Protein AF-A0A7V8G4E4-F1 (afdb_monomer_lite)

Sequence (815 aa):
MRSRRRAVVVVCDSLCADLVTPDVAPALAALRAQGADFVSARGVFPSTTRTSSASMSTGCLPAAHGLLGNTMVLREQGALVRLSVGKPDFLERLRRATGRTLRRPTWAERLARQGGAIVMSNVSPGAAYLQDPDGFGHVYHRAGSRGPGGAALTDGLAIEVGAAGDRAMTDRFCREVLRERAPALAVLWLSEPDHTAHSVPLGSSEHLAMIAHADACVDQVRRTVEALDPAGDEILLVACSDHGMETVERKIDLDALLVEAGWKRSRESQEVVVAPNGNAALLYFADEARDAIPALTRWLEDQDFTGRVFAGQALAEIGLPTEGPLGLALALRHDASANPHGVPGRSVALLSPFSDSSPVGCAQHGGLGEHEQHPFLYLRGGGLRPGERRQPASLIDIAPTVLRHLGVAADGMQGRALPHCSRRAASFAPPMPDGFVTHAREGPACASPSPGHPHHSKKKMKRQRRFTPVIAGGAMLAIGACHAQSSVTLFGLIDTGVAHYRVHGKGSQTALASDGLASSRLGFRGQEDLGGGLSAGFWLEASLAVDNPTSFDLARRSTVSLAGPWGELRLGRDYTPTYLIQSDFSGPWVTNGVGESIVYRGRATLYGSANAGQSSHVRVSNSVGYFLPRDLGGFSGQFQYGLPEAVDGGDAERYLGGRLGYRQGAFRVGAAYSRTMGGPKAPTTRPRDIRSASIGVAYDFGVASVEALYAQDRVEMPLGHKRFEGATVGVTVPVGPGEIRASYGQVAFRYPGDRSRASKIALGYVHHLSKRTALYATFAHVRNRRGAALTVGGDVAGLADHAASGQNFGVRHAF

Secondary structure (DSSP, 8-state):
---EEEEEEEEETT-BGGG--TTT-HHHHHHHHHSEE-TTEE--SS--HHHHHHHHHHTS-HHHH----SEEEEEETTEEEEEETTSTTHHHHHHHHHSSS-SS--HHHHHTTTT-EEEEE-S-HHHHHTTSTT-SSEEEETT--B-GGGPBPTT-----SSHHHHHHHHHHIIIIIIIII--SEEEEEE-TTHHHHTTSBTTSHHHHHHHHHHHHHHHHHHHHHHHHGGGTEEEEEEEE-S---EEEEEEE-HHHHHHHTTS-SSTT-SSEEEEE-SSEEEEEE-GGGGGGHHHHHHHHHTSTTEEEEEETTHHHHTT--SSSSEEEEEEEPEEEEE-TTS-EEEEEEE--SS-----TTBEE-SS--TTTT-B-EEEESTTPPSEE--S-EEGGGHHHHHHHHHT---TT-SS-PPPP--S---------------------------------------------------------------EEEEEEEEEEEEEEEEETTTEEEEEEEE-SSS--EEEEEEEEEEETTEEEEEEEEEE--SS------S-SEEEEEEEETTEEEEEEEEE-HHHHHHHHHS-TTTT-STT--HHHHHHHHHH-GGGTTT-TTTEEEEEEEEE--TTSTTEEEEEEEEPP--TTS-S--EEEEEEEEEEETTEEEEEEEEEEE--TT--TTS-SEEEEEEEEEEEE-SS-EEEEEEEEEEEEETTEEEEEEEEEEEEEEEETTEEEEEEEEEEEEEBTTB--EEEEEEEEEEEESSSSEEEEEEEEEEEEETT----SSSS----TT--EEEEEEEEEEE-

Structure (mmCIF, N/CA/C/O backbone):
data_AF-A0A7V8G4E4-F1
#
_entry.id   AF-A0A7V8G4E4-F1
#
loop_
_atom_site.group_PDB
_atom_site.id
_atom_site.type_symbol
_atom_site.label_atom_id
_atom_site.label_alt_id
_atom_site.label_comp_id
_atom_site.label_asym_id
_atom_site.label_entity_id
_atom_site.label_seq_id
_atom_site.pdbx_PDB_ins_code
_atom_site.Cartn_x
_atom_site.Cartn_y
_atom_site.Cartn_z
_atom_site.occupancy
_atom_site.B_iso_or_equiv
_atom_site.auth_seq_id
_atom_site.auth_comp_id
_atom_site.auth_asym_id
_atom_site.auth_atom_id
_atom_site.pdbx_PDB_model_num
ATOM 1 N N . MET A 1 1 ? -22.585 6.450 43.147 1.00 42.06 1 MET A N 1
ATOM 2 C CA . MET A 1 1 ? -22.341 5.980 41.764 1.00 42.06 1 MET A CA 1
ATOM 3 C C . MET A 1 1 ? -21.176 4.997 41.814 1.00 42.06 1 MET A C 1
ATOM 5 O O . MET A 1 1 ? -20.227 5.284 42.527 1.00 42.06 1 MET A O 1
ATOM 9 N N . ARG A 1 2 ? -21.268 3.809 41.196 1.00 46.25 2 ARG A N 1
ATOM 10 C CA . ARG A 1 2 ? -20.124 2.871 41.135 1.00 46.25 2 ARG A CA 1
ATOM 11 C C . ARG A 1 2 ? -19.061 3.476 40.205 1.00 46.25 2 ARG A C 1
ATOM 13 O O . ARG A 1 2 ? -19.444 3.917 39.125 1.00 46.25 2 ARG A O 1
ATOM 20 N N . SER A 1 3 ? -17.792 3.520 40.621 1.00 58.78 3 SER A N 1
ATOM 21 C CA . SER A 1 3 ? -16.686 3.990 39.770 1.00 58.78 3 SER A CA 1
ATOM 22 C C . SER A 1 3 ? -16.616 3.143 38.496 1.00 58.78 3 SER A C 1
ATOM 24 O O . SER A 1 3 ? -16.781 1.917 38.540 1.00 58.78 3 SER A O 1
ATOM 26 N N . ARG A 1 4 ? -16.435 3.787 37.339 1.00 82.69 4 ARG A N 1
ATOM 27 C CA . ARG A 1 4 ? -16.306 3.094 36.052 1.00 82.69 4 ARG A CA 1
ATOM 28 C C . ARG A 1 4 ? -14.819 2.854 35.798 1.00 82.69 4 ARG A C 1
ATOM 30 O O . ARG A 1 4 ? -14.048 3.799 35.671 1.00 82.69 4 ARG A O 1
ATOM 37 N N . ARG A 1 5 ? -14.399 1.586 35.747 1.00 91.75 5 ARG A N 1
ATOM 38 C CA . ARG A 1 5 ? -13.015 1.230 35.401 1.00 91.75 5 ARG A CA 1
ATOM 39 C C . ARG A 1 5 ? -12.823 1.265 33.896 1.00 91.75 5 ARG A C 1
ATOM 41 O O . ARG A 1 5 ? -13.630 0.700 33.158 1.00 91.75 5 ARG A O 1
ATOM 48 N N . ARG A 1 6 ? -11.759 1.928 33.455 1.00 94.62 6 ARG A N 1
ATOM 49 C CA . ARG A 1 6 ? -11.410 2.092 32.040 1.00 94.62 6 ARG A CA 1
ATOM 50 C C . ARG A 1 6 ? -9.911 1.905 31.849 1.00 94.62 6 ARG A C 1
ATOM 52 O O . ARG A 1 6 ? -9.134 2.151 32.770 1.00 94.62 6 ARG A O 1
ATOM 59 N N . ALA A 1 7 ? -9.509 1.494 30.658 1.00 97.38 7 ALA A N 1
ATOM 60 C CA . ALA A 1 7 ? -8.116 1.404 30.255 1.00 97.38 7 ALA A CA 1
ATOM 61 C C . ALA A 1 7 ? -7.881 2.223 28.981 1.00 97.38 7 ALA A C 1
ATOM 63 O O . ALA A 1 7 ? -8.678 2.176 28.042 1.00 97.38 7 ALA A O 1
ATOM 64 N N . VAL A 1 8 ? -6.781 2.969 28.962 1.00 98.44 8 VAL A N 1
ATOM 65 C CA . VAL A 1 8 ? -6.305 3.737 27.811 1.00 98.44 8 VAL A CA 1
ATOM 66 C C . VAL A 1 8 ? -4.901 3.252 27.492 1.00 98.44 8 VAL A C 1
ATOM 68 O O . VAL A 1 8 ? -4.031 3.299 28.357 1.00 98.44 8 VAL A O 1
ATOM 71 N N . VAL A 1 9 ? -4.686 2.774 26.272 1.00 98.75 9 VAL A N 1
ATOM 72 C CA . VAL A 1 9 ? -3.386 2.304 25.788 1.00 98.75 9 VAL A CA 1
ATOM 73 C C . VAL A 1 9 ? -2.934 3.229 24.668 1.00 98.75 9 VAL A C 1
ATOM 75 O O . VAL A 1 9 ? -3.666 3.409 23.697 1.00 98.75 9 VAL A O 1
ATOM 78 N N . VAL A 1 10 ? -1.749 3.815 24.803 1.00 98.75 10 VAL A N 1
ATOM 79 C CA . VAL A 1 10 ? -1.097 4.617 23.765 1.00 98.75 10 VAL A CA 1
ATOM 80 C C . VAL A 1 10 ? 0.177 3.904 23.340 1.00 98.75 10 VAL A C 1
ATOM 82 O O . VAL A 1 10 ? 1.021 3.602 24.183 1.00 98.75 10 VAL A O 1
ATOM 85 N N . VAL A 1 11 ? 0.296 3.621 22.047 1.00 98.75 11 VAL A N 1
ATOM 86 C CA . VAL A 1 11 ? 1.448 2.933 21.464 1.00 98.75 11 VAL A CA 1
ATOM 87 C C . VAL A 1 11 ? 2.180 3.888 20.527 1.00 98.75 11 VAL A C 1
ATOM 89 O O . VAL A 1 11 ? 1.572 4.391 19.580 1.00 98.75 11 VAL A O 1
ATOM 92 N N . CYS A 1 12 ? 3.460 4.138 20.802 1.00 98.38 12 CYS A N 1
ATOM 93 C CA . CYS A 1 12 ? 4.373 4.857 19.912 1.00 98.38 12 CYS A CA 1
ATOM 94 C C . CYS A 1 12 ? 5.164 3.820 19.107 1.00 98.38 12 CYS A C 1
ATOM 96 O O . CYS A 1 12 ? 6.045 3.168 19.674 1.00 98.38 12 CYS A O 1
ATOM 98 N N . ASP A 1 13 ? 4.816 3.633 17.833 1.00 96.81 13 ASP A N 1
ATOM 99 C CA . ASP A 1 13 ? 5.396 2.582 16.987 1.00 96.81 13 ASP A CA 1
ATOM 100 C C . ASP A 1 13 ? 6.922 2.748 16.888 1.00 96.81 13 ASP A C 1
ATOM 102 O O . ASP A 1 13 ? 7.414 3.834 16.564 1.00 96.81 13 ASP A O 1
ATOM 106 N N . SER A 1 14 ? 7.660 1.683 17.213 1.00 93.25 14 SER A N 1
ATOM 107 C CA . SER A 1 14 ? 9.129 1.572 17.160 1.00 93.25 14 SER A CA 1
ATOM 108 C C . SER A 1 14 ? 9.982 2.431 18.120 1.00 93.25 14 SER A C 1
ATOM 110 O O . SER A 1 14 ? 11.215 2.398 18.050 1.00 93.25 14 SER A O 1
ATOM 112 N N . LEU A 1 15 ? 9.385 3.210 19.033 1.00 95.00 15 LEU A N 1
ATOM 113 C CA . LEU A 1 15 ? 10.164 4.097 19.912 1.00 95.00 15 LEU A CA 1
ATOM 114 C C . LEU A 1 15 ? 11.014 3.303 20.928 1.00 95.00 15 LEU A C 1
ATOM 116 O O . LEU A 1 15 ? 10.487 2.729 21.885 1.00 95.00 15 LEU A O 1
ATOM 120 N N . CYS A 1 16 ? 12.339 3.326 20.760 1.00 91.50 16 CYS A N 1
ATOM 121 C CA . CYS A 1 16 ? 13.293 2.734 21.704 1.00 91.50 16 CYS A CA 1
ATOM 122 C C . CYS A 1 16 ? 13.229 3.411 23.081 1.00 91.50 16 CYS A C 1
ATOM 124 O O . CYS A 1 16 ? 13.189 4.642 23.171 1.00 91.50 16 CYS A O 1
ATOM 126 N N . ALA A 1 17 ? 13.315 2.624 24.159 1.00 92.12 17 ALA A N 1
ATOM 127 C CA . ALA A 1 17 ? 13.295 3.151 25.526 1.00 92.12 17 ALA A CA 1
ATOM 128 C C . ALA A 1 17 ? 14.430 4.152 25.813 1.00 92.12 17 ALA A C 1
ATOM 130 O O . ALA A 1 17 ? 14.209 5.152 26.500 1.00 92.12 17 ALA A O 1
ATOM 131 N N . ASP A 1 18 ? 15.612 3.930 25.234 1.00 89.81 18 ASP A N 1
ATOM 132 C CA . ASP A 1 18 ? 16.801 4.770 25.440 1.00 89.81 18 ASP A CA 1
ATOM 133 C C . ASP A 1 18 ? 16.659 6.182 24.851 1.00 89.81 18 ASP A C 1
ATOM 135 O O . ASP A 1 18 ? 17.340 7.114 25.279 1.00 89.81 18 ASP A O 1
ATOM 139 N N . LEU A 1 19 ? 15.746 6.363 23.891 1.00 92.50 19 LEU A N 1
ATOM 140 C CA . LEU A 1 19 ? 15.475 7.657 23.262 1.00 92.50 19 LEU A CA 1
ATOM 141 C C . LEU A 1 19 ? 14.397 8.462 24.004 1.00 92.50 19 LEU A C 1
ATOM 143 O O . LEU A 1 19 ? 14.117 9.606 23.642 1.00 92.50 19 LEU A O 1
ATOM 147 N N . VAL A 1 20 ? 13.825 7.905 25.078 1.00 95.12 20 VAL A N 1
ATOM 148 C CA . VAL A 1 20 ? 12.904 8.616 25.971 1.00 95.12 20 VAL A CA 1
ATOM 149 C C . VAL A 1 20 ? 13.703 9.417 27.004 1.00 95.12 20 VAL A C 1
ATOM 151 O O . VAL A 1 20 ? 13.908 9.012 28.159 1.00 95.12 20 VAL A O 1
ATOM 154 N N . THR A 1 21 ? 14.162 10.590 26.575 1.00 94.88 21 THR A N 1
ATOM 155 C CA . THR A 1 21 ? 14.887 11.554 27.412 1.00 94.88 21 THR A CA 1
ATOM 156 C C . THR A 1 21 ? 14.015 12.772 27.738 1.00 94.88 21 THR A C 1
ATOM 158 O O . THR A 1 21 ? 13.104 13.090 26.975 1.00 94.88 21 THR A O 1
ATOM 161 N N . PRO A 1 22 ? 14.276 13.492 28.847 1.00 96.00 22 PRO A N 1
ATOM 162 C CA . PRO A 1 22 ? 13.551 14.725 29.165 1.00 96.00 22 PRO A CA 1
ATOM 163 C C . PRO A 1 22 ? 13.633 15.807 28.079 1.00 96.00 22 PRO A C 1
ATOM 165 O O . PRO A 1 22 ? 12.708 16.603 27.964 1.00 96.00 22 PRO A O 1
ATOM 168 N N . ASP A 1 23 ? 14.710 15.825 27.290 1.00 94.75 23 ASP A N 1
ATOM 169 C CA . ASP A 1 23 ? 14.928 16.839 26.253 1.00 94.75 23 ASP A CA 1
ATOM 170 C C . ASP A 1 23 ? 14.139 16.549 24.968 1.00 94.75 23 ASP A C 1
ATOM 172 O O . ASP A 1 23 ? 13.664 17.473 24.312 1.00 94.75 23 ASP A O 1
ATOM 176 N N . VAL A 1 24 ? 13.989 15.270 24.605 1.00 94.81 24 VAL A N 1
ATOM 177 C CA . VAL A 1 24 ? 13.329 14.850 23.355 1.00 94.81 24 VAL A CA 1
ATOM 178 C C . VAL A 1 24 ? 11.862 14.480 23.585 1.00 94.81 24 VAL A C 1
ATOM 180 O O . VAL A 1 24 ? 11.009 14.799 22.760 1.00 94.81 24 VAL A O 1
ATOM 183 N N . ALA A 1 25 ? 11.562 13.820 24.706 1.00 97.88 25 ALA A N 1
ATOM 184 C CA . ALA A 1 25 ? 10.247 13.280 25.043 1.00 97.88 25 ALA A CA 1
ATOM 185 C C . ALA A 1 25 ? 9.844 13.638 26.494 1.00 97.88 25 ALA A C 1
ATOM 187 O O . ALA A 1 25 ? 9.750 12.760 27.365 1.00 97.88 25 ALA A O 1
ATOM 188 N N . PRO A 1 26 ? 9.650 14.936 26.803 1.00 97.75 26 PRO A N 1
ATOM 189 C CA . PRO A 1 26 ? 9.386 15.406 28.162 1.00 97.75 26 PRO A CA 1
ATOM 190 C C . PRO A 1 26 ? 8.112 14.824 28.788 1.00 97.75 26 PRO A C 1
ATOM 192 O O . PRO A 1 26 ? 8.090 14.582 29.999 1.00 97.75 26 PRO A O 1
ATOM 195 N N . ALA A 1 27 ? 7.046 14.586 28.018 1.00 97.38 27 ALA A N 1
ATOM 196 C CA . ALA A 1 27 ? 5.794 14.072 28.570 1.00 97.38 27 ALA A CA 1
ATOM 197 C C . ALA A 1 27 ? 5.888 12.589 28.949 1.00 97.38 27 ALA A C 1
ATOM 199 O O . ALA A 1 27 ? 5.406 12.193 30.015 1.00 97.38 27 ALA A O 1
ATOM 200 N N . LEU A 1 28 ? 6.548 11.778 28.125 1.00 97.88 28 LEU A N 1
ATOM 201 C CA . LEU A 1 28 ? 6.881 10.388 28.412 1.00 97.88 28 LEU A CA 1
ATOM 202 C C . LEU A 1 28 ? 7.863 10.291 29.582 1.00 97.88 28 LEU A C 1
ATOM 204 O O . LEU A 1 28 ? 7.647 9.475 30.476 1.00 97.88 28 LEU A O 1
ATOM 208 N N . ALA A 1 29 ? 8.875 11.162 29.653 1.00 96.81 29 ALA A N 1
ATOM 209 C CA . ALA A 1 29 ? 9.778 11.234 30.802 1.00 96.81 29 ALA A CA 1
ATOM 210 C C . ALA A 1 29 ? 9.036 11.603 32.103 1.00 96.81 29 ALA A C 1
ATOM 212 O O . ALA A 1 29 ? 9.300 11.023 33.161 1.00 96.81 29 ALA A O 1
ATOM 213 N N . ALA A 1 30 ? 8.064 12.518 32.034 1.00 94.44 30 ALA A N 1
ATOM 214 C CA . ALA A 1 30 ? 7.198 12.848 33.163 1.00 94.44 30 ALA A CA 1
ATOM 215 C C . ALA A 1 30 ? 6.283 11.673 33.545 1.00 94.44 30 ALA A C 1
ATOM 217 O O . ALA A 1 30 ? 6.120 11.378 34.731 1.00 94.44 30 ALA A O 1
ATOM 218 N N . LEU A 1 31 ? 5.718 10.968 32.560 1.00 94.69 31 LEU A N 1
ATOM 219 C CA . LEU A 1 31 ? 4.898 9.780 32.791 1.00 94.69 31 LEU A CA 1
ATOM 220 C C . LEU A 1 31 ? 5.714 8.646 33.425 1.00 94.69 31 LEU A C 1
ATOM 222 O O . LEU A 1 31 ? 5.218 8.008 34.350 1.00 94.69 31 LEU A O 1
ATOM 226 N N . ARG A 1 32 ? 6.969 8.454 33.003 1.00 94.94 32 ARG A N 1
ATOM 227 C CA . ARG A 1 32 ? 7.932 7.534 33.625 1.00 94.94 32 ARG A CA 1
ATOM 228 C C . ARG A 1 32 ? 8.149 7.868 35.102 1.00 94.94 32 ARG A C 1
ATOM 230 O O . ARG A 1 32 ? 8.076 6.984 35.947 1.00 94.94 32 ARG A O 1
ATOM 237 N N . ALA A 1 33 ? 8.351 9.145 35.433 1.00 93.38 33 ALA A N 1
ATOM 238 C CA . ALA A 1 33 ? 8.564 9.588 36.815 1.00 93.38 33 ALA A CA 1
ATOM 239 C C . ALA A 1 33 ? 7.309 9.459 37.703 1.00 93.38 33 ALA A C 1
ATOM 241 O O . ALA A 1 33 ? 7.411 9.218 38.906 1.00 93.38 33 ALA A O 1
ATOM 242 N N . GLN A 1 34 ? 6.119 9.627 37.121 1.00 92.00 34 GLN A N 1
ATOM 243 C CA . GLN A 1 34 ? 4.833 9.599 37.832 1.00 92.00 34 GLN A CA 1
ATOM 244 C C . GLN A 1 34 ? 4.135 8.228 37.789 1.00 92.00 34 GLN A C 1
ATOM 246 O O . GLN A 1 34 ? 3.102 8.044 38.435 1.00 92.00 34 GLN A O 1
ATOM 251 N N . GLY A 1 35 ? 4.653 7.281 37.012 1.00 93.12 35 GLY A N 1
ATOM 252 C CA . GLY A 1 35 ? 4.077 5.962 36.767 1.00 93.12 35 GLY A CA 1
ATOM 253 C C . GLY A 1 35 ? 4.987 4.825 37.225 1.00 93.12 35 GLY A C 1
ATOM 254 O O . GLY A 1 35 ? 6.080 5.038 37.745 1.00 93.12 35 GLY A O 1
ATOM 255 N N . ALA A 1 36 ? 4.501 3.597 37.079 1.00 95.19 36 ALA A N 1
ATOM 256 C CA . ALA A 1 36 ? 5.314 2.398 37.177 1.00 95.19 36 ALA A CA 1
ATOM 257 C C . ALA A 1 36 ? 6.083 2.210 35.862 1.00 95.19 36 ALA A C 1
ATOM 259 O O . ALA A 1 36 ? 5.464 2.091 34.803 1.00 95.19 36 ALA A O 1
ATOM 260 N N . ASP A 1 37 ? 7.408 2.179 35.955 1.00 95.62 37 ASP A N 1
ATOM 261 C CA . ASP A 1 37 ? 8.325 2.040 34.824 1.00 95.62 37 ASP A CA 1
ATOM 262 C C . ASP A 1 37 ? 8.888 0.618 34.768 1.00 95.62 37 ASP A C 1
ATOM 264 O O . ASP A 1 37 ? 9.605 0.200 35.677 1.00 95.62 37 ASP A O 1
ATOM 268 N N . PHE A 1 38 ? 8.553 -0.140 33.726 1.00 95.75 38 PHE A N 1
ATOM 269 C CA . PHE A 1 38 ? 9.026 -1.509 33.539 1.00 95.75 38 PHE A CA 1
ATOM 270 C C . PHE A 1 38 ? 10.269 -1.533 32.643 1.00 95.75 38 PHE A C 1
ATOM 272 O O . PHE A 1 38 ? 10.202 -1.899 31.474 1.00 95.75 38 PHE A O 1
ATOM 279 N N . VAL A 1 39 ? 11.424 -1.200 33.222 1.00 94.06 39 VAL A N 1
ATOM 280 C CA . VAL A 1 39 ? 12.721 -1.093 32.520 1.00 94.06 39 VAL A CA 1
ATOM 281 C C . VAL A 1 39 ? 13.235 -2.406 31.924 1.00 94.06 39 VAL A C 1
ATOM 283 O O . VAL A 1 39 ? 14.131 -2.412 31.089 1.00 94.06 39 VAL A O 1
ATOM 286 N N . SER A 1 40 ? 12.693 -3.542 32.365 1.00 92.62 40 SER A N 1
ATOM 287 C CA . SER A 1 40 ? 13.016 -4.870 31.828 1.00 92.62 40 SER A CA 1
ATOM 288 C C . SER A 1 40 ? 11.944 -5.389 30.869 1.00 92.62 40 SER A C 1
ATOM 290 O O . SER A 1 40 ? 11.855 -6.599 30.653 1.00 92.62 40 SER A O 1
ATOM 292 N N . ALA A 1 41 ? 11.115 -4.494 30.322 1.00 94.44 41 ALA A N 1
ATOM 293 C CA . ALA A 1 41 ? 10.176 -4.830 29.266 1.00 94.44 41 ALA A CA 1
ATOM 294 C C . ALA A 1 41 ? 10.919 -5.361 28.031 1.00 94.44 41 ALA A C 1
ATOM 296 O O . ALA A 1 41 ? 11.989 -4.874 27.651 1.00 94.44 41 ALA A O 1
ATOM 297 N N . ARG A 1 42 ? 10.355 -6.409 27.432 1.00 94.94 42 ARG A N 1
ATOM 298 C CA . ARG A 1 42 ? 10.873 -7.044 26.222 1.00 94.94 42 ARG A CA 1
ATOM 299 C C . ARG A 1 42 ? 9.797 -7.185 25.157 1.00 94.94 42 ARG A C 1
ATOM 301 O O . ARG A 1 42 ? 8.626 -7.443 25.464 1.00 94.94 42 ARG A O 1
ATOM 308 N N . GLY A 1 43 ? 10.226 -7.042 23.907 1.00 94.12 43 GLY A N 1
ATOM 309 C CA . GLY A 1 43 ? 9.416 -7.328 22.731 1.00 94.12 43 GLY A CA 1
ATOM 310 C C . GLY A 1 43 ? 9.068 -8.813 22.588 1.00 94.12 43 GLY A C 1
ATOM 311 O O . GLY A 1 43 ? 9.342 -9.644 23.457 1.00 94.12 43 GLY A O 1
ATOM 312 N N . VAL A 1 44 ? 8.435 -9.139 21.465 1.00 96.06 44 VAL A N 1
ATOM 313 C CA . VAL A 1 44 ? 8.272 -10.518 20.988 1.00 96.06 44 VAL A CA 1
ATOM 314 C C . VAL A 1 44 ? 9.178 -10.741 19.780 1.00 96.06 44 VAL A C 1
ATOM 316 O O . VAL A 1 44 ? 9.679 -9.781 19.198 1.00 96.06 44 VAL A O 1
ATOM 319 N N . PHE A 1 45 ? 9.388 -11.996 19.386 1.00 97.00 45 PHE A N 1
ATOM 320 C CA . PHE A 1 45 ? 10.162 -12.324 18.192 1.00 97.00 45 PHE A CA 1
ATOM 321 C C . PHE A 1 45 ? 9.272 -12.933 17.091 1.00 97.00 45 PHE A C 1
ATOM 323 O O . PHE A 1 45 ? 8.519 -13.866 17.381 1.00 97.00 45 PHE A O 1
ATOM 330 N N . PRO A 1 46 ? 9.378 -12.480 15.826 1.00 96.94 46 PRO A N 1
ATOM 331 C CA . PRO A 1 46 ? 10.122 -11.300 15.364 1.00 96.94 46 PRO A CA 1
ATOM 332 C C . PRO A 1 46 ? 9.554 -9.994 15.949 1.00 96.94 46 PRO A C 1
ATOM 334 O O . PRO A 1 46 ? 8.327 -9.848 16.007 1.00 96.94 46 PRO A O 1
ATOM 337 N N . SER A 1 47 ? 10.418 -9.039 16.320 1.00 94.44 47 SER A N 1
ATOM 338 C CA . SER A 1 47 ? 10.056 -7.708 16.863 1.00 94.44 47 SER A CA 1
ATOM 339 C C . SER A 1 47 ? 9.462 -6.809 15.781 1.00 94.44 47 SER A C 1
ATOM 341 O O . SER A 1 47 ? 10.064 -5.854 15.312 1.00 94.44 47 SER A O 1
ATOM 343 N N . THR A 1 48 ? 8.276 -7.171 15.308 1.00 94.12 48 THR A N 1
ATOM 344 C CA . THR A 1 48 ? 7.616 -6.545 14.162 1.00 94.12 48 THR A CA 1
ATOM 345 C C . THR A 1 48 ? 6.203 -6.121 14.520 1.00 94.12 48 THR A C 1
ATOM 347 O O . THR A 1 48 ? 5.473 -6.885 15.154 1.00 94.12 48 THR A O 1
ATOM 350 N N . THR A 1 49 ? 5.780 -4.959 14.024 1.00 93.69 49 THR A N 1
ATOM 351 C CA . THR A 1 49 ? 4.507 -4.304 14.364 1.00 93.69 49 THR A CA 1
ATOM 352 C C . THR A 1 49 ? 3.287 -5.225 14.376 1.00 93.69 49 THR A C 1
ATOM 354 O O . THR A 1 49 ? 2.464 -5.199 15.292 1.00 93.69 49 THR A O 1
ATOM 357 N N . ARG A 1 50 ? 3.128 -6.086 13.359 1.00 94.81 50 ARG A N 1
ATOM 358 C CA . ARG A 1 50 ? 1.937 -6.951 13.248 1.00 94.81 50 ARG A CA 1
ATOM 359 C C . ARG A 1 50 ? 1.968 -8.093 14.257 1.00 94.81 50 ARG A C 1
ATOM 361 O O . ARG A 1 50 ? 0.939 -8.413 14.849 1.00 94.81 50 ARG A O 1
ATOM 368 N N . THR A 1 51 ? 3.146 -8.666 14.480 1.00 96.00 51 THR A N 1
ATOM 369 C CA . THR A 1 51 ? 3.377 -9.700 15.494 1.00 96.00 51 THR A CA 1
ATOM 370 C C . THR A 1 51 ? 3.136 -9.131 16.886 1.00 96.00 51 THR A C 1
ATOM 372 O O . THR A 1 51 ? 2.334 -9.690 17.635 1.00 96.00 51 THR A O 1
ATOM 375 N N . SER A 1 52 ? 3.714 -7.963 17.180 1.00 97.12 52 SER A N 1
ATOM 376 C CA . SER A 1 52 ? 3.498 -7.235 18.430 1.00 97.12 52 SER A CA 1
ATOM 377 C C . SER A 1 52 ? 2.023 -6.885 18.645 1.00 97.12 52 SER A C 1
ATOM 379 O O . SER A 1 52 ? 1.504 -7.124 19.731 1.00 97.12 52 SER A O 1
ATOM 381 N N . SER A 1 53 ? 1.297 -6.438 17.612 1.00 97.31 53 SER A N 1
ATOM 382 C CA . SER A 1 53 ? -0.148 -6.157 17.703 1.00 97.31 53 SER A CA 1
ATOM 383 C C . SER A 1 53 ? -0.968 -7.377 18.133 1.00 97.31 53 SER A C 1
ATOM 385 O O . SER A 1 53 ? -1.771 -7.312 19.073 1.00 97.31 53 SER A O 1
ATOM 387 N N . ALA A 1 54 ? -0.743 -8.524 17.487 1.00 97.69 54 ALA A N 1
ATOM 388 C CA . ALA A 1 54 ? -1.422 -9.763 17.853 1.00 97.69 54 ALA A CA 1
ATOM 389 C C . ALA A 1 54 ? -1.012 -10.243 19.255 1.00 97.69 54 ALA A C 1
ATOM 391 O O . ALA A 1 54 ? -1.864 -10.678 20.031 1.00 97.69 54 ALA A O 1
ATOM 392 N N . SER A 1 55 ? 0.267 -10.122 19.615 1.00 98.38 55 SER A N 1
ATOM 393 C CA . SER A 1 55 ? 0.774 -10.509 20.934 1.00 98.38 55 SER A CA 1
ATOM 394 C C . SER A 1 55 ? 0.200 -9.645 22.061 1.00 98.38 55 SER A C 1
ATOM 396 O O . SER A 1 55 ? -0.288 -10.180 23.058 1.00 98.38 55 SER A O 1
ATOM 398 N N . MET A 1 56 ? 0.173 -8.322 21.880 1.00 97.88 56 MET A N 1
ATOM 399 C CA . MET A 1 56 ? -0.411 -7.374 22.832 1.00 97.88 56 MET A CA 1
ATOM 400 C C . MET A 1 56 ? -1.905 -7.610 23.015 1.00 97.88 56 MET A C 1
ATOM 402 O O . MET A 1 56 ? -2.371 -7.667 24.147 1.00 97.88 56 MET A O 1
ATOM 406 N N . SER A 1 57 ? -2.652 -7.771 21.919 1.00 97.81 57 SER A N 1
ATOM 407 C CA . SER A 1 57 ? -4.113 -7.894 21.966 1.00 97.81 57 SER A CA 1
ATOM 408 C C . SER A 1 57 ? -4.590 -9.236 22.518 1.00 97.81 57 SER A C 1
ATOM 410 O O . SER A 1 57 ? -5.652 -9.302 23.136 1.00 97.81 57 SER A O 1
ATOM 412 N N . THR A 1 58 ? -3.816 -10.309 22.328 1.00 98.44 58 THR A N 1
ATOM 413 C CA . THR A 1 58 ? -4.164 -11.661 22.799 1.00 98.44 58 THR A CA 1
ATOM 414 C C . THR A 1 58 ? -3.498 -12.046 24.117 1.00 98.44 58 THR A C 1
ATOM 416 O O . THR A 1 58 ? -3.900 -13.039 24.725 1.00 98.44 58 THR A O 1
ATOM 419 N N . GLY A 1 59 ? -2.475 -11.309 24.558 1.00 98.31 59 GLY A N 1
ATOM 420 C CA . GLY A 1 59 ? -1.645 -11.672 25.709 1.00 98.31 59 GLY A CA 1
ATOM 421 C C . GLY A 1 59 ? -0.873 -12.983 25.511 1.00 98.31 59 GLY A C 1
ATOM 422 O O . GLY A 1 59 ? -0.650 -13.730 26.467 1.00 98.31 59 GLY A O 1
ATOM 423 N N . CYS A 1 60 ? -0.541 -13.322 24.265 1.00 98.44 60 CYS A N 1
ATOM 424 C CA . CYS A 1 60 ? 0.056 -14.601 23.881 1.00 98.44 60 CYS A CA 1
ATOM 425 C C . CYS A 1 60 ? 1.269 -14.398 22.969 1.00 98.44 60 CYS A C 1
ATOM 427 O O . CYS A 1 60 ? 1.370 -13.385 22.292 1.00 98.44 60 CYS A O 1
ATOM 429 N N . LEU A 1 61 ? 2.164 -15.383 22.917 1.00 98.19 61 LEU A N 1
ATOM 430 C CA . LEU A 1 61 ? 3.298 -15.410 21.992 1.00 98.19 61 LEU A CA 1
ATOM 431 C C . LEU A 1 61 ? 2.865 -15.841 20.574 1.00 98.19 61 LEU A C 1
ATOM 433 O O . LEU A 1 61 ? 1.817 -16.491 20.423 1.00 98.19 61 LEU A O 1
ATOM 437 N N . PRO A 1 62 ? 3.690 -15.574 19.543 1.00 97.75 62 PRO A N 1
ATOM 438 C CA . PRO A 1 62 ? 3.397 -15.905 18.145 1.00 97.75 62 PRO A CA 1
ATOM 439 C C . PRO A 1 62 ? 2.969 -17.347 17.885 1.00 97.75 62 PRO A C 1
ATOM 441 O O . PRO A 1 62 ? 1.984 -17.576 17.178 1.00 97.75 62 PRO A O 1
ATOM 444 N N . ALA A 1 63 ? 3.617 -18.325 18.519 1.00 97.19 63 ALA A N 1
ATOM 445 C CA . ALA A 1 63 ? 3.245 -19.737 18.434 1.00 97.19 63 ALA A CA 1
ATOM 446 C C . ALA A 1 63 ? 1.783 -19.992 18.831 1.00 97.19 63 ALA A C 1
ATOM 448 O O . ALA A 1 63 ? 1.088 -20.810 18.219 1.00 97.19 63 ALA A O 1
ATOM 449 N N . ALA A 1 64 ? 1.305 -19.281 19.854 1.00 97.06 64 ALA A N 1
ATOM 450 C CA . ALA A 1 64 ? -0.012 -19.490 20.425 1.00 97.06 64 ALA A CA 1
ATOM 451 C C . ALA A 1 64 ? -1.109 -18.759 19.652 1.00 97.06 64 ALA A C 1
ATOM 453 O O . ALA A 1 64 ? -2.172 -19.352 19.475 1.00 97.06 64 ALA A O 1
ATOM 454 N N . HIS A 1 65 ? -0.884 -17.521 19.189 1.00 96.56 65 HIS A N 1
ATOM 455 C CA . HIS A 1 65 ? -1.886 -16.778 18.407 1.00 96.56 65 HIS A CA 1
ATOM 456 C C . HIS A 1 65 ? -1.823 -17.061 16.899 1.00 96.56 65 HIS A C 1
ATOM 458 O O . HIS A 1 65 ? -2.827 -16.875 16.211 1.00 96.56 65 HIS A O 1
ATOM 464 N N . GLY A 1 66 ? -0.706 -17.590 16.394 1.00 95.44 66 GLY A N 1
ATOM 465 C CA . GLY A 1 66 ? -0.551 -18.070 15.018 1.00 95.44 66 GLY A CA 1
ATOM 466 C C . GLY A 1 66 ? -0.171 -17.004 13.990 1.00 95.44 66 GLY A C 1
ATOM 467 O O . GLY A 1 66 ? -0.209 -17.300 12.800 1.00 95.44 66 GLY A O 1
ATOM 468 N N . LEU A 1 67 ? 0.197 -15.797 14.425 1.00 95.88 67 LEU A N 1
ATOM 469 C CA . LEU A 1 67 ? 0.683 -14.732 13.548 1.00 95.88 67 LEU A CA 1
ATOM 470 C C . LEU A 1 67 ? 2.186 -14.572 13.777 1.00 95.88 67 LEU A C 1
ATOM 472 O O . LEU A 1 67 ? 2.594 -14.132 14.843 1.00 95.88 67 LEU A O 1
ATOM 476 N N . LEU A 1 68 ? 2.995 -15.005 12.817 1.00 96.19 68 LEU A N 1
ATOM 477 C CA . LEU A 1 68 ? 4.417 -15.274 13.045 1.00 96.19 68 LEU A CA 1
ATOM 478 C C . LEU A 1 68 ? 5.352 -14.159 12.561 1.00 96.19 68 LEU A C 1
ATOM 480 O O . LEU A 1 68 ? 6.543 -14.228 12.822 1.00 96.19 68 LEU A O 1
ATOM 484 N N . GLY A 1 69 ? 4.853 -13.161 11.834 1.00 94.94 69 GLY A N 1
ATOM 485 C CA . GLY A 1 69 ? 5.692 -12.104 11.273 1.00 94.94 69 GLY A CA 1
ATOM 486 C C . GLY A 1 69 ? 4.904 -11.073 10.472 1.00 94.94 69 GLY A C 1
ATOM 487 O O . GLY A 1 69 ? 3.714 -11.240 10.211 1.00 94.94 69 GLY A O 1
ATOM 488 N N . ASN A 1 70 ? 5.594 -10.029 10.015 1.00 93.56 70 ASN A N 1
ATOM 489 C CA . ASN A 1 70 ? 5.138 -9.121 8.958 1.00 93.56 70 ASN A CA 1
ATOM 490 C C . ASN A 1 70 ? 5.091 -9.804 7.581 1.00 93.56 70 ASN A C 1
ATOM 492 O O . ASN A 1 70 ? 4.239 -9.469 6.750 1.00 93.56 70 ASN A O 1
ATOM 496 N N . THR A 1 71 ? 5.976 -10.776 7.371 1.00 94.69 71 THR A N 1
ATOM 497 C CA . THR A 1 71 ? 5.923 -11.725 6.261 1.00 94.69 71 THR A CA 1
ATOM 498 C C . THR A 1 71 ? 5.732 -13.123 6.827 1.00 94.69 71 THR A C 1
ATOM 500 O O . THR A 1 71 ? 6.447 -13.540 7.741 1.00 94.69 71 THR A O 1
ATOM 503 N N . MET A 1 72 ? 4.776 -13.860 6.272 1.00 93.88 72 MET A N 1
ATOM 504 C CA . MET A 1 72 ? 4.464 -15.231 6.666 1.00 93.88 72 MET A CA 1
ATOM 505 C C . MET A 1 72 ? 4.378 -16.135 5.444 1.00 93.88 72 MET A C 1
ATOM 507 O O . MET A 1 72 ? 4.201 -15.667 4.321 1.00 93.88 72 MET A O 1
ATOM 511 N N . VAL A 1 73 ? 4.460 -17.441 5.671 1.00 95.75 73 VAL A N 1
ATOM 512 C CA . VAL A 1 73 ? 4.172 -18.449 4.654 1.00 95.75 73 VAL A CA 1
ATOM 513 C C . VAL A 1 73 ? 2.940 -19.224 5.089 1.00 95.75 73 VAL A C 1
ATOM 515 O O . VAL A 1 73 ? 2.882 -19.726 6.212 1.00 95.75 73 VAL A O 1
ATOM 518 N N . LEU A 1 74 ? 1.948 -19.310 4.207 1.00 93.94 74 LEU A N 1
ATOM 519 C CA . LEU A 1 74 ? 0.760 -20.134 4.406 1.00 93.94 74 LEU A CA 1
ATOM 520 C C . LEU A 1 74 ? 0.778 -21.301 3.428 1.00 93.94 74 LEU A C 1
ATOM 522 O O . LEU A 1 74 ? 1.296 -21.184 2.319 1.00 93.94 74 LEU A O 1
ATOM 526 N N . ARG A 1 75 ? 0.185 -22.427 3.833 1.00 90.75 75 ARG A N 1
ATOM 527 C CA . ARG A 1 75 ? -0.082 -23.519 2.903 1.00 90.75 75 ARG A CA 1
ATOM 528 C C . ARG A 1 75 ? -1.410 -23.252 2.201 1.00 90.75 75 ARG A C 1
ATOM 530 O O . ARG A 1 75 ? -2.461 -23.302 2.835 1.00 90.75 75 ARG A O 1
ATOM 537 N N . GLU A 1 76 ? -1.362 -22.992 0.903 1.00 88.38 76 GLU A N 1
ATOM 538 C CA . GLU A 1 76 ? -2.539 -22.779 0.062 1.00 88.38 76 GLU A CA 1
ATOM 539 C C . GLU A 1 76 ? -2.543 -23.811 -1.063 1.00 88.38 76 GLU A C 1
ATOM 541 O O . GLU A 1 76 ? -1.585 -23.916 -1.820 1.00 88.38 76 GLU A O 1
ATOM 546 N N . GLN A 1 77 ? -3.611 -24.611 -1.153 1.00 84.75 77 GLN A N 1
ATOM 547 C CA . GLN A 1 77 ? -3.751 -25.660 -2.178 1.00 84.75 77 GLN A CA 1
ATOM 548 C C . GLN A 1 77 ? -2.548 -26.628 -2.239 1.00 84.75 77 GLN A C 1
ATOM 550 O O . GLN A 1 77 ? -2.148 -27.081 -3.304 1.00 84.75 77 GLN A O 1
ATOM 555 N N . GLY A 1 78 ? -1.955 -26.941 -1.082 1.00 83.62 78 GLY A N 1
ATOM 556 C CA . GLY A 1 78 ? -0.792 -27.830 -0.965 1.00 83.62 78 GLY A CA 1
ATOM 557 C C . GLY A 1 78 ? 0.566 -27.133 -1.105 1.00 83.62 78 GLY A C 1
ATOM 558 O O . GLY A 1 78 ? 1.546 -27.653 -0.578 1.00 83.62 78 GLY A O 1
ATOM 559 N N . ALA A 1 79 ? 0.614 -25.936 -1.691 1.00 88.06 79 ALA A N 1
ATOM 560 C CA . ALA A 1 79 ? 1.825 -25.149 -1.909 1.00 88.06 79 ALA A CA 1
ATOM 561 C C . ALA A 1 79 ? 2.149 -24.217 -0.731 1.00 88.06 79 ALA A C 1
ATOM 563 O O . ALA A 1 79 ? 1.245 -23.693 -0.078 1.00 88.06 79 ALA A O 1
ATOM 564 N N . LEU A 1 80 ? 3.438 -23.977 -0.479 1.00 94.06 80 LEU A N 1
ATOM 565 C CA . LEU A 1 80 ? 3.895 -22.949 0.459 1.00 94.06 80 LEU A CA 1
ATOM 566 C C . LEU A 1 80 ? 3.943 -21.592 -0.248 1.00 94.06 80 LEU A C 1
ATOM 568 O O . LEU A 1 80 ? 4.724 -21.391 -1.175 1.00 94.06 80 LEU A O 1
ATOM 572 N N . VAL A 1 81 ? 3.111 -20.654 0.201 1.00 93.56 81 VAL A N 1
ATOM 573 C CA . VAL A 1 81 ? 2.965 -19.330 -0.410 1.00 93.56 81 VAL A CA 1
ATOM 574 C C . VAL A 1 81 ? 3.413 -18.257 0.570 1.00 93.56 81 VAL A C 1
ATOM 576 O O . VAL A 1 81 ? 2.860 -18.122 1.662 1.00 93.56 81 VAL A O 1
ATOM 579 N N . ARG A 1 82 ? 4.415 -17.475 0.162 1.00 94.38 82 ARG A N 1
ATOM 580 C CA . ARG A 1 82 ? 4.931 -16.319 0.900 1.00 94.38 82 ARG A CA 1
ATOM 581 C C . ARG A 1 82 ? 4.016 -15.111 0.749 1.00 94.38 82 ARG A C 1
ATOM 583 O O . ARG A 1 82 ? 3.687 -14.729 -0.369 1.00 94.38 82 ARG A O 1
ATOM 590 N N . LEU A 1 83 ? 3.666 -14.478 1.866 1.00 93.12 83 LEU A N 1
ATOM 591 C CA . LEU A 1 83 ? 2.651 -13.433 1.948 1.00 93.12 83 LEU A CA 1
ATOM 592 C C . LEU A 1 83 ? 3.054 -12.288 2.867 1.00 93.12 83 LEU A C 1
ATOM 594 O O . LEU A 1 83 ? 3.560 -12.503 3.967 1.00 93.12 83 LEU A O 1
ATOM 598 N N . SER A 1 84 ? 2.737 -11.066 2.441 1.00 92.12 84 SER A N 1
ATOM 599 C CA . SER A 1 84 ? 2.755 -9.898 3.319 1.00 92.12 84 SER A CA 1
ATOM 600 C C . SER A 1 84 ? 1.485 -9.862 4.166 1.00 92.12 84 SER A C 1
ATOM 602 O O . SER A 1 84 ? 0.375 -9.795 3.636 1.00 92.12 84 SER A O 1
ATOM 604 N N . VAL A 1 85 ? 1.655 -9.815 5.486 1.00 91.50 85 VAL A N 1
ATOM 605 C CA . VAL A 1 85 ? 0.556 -9.682 6.458 1.00 91.50 85 VAL A CA 1
ATOM 606 C C . VAL A 1 85 ? -0.097 -8.293 6.388 1.00 91.50 85 VAL A C 1
ATOM 608 O O . VAL A 1 85 ? -1.199 -8.071 6.880 1.00 91.50 85 VAL A O 1
ATOM 611 N N . GLY A 1 86 ? 0.561 -7.327 5.741 1.00 84.94 86 GLY A N 1
ATOM 612 C CA . GLY A 1 86 ? 0.039 -5.975 5.556 1.00 84.94 86 GLY A CA 1
ATOM 613 C C . GLY A 1 86 ? -1.033 -5.825 4.486 1.00 84.94 86 GLY A C 1
ATOM 614 O O . GLY A 1 86 ? -1.664 -4.769 4.437 1.00 84.94 86 GLY A O 1
ATOM 615 N N . LYS A 1 87 ? -1.222 -6.826 3.618 1.00 80.88 87 LYS A N 1
ATOM 616 C CA . LYS A 1 87 ? -2.186 -6.736 2.519 1.00 80.88 87 LYS A CA 1
ATOM 617 C C . LYS A 1 87 ? -3.625 -6.918 3.037 1.00 80.88 87 LYS A C 1
ATOM 619 O O . LYS A 1 87 ? -3.843 -7.762 3.905 1.00 80.88 87 LYS A O 1
ATOM 624 N N . PRO A 1 88 ? -4.615 -6.158 2.526 1.00 70.56 88 PRO A N 1
ATOM 625 C CA . PRO A 1 88 ? -5.992 -6.202 3.035 1.00 70.56 88 PRO A CA 1
ATOM 626 C C . PRO A 1 88 ? -6.667 -7.581 2.974 1.00 70.56 88 PRO A C 1
ATOM 628 O O . PRO A 1 88 ? -7.518 -7.877 3.809 1.00 70.56 88 PRO A O 1
ATOM 631 N N . ASP A 1 89 ? -6.290 -8.421 2.008 1.00 82.38 89 ASP A N 1
ATOM 632 C CA . ASP A 1 89 ? -6.816 -9.777 1.811 1.00 82.38 89 ASP A CA 1
ATOM 633 C C . ASP A 1 89 ? -6.175 -10.824 2.740 1.00 82.38 89 ASP A C 1
ATOM 635 O O . ASP A 1 89 ? -6.689 -11.938 2.860 1.00 82.38 89 ASP A O 1
ATOM 639 N N . PHE A 1 90 ? -5.077 -10.490 3.431 1.00 90.00 90 PHE A N 1
ATOM 640 C CA . PHE A 1 90 ? -4.309 -11.465 4.206 1.00 90.00 90 PHE A CA 1
ATOM 641 C C . PHE A 1 90 ? -5.140 -12.155 5.295 1.00 90.00 90 PHE A C 1
ATOM 643 O O . PHE A 1 90 ? -5.067 -13.373 5.429 1.00 90.00 90 PHE A O 1
ATOM 650 N N . LEU A 1 91 ? -5.951 -11.413 6.060 1.00 88.94 91 LEU A N 1
ATOM 651 C CA . LEU A 1 91 ? -6.744 -12.001 7.150 1.00 88.94 91 LEU A CA 1
ATOM 652 C C . LEU A 1 91 ? -7.773 -13.015 6.629 1.00 88.94 91 LEU A C 1
ATOM 654 O O . LEU A 1 91 ? -7.986 -14.055 7.253 1.00 88.94 91 LEU A O 1
ATOM 658 N N . GLU A 1 92 ? -8.373 -12.756 5.463 1.00 89.06 92 GLU A N 1
ATOM 659 C CA . GLU A 1 92 ? -9.291 -13.704 4.827 1.00 89.06 92 GLU A CA 1
ATOM 660 C C . GLU A 1 92 ? -8.552 -14.975 4.391 1.00 89.06 92 GLU A C 1
ATOM 662 O O . GLU A 1 92 ? -9.031 -16.089 4.612 1.00 89.06 92 GLU A O 1
ATOM 667 N N . ARG A 1 93 ? -7.351 -14.821 3.827 1.00 91.81 93 ARG A N 1
ATOM 668 C CA . ARG A 1 93 ? -6.501 -15.946 3.420 1.00 91.81 93 ARG A CA 1
ATOM 669 C C . ARG A 1 93 ? -6.017 -16.764 4.606 1.00 91.81 93 ARG A C 1
ATOM 671 O O . ARG A 1 93 ? -6.094 -17.989 4.564 1.00 91.81 93 ARG A O 1
ATOM 678 N N . LEU A 1 94 ? -5.615 -16.110 5.693 1.00 91.94 94 LEU A N 1
ATOM 679 C CA . LEU A 1 94 ? -5.252 -16.766 6.947 1.00 91.94 94 LEU A CA 1
ATOM 680 C C . LEU A 1 94 ? -6.423 -17.579 7.507 1.00 91.94 94 LEU A C 1
ATOM 682 O O . LEU A 1 94 ? -6.251 -18.749 7.864 1.00 91.94 94 LEU A O 1
ATOM 686 N N . ARG A 1 95 ? -7.629 -16.996 7.507 1.00 91.25 95 ARG A N 1
ATOM 687 C CA . ARG A 1 95 ? -8.858 -17.683 7.921 1.00 91.25 95 ARG A CA 1
ATOM 688 C C . ARG A 1 95 ? -9.176 -18.872 7.022 1.00 91.25 95 ARG A C 1
ATOM 690 O O . ARG A 1 95 ? -9.544 -19.927 7.527 1.00 91.25 95 ARG A O 1
ATOM 697 N N . ARG A 1 96 ? -8.982 -18.744 5.709 1.00 90.75 96 ARG A N 1
ATOM 698 C CA . ARG A 1 96 ? -9.168 -19.841 4.748 1.00 90.75 96 ARG A CA 1
ATOM 699 C C . ARG A 1 96 ? -8.153 -20.969 4.949 1.00 90.75 96 ARG A C 1
ATOM 701 O O . ARG A 1 96 ? -8.531 -22.133 4.895 1.00 90.75 96 ARG A O 1
ATOM 708 N N . ALA A 1 97 ? -6.891 -20.629 5.199 1.00 88.19 97 ALA A N 1
ATOM 709 C CA . ALA A 1 97 ? -5.807 -21.594 5.358 1.00 88.19 97 ALA A CA 1
ATOM 710 C C . ALA A 1 97 ? -5.832 -22.313 6.717 1.00 88.19 97 ALA A C 1
ATOM 712 O O . ALA A 1 97 ? -5.404 -23.459 6.812 1.00 88.19 97 ALA A O 1
ATOM 713 N N . THR A 1 98 ? -6.313 -21.653 7.778 1.00 86.69 98 THR A N 1
ATOM 714 C CA . THR A 1 98 ? -6.210 -22.175 9.156 1.00 86.69 98 THR A CA 1
ATOM 715 C C . THR A 1 98 ? -7.551 -22.347 9.878 1.00 86.69 98 THR A C 1
ATOM 717 O O . THR A 1 98 ? -7.581 -22.814 11.018 1.00 86.69 98 THR A O 1
ATOM 720 N N . GLY A 1 99 ? -8.663 -21.974 9.238 1.00 86.88 99 GLY A N 1
ATOM 721 C CA . GLY A 1 99 ? -10.023 -22.017 9.789 1.00 86.88 99 GLY A CA 1
ATOM 722 C C . GLY A 1 99 ? -10.387 -20.848 10.713 1.00 86.88 99 GLY A C 1
ATOM 723 O O . GLY A 1 99 ? -11.536 -20.741 11.134 1.00 86.88 99 GLY A O 1
ATOM 724 N N . ARG A 1 100 ? -9.435 -19.970 11.049 1.00 89.12 100 ARG A N 1
ATOM 725 C CA . ARG A 1 100 ? -9.607 -18.827 11.965 1.00 89.12 100 ARG A CA 1
ATOM 726 C C . ARG A 1 100 ? -8.565 -17.750 11.687 1.00 89.12 100 ARG A C 1
ATOM 728 O O . ARG A 1 100 ? -7.573 -18.027 11.028 1.00 89.12 100 ARG A O 1
ATOM 735 N N . THR A 1 101 ? -8.780 -16.533 12.172 1.00 91.88 101 THR A N 1
ATOM 736 C CA . THR A 1 101 ? -7.818 -15.444 11.956 1.00 91.88 101 THR A CA 1
ATOM 737 C C . THR A 1 101 ? -6.683 -15.521 12.974 1.00 91.88 101 THR A C 1
ATOM 739 O O . THR A 1 101 ? -5.562 -15.871 12.625 1.00 91.88 101 THR A O 1
ATOM 742 N N . LEU A 1 102 ? -6.982 -15.296 14.256 1.00 95.50 102 LEU A N 1
ATOM 743 C CA . LEU A 1 102 ? -6.067 -15.593 15.358 1.00 95.50 102 LEU A CA 1
ATOM 744 C C . LEU A 1 102 ? -6.532 -16.846 16.100 1.00 95.50 102 LEU A C 1
ATOM 746 O O . LEU A 1 102 ? -7.714 -17.182 16.155 1.00 95.50 102 LEU A O 1
ATOM 750 N N . ARG A 1 103 ? -5.581 -17.578 16.681 1.00 95.12 103 ARG A N 1
ATOM 751 C CA . ARG A 1 103 ? -5.861 -18.813 17.433 1.00 95.12 103 ARG A CA 1
ATOM 752 C C . ARG A 1 103 ? -6.286 -18.558 18.881 1.00 95.12 103 ARG A C 1
ATOM 754 O O . ARG A 1 103 ? -6.688 -19.503 19.563 1.00 95.12 103 ARG A O 1
ATOM 761 N N . ARG A 1 104 ? -6.177 -17.310 19.341 1.00 96.19 104 ARG A N 1
ATOM 762 C CA . ARG A 1 104 ? -6.472 -16.858 20.703 1.00 96.19 104 ARG A CA 1
ATOM 763 C C . ARG A 1 104 ? -7.378 -15.623 20.656 1.00 96.19 104 ARG A C 1
ATOM 765 O O . ARG A 1 104 ? -7.140 -14.777 19.796 1.00 96.19 104 ARG A O 1
ATOM 772 N N . PRO A 1 105 ? -8.359 -15.504 21.570 1.00 96.31 105 PRO A N 1
ATOM 773 C CA . PRO A 1 105 ? -9.225 -14.331 21.643 1.00 96.31 105 PRO A CA 1
ATOM 774 C C . PRO A 1 105 ? -8.452 -13.053 21.960 1.00 96.31 105 PRO A C 1
ATOM 776 O O . PRO A 1 105 ? -7.612 -13.060 22.870 1.00 96.31 105 PRO A O 1
ATOM 779 N N . THR A 1 106 ? -8.781 -11.957 21.277 1.00 97.62 106 THR A N 1
ATOM 780 C CA . THR A 1 106 ? -8.232 -10.629 21.589 1.00 97.62 106 THR A CA 1
ATOM 781 C C . THR A 1 106 ? -8.949 -9.994 22.784 1.00 97.62 106 THR A C 1
ATOM 783 O O . THR A 1 106 ? -10.017 -10.438 23.221 1.00 97.62 106 THR A O 1
ATOM 786 N N . TRP A 1 107 ? -8.402 -8.900 23.318 1.00 97.44 107 TRP A N 1
ATOM 787 C CA . TRP A 1 107 ? -9.104 -8.077 24.300 1.00 97.44 107 TRP A CA 1
ATOM 788 C C . TRP A 1 107 ? -10.424 -7.513 23.764 1.00 97.44 107 TRP A C 1
ATOM 790 O O . TRP A 1 107 ? -11.343 -7.309 24.549 1.00 97.44 107 TRP A O 1
ATOM 800 N N . ALA A 1 108 ? -10.563 -7.309 22.451 1.00 97.44 108 ALA A N 1
ATOM 801 C CA . ALA A 1 108 ? -11.755 -6.711 21.857 1.00 97.44 108 ALA A CA 1
ATOM 802 C C . ALA A 1 108 ? -12.902 -7.719 21.898 1.00 97.44 108 ALA A C 1
ATOM 804 O O . ALA A 1 108 ? -14.004 -7.386 22.332 1.00 97.44 108 ALA A O 1
ATOM 805 N N . GLU A 1 109 ? -12.596 -8.977 21.570 1.00 96.62 109 GLU A N 1
ATOM 806 C CA . GLU A 1 109 ? -13.506 -10.108 21.733 1.00 96.62 109 GLU A CA 1
ATOM 807 C C . GLU A 1 109 ? -13.951 -10.275 23.189 1.00 96.62 109 GLU A C 1
ATOM 809 O O . GLU A 1 109 ? -15.147 -10.349 23.482 1.00 96.62 109 GLU A O 1
ATOM 814 N N . ARG A 1 110 ? -13.002 -10.260 24.133 1.00 97.00 110 ARG A N 1
ATOM 815 C CA . ARG A 1 110 ? -13.305 -10.435 25.565 1.00 97.00 110 ARG A CA 1
ATOM 816 C C . ARG A 1 110 ? -14.129 -9.285 26.143 1.00 97.00 110 ARG A C 1
ATOM 818 O O . ARG A 1 110 ? -14.966 -9.507 27.018 1.00 97.00 110 ARG A O 1
ATOM 825 N N . LEU A 1 111 ? -13.917 -8.067 25.648 1.00 97.19 111 LEU A N 1
ATOM 826 C CA . LEU A 1 111 ? -14.605 -6.862 26.111 1.00 97.19 111 LEU A CA 1
ATOM 827 C C . LEU A 1 111 ? -15.907 -6.569 25.357 1.00 97.19 111 LEU A C 1
ATOM 829 O O . LEU A 1 111 ? -16.622 -5.647 25.751 1.00 97.19 111 LEU A O 1
ATOM 833 N N . ALA A 1 112 ? -16.275 -7.360 24.342 1.00 95.62 112 ALA A N 1
ATOM 834 C CA . ALA A 1 112 ? -17.453 -7.130 23.496 1.00 95.62 112 ALA A CA 1
ATOM 835 C C . ALA A 1 112 ? -18.755 -6.906 24.293 1.00 95.62 112 ALA A C 1
ATOM 837 O O . ALA A 1 112 ? -19.607 -6.113 23.902 1.00 95.62 112 ALA A O 1
ATOM 838 N N . ARG A 1 113 ? -18.900 -7.581 25.444 1.00 90.94 113 ARG A N 1
ATOM 839 C CA . ARG A 1 113 ? -20.063 -7.464 26.349 1.00 90.94 113 ARG A CA 1
ATOM 840 C C . ARG A 1 113 ? -19.781 -6.685 27.638 1.00 90.94 113 ARG A C 1
ATOM 842 O O . ARG A 1 113 ? -20.649 -6.609 28.502 1.00 90.94 113 ARG A O 1
ATOM 849 N N . GLN A 1 114 ? -18.583 -6.126 27.786 1.00 90.56 114 GLN A N 1
ATOM 850 C CA . GLN A 1 114 ? -18.130 -5.430 28.993 1.00 90.56 114 GLN A CA 1
ATOM 851 C C . GLN A 1 114 ? -17.559 -4.053 28.642 1.00 90.56 114 GLN A C 1
ATOM 853 O O . GLN A 1 114 ? -16.394 -3.760 28.875 1.00 90.56 114 GLN A O 1
ATOM 858 N N . GLY A 1 115 ? -18.398 -3.206 28.041 1.00 90.88 115 GLY A N 1
ATOM 859 C CA . GLY A 1 115 ? -18.057 -1.821 27.700 1.00 90.88 115 GLY A CA 1
ATOM 860 C C . GLY A 1 115 ? -17.250 -1.636 26.410 1.00 90.88 115 GLY A C 1
ATOM 861 O O . GLY A 1 115 ? -17.024 -0.490 26.025 1.00 90.88 115 GLY A O 1
ATOM 862 N N . GLY A 1 116 ? -16.879 -2.724 25.727 1.00 96.38 116 GLY A N 1
ATOM 863 C CA . GLY A 1 116 ? -16.294 -2.713 24.387 1.00 96.38 116 GLY A CA 1
ATOM 864 C C . GLY A 1 116 ? -14.870 -2.159 24.307 1.00 96.38 116 GLY A C 1
ATOM 865 O O . GLY A 1 116 ? -14.334 -1.583 25.257 1.00 96.38 116 GLY A O 1
ATOM 866 N N . ALA A 1 117 ? -14.274 -2.324 23.127 1.00 98.19 117 ALA A N 1
ATOM 867 C CA . ALA A 1 117 ? -12.987 -1.743 22.766 1.00 98.19 117 ALA A CA 1
ATOM 868 C C . ALA A 1 117 ? -13.138 -0.803 21.560 1.00 98.19 117 ALA A C 1
ATOM 870 O O . ALA A 1 117 ? -13.880 -1.101 20.617 1.00 98.19 117 ALA A O 1
ATOM 871 N N . ILE A 1 118 ? -12.428 0.325 21.594 1.00 98.50 118 ILE A N 1
ATOM 872 C CA . ILE A 1 118 ? -12.256 1.223 20.448 1.00 98.50 118 ILE A CA 1
ATOM 873 C C . ILE A 1 118 ? -10.761 1.377 20.194 1.00 98.50 118 ILE A C 1
ATOM 875 O O . ILE A 1 118 ? -10.020 1.813 21.072 1.00 98.50 118 ILE A O 1
ATOM 879 N N . VAL A 1 119 ? -10.337 1.039 18.984 1.00 98.50 119 VAL A N 1
ATOM 880 C CA . VAL A 1 119 ? -8.961 1.138 18.505 1.00 98.50 119 VAL A CA 1
ATOM 881 C C . VAL A 1 119 ? -8.917 2.222 17.437 1.00 98.50 119 VAL A C 1
ATOM 883 O O . VAL A 1 119 ? -9.668 2.161 16.467 1.00 98.50 119 VAL A O 1
ATOM 886 N N . MET A 1 120 ? -8.046 3.210 17.599 1.00 98.38 120 MET A N 1
ATOM 887 C CA . MET A 1 120 ? -7.678 4.163 16.555 1.00 98.38 120 MET A CA 1
ATOM 888 C C . MET A 1 120 ? -6.201 3.968 16.241 1.00 98.38 120 MET A C 1
ATOM 890 O O . MET A 1 120 ? -5.362 4.025 17.137 1.00 98.38 120 MET A O 1
ATOM 894 N N . SER A 1 121 ? -5.886 3.689 14.982 1.00 97.31 121 SER A N 1
ATOM 895 C CA . SER A 1 121 ? -4.527 3.355 14.571 1.00 97.31 121 SER A CA 1
ATOM 896 C C . SER A 1 121 ? -4.186 4.018 13.242 1.00 97.31 121 SER A C 1
ATOM 898 O O . SER A 1 121 ? -4.995 3.991 12.310 1.00 97.31 121 SER A O 1
ATOM 900 N N . ASN A 1 122 ? -2.982 4.585 13.157 1.00 96.88 122 ASN A N 1
ATOM 901 C CA . ASN A 1 122 ? -2.430 5.157 11.925 1.00 96.88 122 ASN A CA 1
ATOM 902 C C . ASN A 1 122 ? -1.274 4.323 11.338 1.00 96.88 122 ASN A C 1
ATOM 904 O O . ASN A 1 122 ? -0.658 4.713 10.344 1.00 96.88 122 ASN A O 1
ATOM 908 N N . VAL A 1 123 ? -0.987 3.163 11.939 1.00 93.50 123 VAL A N 1
ATOM 909 C CA . VAL A 1 123 ? 0.089 2.264 11.502 1.00 93.50 123 VAL A CA 1
ATOM 910 C C . VAL A 1 123 ? -0.334 1.445 10.277 1.00 93.50 123 VAL A C 1
ATOM 912 O O . VAL A 1 123 ? -1.211 1.837 9.508 1.00 93.50 123 VAL A O 1
ATOM 915 N N . SER A 1 124 ? 0.300 0.301 10.017 1.00 90.00 124 SER A N 1
ATOM 916 C CA . SER A 1 124 ? -0.126 -0.553 8.907 1.00 90.00 124 SER A CA 1
ATOM 917 C C . SER A 1 124 ? -1.539 -1.143 9.125 1.00 90.00 124 SER A C 1
ATOM 919 O O . SER A 1 124 ? -1.873 -1.521 10.252 1.00 90.00 124 SER A O 1
ATOM 921 N N . PRO A 1 125 ? -2.344 -1.351 8.055 1.00 89.06 125 PRO A N 1
ATOM 922 C CA . PRO A 1 125 ? -3.686 -1.928 8.185 1.00 89.06 125 PRO A CA 1
ATOM 923 C C . PRO A 1 125 ? -3.685 -3.284 8.898 1.00 89.06 125 PRO A C 1
ATOM 925 O O . PRO A 1 125 ? -4.555 -3.556 9.718 1.00 89.06 125 PRO A O 1
ATOM 928 N N . GLY A 1 126 ? -2.685 -4.126 8.610 1.00 86.56 126 GLY A N 1
ATOM 929 C CA . GLY A 1 126 ? -2.531 -5.424 9.265 1.00 86.56 126 GLY A CA 1
ATOM 930 C C . GLY A 1 126 ? -2.429 -5.283 10.783 1.00 86.56 126 GLY A C 1
ATOM 931 O O . GLY A 1 126 ? -3.186 -5.927 11.498 1.00 86.56 126 GLY A O 1
ATOM 932 N N . ALA A 1 127 ? -1.564 -4.396 11.280 1.00 90.69 127 ALA A N 1
ATOM 933 C CA . ALA A 1 127 ? -1.404 -4.185 12.718 1.00 90.69 127 ALA A CA 1
ATOM 934 C C . ALA A 1 127 ? -2.678 -3.609 13.357 1.00 90.69 127 ALA A C 1
ATOM 936 O O . ALA A 1 127 ? -3.082 -4.081 14.419 1.00 90.69 127 ALA A O 1
ATOM 937 N N . ALA A 1 128 ? -3.356 -2.672 12.688 1.00 93.62 128 ALA A N 1
ATOM 938 C CA . ALA A 1 128 ? -4.607 -2.101 13.179 1.00 93.62 128 ALA A CA 1
ATOM 939 C C . ALA A 1 128 ? -5.725 -3.151 13.300 1.00 93.62 128 ALA A C 1
ATOM 941 O O . ALA A 1 128 ? -6.362 -3.265 14.346 1.00 93.62 128 ALA A O 1
ATOM 942 N N . TYR A 1 129 ? -5.955 -3.951 12.254 1.00 93.56 129 TYR A N 1
ATOM 943 C CA . TYR A 1 129 ? -7.032 -4.945 12.253 1.00 93.56 129 TYR A CA 1
ATOM 944 C C . TYR A 1 129 ? -6.721 -6.173 13.112 1.00 93.56 129 TYR A C 1
ATOM 946 O O . TYR A 1 129 ? -7.649 -6.835 13.553 1.00 93.56 129 TYR A O 1
ATOM 954 N N . LEU A 1 130 ? -5.454 -6.467 13.418 1.00 94.56 130 LEU A N 1
ATOM 955 C CA . LEU A 1 130 ? -5.091 -7.562 14.329 1.00 94.56 130 LEU A CA 1
ATOM 956 C C . LEU A 1 130 ? -5.474 -7.308 15.792 1.00 94.56 130 LEU A C 1
ATOM 958 O O . LEU A 1 130 ? -5.529 -8.256 16.571 1.00 94.56 130 LEU A O 1
ATOM 962 N N . GLN A 1 131 ? -5.806 -6.067 16.150 1.00 95.94 131 GLN A N 1
ATOM 963 C CA . GLN A 1 131 ? -6.394 -5.739 17.449 1.00 95.94 131 GLN A CA 1
ATOM 964 C C . GLN A 1 131 ? -7.819 -6.296 17.611 1.00 95.94 131 GLN A C 1
ATOM 966 O O . GLN A 1 131 ? -8.262 -6.593 18.724 1.00 95.94 131 GLN A O 1
ATOM 971 N N . ASP A 1 132 ? -8.537 -6.438 16.495 1.00 95.69 132 ASP A N 1
ATOM 972 C CA . ASP A 1 132 ? -9.903 -6.952 16.440 1.00 95.69 132 ASP A CA 1
ATOM 973 C C . ASP A 1 132 ? -10.209 -7.580 15.061 1.00 95.69 132 ASP A C 1
ATOM 975 O O . ASP A 1 132 ? -10.985 -7.039 14.266 1.00 95.69 132 ASP A O 1
ATOM 979 N N . PRO A 1 133 ? -9.573 -8.720 14.737 1.00 93.44 133 PRO A N 1
ATOM 980 C CA . PRO A 1 133 ? -9.594 -9.283 13.385 1.00 93.44 133 PRO A CA 1
ATOM 981 C C . PRO A 1 133 ? -10.959 -9.842 12.974 1.00 93.44 133 PRO A C 1
ATOM 983 O O . PRO A 1 133 ? -11.229 -10.029 11.785 1.00 93.44 133 PRO A O 1
ATOM 986 N N . ASP A 1 134 ? -11.814 -10.122 13.956 1.00 92.12 134 ASP A N 1
ATOM 987 C CA . ASP A 1 134 ? -13.112 -10.763 13.772 1.00 92.12 134 ASP A CA 1
ATOM 988 C C . ASP A 1 134 ? -14.290 -9.816 14.104 1.00 92.12 134 ASP A C 1
ATOM 990 O O . ASP A 1 134 ? -15.449 -10.214 13.996 1.00 92.12 134 ASP A O 1
ATOM 994 N N . GLY A 1 135 ? -14.010 -8.537 14.402 1.00 94.25 135 GLY A N 1
ATOM 995 C CA . GLY A 1 135 ? -14.996 -7.452 14.433 1.00 94.25 135 GLY A CA 1
ATOM 996 C C . GLY A 1 135 ? -15.900 -7.435 15.667 1.00 94.25 135 GLY A C 1
ATOM 997 O O . GLY A 1 135 ? -17.120 -7.381 15.534 1.00 94.25 135 GLY A O 1
ATOM 998 N N . PHE A 1 136 ? -15.337 -7.477 16.869 1.00 96.81 136 PHE A N 1
ATOM 999 C CA . PHE A 1 136 ? -16.076 -7.382 18.131 1.00 96.81 136 PHE A CA 1
ATOM 1000 C C . PHE A 1 136 ? -16.202 -5.950 18.675 1.00 96.81 136 PHE A C 1
ATOM 1002 O O . PHE A 1 136 ? -17.166 -5.630 19.376 1.00 96.81 136 PHE A O 1
ATOM 1009 N N . GLY A 1 137 ? -15.231 -5.094 18.373 1.00 96.44 137 GLY A N 1
ATOM 1010 C CA . GLY A 1 137 ? -15.139 -3.700 18.785 1.00 96.44 137 GLY A CA 1
ATOM 1011 C C . GLY A 1 137 ? -15.251 -2.733 17.606 1.00 96.44 137 GLY A C 1
ATOM 1012 O O . GLY A 1 137 ? -15.926 -2.996 16.613 1.00 96.44 137 GLY A O 1
ATOM 1013 N N . HIS A 1 138 ? -14.624 -1.566 17.751 1.00 97.75 138 HIS A N 1
ATOM 1014 C CA . HIS A 1 138 ? -14.471 -0.599 16.663 1.00 97.75 138 HIS A CA 1
ATOM 1015 C C . HIS A 1 138 ? -12.989 -0.410 16.359 1.00 97.75 138 HIS A C 1
ATOM 1017 O O . HIS A 1 138 ? -12.213 -0.131 17.270 1.00 97.75 138 HIS A O 1
ATOM 1023 N N . VAL A 1 139 ? -12.617 -0.492 15.086 1.00 97.44 139 VAL A N 1
ATOM 1024 C CA . VAL A 1 139 ? -11.272 -0.196 14.589 1.00 97.44 139 VAL A CA 1
ATOM 1025 C C . VAL A 1 139 ? -11.370 0.944 13.588 1.00 97.44 139 VAL A C 1
ATOM 1027 O O . VAL A 1 139 ? -11.934 0.793 12.506 1.00 97.44 139 VAL A O 1
ATOM 1030 N N . TYR A 1 140 ? -10.811 2.092 13.943 1.00 97.69 140 TYR A N 1
ATOM 1031 C CA . TYR A 1 140 ? -10.671 3.248 13.073 1.00 97.69 140 TYR A CA 1
ATOM 1032 C C . TYR A 1 140 ? -9.281 3.245 12.454 1.00 97.69 140 TYR A C 1
ATOM 1034 O O . TYR A 1 140 ? -8.278 3.290 13.165 1.00 97.69 140 TYR A O 1
ATOM 1042 N N . HIS A 1 141 ? -9.234 3.194 11.127 1.00 95.44 141 HIS A N 1
ATOM 1043 C CA . HIS A 1 141 ? -7.988 3.153 10.377 1.00 95.44 141 HIS A CA 1
ATOM 1044 C C . HIS A 1 141 ? -8.189 3.783 8.992 1.00 95.44 141 HIS A C 1
ATOM 1046 O O . HIS A 1 141 ? -9.246 3.626 8.376 1.00 95.44 141 HIS A O 1
ATOM 1052 N N . ARG A 1 142 ? -7.162 4.462 8.469 1.00 93.44 142 ARG A N 1
ATOM 1053 C CA . ARG A 1 142 ? -7.220 5.193 7.185 1.00 93.44 142 ARG A CA 1
ATOM 1054 C C . ARG A 1 142 ? -7.505 4.337 5.951 1.00 93.44 142 ARG A C 1
ATOM 1056 O O . ARG A 1 142 ? -8.054 4.823 4.972 1.00 93.44 142 ARG A O 1
ATOM 1063 N N . ALA A 1 143 ? -7.170 3.049 6.000 1.00 88.44 143 ALA A N 1
ATOM 1064 C CA . ALA A 1 143 ? -7.487 2.084 4.939 1.00 88.44 143 ALA A CA 1
ATOM 1065 C C . ALA A 1 143 ? -8.912 1.494 5.032 1.00 88.44 143 ALA A C 1
ATOM 1067 O O . ALA A 1 143 ? -9.262 0.618 4.245 1.00 88.44 143 ALA A O 1
ATOM 1068 N N . GLY A 1 144 ? -9.718 1.944 5.996 1.00 91.19 144 GLY A N 1
ATOM 1069 C CA . GLY A 1 144 ? -11.095 1.507 6.201 1.00 91.19 144 GLY A CA 1
ATOM 1070 C C . GLY A 1 144 ? -11.398 1.299 7.681 1.00 91.19 144 GLY A C 1
ATOM 1071 O O . GLY A 1 144 ? -10.721 0.529 8.361 1.00 91.19 144 GLY A O 1
ATOM 1072 N N . SER A 1 145 ? -12.436 1.953 8.184 1.00 95.31 145 SER A N 1
ATOM 1073 C CA . SER A 1 145 ? -12.865 1.787 9.573 1.00 95.31 145 SER A CA 1
ATOM 1074 C C . SER A 1 145 ? -13.960 0.726 9.678 1.00 95.31 145 SER A C 1
ATOM 1076 O O . SER A 1 145 ? -14.852 0.666 8.828 1.00 95.31 145 SER A O 1
ATOM 1078 N N . ARG A 1 146 ? -13.897 -0.112 10.716 1.00 93.69 146 ARG A N 1
ATOM 1079 C CA . ARG A 1 146 ? -14.819 -1.230 10.952 1.00 93.69 146 ARG A CA 1
ATOM 1080 C C . ARG A 1 146 ? -15.434 -1.146 12.345 1.00 93.69 146 ARG A C 1
ATOM 1082 O O . ARG A 1 146 ? -14.744 -0.826 13.308 1.00 93.69 146 ARG A O 1
ATOM 1089 N N . GLY A 1 147 ? -16.724 -1.425 12.443 1.00 95.00 147 GLY A N 1
ATOM 1090 C CA . GLY A 1 147 ? -17.457 -1.589 13.691 1.00 95.00 147 GLY A CA 1
ATOM 1091 C C . GLY A 1 147 ? -17.769 -3.058 13.985 1.00 95.00 147 GLY A C 1
ATOM 1092 O O . GLY A 1 147 ? -17.308 -3.950 13.261 1.00 95.00 147 GLY A O 1
ATOM 1093 N N . PRO A 1 148 ? -18.604 -3.310 15.008 1.00 94.31 148 PRO A N 1
ATOM 1094 C CA . PRO A 1 148 ? -19.015 -4.655 15.385 1.00 94.31 148 PRO A CA 1
ATOM 1095 C C . PRO A 1 148 ? -19.644 -5.429 14.217 1.00 94.31 148 PRO A C 1
ATOM 1097 O O . PRO A 1 148 ? -20.356 -4.867 13.385 1.00 94.31 148 PRO A O 1
ATOM 1100 N N . GLY A 1 149 ? -19.364 -6.728 14.141 1.00 91.88 149 GLY A N 1
ATOM 1101 C CA . GLY A 1 149 ? -19.711 -7.592 13.010 1.00 91.88 149 GLY A CA 1
ATOM 1102 C C . GLY A 1 149 ? -18.867 -7.351 11.752 1.00 91.88 149 GLY A C 1
ATOM 1103 O O . GLY A 1 149 ? -19.179 -7.901 10.698 1.00 91.88 149 GLY A O 1
ATOM 1104 N N . GLY A 1 150 ? -17.825 -6.515 11.829 1.00 87.00 150 GLY A N 1
ATOM 1105 C CA . GLY A 1 150 ? -16.983 -6.149 10.689 1.00 87.00 150 GLY A CA 1
ATOM 1106 C C . GLY A 1 150 ? -17.617 -5.127 9.739 1.00 87.00 150 GLY A C 1
ATOM 1107 O O . GLY A 1 150 ? -17.113 -4.949 8.626 1.00 87.00 150 GLY A O 1
ATOM 1108 N N . ALA A 1 151 ? -18.701 -4.464 10.159 1.00 91.12 151 ALA A N 1
ATOM 1109 C CA . ALA A 1 151 ? -19.425 -3.476 9.362 1.00 91.12 151 ALA A CA 1
ATOM 1110 C C . ALA A 1 151 ? -18.554 -2.248 9.061 1.00 91.12 151 ALA A C 1
ATOM 1112 O O . ALA A 1 151 ? -17.893 -1.725 9.954 1.00 91.12 151 ALA A O 1
ATOM 1113 N N . ALA A 1 152 ? -18.562 -1.760 7.820 1.00 90.62 152 ALA A N 1
ATOM 1114 C CA . ALA A 1 152 ? -17.857 -0.528 7.473 1.00 90.62 152 ALA A CA 1
ATOM 1115 C C . ALA A 1 152 ? -18.484 0.677 8.197 1.00 90.62 152 ALA A C 1
ATOM 1117 O O . ALA A 1 152 ? -19.706 0.827 8.215 1.00 90.62 152 ALA A O 1
ATOM 1118 N N . LEU A 1 153 ? -17.648 1.531 8.788 1.00 87.81 153 LEU A N 1
ATOM 1119 C CA . LEU A 1 153 ? -18.092 2.733 9.492 1.00 87.81 153 LEU A CA 1
ATOM 1120 C C . LEU A 1 153 ? -18.175 3.927 8.538 1.00 87.81 153 LEU A C 1
ATOM 1122 O O . LEU A 1 153 ? -17.232 4.207 7.797 1.00 87.81 153 LEU A O 1
ATOM 1126 N N . THR A 1 154 ? -19.292 4.653 8.589 1.00 82.31 154 THR A N 1
ATOM 1127 C CA . THR A 1 154 ? -19.516 5.870 7.792 1.00 82.31 154 THR A CA 1
ATOM 1128 C C . THR A 1 154 ? -18.725 7.066 8.324 1.00 82.31 154 THR A C 1
ATOM 1130 O O . THR A 1 154 ? -18.345 7.942 7.557 1.00 82.31 154 THR A O 1
ATOM 1133 N N . ASP A 1 155 ? -18.434 7.090 9.626 1.00 86.19 155 ASP A N 1
ATOM 1134 C CA . ASP A 1 155 ? -17.610 8.083 10.325 1.00 86.19 155 ASP A CA 1
ATOM 1135 C C . ASP A 1 155 ? -16.125 7.666 10.363 1.00 86.19 155 ASP A C 1
ATOM 1137 O O . ASP A 1 155 ? -15.457 7.759 11.398 1.00 86.19 155 ASP A O 1
ATOM 1141 N N . GLY A 1 156 ? -15.613 7.152 9.239 1.00 84.56 156 GLY A N 1
ATOM 1142 C CA . GLY A 1 156 ? -14.266 6.593 9.116 1.00 84.56 156 GLY A CA 1
ATOM 1143 C C . GLY A 1 156 ? -13.119 7.556 9.466 1.00 84.56 156 GLY A C 1
ATOM 1144 O O . GLY A 1 156 ? -13.322 8.696 9.881 1.00 84.56 156 GLY A O 1
ATOM 1145 N N . LEU A 1 157 ? -11.876 7.088 9.331 1.00 88.62 157 LEU A N 1
ATOM 1146 C CA . LEU A 1 157 ? -10.688 7.869 9.690 1.00 88.62 157 LEU A CA 1
ATOM 1147 C C . LEU A 1 157 ? -9.986 8.414 8.439 1.00 88.62 157 LEU A C 1
ATOM 1149 O O . LEU A 1 157 ? -9.105 7.767 7.890 1.00 88.62 157 LEU A O 1
ATOM 1153 N N . ALA A 1 158 ? -10.381 9.597 7.969 1.00 88.75 158 ALA A N 1
ATOM 1154 C CA . ALA A 1 158 ? -9.754 10.248 6.816 1.00 88.75 158 ALA A CA 1
ATOM 1155 C C . ALA A 1 158 ? -8.502 11.038 7.242 1.00 88.75 158 ALA A C 1
ATOM 1157 O O . ALA A 1 158 ? -8.559 12.252 7.425 1.00 88.75 158 ALA A O 1
ATOM 1158 N N . ILE A 1 159 ? -7.388 10.332 7.440 1.00 90.19 159 ILE A N 1
ATOM 1159 C CA . ILE A 1 159 ? -6.086 10.905 7.811 1.00 90.19 159 ILE A CA 1
ATOM 1160 C C . ILE A 1 159 ? -4.976 10.381 6.894 1.00 90.19 159 ILE A C 1
ATOM 1162 O O . ILE A 1 159 ? -5.092 9.298 6.314 1.00 90.19 159 ILE A O 1
ATOM 1166 N N . GLU A 1 160 ? -3.889 11.139 6.787 1.00 90.00 160 GLU A N 1
ATOM 1167 C CA . GLU A 1 160 ? -2.640 10.685 6.166 1.00 90.00 160 GLU A CA 1
ATOM 1168 C C . GLU A 1 160 ? -1.805 9.864 7.165 1.00 90.00 160 GLU A C 1
ATOM 1170 O O . GLU A 1 160 ? -2.026 9.931 8.371 1.00 90.00 160 GLU A O 1
ATOM 1175 N N . VAL A 1 161 ? -0.850 9.069 6.678 1.00 90.94 161 VAL A N 1
ATOM 1176 C CA . VAL A 1 161 ? 0.145 8.432 7.560 1.00 90.94 161 VAL A CA 1
ATOM 1177 C C . VAL A 1 161 ? 1.143 9.482 8.068 1.00 90.94 161 VAL A C 1
ATOM 1179 O O . VAL A 1 161 ? 1.379 10.478 7.385 1.00 90.94 161 VAL A O 1
ATOM 1182 N N . GLY A 1 162 ? 1.715 9.266 9.253 1.00 93.25 162 GLY A N 1
ATOM 1183 C CA . GLY A 1 162 ? 2.724 10.136 9.852 1.00 93.25 162 GLY A CA 1
ATOM 1184 C C . GLY A 1 162 ? 2.147 11.252 10.724 1.00 93.25 162 GLY A C 1
ATOM 1185 O O . GLY A 1 162 ? 0.953 11.280 11.046 1.00 93.25 162 GLY A O 1
ATOM 1186 N N . ALA A 1 163 ? 3.005 12.204 11.092 1.00 94.62 163 ALA A N 1
ATOM 1187 C CA . ALA A 1 163 ? 2.739 13.200 12.136 1.00 94.62 163 ALA A CA 1
ATOM 1188 C C . ALA A 1 163 ? 1.421 13.998 11.989 1.00 94.62 163 ALA A C 1
ATOM 1190 O O . ALA A 1 163 ? 0.715 14.269 12.964 1.00 94.62 163 ALA A O 1
ATOM 1191 N N . ALA A 1 164 ? 1.050 14.408 10.772 1.00 94.19 164 ALA A N 1
ATOM 1192 C CA . ALA A 1 164 ? -0.192 15.160 10.567 1.00 94.19 164 ALA A CA 1
ATOM 1193 C C . ALA A 1 164 ? -1.436 14.313 10.892 1.00 94.19 164 ALA A C 1
ATOM 1195 O O . ALA A 1 164 ? -2.374 14.799 11.534 1.00 94.19 164 ALA A O 1
ATOM 1196 N N . GLY A 1 165 ? -1.429 13.041 10.486 1.00 96.19 165 GLY A N 1
ATOM 1197 C CA . GLY A 1 165 ? -2.510 12.111 10.787 1.00 96.19 165 GLY A CA 1
ATOM 1198 C C . GLY A 1 165 ? -2.538 11.680 12.244 1.00 96.19 165 GLY A C 1
ATOM 1199 O O . GLY A 1 165 ? -3.619 11.631 12.826 1.00 96.19 165 GLY A O 1
ATOM 1200 N N . ASP A 1 166 ? -1.372 11.459 12.853 1.00 98.31 166 ASP A N 1
ATOM 1201 C CA . ASP A 1 166 ? -1.250 11.131 14.276 1.00 98.31 166 ASP A CA 1
ATOM 1202 C C . ASP A 1 166 ? -1.839 12.238 15.156 1.00 98.31 166 ASP A C 1
ATOM 1204 O O . ASP A 1 166 ? -2.637 11.954 16.056 1.00 98.31 166 ASP A O 1
ATOM 1208 N N . ARG A 1 167 ? -1.573 13.509 14.826 1.00 98.31 167 ARG A N 1
ATOM 1209 C CA . ARG A 1 167 ? -2.206 14.660 15.488 1.00 98.31 167 ARG A CA 1
ATOM 1210 C C . ARG A 1 167 ? -3.726 14.646 15.343 1.00 98.31 167 ARG A C 1
ATOM 1212 O O . ARG A 1 167 ? -4.436 14.689 16.344 1.00 98.31 167 ARG A O 1
ATOM 1219 N N . ALA A 1 168 ? -4.230 14.561 14.111 1.00 97.62 168 ALA A N 1
ATOM 1220 C CA . ALA A 1 168 ? -5.669 14.602 13.843 1.00 97.62 168 ALA A CA 1
ATOM 1221 C C . ALA A 1 168 ? -6.419 13.427 14.502 1.00 97.62 168 ALA A C 1
ATOM 1223 O O . ALA A 1 168 ? -7.519 13.591 15.041 1.00 97.62 168 ALA A O 1
ATOM 1224 N N . MET A 1 169 ? -5.807 12.240 14.494 1.00 98.31 169 MET A N 1
ATOM 1225 C CA . MET A 1 169 ? -6.314 11.051 15.168 1.00 98.31 169 MET A CA 1
ATOM 1226 C C . MET A 1 169 ? -6.323 11.230 16.686 1.00 98.31 169 MET A C 1
ATOM 1228 O O . MET A 1 169 ? -7.330 10.914 17.315 1.00 98.31 169 MET A O 1
ATOM 1232 N N . THR A 1 170 ? -5.248 11.767 17.267 1.00 98.81 170 THR A N 1
ATOM 1233 C CA . THR A 1 170 ? -5.140 12.030 18.711 1.00 98.81 170 THR A CA 1
ATOM 1234 C C . THR A 1 170 ? -6.168 13.062 19.173 1.00 98.81 170 THR A C 1
ATOM 1236 O O . THR A 1 170 ? -6.826 12.858 20.196 1.00 98.81 170 THR A O 1
ATOM 1239 N N . ASP A 1 171 ? -6.388 14.123 18.391 1.00 98.38 171 ASP A N 1
ATOM 1240 C CA . ASP A 1 171 ? -7.427 15.125 18.651 1.00 98.38 171 ASP A CA 1
ATOM 1241 C C . ASP A 1 171 ? -8.814 14.482 18.726 1.00 98.38 171 ASP A C 1
ATOM 1243 O O . ASP A 1 171 ? -9.568 14.696 19.684 1.00 98.38 171 ASP A O 1
ATOM 1247 N N . ARG A 1 172 ? -9.143 13.649 17.731 1.00 97.88 172 ARG A N 1
ATOM 1248 C CA . ARG A 1 172 ? -10.409 12.912 17.689 1.00 97.88 172 ARG A CA 1
ATOM 1249 C C . ARG A 1 172 ? -10.513 11.900 18.828 1.00 97.88 172 ARG A C 1
ATOM 1251 O O . ARG A 1 172 ? -11.555 11.824 19.474 1.00 97.88 172 ARG A O 1
ATOM 1258 N N . PHE A 1 173 ? -9.445 11.166 19.118 1.00 98.62 173 PHE A N 1
ATOM 1259 C CA . PHE A 1 173 ? -9.393 10.188 20.202 1.00 98.62 173 PHE A CA 1
ATOM 1260 C C . PHE A 1 173 ? -9.673 10.845 21.559 1.00 98.62 173 PHE A C 1
ATOM 1262 O O . PHE A 1 173 ? -10.545 10.401 22.307 1.00 98.62 173 PHE A O 1
ATOM 1269 N N . CYS A 1 174 ? -9.007 11.960 21.855 1.00 98.50 174 CYS A N 1
ATOM 1270 C CA . CYS A 1 174 ? -9.206 12.703 23.095 1.00 98.50 174 CYS A CA 1
ATOM 1271 C C . CYS A 1 174 ? -10.599 13.338 23.192 1.00 98.50 174 CYS A C 1
ATOM 1273 O O . CYS A 1 174 ? -11.183 13.371 24.277 1.00 98.50 174 CYS A O 1
ATOM 1275 N N . ARG A 1 175 ? -11.131 13.885 22.094 1.00 97.38 175 ARG A N 1
ATOM 1276 C CA . ARG A 1 175 ? -12.453 14.529 22.082 1.00 97.38 175 ARG A CA 1
ATOM 1277 C C . ARG A 1 175 ? -13.585 13.506 22.156 1.00 97.38 175 ARG A C 1
ATOM 1279 O O . ARG A 1 175 ? -14.400 13.578 23.061 1.00 97.38 175 ARG A O 1
ATOM 1286 N N . GLU A 1 176 ? -13.607 12.537 21.252 1.00 96.25 176 GLU A N 1
ATOM 1287 C CA . GLU A 1 176 ? -14.757 11.650 21.056 1.00 96.25 176 GLU A CA 1
ATOM 1288 C C . GLU A 1 176 ? -14.597 10.337 21.826 1.00 96.25 176 GLU A C 1
ATOM 1290 O O . GLU A 1 176 ? -15.491 9.917 22.558 1.00 96.25 176 GLU A O 1
ATOM 1295 N N . VAL A 1 177 ? -13.446 9.667 21.710 1.00 97.25 177 VAL A N 1
ATOM 1296 C CA . VAL A 1 177 ? -13.275 8.333 22.312 1.00 97.25 177 VAL A CA 1
ATOM 1297 C C . VAL A 1 177 ? -13.160 8.429 23.831 1.00 97.25 177 VAL A C 1
ATOM 1299 O O . VAL A 1 177 ? -13.859 7.710 24.550 1.00 97.25 177 VAL A O 1
ATOM 1302 N N . LEU A 1 178 ? -12.308 9.324 24.337 1.00 96.31 178 LEU A N 1
ATOM 1303 C CA . LEU A 1 178 ? -12.055 9.427 25.772 1.00 96.31 178 LEU A CA 1
ATOM 1304 C C . LEU A 1 178 ? -13.162 10.159 26.537 1.00 96.31 178 LEU A C 1
ATOM 1306 O O . LEU A 1 178 ? -13.519 9.688 27.620 1.00 96.31 178 LEU A O 1
ATOM 1310 N N . ARG A 1 179 ? -13.698 11.271 26.015 1.00 94.50 179 ARG A N 1
ATOM 1311 C CA . ARG A 1 179 ? -14.693 12.084 26.742 1.00 94.50 179 ARG A CA 1
ATOM 1312 C C . ARG A 1 179 ? -16.138 11.667 26.478 1.00 94.50 179 ARG A C 1
ATOM 1314 O O . ARG A 1 179 ? -16.919 11.647 27.420 1.00 94.50 179 ARG A O 1
ATOM 1321 N N . GLU A 1 180 ? -16.497 11.327 25.241 1.00 93.94 180 GLU A N 1
ATOM 1322 C CA . GLU A 1 180 ? -17.904 11.101 24.872 1.00 93.94 180 GLU A CA 1
ATOM 1323 C C . GLU A 1 180 ? -18.281 9.615 24.910 1.00 93.94 180 GLU A C 1
ATOM 1325 O O . GLU A 1 180 ? -19.215 9.217 25.606 1.00 93.94 180 GLU A O 1
ATOM 1330 N N . ARG A 1 181 ? -17.545 8.769 24.179 1.00 94.69 181 ARG A N 1
ATOM 1331 C CA . ARG A 1 181 ? -17.884 7.343 24.022 1.00 94.69 181 ARG A CA 1
ATOM 1332 C C . ARG A 1 181 ? -17.486 6.499 25.226 1.00 94.69 181 ARG A C 1
ATOM 1334 O O . ARG A 1 181 ? -18.188 5.548 25.567 1.00 94.69 181 ARG A O 1
ATOM 1341 N N . ALA A 1 182 ? -16.355 6.834 25.839 1.00 94.12 182 ALA A N 1
ATOM 1342 C CA . ALA A 1 182 ? -15.843 6.230 27.061 1.00 94.12 182 ALA A CA 1
ATOM 1343 C C . ALA A 1 182 ? -15.899 4.683 27.084 1.00 94.12 182 ALA A C 1
ATOM 1345 O O . ALA A 1 182 ? -16.564 4.111 27.954 1.00 94.12 182 ALA A O 1
ATOM 1346 N N . PRO A 1 183 ? -15.235 3.980 26.144 1.00 96.69 183 PRO A N 1
ATOM 1347 C CA . PRO A 1 183 ? -15.219 2.517 26.133 1.00 96.69 183 PRO A CA 1
ATOM 1348 C C . PRO A 1 183 ? -14.486 1.962 27.364 1.00 96.69 183 PRO A C 1
ATOM 1350 O O . PRO A 1 183 ? -13.754 2.688 28.048 1.00 96.69 183 PRO A O 1
ATOM 1353 N N . ALA A 1 184 ? -14.651 0.662 27.629 1.00 96.94 184 ALA A N 1
ATOM 1354 C CA . ALA A 1 184 ? -13.854 -0.016 28.654 1.00 96.94 184 ALA A CA 1
ATOM 1355 C C . ALA A 1 184 ? -12.362 -0.030 28.288 1.00 96.94 184 ALA A C 1
ATOM 1357 O O . ALA A 1 184 ? -11.523 0.179 29.162 1.00 96.94 184 ALA A O 1
ATOM 1358 N N . LEU A 1 185 ? -12.044 -0.202 27.001 1.00 98.50 185 LEU A N 1
ATOM 1359 C CA . LEU A 1 185 ? -10.690 -0.089 26.461 1.00 98.50 185 LEU A CA 1
ATOM 1360 C C . LEU A 1 185 ? -10.648 0.888 25.280 1.00 98.50 185 LEU A C 1
ATOM 1362 O O . LEU A 1 185 ? -11.380 0.725 24.303 1.00 98.50 185 LEU A O 1
ATOM 1366 N N . ALA A 1 186 ? -9.762 1.877 25.356 1.00 98.62 186 ALA A N 1
ATOM 1367 C CA . ALA A 1 186 ? -9.423 2.767 24.253 1.00 98.62 186 ALA A CA 1
ATOM 1368 C C . ALA A 1 186 ? -7.948 2.572 23.875 1.00 98.62 186 ALA A C 1
ATOM 1370 O O . ALA A 1 186 ? -7.081 2.693 24.738 1.00 98.62 186 ALA A O 1
ATOM 1371 N N . VAL A 1 187 ? -7.661 2.282 22.608 1.00 98.88 187 VAL A N 1
ATOM 1372 C CA . VAL A 1 187 ? -6.296 2.100 22.094 1.00 98.88 187 VAL A CA 1
ATOM 1373 C C . VAL A 1 187 ? -6.012 3.168 21.047 1.00 98.88 187 VAL A C 1
ATOM 1375 O O . VAL A 1 187 ? -6.779 3.305 20.095 1.00 98.88 187 VAL A O 1
ATOM 1378 N N . LEU A 1 188 ? -4.918 3.902 21.217 1.00 98.81 188 LEU A N 1
ATOM 1379 C CA . LEU A 1 188 ? -4.369 4.844 20.249 1.00 98.81 188 LEU A CA 1
ATOM 1380 C C . LEU A 1 188 ? -2.998 4.328 19.809 1.00 98.81 188 LEU A C 1
ATOM 1382 O O . LEU A 1 188 ? -2.121 4.155 20.649 1.00 98.81 188 LEU A O 1
ATOM 1386 N N . TRP A 1 189 ? -2.809 4.077 18.517 1.00 98.69 189 TRP A N 1
ATOM 1387 C CA . TRP A 1 189 ? -1.535 3.588 17.986 1.00 98.69 189 TRP A CA 1
ATOM 1388 C C . TRP A 1 189 ? -1.003 4.542 16.919 1.00 98.69 189 TRP A C 1
ATOM 1390 O O . TRP A 1 189 ? -1.546 4.604 15.810 1.00 98.69 189 TRP A O 1
ATOM 1400 N N . LEU A 1 190 ? 0.028 5.297 17.297 1.00 98.69 190 LEU A N 1
ATOM 1401 C CA . LEU A 1 190 ? 0.680 6.334 16.499 1.00 98.69 190 LEU A CA 1
ATOM 1402 C C . LEU A 1 190 ? 1.663 5.705 15.510 1.00 98.69 190 LEU A C 1
ATOM 1404 O O . LEU A 1 190 ? 2.324 4.734 15.858 1.00 98.69 190 LEU A O 1
ATOM 1408 N N . SER A 1 191 ? 1.747 6.253 14.299 1.00 97.38 191 SER A N 1
ATOM 1409 C CA . SER A 1 191 ? 2.694 5.803 13.267 1.00 97.38 191 SER A CA 1
ATOM 1410 C C . SER A 1 191 ? 4.116 6.322 13.442 1.00 97.38 191 SER A C 1
ATOM 1412 O O . SER A 1 191 ? 5.049 5.715 12.925 1.00 97.38 191 SER A O 1
ATOM 1414 N N . GLU A 1 192 ? 4.286 7.441 14.139 1.00 96.94 192 GLU A N 1
ATOM 1415 C CA . GLU A 1 192 ? 5.602 7.989 14.450 1.00 96.94 192 GLU A CA 1
ATOM 1416 C C . GLU A 1 192 ? 6.130 7.460 15.798 1.00 96.94 192 GLU A C 1
ATOM 1418 O O . GLU A 1 192 ? 5.346 7.292 16.744 1.00 96.94 192 GLU A O 1
ATOM 1423 N N . PRO A 1 193 ? 7.455 7.259 15.933 1.00 96.25 193 PRO A N 1
ATOM 1424 C CA . PRO A 1 193 ? 8.506 7.599 14.960 1.00 96.25 193 PRO A CA 1
ATOM 1425 C C . PRO A 1 193 ? 8.784 6.564 13.849 1.00 96.25 193 PRO A C 1
ATOM 1427 O O . PRO A 1 193 ? 9.570 6.880 12.955 1.00 96.25 193 PRO A O 1
ATOM 1430 N N . ASP A 1 194 ? 8.175 5.371 13.874 1.00 95.00 194 ASP A N 1
ATOM 1431 C CA . ASP A 1 194 ? 8.492 4.255 12.950 1.00 95.00 194 ASP A CA 1
ATOM 1432 C C . ASP A 1 194 ? 8.474 4.659 11.475 1.00 95.00 194 ASP A C 1
ATOM 1434 O O . ASP A 1 194 ? 9.443 4.457 10.731 1.00 95.00 194 ASP A O 1
ATOM 1438 N N . HIS A 1 195 ? 7.377 5.303 11.068 1.00 93.94 195 HIS A N 1
ATOM 1439 C CA . HIS A 1 195 ? 7.149 5.677 9.681 1.00 93.94 195 HIS A CA 1
ATOM 1440 C C . HIS A 1 195 ? 8.315 6.489 9.105 1.00 93.94 195 HIS A C 1
ATOM 1442 O O . HIS A 1 195 ? 8.802 6.197 8.006 1.00 93.94 195 HIS A O 1
ATOM 1448 N N . THR A 1 196 ? 8.775 7.486 9.861 1.00 93.81 196 THR A N 1
ATOM 1449 C CA . THR A 1 196 ? 9.884 8.346 9.456 1.00 93.81 196 THR A CA 1
ATOM 1450 C C . THR A 1 196 ? 11.234 7.664 9.647 1.00 93.81 196 THR A C 1
ATOM 1452 O O . THR A 1 196 ? 12.090 7.775 8.767 1.00 93.81 196 THR A O 1
ATOM 1455 N N . ALA A 1 197 ? 11.433 6.926 10.744 1.00 92.19 197 ALA A N 1
ATOM 1456 C CA . ALA A 1 197 ? 12.700 6.275 11.085 1.00 92.19 197 ALA A CA 1
ATOM 1457 C C . ALA A 1 197 ? 13.162 5.265 10.021 1.00 92.19 197 ALA A C 1
ATOM 1459 O O . ALA A 1 197 ? 14.362 5.092 9.794 1.00 92.19 197 ALA A O 1
ATOM 1460 N N . HIS A 1 198 ? 12.229 4.653 9.291 1.00 93.38 198 HIS A N 1
ATOM 1461 C CA . HIS A 1 198 ? 12.582 3.829 8.142 1.00 93.38 198 HIS A CA 1
ATOM 1462 C C . HIS A 1 198 ? 13.223 4.616 6.990 1.00 93.38 198 HIS A C 1
ATOM 1464 O O . HIS A 1 198 ? 14.002 4.037 6.248 1.00 93.38 198 HIS A O 1
ATOM 1470 N N . SER A 1 199 ? 12.947 5.911 6.824 1.00 92.31 199 SER A N 1
ATOM 1471 C CA . SER A 1 199 ? 13.422 6.697 5.669 1.00 92.31 199 SER A CA 1
ATOM 1472 C C . SER A 1 199 ? 14.510 7.721 6.003 1.00 92.31 199 SER A C 1
ATOM 1474 O O . SER A 1 199 ? 15.091 8.307 5.089 1.00 92.31 199 SER A O 1
ATOM 1476 N N . VAL A 1 200 ? 14.798 7.949 7.288 1.00 94.06 200 VAL A N 1
ATOM 1477 C CA . VAL A 1 200 ? 15.825 8.899 7.749 1.00 94.06 200 VAL A CA 1
ATOM 1478 C C . VAL A 1 200 ? 16.806 8.223 8.712 1.00 94.06 200 VAL A C 1
ATOM 1480 O O . VAL A 1 200 ? 16.466 7.194 9.296 1.00 94.06 200 VAL A O 1
ATOM 1483 N N . PRO A 1 201 ? 18.036 8.740 8.876 1.00 94.56 201 PRO A N 1
ATOM 1484 C CA . PRO A 1 201 ? 18.991 8.151 9.804 1.00 94.56 201 PRO A CA 1
ATOM 1485 C C . PRO A 1 201 ? 18.487 8.139 11.251 1.00 94.56 201 PRO A C 1
ATOM 1487 O O . PRO A 1 201 ? 17.961 9.136 11.752 1.00 94.56 201 PRO A O 1
ATOM 1490 N N . LEU A 1 202 ? 18.681 7.016 11.945 1.00 92.69 202 LEU A N 1
ATOM 1491 C CA . LEU A 1 202 ? 18.250 6.867 13.334 1.00 92.69 202 LEU A CA 1
ATOM 1492 C C . LEU A 1 202 ? 19.003 7.871 14.224 1.00 92.69 202 LEU A C 1
ATOM 1494 O O . LEU A 1 202 ? 20.228 7.851 14.308 1.00 92.69 202 LEU A O 1
ATOM 1498 N N . GLY A 1 203 ? 18.267 8.763 14.882 1.00 92.88 203 GLY A N 1
ATOM 1499 C CA . GLY A 1 203 ? 18.833 9.820 15.733 1.00 92.88 203 GLY A CA 1
ATOM 1500 C C . GLY A 1 203 ? 19.126 11.138 15.018 1.00 92.88 203 GLY A C 1
ATOM 1501 O O . GLY A 1 203 ? 19.622 12.066 15.654 1.00 92.88 203 GLY A O 1
ATOM 1502 N N . SER A 1 204 ? 18.805 11.258 13.725 1.00 95.62 204 SER A N 1
ATOM 1503 C CA . SER A 1 204 ? 18.856 12.549 13.034 1.00 95.62 204 SER A CA 1
ATOM 1504 C C . SER A 1 204 ? 17.871 13.557 13.642 1.00 95.62 204 SER A C 1
ATOM 1506 O O . SER A 1 204 ? 16.938 13.192 14.362 1.00 95.62 204 SER A O 1
ATOM 1508 N N . SER A 1 205 ? 18.037 14.842 13.318 1.00 96.12 205 SER A N 1
ATOM 1509 C CA . SER A 1 205 ? 17.106 15.895 13.744 1.00 96.12 205 SER A CA 1
ATOM 1510 C C . SER A 1 205 ? 15.662 15.618 13.323 1.00 96.12 205 SER A C 1
ATOM 1512 O O . SER A 1 205 ? 14.742 15.887 14.091 1.00 96.12 205 SER A O 1
ATOM 1514 N N . GLU A 1 206 ? 15.456 15.056 12.129 1.00 95.88 206 GLU A N 1
ATOM 1515 C CA . GLU A 1 206 ? 14.136 14.665 11.632 1.00 95.88 206 GLU A CA 1
ATOM 1516 C C . GLU A 1 206 ? 13.545 13.527 12.470 1.00 95.88 206 GLU A C 1
ATOM 1518 O O . GLU A 1 206 ? 12.385 13.607 12.870 1.00 95.88 206 GLU A O 1
ATOM 1523 N N . HIS A 1 207 ? 14.345 12.504 12.794 1.00 96.06 207 HIS A N 1
ATOM 1524 C CA . HIS A 1 207 ? 13.905 11.404 13.652 1.00 96.06 207 HIS A CA 1
ATOM 1525 C C . HIS A 1 207 ? 13.533 11.893 15.059 1.00 96.06 207 HIS A C 1
ATOM 1527 O O . HIS A 1 207 ? 12.438 11.613 15.546 1.00 96.06 207 HIS A O 1
ATOM 1533 N N . LEU A 1 208 ? 14.405 12.682 15.698 1.00 96.81 208 LEU A N 1
ATOM 1534 C CA . LEU A 1 208 ? 14.153 13.232 17.035 1.00 96.81 208 LEU A CA 1
ATOM 1535 C C . LEU A 1 208 ? 12.915 14.143 17.057 1.00 96.81 208 LEU A C 1
ATOM 1537 O O . LEU A 1 208 ? 12.154 14.123 18.025 1.00 96.81 208 LEU A O 1
ATOM 1541 N N . ALA A 1 209 ? 12.660 14.893 15.979 1.00 97.56 209 ALA A N 1
ATOM 1542 C CA . ALA A 1 209 ? 11.443 15.691 15.848 1.00 97.56 209 ALA A CA 1
ATOM 1543 C C . ALA A 1 209 ? 10.171 14.826 15.815 1.00 97.56 209 ALA A C 1
ATOM 1545 O O . ALA A 1 209 ? 9.138 15.245 16.341 1.00 97.56 209 ALA A O 1
ATOM 1546 N N . MET A 1 210 ? 10.228 13.623 15.232 1.00 97.94 210 MET A N 1
ATOM 1547 C CA . MET A 1 210 ? 9.095 12.690 15.226 1.00 97.94 210 MET A CA 1
ATOM 1548 C C . MET A 1 210 ? 8.879 12.012 16.582 1.00 97.94 210 MET A C 1
ATOM 1550 O O . MET A 1 210 ? 7.733 11.802 16.977 1.00 97.94 210 MET A O 1
ATOM 1554 N N . ILE A 1 211 ? 9.942 11.778 17.358 1.00 98.19 211 ILE A N 1
ATOM 1555 C CA . ILE A 1 211 ? 9.810 11.363 18.766 1.00 98.19 211 ILE A CA 1
ATOM 1556 C C . ILE A 1 211 ? 9.112 12.461 19.576 1.00 98.19 211 ILE A C 1
ATOM 1558 O O . ILE A 1 211 ? 8.129 12.185 20.263 1.00 98.19 211 ILE A O 1
ATOM 1562 N N . ALA A 1 212 ? 9.555 13.715 19.445 1.00 98.31 212 ALA A N 1
ATOM 1563 C CA . ALA A 1 212 ? 8.919 14.853 20.110 1.00 98.31 212 ALA A CA 1
ATOM 1564 C C . ALA A 1 212 ? 7.452 15.039 19.671 1.00 98.31 212 ALA A C 1
ATOM 1566 O O . ALA A 1 212 ? 6.592 15.442 20.458 1.00 98.31 212 ALA A O 1
ATOM 1567 N N . HIS A 1 213 ? 7.136 14.715 18.415 1.00 98.44 213 HIS A N 1
ATOM 1568 C CA . HIS A 1 213 ? 5.765 14.703 17.918 1.00 98.44 213 HIS A CA 1
ATOM 1569 C C . HIS A 1 213 ? 4.901 13.627 18.597 1.00 98.44 213 HIS A C 1
ATOM 1571 O O . HIS A 1 213 ? 3.798 13.933 19.063 1.00 98.44 213 HIS A O 1
ATOM 1577 N N . ALA A 1 214 ? 5.392 12.386 18.661 1.00 98.50 214 ALA A N 1
ATOM 1578 C CA . ALA A 1 214 ? 4.703 11.292 19.338 1.00 98.50 214 ALA A CA 1
ATOM 1579 C C . ALA A 1 214 ? 4.507 11.605 20.833 1.00 98.50 214 ALA A C 1
ATOM 1581 O O . ALA A 1 214 ? 3.408 11.428 21.363 1.00 98.50 214 ALA A O 1
ATOM 1582 N N . ASP A 1 215 ? 5.525 12.177 21.486 1.00 98.75 215 ASP A N 1
ATOM 1583 C CA . ASP A 1 215 ? 5.463 12.654 22.872 1.00 98.75 215 ASP A CA 1
ATOM 1584 C C . ASP A 1 215 ? 4.350 13.691 23.083 1.00 98.75 215 ASP A C 1
ATOM 1586 O O . ASP A 1 215 ? 3.553 13.568 24.014 1.00 98.75 215 ASP A O 1
ATOM 1590 N N . ALA A 1 216 ? 4.209 14.663 22.176 1.00 98.69 216 ALA A N 1
ATOM 1591 C CA . ALA A 1 216 ? 3.137 15.657 22.246 1.00 98.69 216 ALA A CA 1
ATOM 1592 C C . ALA A 1 216 ? 1.733 15.028 22.139 1.00 98.69 216 ALA A C 1
ATOM 1594 O O . ALA A 1 216 ? 0.797 15.478 22.809 1.00 98.69 216 ALA A O 1
ATOM 1595 N N . CYS A 1 217 ? 1.576 13.973 21.332 1.00 98.75 217 CYS A N 1
ATOM 1596 C CA . CYS A 1 217 ? 0.321 13.222 21.246 1.00 98.75 217 CYS A CA 1
ATOM 1597 C C . CYS A 1 217 ? 0.040 12.450 22.549 1.00 98.75 217 CYS A C 1
ATOM 1599 O O . CYS A 1 217 ? -1.078 12.505 23.076 1.00 98.75 217 CYS A O 1
ATOM 1601 N N . VAL A 1 218 ? 1.058 11.793 23.120 1.00 98.62 218 VAL A N 1
ATOM 1602 C CA . VAL A 1 218 ? 0.965 11.137 24.437 1.00 98.62 218 VAL A CA 1
ATOM 1603 C C . VAL A 1 218 ? 0.580 12.146 25.518 1.00 98.62 218 VAL A C 1
ATOM 1605 O O . VAL A 1 218 ? -0.290 11.863 26.345 1.00 98.62 218 VAL A O 1
ATOM 1608 N N . ASP A 1 219 ? 1.166 13.342 25.497 1.00 98.56 219 ASP A N 1
ATOM 1609 C CA . ASP A 1 219 ? 0.879 14.394 26.467 1.00 98.56 219 ASP A CA 1
ATOM 1610 C C . ASP A 1 219 ? -0.583 14.851 26.414 1.00 98.56 219 ASP A C 1
ATOM 1612 O O . ASP A 1 219 ? -1.237 15.025 27.445 1.00 98.56 219 ASP A O 1
ATOM 1616 N N . GLN A 1 220 ? -1.135 14.990 25.208 1.00 98.62 220 GLN A N 1
ATOM 1617 C CA . GLN A 1 220 ? -2.539 15.338 25.018 1.00 98.62 220 GLN A CA 1
ATOM 1618 C C . GLN A 1 220 ? -3.481 14.268 25.591 1.00 98.62 220 GLN A C 1
ATOM 1620 O O . GLN A 1 220 ? -4.480 14.608 26.243 1.00 98.62 220 GLN A O 1
ATOM 1625 N N . VAL A 1 221 ? -3.153 12.985 25.397 1.00 98.44 221 VAL A N 1
ATOM 1626 C CA . VAL A 1 221 ? -3.896 11.870 26.003 1.00 98.44 221 VAL A CA 1
ATOM 1627 C C . VAL A 1 221 ? -3.766 11.902 27.523 1.00 98.44 221 VAL A C 1
ATOM 1629 O O . VAL A 1 221 ? -4.784 11.856 28.215 1.00 98.44 221 VAL A O 1
ATOM 1632 N N . ARG A 1 222 ? -2.545 12.054 28.052 1.00 96.38 222 ARG A N 1
ATOM 1633 C CA . ARG A 1 222 ? -2.261 12.132 29.494 1.00 96.38 222 ARG A CA 1
ATOM 1634 C C . ARG A 1 222 ? -3.072 13.241 30.164 1.00 96.38 222 ARG A C 1
ATOM 1636 O O . ARG A 1 222 ? -3.794 12.962 31.118 1.00 96.38 222 ARG A O 1
ATOM 1643 N N . ARG A 1 223 ? -3.021 14.469 29.635 1.00 96.12 223 ARG A N 1
ATOM 1644 C CA . ARG A 1 223 ? -3.796 15.615 30.151 1.00 96.12 223 ARG A CA 1
ATOM 1645 C C . ARG A 1 223 ? -5.303 15.370 30.069 1.00 96.12 223 ARG A C 1
ATOM 1647 O O . ARG A 1 223 ? -6.047 15.773 30.959 1.00 96.12 223 ARG A O 1
ATOM 1654 N N . THR A 1 224 ? -5.770 14.704 29.011 1.00 96.50 224 THR A N 1
ATOM 1655 C CA . THR A 1 224 ? -7.190 14.349 28.872 1.00 96.50 224 THR A CA 1
ATOM 1656 C C . THR A 1 224 ? -7.615 13.322 29.920 1.00 96.50 224 THR A C 1
ATOM 1658 O O . THR A 1 224 ? -8.670 13.491 30.520 1.00 96.50 224 THR A O 1
ATOM 1661 N N . VAL A 1 225 ? -6.797 12.300 30.186 1.00 94.19 225 VAL A N 1
ATOM 1662 C CA . VAL A 1 225 ? -7.045 11.311 31.247 1.00 94.19 225 VAL A CA 1
ATOM 1663 C C . VAL A 1 225 ? -7.036 11.967 32.630 1.00 94.19 225 VAL A C 1
ATOM 1665 O O . VAL A 1 225 ? -7.942 11.721 33.417 1.00 94.19 225 VAL A O 1
ATOM 1668 N N . GLU A 1 226 ? -6.079 12.854 32.910 1.00 91.06 226 GLU A N 1
ATOM 1669 C CA . GLU A 1 226 ? -6.025 13.616 34.168 1.00 91.06 226 GLU A CA 1
ATOM 1670 C C . GLU A 1 226 ? -7.263 14.488 34.382 1.00 91.06 226 GLU A C 1
ATOM 1672 O O . GLU A 1 226 ? -7.758 14.581 35.498 1.00 91.06 226 GLU A O 1
ATOM 1677 N N . ALA A 1 227 ? -7.800 15.092 33.321 1.00 91.12 227 ALA A N 1
ATOM 1678 C CA . ALA A 1 227 ? -9.031 15.873 33.405 1.00 91.12 227 ALA A CA 1
ATOM 1679 C C . ALA A 1 227 ? -10.284 15.009 33.658 1.00 91.12 227 ALA A C 1
ATOM 1681 O O . ALA A 1 227 ? -11.301 15.535 34.107 1.00 91.12 227 ALA A O 1
ATOM 1682 N N . LEU A 1 228 ? -10.225 13.703 33.370 1.00 88.25 228 LEU A N 1
ATOM 1683 C CA . LEU A 1 228 ? -11.308 12.746 33.626 1.00 88.25 228 LEU A CA 1
ATOM 1684 C C . LEU A 1 228 ? -11.227 12.116 35.028 1.00 88.25 228 LEU A C 1
ATOM 1686 O O . LEU A 1 228 ? -12.246 11.656 35.535 1.00 88.25 228 LEU A O 1
ATOM 1690 N N . ASP A 1 229 ? -10.059 12.130 35.673 1.00 74.25 229 ASP A N 1
ATOM 1691 C CA . ASP A 1 229 ? -9.834 11.557 37.012 1.00 74.25 229 ASP A CA 1
ATOM 1692 C C . ASP A 1 229 ? -10.775 12.154 38.096 1.00 74.25 229 ASP A C 1
ATOM 1694 O O . ASP A 1 229 ? -11.405 11.392 38.836 1.00 74.25 229 ASP A O 1
ATOM 1698 N N . PRO A 1 230 ? -11.039 13.484 38.141 1.00 66.75 230 PRO A N 1
ATOM 1699 C CA . PRO A 1 230 ? -12.003 14.066 39.082 1.00 66.75 230 PRO A CA 1
ATOM 1700 C C . PRO A 1 230 ? -13.464 13.643 38.853 1.00 66.75 230 PRO A C 1
ATOM 1702 O O . PRO A 1 230 ? -14.303 13.880 39.722 1.00 66.75 230 PRO A O 1
ATOM 1705 N N . ALA A 1 231 ? -13.795 13.036 37.705 1.00 61.81 231 ALA A N 1
ATOM 1706 C CA . ALA A 1 231 ? -15.156 12.604 37.374 1.00 61.81 231 ALA A CA 1
ATOM 1707 C C . ALA A 1 231 ? -15.544 11.247 38.004 1.00 61.81 231 ALA A C 1
ATOM 1709 O O . ALA A 1 231 ? -16.696 10.827 37.881 1.00 61.81 231 ALA A O 1
ATOM 1710 N N . GLY A 1 232 ? -14.614 10.572 38.699 1.00 62.06 232 GLY A N 1
ATOM 1711 C CA . GLY A 1 232 ? -14.856 9.291 39.378 1.00 62.06 232 GLY A CA 1
ATOM 1712 C C . GLY A 1 232 ? -14.563 8.039 38.537 1.00 62.06 232 GLY A C 1
ATOM 1713 O O . GLY A 1 232 ? -14.948 6.935 38.940 1.00 62.06 232 GLY A O 1
ATOM 1714 N N . ASP A 1 233 ? -13.894 8.196 37.390 1.00 72.75 233 ASP A N 1
ATOM 1715 C CA . ASP A 1 233 ? -13.402 7.091 36.561 1.00 72.75 233 ASP A CA 1
ATOM 1716 C C . ASP A 1 233 ? -12.058 6.566 37.100 1.00 72.75 233 ASP A C 1
ATOM 1718 O O . ASP A 1 233 ? -11.098 7.311 37.261 1.00 72.75 233 ASP A O 1
ATOM 1722 N N . GLU A 1 234 ? -11.946 5.253 37.315 1.00 88.75 234 GLU A N 1
ATOM 1723 C CA . GLU A 1 234 ? -10.670 4.602 37.644 1.00 88.75 234 GLU A CA 1
ATOM 1724 C C . GLU A 1 234 ? -9.955 4.222 36.335 1.00 88.75 234 GLU A C 1
ATOM 1726 O O . GLU A 1 234 ? -10.177 3.135 35.781 1.00 88.75 234 GLU A O 1
ATOM 1731 N N . ILE A 1 235 ? -9.112 5.121 35.814 1.00 93.38 235 ILE A N 1
ATOM 1732 C CA . ILE A 1 235 ? -8.426 4.931 34.525 1.00 93.38 235 ILE A CA 1
ATOM 1733 C C . ILE A 1 235 ? -7.030 4.321 34.723 1.00 93.38 235 ILE A C 1
ATOM 1735 O O . ILE A 1 235 ? -6.208 4.836 35.479 1.00 93.38 235 ILE A O 1
ATOM 1739 N N . LEU A 1 236 ? -6.750 3.223 34.016 1.00 95.88 236 LEU A N 1
ATOM 1740 C CA . LEU A 1 236 ? -5.397 2.707 33.796 1.00 95.88 236 LEU A CA 1
ATOM 1741 C C . LEU A 1 236 ? -4.868 3.274 32.474 1.00 95.88 236 LEU A C 1
ATOM 1743 O O . LEU A 1 236 ? -5.375 2.916 31.413 1.00 95.88 236 LEU A O 1
ATOM 1747 N N . LEU A 1 237 ? -3.856 4.136 32.537 1.00 97.38 237 LEU A N 1
ATOM 1748 C CA . LEU A 1 237 ? -3.119 4.618 31.371 1.00 97.38 237 LEU A CA 1
ATOM 1749 C C . LEU A 1 237 ? -1.873 3.751 31.166 1.00 97.38 237 LEU A C 1
ATOM 1751 O O . LEU A 1 237 ? -1.044 3.638 32.068 1.00 97.38 237 LEU A O 1
ATOM 1755 N N . VAL A 1 238 ? -1.746 3.165 29.981 1.00 98.38 238 VAL A N 1
ATOM 1756 C CA . VAL A 1 238 ? -0.568 2.431 29.514 1.00 98.38 238 VAL A CA 1
ATOM 1757 C C . VAL A 1 238 ? 0.030 3.217 28.353 1.00 98.38 238 VAL A C 1
ATOM 1759 O O . VAL A 1 238 ? -0.665 3.464 27.371 1.00 98.38 238 VAL A O 1
ATOM 1762 N N . ALA A 1 239 ? 1.296 3.606 28.456 1.00 98.38 239 ALA A N 1
ATOM 1763 C CA . ALA A 1 239 ? 2.073 4.127 27.337 1.00 98.38 239 ALA A CA 1
ATOM 1764 C C . ALA A 1 239 ? 3.227 3.165 27.062 1.00 98.38 239 ALA A C 1
ATOM 1766 O O . ALA A 1 239 ? 3.957 2.801 27.987 1.00 98.38 239 ALA A O 1
ATOM 1767 N N . CYS A 1 240 ? 3.378 2.735 25.817 1.00 98.12 240 CYS A N 1
ATOM 1768 C CA . CYS A 1 240 ? 4.425 1.797 25.432 1.00 98.12 240 CYS A CA 1
ATOM 1769 C C . CYS A 1 240 ? 4.862 1.990 23.981 1.00 98.12 240 CYS A C 1
ATOM 1771 O O . CYS A 1 240 ? 4.215 2.704 23.215 1.00 98.12 240 CYS A O 1
ATOM 1773 N N . SER A 1 241 ? 5.920 1.293 23.597 1.00 97.56 241 SER A N 1
ATOM 1774 C CA . SER A 1 241 ? 6.186 0.937 22.204 1.00 97.56 241 SER A CA 1
ATOM 1775 C C . SER A 1 241 ? 5.967 -0.560 21.995 1.00 97.56 241 SER A C 1
ATOM 1777 O O . SER A 1 241 ? 5.840 -1.337 22.943 1.00 97.56 241 SER A O 1
ATOM 1779 N N . ASP A 1 242 ? 5.839 -0.962 20.743 1.00 95.94 242 ASP A N 1
ATOM 1780 C CA . ASP A 1 242 ? 5.617 -2.340 20.312 1.00 95.94 242 ASP A CA 1
ATOM 1781 C C . ASP A 1 242 ? 6.919 -3.061 19.923 1.00 95.94 242 ASP A C 1
ATOM 1783 O O . ASP A 1 242 ? 6.977 -4.292 19.928 1.00 95.94 242 ASP A O 1
ATOM 1787 N N . HIS A 1 243 ? 7.959 -2.302 19.597 1.00 95.50 243 HIS A N 1
ATOM 1788 C CA . HIS A 1 243 ? 9.358 -2.707 19.490 1.00 95.50 243 HIS A CA 1
ATOM 1789 C C . HIS A 1 243 ? 10.248 -1.453 19.538 1.00 95.50 243 HIS A C 1
ATOM 1791 O O . HIS A 1 243 ? 9.745 -0.332 19.612 1.00 95.50 243 HIS A O 1
ATOM 1797 N N . GLY A 1 244 ? 11.566 -1.640 19.533 1.00 93.94 244 GLY A N 1
ATOM 1798 C CA . GLY A 1 244 ? 12.520 -0.586 19.179 1.00 93.94 244 GLY A CA 1
ATOM 1799 C C . GLY A 1 244 ? 12.999 -0.729 17.730 1.00 93.94 244 GLY A C 1
ATOM 1800 O O . GLY A 1 244 ? 12.373 -1.420 16.922 1.00 93.94 244 GLY A O 1
ATOM 1801 N N . MET A 1 245 ? 14.153 -0.141 17.420 1.00 93.06 245 MET A N 1
ATOM 1802 C CA . MET A 1 245 ? 14.849 -0.263 16.136 1.00 93.06 245 MET A CA 1
ATOM 1803 C C . MET A 1 245 ? 16.365 -0.209 16.321 1.00 93.06 245 MET A C 1
ATOM 1805 O O . MET A 1 245 ? 16.866 0.313 17.316 1.00 93.06 245 MET A O 1
ATOM 1809 N N . GLU A 1 246 ? 17.087 -0.675 15.307 1.00 95.00 246 GLU A N 1
ATOM 1810 C CA . GLU A 1 246 ? 18.533 -0.512 15.185 1.00 95.00 246 GLU A CA 1
ATOM 1811 C C . GLU A 1 246 ? 18.910 0.064 13.817 1.00 95.00 246 GLU A C 1
ATOM 1813 O O . GLU A 1 246 ? 18.139 0.024 12.853 1.00 95.00 246 GLU A O 1
ATOM 1818 N N . THR A 1 247 ? 20.113 0.628 13.731 1.00 96.38 247 THR A N 1
ATOM 1819 C CA . THR A 1 247 ? 20.621 1.221 12.490 1.00 96.38 247 THR A CA 1
ATOM 1820 C C . THR A 1 247 ? 21.021 0.130 11.496 1.00 96.38 247 THR A C 1
ATOM 1822 O O . THR A 1 247 ? 21.858 -0.716 11.807 1.00 96.38 247 THR A O 1
ATOM 1825 N N . VAL A 1 248 ? 20.504 0.188 10.268 1.00 95.69 248 VAL A N 1
ATOM 1826 C CA . VAL A 1 248 ? 20.863 -0.757 9.201 1.00 95.69 248 VAL A CA 1
ATOM 1827 C C . VAL A 1 248 ? 22.316 -0.546 8.774 1.00 95.69 248 VAL A C 1
ATOM 1829 O O . VAL A 1 248 ? 22.659 0.487 8.196 1.00 95.69 248 VAL A O 1
ATOM 1832 N N . GLU A 1 249 ? 23.169 -1.542 9.007 1.00 94.69 249 GLU A N 1
ATOM 1833 C CA . GLU A 1 249 ? 24.571 -1.552 8.569 1.00 94.69 249 GLU A CA 1
ATOM 1834 C C . GLU A 1 249 ? 24.696 -1.911 7.083 1.00 94.69 249 GLU A C 1
ATOM 1836 O O . GLU A 1 249 ? 25.410 -1.257 6.325 1.00 94.69 249 GLU A O 1
ATOM 1841 N N . ARG A 1 250 ? 24.002 -2.973 6.670 1.00 94.38 250 ARG A N 1
ATOM 1842 C CA . ARG A 1 250 ? 23.989 -3.495 5.300 1.00 94.38 250 ARG A CA 1
ATOM 1843 C C . ARG A 1 250 ? 22.749 -4.354 5.081 1.00 94.38 250 ARG A C 1
ATOM 1845 O O . ARG A 1 250 ? 22.102 -4.778 6.039 1.00 94.38 250 ARG A O 1
ATOM 1852 N N . LYS A 1 251 ? 22.448 -4.638 3.814 1.00 94.69 251 LYS A N 1
ATOM 1853 C CA . LYS A 1 251 ? 21.301 -5.453 3.406 1.00 94.69 251 LYS A CA 1
ATOM 1854 C C . LYS A 1 251 ? 21.721 -6.735 2.710 1.00 94.69 251 LYS A C 1
ATOM 1856 O O . LYS A 1 251 ? 22.650 -6.718 1.908 1.00 94.69 251 LYS A O 1
ATOM 1861 N N . ILE A 1 252 ? 20.998 -7.814 2.997 1.00 95.44 252 ILE A N 1
ATOM 1862 C CA . ILE A 1 252 ? 21.253 -9.149 2.459 1.00 95.44 252 ILE A CA 1
ATOM 1863 C C . ILE A 1 252 ? 20.041 -9.655 1.680 1.00 95.44 252 ILE A C 1
ATOM 1865 O O . ILE A 1 252 ? 18.902 -9.600 2.146 1.00 95.44 252 ILE A O 1
ATOM 1869 N N . ASP A 1 253 ? 20.303 -10.196 0.495 1.00 95.38 253 ASP A N 1
ATOM 1870 C CA . ASP A 1 253 ? 19.323 -10.917 -0.307 1.00 95.38 253 ASP A CA 1
ATOM 1871 C C . ASP A 1 253 ? 19.393 -12.419 -0.001 1.00 95.38 253 ASP A C 1
ATOM 1873 O O . ASP A 1 253 ? 20.105 -13.178 -0.661 1.00 95.38 253 ASP A O 1
ATOM 1877 N N . LEU A 1 254 ? 18.684 -12.852 1.044 1.00 96.50 254 LEU A N 1
ATOM 1878 C CA . LEU A 1 254 ? 18.785 -14.237 1.508 1.00 96.50 254 LEU A CA 1
ATOM 1879 C C . LEU A 1 254 ? 18.258 -15.247 0.475 1.00 96.50 254 LEU A C 1
ATOM 1881 O O . LEU A 1 254 ? 18.809 -16.338 0.366 1.00 96.50 254 LEU A O 1
ATOM 1885 N N . ASP A 1 255 ? 17.243 -14.895 -0.325 1.00 95.88 255 ASP A N 1
ATOM 1886 C CA . ASP A 1 255 ? 16.787 -15.774 -1.410 1.00 95.88 255 ASP A CA 1
ATOM 1887 C C . ASP A 1 255 ? 17.882 -15.971 -2.465 1.00 95.88 255 ASP A C 1
ATOM 1889 O O . ASP A 1 255 ? 18.067 -17.091 -2.937 1.00 95.88 255 ASP A O 1
ATOM 1893 N N . ALA A 1 256 ? 18.614 -14.911 -2.830 1.00 96.25 256 ALA A N 1
ATOM 1894 C CA . ALA A 1 256 ? 19.716 -15.009 -3.786 1.00 96.25 256 ALA A CA 1
ATOM 1895 C C . ALA A 1 256 ? 20.840 -15.914 -3.276 1.00 96.25 256 ALA A C 1
ATOM 1897 O O . ALA A 1 256 ? 21.268 -16.813 -3.996 1.00 96.25 256 ALA A O 1
ATOM 1898 N N . LEU A 1 257 ? 21.264 -15.710 -2.025 1.00 97.75 257 LEU A N 1
ATOM 1899 C CA . LEU A 1 257 ? 22.354 -16.477 -1.418 1.00 97.75 257 LEU A CA 1
ATOM 1900 C C . LEU A 1 257 ? 22.009 -17.962 -1.283 1.00 97.75 257 LEU A C 1
ATOM 1902 O O . LEU A 1 257 ? 22.840 -18.822 -1.561 1.00 97.75 257 LEU A O 1
ATOM 1906 N N . LEU A 1 258 ? 20.768 -18.279 -0.904 1.00 97.94 258 LEU A N 1
ATOM 1907 C CA . LEU A 1 258 ? 20.309 -19.666 -0.833 1.00 97.94 258 LEU A CA 1
ATOM 1908 C C . LEU A 1 258 ? 20.232 -20.327 -2.216 1.00 97.94 258 LEU A C 1
ATOM 1910 O O . LEU A 1 258 ? 20.460 -21.530 -2.318 1.00 97.94 258 LEU A O 1
ATOM 1914 N N . VAL A 1 259 ? 19.923 -19.573 -3.276 1.00 97.75 259 VAL A N 1
ATOM 1915 C CA . VAL A 1 259 ? 19.967 -20.094 -4.653 1.00 97.75 259 VAL A CA 1
ATOM 1916 C C . VAL A 1 259 ? 21.406 -20.344 -5.095 1.00 97.75 259 VAL A C 1
ATOM 1918 O O . VAL A 1 259 ? 21.703 -21.417 -5.611 1.00 97.75 259 VAL A O 1
ATOM 1921 N N . GLU A 1 260 ? 22.303 -19.388 -4.860 1.00 97.69 260 GLU A N 1
ATOM 1922 C CA . GLU A 1 260 ? 23.724 -19.504 -5.207 1.00 97.69 260 GLU A CA 1
ATOM 1923 C C . GLU A 1 260 ? 24.396 -20.689 -4.498 1.00 97.69 260 GLU A C 1
ATOM 1925 O O . GLU A 1 260 ? 25.138 -21.447 -5.121 1.00 97.69 260 GLU A O 1
ATOM 1930 N N . ALA A 1 261 ? 24.070 -20.907 -3.223 1.00 97.00 261 ALA A N 1
ATOM 1931 C CA . ALA A 1 261 ? 24.568 -22.031 -2.434 1.00 97.00 261 ALA A CA 1
ATOM 1932 C C . ALA A 1 261 ? 23.856 -23.372 -2.721 1.00 97.00 261 ALA A C 1
ATOM 1934 O O . ALA A 1 261 ? 24.209 -24.390 -2.127 1.00 97.00 261 ALA A O 1
ATOM 1935 N N . GLY A 1 262 ? 22.856 -23.398 -3.611 1.00 96.62 262 GLY A N 1
ATOM 1936 C CA . GLY A 1 262 ? 22.144 -24.619 -4.007 1.00 96.62 262 GLY A CA 1
ATOM 1937 C C . GLY A 1 262 ? 21.080 -25.118 -3.019 1.00 96.62 262 GLY A C 1
ATOM 1938 O O . GLY A 1 262 ? 20.546 -26.209 -3.204 1.00 96.62 262 GLY A O 1
ATOM 1939 N N . TRP A 1 263 ? 20.727 -24.331 -1.998 1.00 96.12 263 TRP A N 1
ATOM 1940 C CA . TRP A 1 263 ? 19.644 -24.638 -1.051 1.00 96.12 263 TRP A CA 1
ATOM 1941 C C . TRP A 1 263 ? 18.244 -24.381 -1.625 1.00 96.12 263 TRP A C 1
ATOM 1943 O O . TRP A 1 263 ? 17.255 -24.914 -1.120 1.00 96.12 263 TRP A O 1
ATOM 1953 N N . LYS A 1 264 ? 18.155 -23.561 -2.678 1.00 95.75 264 LYS A N 1
ATOM 1954 C CA . LYS A 1 264 ? 16.932 -23.260 -3.436 1.00 95.75 264 LYS A CA 1
ATOM 1955 C C . LYS A 1 264 ? 17.194 -23.408 -4.934 1.00 95.75 264 LYS A C 1
ATOM 1957 O O . LYS A 1 264 ? 18.229 -22.971 -5.426 1.00 95.75 264 LYS A O 1
ATOM 1962 N N . ARG A 1 265 ? 16.226 -23.929 -5.696 1.00 94.31 265 ARG A N 1
ATOM 1963 C CA . ARG A 1 265 ? 16.307 -24.001 -7.172 1.00 94.31 265 ARG A CA 1
ATOM 1964 C C . ARG A 1 265 ? 16.152 -22.637 -7.840 1.00 94.31 265 ARG A C 1
ATOM 1966 O O . ARG A 1 265 ? 16.691 -22.401 -8.915 1.00 94.31 265 ARG A O 1
ATOM 1973 N N . SER A 1 266 ? 15.362 -21.756 -7.234 1.00 95.00 266 SER A N 1
ATOM 1974 C CA . SER A 1 266 ? 15.146 -20.375 -7.678 1.00 95.00 266 SER A CA 1
ATOM 1975 C C . SER A 1 266 ? 14.588 -19.527 -6.532 1.00 95.00 266 SER A C 1
ATOM 1977 O O . SER A 1 266 ? 14.166 -20.061 -5.504 1.00 95.00 266 SER A O 1
ATOM 1979 N N . ARG A 1 267 ? 14.535 -18.201 -6.697 1.00 90.38 267 ARG A N 1
ATOM 1980 C CA . ARG A 1 267 ? 13.964 -17.292 -5.683 1.00 90.38 267 ARG A CA 1
ATOM 1981 C C . ARG A 1 267 ? 12.519 -17.665 -5.319 1.00 90.38 267 ARG A C 1
ATOM 1983 O O . ARG A 1 267 ? 12.183 -17.735 -4.140 1.00 90.38 267 ARG A O 1
ATOM 1990 N N . GLU A 1 268 ? 11.718 -18.023 -6.322 1.00 90.31 268 GLU A N 1
ATOM 1991 C CA . GLU A 1 268 ? 10.295 -18.375 -6.172 1.00 90.31 268 GLU A CA 1
ATOM 1992 C C . GLU A 1 268 ? 10.038 -19.861 -5.886 1.00 90.31 268 GLU A C 1
ATOM 1994 O O . GLU A 1 268 ? 8.893 -20.290 -5.746 1.00 90.31 268 GLU A O 1
ATOM 1999 N N . SER A 1 269 ? 11.097 -20.667 -5.812 1.00 92.12 269 SER A N 1
ATOM 2000 C CA . SER A 1 269 ? 10.993 -22.088 -5.497 1.00 92.12 269 SER A CA 1
ATOM 2001 C C . SER A 1 269 ? 10.456 -22.310 -4.072 1.00 92.12 269 SER A C 1
ATOM 2003 O O . SER A 1 269 ? 10.761 -21.543 -3.151 1.00 92.12 269 SER A O 1
ATOM 2005 N N . GLN A 1 270 ? 9.612 -23.334 -3.908 1.00 93.88 270 GLN A N 1
ATOM 2006 C CA . GLN A 1 270 ? 8.787 -23.545 -2.709 1.00 93.88 270 GLN A CA 1
ATOM 2007 C C . GLN A 1 270 ? 9.338 -24.596 -1.736 1.00 93.88 270 GLN A C 1
ATOM 2009 O O . GLN A 1 270 ? 8.759 -24.797 -0.671 1.00 93.88 270 GLN A O 1
ATOM 2014 N N . GLU A 1 271 ? 10.449 -25.255 -2.074 1.00 94.06 271 GLU A N 1
ATOM 2015 C CA . GLU A 1 271 ? 11.120 -26.222 -1.200 1.00 94.06 271 GLU A CA 1
ATOM 2016 C C . GLU A 1 271 ? 11.605 -25.578 0.104 1.00 94.06 271 GLU A C 1
ATOM 2018 O O . GLU A 1 271 ? 11.420 -26.147 1.176 1.00 94.06 271 GLU A O 1
ATOM 2023 N N . VAL A 1 272 ? 12.159 -24.367 0.009 1.00 96.62 272 VAL A N 1
ATOM 2024 C CA . VAL A 1 272 ? 12.597 -23.533 1.130 1.00 96.62 272 VAL A CA 1
ATOM 2025 C C . VAL A 1 272 ? 12.116 -22.116 0.855 1.00 96.62 272 VAL A C 1
ATOM 2027 O O . VAL A 1 272 ? 12.610 -21.444 -0.049 1.00 96.62 272 VAL A O 1
ATOM 2030 N N . VAL A 1 273 ? 11.133 -21.644 1.611 1.00 97.56 273 VAL A N 1
ATOM 2031 C CA . VAL A 1 273 ? 10.524 -20.323 1.427 1.00 97.56 273 VAL A CA 1
ATOM 2032 C C . VAL A 1 273 ? 10.999 -19.383 2.526 1.00 97.56 273 VAL A C 1
ATOM 2034 O O . VAL A 1 273 ? 10.729 -19.610 3.706 1.00 97.56 273 VAL A O 1
ATOM 2037 N N . VAL A 1 274 ? 11.679 -18.303 2.132 1.00 97.25 274 VAL A N 1
ATOM 2038 C CA . VAL A 1 274 ? 12.171 -17.267 3.046 1.00 97.25 274 VAL A CA 1
ATOM 2039 C C . VAL A 1 274 ? 11.093 -16.212 3.266 1.00 97.25 274 VAL A C 1
ATOM 2041 O O . VAL A 1 274 ? 10.678 -15.529 2.328 1.00 97.25 274 VAL A O 1
ATOM 2044 N N . ALA A 1 275 ? 10.672 -16.030 4.514 1.00 97.12 275 ALA A N 1
ATOM 2045 C CA . ALA A 1 275 ? 9.834 -14.922 4.951 1.00 97.12 275 ALA A CA 1
ATOM 2046 C C . ALA A 1 275 ? 10.681 -13.872 5.699 1.00 97.12 275 ALA A C 1
ATOM 2048 O O . ALA A 1 275 ? 10.910 -14.026 6.905 1.00 97.12 275 ALA A O 1
ATOM 2049 N N . PRO A 1 276 ? 11.154 -12.813 5.012 1.00 95.94 276 PRO A N 1
ATOM 2050 C CA . PRO A 1 276 ? 11.933 -11.752 5.640 1.00 95.94 276 PRO A CA 1
ATOM 2051 C C . PRO A 1 276 ? 11.056 -10.884 6.548 1.00 95.94 276 PRO A C 1
ATOM 2053 O O . PRO A 1 276 ? 9.948 -10.482 6.184 1.00 95.94 276 PRO A O 1
ATOM 2056 N N . ASN A 1 277 ? 11.576 -10.579 7.729 1.00 95.44 277 ASN A N 1
ATOM 2057 C CA . ASN A 1 277 ? 10.937 -9.795 8.780 1.00 95.44 277 ASN A CA 1
ATOM 2058 C C . ASN A 1 277 ? 11.907 -8.712 9.285 1.00 95.44 277 ASN A C 1
ATOM 2060 O O . ASN A 1 277 ? 12.089 -8.573 10.483 1.00 95.44 277 ASN A O 1
ATOM 2064 N N . GLY A 1 278 ? 12.554 -7.984 8.366 1.00 94.31 278 GLY A N 1
ATOM 2065 C CA . GLY A 1 278 ? 13.533 -6.937 8.683 1.00 94.31 278 GLY A CA 1
ATOM 2066 C C . GLY A 1 278 ? 14.880 -7.523 9.113 1.00 94.31 278 GLY A C 1
ATOM 2067 O O . GLY A 1 278 ? 15.577 -8.100 8.276 1.00 94.31 278 GLY A O 1
ATOM 2068 N N . ASN A 1 279 ? 15.225 -7.421 10.397 1.00 96.12 279 ASN A N 1
ATOM 2069 C CA . ASN A 1 279 ? 16.475 -7.948 10.977 1.00 96.12 279 ASN A CA 1
ATOM 2070 C C . ASN A 1 279 ? 16.403 -9.459 11.301 1.00 96.12 279 ASN A C 1
ATOM 2072 O O . ASN A 1 279 ? 17.266 -10.017 11.982 1.00 96.12 279 ASN A O 1
ATOM 2076 N N . ALA A 1 280 ? 15.359 -10.144 10.829 1.00 97.44 280 ALA A N 1
ATOM 2077 C CA . ALA A 1 280 ? 15.187 -11.584 10.967 1.00 97.44 280 ALA A CA 1
ATOM 2078 C C . ALA A 1 280 ? 14.533 -12.213 9.734 1.00 97.44 280 ALA A C 1
ATOM 2080 O O . ALA A 1 280 ? 13.900 -11.542 8.916 1.00 97.44 280 ALA A O 1
ATOM 2081 N N . ALA A 1 281 ? 14.620 -13.537 9.642 1.00 97.62 281 ALA A N 1
ATOM 2082 C CA . ALA A 1 281 ? 13.915 -14.348 8.659 1.00 97.62 281 ALA A CA 1
ATOM 2083 C C . ALA A 1 281 ? 13.263 -15.561 9.320 1.00 97.62 281 ALA A C 1
ATOM 2085 O O . ALA A 1 281 ? 13.822 -16.169 10.229 1.00 97.62 281 ALA A O 1
ATOM 2086 N N . LEU A 1 282 ? 12.108 -15.962 8.795 1.00 98.56 282 LEU A N 1
ATOM 2087 C CA . LEU A 1 282 ? 11.513 -17.267 9.067 1.00 98.56 282 LEU A CA 1
ATOM 2088 C C . LEU A 1 282 ? 11.611 -18.119 7.802 1.00 98.56 282 LEU A C 1
ATOM 2090 O O . LEU A 1 282 ? 11.198 -17.667 6.733 1.00 98.56 282 LEU A O 1
ATOM 2094 N N . LEU A 1 283 ? 12.154 -19.331 7.901 1.00 98.31 283 LEU A N 1
ATOM 2095 C CA . LEU A 1 283 ? 12.311 -20.237 6.763 1.00 98.31 283 LEU A CA 1
ATOM 2096 C C . LEU A 1 283 ? 11.352 -21.412 6.908 1.00 98.31 283 LEU A C 1
ATOM 2098 O O . LEU A 1 283 ? 11.350 -22.134 7.912 1.00 98.31 283 LEU A O 1
ATOM 2102 N N . TYR A 1 284 ? 10.548 -21.600 5.870 1.00 98.12 284 TYR A N 1
ATOM 2103 C CA . TYR A 1 284 ? 9.543 -22.646 5.793 1.00 98.12 284 TYR A CA 1
ATOM 2104 C C . TYR A 1 284 ? 9.969 -23.700 4.784 1.00 98.12 284 TYR A C 1
ATOM 2106 O O . TYR A 1 284 ? 10.492 -23.359 3.727 1.00 98.12 284 TYR A O 1
ATOM 2114 N N . PHE A 1 285 ? 9.719 -24.964 5.101 1.00 97.31 285 PHE A N 1
ATOM 2115 C CA . PHE A 1 285 ? 10.189 -26.103 4.326 1.00 97.31 285 PHE A CA 1
ATOM 2116 C C . PHE A 1 285 ? 9.005 -26.912 3.818 1.00 97.31 285 PHE A C 1
ATOM 2118 O O . PHE A 1 285 ? 8.085 -27.237 4.582 1.00 97.31 285 PHE A O 1
ATOM 2125 N N . ALA A 1 286 ? 9.040 -27.245 2.529 1.00 95.06 286 ALA A N 1
ATOM 2126 C CA . ALA A 1 286 ? 8.204 -28.308 1.992 1.00 95.06 286 ALA A CA 1
ATOM 2127 C C . ALA A 1 286 ? 8.598 -29.640 2.649 1.00 95.06 286 ALA A C 1
ATOM 2129 O O . ALA A 1 286 ? 9.709 -29.781 3.168 1.00 95.06 286 ALA A O 1
ATOM 2130 N N . ASP A 1 287 ? 7.690 -30.612 2.664 1.00 93.25 287 ASP A N 1
ATOM 2131 C CA . ASP A 1 287 ? 7.893 -31.829 3.454 1.00 93.25 287 ASP A CA 1
ATOM 2132 C C . ASP A 1 287 ? 9.091 -32.646 2.940 1.00 93.25 287 ASP A C 1
ATOM 2134 O O . ASP A 1 287 ? 9.864 -33.168 3.739 1.00 93.25 287 ASP A O 1
ATOM 2138 N N . GLU A 1 288 ? 9.328 -32.631 1.629 1.00 93.19 288 GLU A N 1
ATOM 2139 C CA . GLU A 1 288 ? 10.483 -33.226 0.952 1.00 93.19 288 GLU A CA 1
ATOM 2140 C C . GLU A 1 288 ? 11.826 -32.522 1.223 1.00 93.19 288 GLU A C 1
ATOM 2142 O O . GLU A 1 288 ? 12.881 -33.097 0.972 1.00 93.19 288 GLU A O 1
ATOM 2147 N N . ALA A 1 289 ? 11.808 -31.282 1.722 1.00 94.81 289 ALA A N 1
ATOM 2148 C CA . ALA A 1 289 ? 13.007 -30.479 1.968 1.00 94.81 289 ALA A CA 1
ATOM 2149 C C . ALA A 1 289 ? 13.410 -30.438 3.452 1.00 94.81 289 ALA A C 1
ATOM 2151 O O . ALA A 1 289 ? 14.431 -29.845 3.802 1.00 94.81 289 ALA A O 1
ATOM 2152 N N . ARG A 1 290 ? 12.626 -31.062 4.342 1.00 95.44 290 ARG A N 1
ATOM 2153 C CA . ARG A 1 290 ? 12.861 -31.020 5.796 1.00 95.44 290 ARG A CA 1
ATOM 2154 C C . ARG A 1 290 ? 14.180 -31.663 6.219 1.00 95.44 290 ARG A C 1
ATOM 2156 O O . ARG A 1 290 ? 14.795 -31.185 7.169 1.00 95.44 290 ARG A O 1
ATOM 2163 N N . ASP A 1 291 ? 14.650 -32.677 5.498 1.00 96.06 291 ASP A N 1
ATOM 2164 C CA . ASP A 1 291 ? 15.922 -33.349 5.802 1.00 96.06 291 ASP A CA 1
ATOM 2165 C C . ASP A 1 291 ? 17.138 -32.423 5.612 1.00 96.06 291 ASP A C 1
ATOM 2167 O O . ASP A 1 291 ? 18.199 -32.659 6.191 1.00 96.06 291 ASP A O 1
ATOM 2171 N N . ALA A 1 292 ? 16.986 -31.325 4.860 1.00 95.75 292 ALA A N 1
ATOM 2172 C CA . ALA A 1 292 ? 18.037 -30.331 4.666 1.00 95.75 292 ALA A CA 1
ATOM 2173 C C . ALA A 1 292 ? 18.226 -29.396 5.874 1.00 95.75 292 ALA A C 1
ATOM 2175 O O . ALA A 1 292 ? 19.265 -28.741 5.963 1.00 95.75 292 ALA A O 1
ATOM 2176 N N . ILE A 1 293 ? 17.267 -29.339 6.813 1.00 97.69 293 ILE A N 1
ATOM 2177 C CA . ILE A 1 293 ? 17.270 -28.385 7.936 1.00 97.69 293 ILE A CA 1
ATOM 2178 C C . ILE A 1 293 ? 18.599 -28.416 8.716 1.00 97.69 293 ILE A C 1
ATOM 2180 O O . ILE A 1 293 ? 19.212 -27.358 8.826 1.00 97.69 293 ILE A O 1
ATOM 2184 N N . PRO A 1 294 ? 19.133 -29.564 9.191 1.00 98.00 294 PRO A N 1
ATOM 2185 C CA . PRO A 1 294 ? 20.374 -29.568 9.977 1.00 98.00 294 PRO A CA 1
ATOM 2186 C C . PRO A 1 294 ? 21.619 -29.117 9.199 1.00 98.00 294 PRO A C 1
ATOM 2188 O O . PRO A 1 294 ? 22.573 -28.599 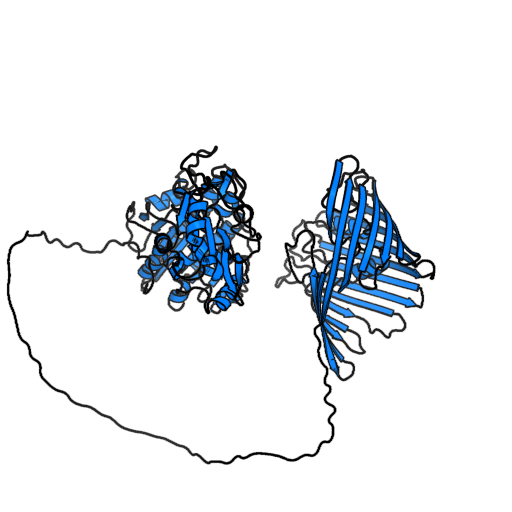9.781 1.00 98.00 294 PRO A O 1
ATOM 2191 N N . ALA A 1 295 ? 21.657 -29.354 7.886 1.00 98.06 295 ALA A N 1
ATOM 2192 C CA . ALA A 1 295 ? 22.775 -28.935 7.046 1.00 98.06 295 ALA A CA 1
ATOM 2193 C C . ALA A 1 295 ? 22.686 -27.437 6.714 1.00 98.06 295 ALA A C 1
ATOM 2195 O O . ALA A 1 295 ? 23.688 -26.733 6.824 1.00 98.06 295 ALA A O 1
ATOM 2196 N N . LEU A 1 296 ? 21.482 -26.945 6.410 1.00 98.25 296 LEU A N 1
ATOM 2197 C CA . LEU A 1 296 ? 21.232 -25.528 6.172 1.00 98.25 296 LEU A CA 1
ATOM 2198 C C . LEU A 1 296 ? 21.417 -24.684 7.443 1.00 98.25 296 LEU A C 1
ATOM 2200 O O . LEU A 1 296 ? 21.942 -23.581 7.346 1.00 98.25 296 LEU A O 1
ATOM 2204 N N . THR A 1 297 ? 21.062 -25.193 8.630 1.00 98.56 297 THR A N 1
ATOM 2205 C CA . THR A 1 297 ? 21.360 -24.520 9.909 1.00 98.56 297 THR A CA 1
ATOM 2206 C C . THR A 1 297 ? 22.848 -24.223 10.035 1.00 98.56 297 THR A C 1
ATOM 2208 O O . THR A 1 297 ? 23.208 -23.068 10.221 1.00 98.56 297 THR A O 1
ATOM 2211 N N . ARG A 1 298 ? 23.707 -25.236 9.852 1.00 98.31 298 ARG A N 1
ATOM 2212 C CA . ARG A 1 298 ? 25.167 -25.074 9.938 1.00 98.31 298 ARG A CA 1
ATOM 2213 C C . ARG A 1 298 ? 25.693 -24.093 8.896 1.00 98.31 298 ARG A C 1
ATOM 2215 O O . ARG A 1 298 ? 26.484 -23.220 9.216 1.00 98.31 298 ARG A O 1
ATOM 2222 N N . TRP A 1 299 ? 25.194 -24.189 7.662 1.00 98.50 299 TRP A N 1
ATOM 2223 C CA . TRP A 1 299 ? 25.576 -23.245 6.614 1.00 98.50 299 TRP A CA 1
ATOM 2224 C C . TRP A 1 299 ? 25.193 -21.804 6.968 1.00 98.50 299 TRP A C 1
ATOM 2226 O O . TRP A 1 299 ? 25.996 -20.904 6.745 1.00 98.50 299 TRP A O 1
ATOM 2236 N N . LEU A 1 300 ? 23.996 -21.581 7.526 1.00 98.56 300 LEU A N 1
ATOM 2237 C CA . LEU A 1 300 ? 23.565 -20.262 7.991 1.00 98.56 300 LEU A CA 1
ATOM 2238 C C . LEU A 1 300 ? 24.423 -19.770 9.161 1.00 98.56 300 LEU A C 1
ATOM 2240 O O . LEU A 1 300 ? 24.787 -18.600 9.166 1.00 98.56 300 LEU A O 1
ATOM 2244 N N . GLU A 1 301 ? 24.753 -20.635 10.123 1.00 98.19 301 GLU A N 1
ATOM 2245 C CA . GLU A 1 301 ? 25.626 -20.314 11.264 1.00 98.19 301 GLU A CA 1
ATOM 2246 C C . GLU A 1 301 ? 27.028 -19.861 10.827 1.00 98.19 301 GLU A C 1
ATOM 2248 O O . GLU A 1 301 ? 27.603 -18.987 11.470 1.00 98.19 301 GLU A O 1
ATOM 2253 N N . ASP A 1 302 ? 27.532 -20.377 9.704 1.00 97.94 302 ASP A N 1
ATOM 2254 C CA . ASP A 1 302 ? 28.829 -19.990 9.135 1.00 97.94 302 ASP A CA 1
ATOM 2255 C C . ASP A 1 302 ? 28.803 -18.640 8.382 1.00 97.94 302 ASP A C 1
ATOM 2257 O O . ASP A 1 302 ? 29.853 -18.142 7.967 1.00 97.94 302 ASP A O 1
ATOM 2261 N N . GLN A 1 303 ? 27.629 -18.026 8.170 1.00 98.38 303 GLN A N 1
ATOM 2262 C CA . GLN A 1 303 ? 27.531 -16.758 7.437 1.00 98.38 303 GLN A CA 1
ATOM 2263 C C . GLN A 1 303 ? 27.866 -15.548 8.314 1.00 98.38 303 GLN A C 1
ATOM 2265 O O . GLN A 1 303 ? 27.381 -15.404 9.434 1.00 98.38 303 GLN A O 1
ATOM 2270 N N . ASP A 1 304 ? 28.603 -14.586 7.756 1.00 97.31 304 ASP A N 1
ATOM 2271 C CA . ASP A 1 304 ? 29.055 -13.386 8.474 1.00 97.31 304 ASP A CA 1
ATOM 2272 C C . ASP A 1 304 ? 27.916 -12.428 8.892 1.00 97.31 304 ASP A C 1
ATOM 2274 O O . ASP A 1 304 ? 28.111 -11.563 9.750 1.00 97.31 304 ASP A O 1
ATOM 2278 N N . PHE A 1 305 ? 26.734 -12.550 8.280 1.00 97.19 305 PHE A N 1
ATOM 2279 C CA . PHE A 1 305 ? 25.524 -11.794 8.613 1.00 97.19 305 PHE A CA 1
ATOM 2280 C C . PHE A 1 305 ? 24.644 -12.472 9.665 1.00 97.19 305 PHE A C 1
ATOM 2282 O O . PHE A 1 305 ? 23.654 -11.873 10.089 1.00 97.19 305 PHE A O 1
ATOM 2289 N N . THR A 1 306 ? 24.950 -13.704 10.062 1.00 98.25 306 THR A N 1
ATOM 2290 C CA . THR A 1 306 ? 24.126 -14.462 11.002 1.00 98.25 306 THR A CA 1
ATOM 2291 C C . THR A 1 306 ? 24.469 -14.088 12.437 1.00 98.25 306 THR A C 1
ATOM 2293 O O . THR A 1 306 ? 25.631 -14.083 12.830 1.00 98.25 306 THR A O 1
ATOM 2296 N N . GLY A 1 307 ? 23.442 -13.770 13.228 1.00 97.31 307 GLY A N 1
ATOM 2297 C CA . GLY A 1 307 ? 23.571 -13.596 14.673 1.00 97.31 307 GLY A CA 1
ATOM 2298 C C . GLY A 1 307 ? 23.263 -14.899 15.403 1.00 97.31 307 GLY A C 1
ATOM 2299 O O . GLY A 1 307 ? 24.096 -15.426 16.135 1.00 97.31 307 GLY A O 1
ATOM 2300 N N . ARG A 1 308 ? 22.060 -15.445 15.184 1.00 97.62 308 ARG A N 1
ATOM 2301 C CA . ARG A 1 308 ? 21.631 -16.720 15.775 1.00 97.62 308 ARG A CA 1
ATOM 2302 C C . ARG A 1 308 ? 20.628 -17.438 14.878 1.00 97.62 308 ARG A C 1
ATOM 2304 O O . ARG A 1 308 ? 19.701 -16.817 14.360 1.00 97.62 308 ARG A O 1
ATOM 2311 N N . VAL A 1 309 ? 20.780 -18.754 14.747 1.00 98.50 309 VAL A N 1
ATOM 2312 C CA . VAL A 1 309 ? 19.816 -19.632 14.071 1.00 98.50 309 VAL A CA 1
ATOM 2313 C C . VAL A 1 309 ? 19.082 -20.467 15.116 1.00 98.50 309 VAL A C 1
ATOM 2315 O O . VAL A 1 309 ? 19.677 -20.968 16.067 1.00 98.50 309 VAL A O 1
ATOM 2318 N N . PHE A 1 310 ? 17.773 -20.611 14.950 1.00 98.50 310 PHE A N 1
ATOM 2319 C CA . PHE A 1 310 ? 16.910 -21.407 15.813 1.00 98.50 310 PHE A CA 1
ATOM 2320 C C . PHE A 1 310 ? 16.262 -22.514 14.991 1.00 98.50 310 PHE A C 1
ATOM 2322 O O . PHE A 1 310 ? 15.657 -22.245 13.953 1.00 98.50 310 PHE A O 1
ATOM 2329 N N . ALA A 1 311 ? 16.361 -23.747 15.480 1.00 97.25 311 ALA A N 1
ATOM 2330 C CA . ALA A 1 311 ? 15.801 -24.939 14.854 1.00 97.25 311 ALA A CA 1
ATOM 2331 C C . ALA A 1 311 ? 15.167 -25.851 15.912 1.00 97.25 311 ALA A C 1
ATOM 2333 O O . ALA A 1 311 ? 15.604 -25.881 17.067 1.00 97.25 311 ALA A O 1
ATOM 2334 N N . GLY A 1 312 ? 14.155 -26.628 15.523 1.00 94.75 312 GLY A N 1
ATOM 2335 C CA . GLY A 1 312 ? 13.518 -27.599 16.417 1.00 94.75 312 GLY A CA 1
ATOM 2336 C C . GLY A 1 312 ? 13.000 -26.948 17.703 1.00 94.75 312 GLY A C 1
ATOM 2337 O O . GLY A 1 312 ? 12.277 -25.957 17.649 1.00 94.75 312 GLY A O 1
ATOM 2338 N N . GLN A 1 313 ? 13.382 -27.481 18.869 1.00 96.06 313 GLN A N 1
ATOM 2339 C CA . GLN A 1 313 ? 12.907 -26.974 20.166 1.00 96.06 313 GLN A CA 1
ATOM 2340 C C . GLN A 1 313 ? 13.396 -25.556 20.496 1.00 96.06 313 GLN A C 1
ATOM 2342 O O . GLN A 1 313 ? 12.709 -24.846 21.226 1.00 96.06 313 GLN A O 1
ATOM 2347 N N . ALA A 1 314 ? 14.507 -25.098 19.906 1.00 97.19 314 ALA A N 1
ATOM 2348 C CA . ALA A 1 314 ? 15.000 -23.737 20.119 1.00 97.19 314 ALA A CA 1
ATOM 2349 C C . ALA A 1 314 ? 14.024 -22.668 19.584 1.00 97.19 314 ALA A C 1
ATOM 2351 O O . ALA A 1 314 ? 14.022 -21.540 20.067 1.00 97.19 314 ALA A O 1
ATOM 2352 N N . LEU A 1 315 ? 13.138 -23.014 18.639 1.00 98.12 315 LEU A N 1
ATOM 2353 C CA . LEU A 1 315 ? 12.068 -22.114 18.186 1.00 98.12 315 LEU A CA 1
ATOM 2354 C C . LEU A 1 315 ? 11.107 -21.740 19.329 1.00 98.12 315 LEU A C 1
ATOM 2356 O O . LEU A 1 315 ? 10.626 -20.609 19.380 1.00 98.12 315 LEU A O 1
ATOM 2360 N N . ALA A 1 316 ? 10.858 -22.650 20.277 1.00 97.06 316 ALA A N 1
ATOM 2361 C CA . ALA A 1 316 ? 9.975 -22.374 21.410 1.00 97.06 316 ALA A CA 1
ATOM 2362 C C . ALA A 1 316 ? 10.558 -21.324 22.370 1.00 97.06 316 ALA A C 1
ATOM 2364 O O . ALA A 1 316 ? 9.792 -20.573 22.974 1.00 97.06 316 ALA A O 1
ATOM 2365 N N . GLU A 1 317 ? 11.890 -21.231 22.482 1.00 95.31 317 GLU A N 1
ATOM 2366 C CA . GLU A 1 317 ? 12.579 -20.244 23.334 1.00 95.31 317 GLU A CA 1
ATOM 2367 C C . GLU A 1 317 ? 12.260 -18.803 22.919 1.00 95.31 317 GLU A C 1
ATOM 2369 O O . GLU A 1 317 ? 12.164 -17.917 23.764 1.00 95.31 317 GLU A O 1
ATOM 2374 N N . ILE A 1 318 ? 12.051 -18.585 21.619 1.00 95.25 318 ILE A N 1
ATOM 2375 C CA . ILE A 1 318 ? 11.701 -17.290 21.017 1.00 95.25 318 ILE A CA 1
ATOM 2376 C C . ILE A 1 318 ? 10.203 -17.170 20.711 1.00 95.25 318 ILE A C 1
ATOM 2378 O O . ILE A 1 318 ? 9.775 -16.290 19.969 1.00 95.25 318 ILE A O 1
ATOM 2382 N N . GLY A 1 319 ? 9.380 -18.053 21.282 1.00 96.38 319 GLY A N 1
ATOM 2383 C CA . GLY A 1 319 ? 7.926 -17.980 21.164 1.00 96.38 319 GLY A CA 1
ATOM 2384 C C . GLY A 1 319 ? 7.370 -18.367 19.792 1.00 96.38 319 GLY A C 1
ATOM 2385 O O . GLY A 1 319 ? 6.235 -17.994 19.487 1.00 96.38 319 GLY A O 1
ATOM 2386 N N . LEU A 1 320 ? 8.122 -19.120 18.981 1.00 98.19 320 LEU A N 1
ATOM 2387 C CA . LEU A 1 320 ? 7.703 -19.642 17.677 1.00 98.19 320 LEU A CA 1
ATOM 2388 C C . LEU A 1 320 ? 7.269 -21.118 17.753 1.00 98.19 320 LEU A C 1
ATOM 2390 O O . LEU A 1 320 ? 7.656 -21.839 18.674 1.00 98.19 320 LEU A O 1
ATOM 2394 N N . PRO A 1 321 ? 6.410 -21.584 16.824 1.00 96.62 321 PRO A N 1
ATOM 2395 C CA . PRO A 1 321 ? 5.948 -22.966 16.830 1.00 96.62 321 PRO A CA 1
ATOM 2396 C C . PRO A 1 321 ? 7.080 -23.926 16.454 1.00 96.62 321 PRO A C 1
ATOM 2398 O O . PRO A 1 321 ? 7.858 -23.655 15.545 1.00 96.62 321 PRO A O 1
ATOM 2401 N N . THR A 1 322 ? 7.121 -25.074 17.125 1.00 96.06 322 THR A N 1
ATOM 2402 C CA . THR A 1 322 ? 8.069 -26.172 16.861 1.00 96.06 322 THR A CA 1
ATOM 2403 C C . THR A 1 322 ? 7.514 -27.216 15.889 1.00 96.06 322 THR A C 1
ATOM 2405 O O . THR A 1 322 ? 8.228 -28.121 15.465 1.00 96.06 322 THR A O 1
ATOM 2408 N N . GLU A 1 323 ? 6.236 -27.090 15.527 1.00 91.12 323 GLU A N 1
ATOM 2409 C CA . GLU A 1 323 ? 5.524 -27.973 14.610 1.00 91.12 323 GLU A CA 1
ATOM 2410 C C . GLU A 1 323 ? 5.069 -27.223 13.353 1.00 91.12 323 GLU A C 1
ATOM 2412 O O . GLU A 1 323 ? 4.861 -26.006 13.350 1.00 91.12 323 GLU A O 1
ATOM 2417 N N . GLY A 1 324 ? 4.821 -27.982 12.284 1.00 91.69 324 GLY A N 1
ATOM 2418 C CA . GLY A 1 324 ? 4.353 -27.446 11.010 1.00 91.69 324 GLY A CA 1
ATOM 2419 C C . GLY A 1 324 ? 5.498 -27.116 10.048 1.00 91.69 324 GLY A C 1
ATOM 2420 O O . GLY A 1 324 ? 6.576 -27.700 10.159 1.00 91.69 324 GLY A O 1
ATOM 2421 N N . PRO A 1 325 ? 5.251 -26.286 9.020 1.00 94.06 325 PRO A N 1
ATOM 2422 C CA . PRO A 1 325 ? 6.212 -26.042 7.941 1.00 94.06 325 PRO A CA 1
ATOM 2423 C C . PRO A 1 325 ? 7.346 -25.079 8.314 1.00 94.06 325 PRO A C 1
ATOM 2425 O O . PRO A 1 325 ? 8.316 -25.002 7.571 1.00 94.06 325 PRO A O 1
ATOM 2428 N N . LEU A 1 326 ? 7.248 -24.340 9.424 1.00 97.50 326 LEU A N 1
ATOM 2429 C CA . LEU A 1 326 ? 8.352 -23.510 9.910 1.00 97.50 326 LEU A CA 1
ATOM 2430 C C . LEU A 1 326 ? 9.485 -24.423 10.393 1.00 97.50 326 LEU A C 1
ATOM 2432 O O . LEU A 1 326 ? 9.284 -25.195 11.327 1.00 97.50 326 LEU A O 1
ATOM 2436 N N . GLY A 1 327 ? 10.649 -24.345 9.750 1.00 97.38 327 GLY A N 1
ATOM 2437 C CA . GLY A 1 327 ? 11.809 -25.167 10.104 1.00 97.38 327 GLY A CA 1
ATOM 2438 C C . GLY A 1 327 ? 12.894 -24.389 10.836 1.00 97.38 327 GLY A C 1
ATOM 2439 O O . GLY A 1 327 ? 13.483 -24.921 11.774 1.00 97.38 327 GLY A O 1
ATOM 2440 N N . LEU A 1 328 ? 13.131 -23.135 10.430 1.00 98.50 328 LEU A N 1
ATOM 2441 C CA . LEU A 1 328 ? 14.177 -22.285 10.997 1.00 98.50 328 LEU A CA 1
ATOM 2442 C C . LEU A 1 328 ? 13.689 -20.860 11.241 1.00 98.50 328 LEU A C 1
ATOM 2444 O O . LEU A 1 328 ? 12.886 -20.321 10.476 1.00 98.50 328 LEU A O 1
ATOM 2448 N N . ALA A 1 329 ? 14.256 -20.230 12.262 1.00 98.62 329 ALA A N 1
ATOM 2449 C CA . ALA A 1 329 ? 14.258 -18.785 12.413 1.00 98.62 329 ALA A CA 1
ATOM 2450 C C . ALA A 1 329 ? 15.703 -18.284 12.460 1.00 98.62 329 ALA A C 1
ATOM 2452 O O . ALA A 1 329 ? 16.549 -18.867 13.132 1.00 98.62 329 ALA A O 1
ATOM 2453 N N . LEU A 1 330 ? 15.975 -17.208 11.737 1.00 98.50 330 LEU A N 1
ATOM 2454 C CA . LEU A 1 330 ? 17.272 -16.554 11.660 1.00 98.50 330 LEU A CA 1
ATOM 2455 C C . LEU A 1 330 ? 17.137 -15.161 12.268 1.00 98.50 330 LEU A C 1
ATOM 2457 O O . LEU A 1 330 ? 16.370 -14.352 11.751 1.00 98.50 330 LEU A O 1
ATOM 2461 N N . ALA A 1 331 ? 17.890 -14.879 13.324 1.00 98.12 331 ALA A N 1
ATOM 2462 C CA . ALA A 1 331 ? 18.153 -13.522 13.782 1.00 98.12 331 ALA A CA 1
ATOM 2463 C C . ALA A 1 331 ? 19.481 -13.058 13.175 1.00 98.12 331 ALA A C 1
ATOM 2465 O O . ALA A 1 331 ? 20.493 -13.764 13.262 1.00 98.12 331 ALA A O 1
ATOM 2466 N N . LEU A 1 332 ? 19.472 -11.894 12.530 1.00 97.94 332 LEU A N 1
ATOM 2467 C CA . LEU A 1 332 ? 20.668 -11.348 11.906 1.00 97.94 332 LEU A CA 1
ATOM 2468 C C . LEU A 1 332 ? 21.636 -10.775 12.940 1.00 97.94 332 LEU A C 1
ATOM 2470 O O . LEU A 1 332 ? 21.269 -10.470 14.075 1.00 97.94 332 LEU A O 1
ATOM 2474 N N . ARG A 1 333 ? 22.901 -10.673 12.530 1.00 97.56 333 ARG A N 1
ATOM 2475 C CA . ARG A 1 333 ? 23.977 -10.111 13.338 1.00 97.56 333 ARG A CA 1
ATOM 2476 C C . ARG A 1 333 ? 23.638 -8.671 13.704 1.00 97.56 333 ARG A C 1
ATOM 2478 O O . ARG A 1 333 ? 23.238 -7.883 12.843 1.00 97.56 333 ARG A O 1
ATOM 2485 N N . HIS A 1 334 ? 23.875 -8.351 14.965 1.00 96.00 334 HIS A N 1
ATOM 2486 C CA . HIS A 1 334 ? 23.782 -7.010 15.508 1.00 96.00 334 HIS A CA 1
ATOM 2487 C C . HIS A 1 334 ? 24.975 -6.727 16.424 1.00 96.00 334 HIS A C 1
ATOM 2489 O O . HIS A 1 334 ? 25.634 -7.653 16.906 1.00 96.00 334 HIS A O 1
ATOM 2495 N N . ASP A 1 335 ? 25.245 -5.452 16.671 1.00 93.94 335 ASP A N 1
ATOM 2496 C CA . ASP A 1 335 ? 26.261 -4.995 17.610 1.00 93.94 335 ASP A CA 1
ATOM 2497 C C . ASP A 1 335 ? 25.838 -3.692 18.306 1.00 93.94 335 ASP A C 1
ATOM 2499 O O . ASP A 1 335 ? 24.948 -2.973 17.855 1.00 93.94 335 ASP A O 1
ATOM 2503 N N . ALA A 1 336 ? 26.480 -3.399 19.437 1.00 93.50 336 ALA A N 1
ATOM 2504 C CA . ALA A 1 336 ? 26.146 -2.262 20.294 1.00 93.50 336 ALA A CA 1
ATOM 2505 C C . ALA A 1 336 ? 26.832 -0.945 19.879 1.00 93.50 336 ALA A C 1
ATOM 2507 O O . ALA A 1 336 ? 26.757 0.043 20.612 1.00 93.50 336 ALA A O 1
ATOM 2508 N N . SER A 1 337 ? 27.555 -0.906 18.752 1.00 94.25 337 SER A N 1
ATOM 2509 C CA . SER A 1 337 ? 28.265 0.308 18.349 1.00 94.25 337 SER A CA 1
ATOM 2510 C C . SER A 1 337 ? 27.290 1.433 18.004 1.00 94.25 337 SER A C 1
ATOM 2512 O O . SER A 1 337 ? 26.187 1.215 17.503 1.00 94.25 337 SER A O 1
ATOM 2514 N N . ALA A 1 338 ? 27.704 2.664 18.299 1.00 95.19 338 ALA A N 1
ATOM 2515 C CA . ALA A 1 338 ? 26.920 3.842 17.976 1.00 95.19 338 ALA A CA 1
ATOM 2516 C C . ALA A 1 338 ? 27.029 4.197 16.491 1.00 95.19 338 ALA A C 1
ATOM 2518 O O . ALA A 1 338 ? 28.089 4.078 15.868 1.00 95.19 338 ALA A O 1
ATOM 2519 N N . ASN A 1 339 ? 25.926 4.681 15.930 1.00 94.19 339 ASN A N 1
ATOM 2520 C CA . ASN A 1 339 ? 25.897 5.269 14.600 1.00 94.19 339 ASN A CA 1
ATOM 2521 C C . ASN A 1 339 ? 26.476 6.711 14.608 1.00 94.19 339 ASN A C 1
ATOM 2523 O O . ASN A 1 339 ? 26.793 7.248 15.674 1.00 94.19 339 ASN A O 1
ATOM 2527 N N . PRO A 1 340 ? 26.603 7.389 13.448 1.00 94.38 340 PRO A N 1
ATOM 2528 C CA . PRO A 1 340 ? 27.120 8.764 13.385 1.00 94.38 340 PRO A CA 1
ATOM 2529 C C . PRO A 1 340 ? 26.323 9.819 14.174 1.00 94.38 340 PRO A C 1
ATOM 2531 O O . PRO A 1 340 ? 26.833 10.914 14.396 1.00 94.38 340 PRO A O 1
ATOM 2534 N N . HIS A 1 341 ? 25.095 9.508 14.598 1.00 93.81 341 HIS A N 1
ATOM 2535 C CA . HIS A 1 341 ? 24.251 10.360 15.440 1.00 93.81 341 HIS A CA 1
ATOM 2536 C C . HIS A 1 341 ? 24.338 10.003 16.935 1.00 93.81 341 HIS A C 1
ATOM 2538 O O . HIS A 1 341 ? 23.612 10.575 17.743 1.00 93.81 341 HIS A O 1
ATOM 2544 N N . GLY A 1 342 ? 25.220 9.074 17.319 1.00 93.38 342 GLY A N 1
ATOM 2545 C CA . GLY A 1 342 ? 25.411 8.655 18.708 1.00 93.38 342 GLY A CA 1
ATOM 2546 C C . GLY A 1 342 ? 24.355 7.677 19.229 1.00 93.38 342 GLY A C 1
ATOM 2547 O O . GLY A 1 342 ? 24.365 7.376 20.419 1.00 93.38 342 GLY A O 1
ATOM 2548 N N . VAL A 1 343 ? 23.462 7.168 18.370 1.00 93.62 343 VAL A N 1
ATOM 2549 C CA . VAL A 1 343 ? 22.465 6.164 18.767 1.00 93.62 343 VAL A CA 1
ATOM 2550 C C . VAL A 1 343 ? 23.101 4.770 18.705 1.00 93.62 343 VAL A C 1
ATOM 2552 O O . VAL A 1 343 ? 23.618 4.410 17.642 1.00 93.62 343 VAL A O 1
ATOM 2555 N N . PRO A 1 344 ? 23.108 4.000 19.810 1.00 93.62 344 PRO A N 1
ATOM 2556 C CA . PRO A 1 344 ? 23.650 2.644 19.840 1.00 93.62 344 PRO A CA 1
ATOM 2557 C C . PRO A 1 344 ? 22.739 1.652 19.104 1.00 93.62 344 PRO A C 1
ATOM 2559 O O . PRO A 1 344 ? 21.541 1.888 18.945 1.00 93.62 344 PRO A O 1
ATOM 2562 N N . GLY A 1 345 ? 23.323 0.542 18.655 1.00 94.50 345 GLY A N 1
ATOM 2563 C CA . GLY A 1 345 ? 22.598 -0.532 17.982 1.00 94.50 345 GLY A CA 1
ATOM 2564 C C . GLY A 1 345 ? 22.715 -0.454 16.467 1.00 94.50 345 GLY A C 1
ATOM 2565 O O . GLY A 1 345 ? 22.171 0.445 15.809 1.00 94.50 345 GLY A O 1
ATOM 2566 N N . ARG A 1 346 ? 23.405 -1.442 15.901 1.00 95.75 346 ARG A N 1
ATOM 2567 C CA . ARG A 1 346 ? 23.514 -1.652 14.459 1.00 95.75 346 ARG A CA 1
ATOM 2568 C C . ARG A 1 346 ? 23.188 -3.093 14.137 1.00 95.75 346 ARG A C 1
ATOM 2570 O O . ARG A 1 346 ? 23.651 -3.994 14.823 1.00 95.75 346 ARG A O 1
ATOM 2577 N N . SER A 1 347 ? 22.465 -3.302 13.048 1.00 95.62 347 SER A N 1
ATOM 2578 C CA . SER A 1 347 ? 22.083 -4.635 12.596 1.00 95.62 347 SER A CA 1
ATOM 2579 C C . SER A 1 347 ? 22.181 -4.779 11.088 1.00 95.62 347 SER A C 1
ATOM 2581 O O . SER A 1 347 ? 22.073 -3.823 10.310 1.00 95.62 347 SER A O 1
ATOM 2583 N N . VAL A 1 348 ? 22.394 -6.018 10.660 1.00 96.69 348 VAL A N 1
ATOM 2584 C CA . VAL A 1 348 ? 22.159 -6.409 9.273 1.00 96.69 348 VAL A CA 1
ATOM 2585 C C . VAL A 1 348 ? 20.650 -6.559 9.065 1.00 96.69 348 VAL A C 1
ATOM 2587 O O . VAL A 1 348 ? 19.948 -7.065 9.938 1.00 96.69 348 VAL A O 1
ATOM 2590 N N . ALA A 1 349 ? 20.157 -6.168 7.889 1.00 95.62 349 ALA A N 1
ATOM 2591 C CA . ALA A 1 349 ? 18.755 -6.324 7.504 1.00 95.62 349 ALA A CA 1
ATOM 2592 C C . ALA A 1 349 ? 18.599 -7.182 6.239 1.00 95.62 349 ALA A C 1
ATOM 2594 O O . ALA A 1 349 ? 19.516 -7.292 5.422 1.00 95.62 349 ALA A O 1
ATOM 2595 N N . LEU A 1 350 ? 17.419 -7.769 6.041 1.00 94.81 350 LEU A N 1
ATOM 2596 C CA . LEU A 1 350 ? 17.077 -8.482 4.809 1.00 94.81 350 LEU A CA 1
ATOM 2597 C C . LEU A 1 350 ? 16.368 -7.586 3.799 1.00 94.81 350 LEU A C 1
ATOM 2599 O O . LEU A 1 350 ? 15.526 -6.762 4.161 1.00 94.81 350 LEU A O 1
ATOM 2603 N N . LEU A 1 351 ? 16.638 -7.828 2.516 1.00 92.38 351 LEU A N 1
ATOM 2604 C CA . LEU A 1 351 ? 15.749 -7.383 1.449 1.00 92.38 351 LEU A CA 1
ATOM 2605 C C . LEU A 1 351 ? 14.409 -8.107 1.573 1.00 92.38 351 LEU A C 1
ATOM 2607 O O . LEU A 1 351 ? 14.344 -9.318 1.801 1.00 92.38 351 LEU A O 1
ATOM 2611 N N . SER A 1 352 ? 13.328 -7.357 1.387 1.00 86.38 352 SER A N 1
ATOM 2612 C CA . SER A 1 352 ? 11.979 -7.904 1.343 1.00 86.38 352 SER A CA 1
ATOM 2613 C C . SER A 1 352 ? 11.355 -7.656 -0.027 1.00 86.38 352 SER A C 1
ATOM 2615 O O . SER A 1 352 ? 11.388 -6.528 -0.519 1.00 86.38 352 SER A O 1
ATOM 2617 N N . PRO A 1 353 ? 10.709 -8.670 -0.631 1.00 81.81 353 PRO A N 1
ATOM 2618 C CA . PRO A 1 353 ? 10.008 -8.512 -1.904 1.00 81.81 353 PRO A CA 1
ATOM 2619 C C . PRO A 1 353 ? 8.730 -7.666 -1.778 1.00 81.81 353 PRO A C 1
ATOM 2621 O O . PRO A 1 353 ? 8.104 -7.346 -2.784 1.00 81.81 353 PRO A O 1
ATOM 2624 N N . PHE A 1 354 ? 8.300 -7.335 -0.552 1.00 79.94 354 PHE A N 1
ATOM 2625 C CA . PHE A 1 354 ? 7.054 -6.606 -0.295 1.00 79.94 354 PHE A CA 1
ATOM 2626 C C . PHE A 1 354 ? 7.261 -5.162 0.165 1.00 79.94 354 PHE A C 1
ATOM 2628 O O . PHE A 1 354 ? 6.367 -4.340 -0.037 1.00 79.94 354 PHE A O 1
ATOM 2635 N N . SER A 1 355 ? 8.401 -4.850 0.786 1.00 65.12 355 SER A N 1
ATOM 2636 C CA . SER A 1 355 ? 8.807 -3.478 1.102 1.00 65.12 355 SER A CA 1
ATOM 2637 C C . SER A 1 355 ? 10.301 -3.423 1.395 1.00 65.12 355 SER A C 1
ATOM 2639 O O . SER A 1 355 ? 10.751 -4.045 2.353 1.00 65.12 355 SER A O 1
ATOM 2641 N N . ASP A 1 356 ? 11.053 -2.636 0.632 1.00 62.38 356 ASP A N 1
ATOM 2642 C CA . ASP A 1 356 ? 12.486 -2.425 0.862 1.00 62.38 356 ASP A CA 1
ATOM 2643 C C . ASP A 1 356 ? 12.783 -0.996 1.356 1.00 62.38 356 ASP A C 1
ATOM 2645 O O . ASP A 1 356 ? 13.685 -0.313 0.878 1.00 62.38 356 ASP A O 1
ATOM 2649 N N . SER A 1 357 ? 11.968 -0.504 2.293 1.00 60.66 357 SER A N 1
ATOM 2650 C CA . SER A 1 357 ? 11.856 0.928 2.603 1.00 60.66 357 SER A CA 1
ATOM 2651 C C . SER A 1 357 ? 12.993 1.527 3.423 1.00 60.66 357 SER A C 1
ATOM 2653 O O . SER A 1 357 ? 13.006 2.744 3.546 1.00 60.66 357 SER A O 1
ATOM 2655 N N . SER A 1 358 ? 13.916 0.728 3.975 1.00 83.62 358 SER A N 1
ATOM 2656 C CA . SER A 1 358 ? 14.921 1.235 4.926 1.00 83.62 358 SER A CA 1
ATOM 2657 C C . SER A 1 358 ? 16.334 1.258 4.365 1.00 83.62 358 SER A C 1
ATOM 2659 O O . SER A 1 358 ? 16.981 0.219 4.397 1.00 83.62 358 SER A O 1
ATOM 2661 N N . PRO A 1 359 ? 16.844 2.373 3.819 1.00 88.75 359 PRO A N 1
ATOM 2662 C CA . PRO A 1 359 ? 18.225 2.462 3.354 1.00 88.75 359 PRO A CA 1
ATOM 2663 C C . PRO A 1 359 ? 19.254 2.115 4.439 1.00 88.75 359 PRO A C 1
ATOM 2665 O O . PRO A 1 359 ? 18.975 2.171 5.635 1.00 88.75 359 PRO A O 1
ATOM 2668 N N . VAL A 1 360 ? 20.480 1.797 4.016 1.00 91.88 360 VAL A N 1
ATOM 2669 C CA . VAL A 1 360 ? 21.626 1.706 4.935 1.00 91.88 360 VAL A CA 1
ATOM 2670 C C . VAL A 1 360 ? 21.793 3.042 5.668 1.00 91.88 360 VAL A C 1
ATOM 2672 O O . VAL A 1 360 ? 21.758 4.099 5.040 1.00 91.88 360 VAL A O 1
ATOM 2675 N N . GLY A 1 361 ? 21.964 2.986 6.989 1.00 88.81 361 GLY A N 1
ATOM 2676 C CA . GLY A 1 361 ? 22.019 4.150 7.878 1.00 88.81 361 GLY A CA 1
ATOM 2677 C C . GLY A 1 361 ? 20.668 4.578 8.467 1.00 88.81 361 GLY A C 1
ATOM 2678 O O . GLY A 1 361 ? 20.663 5.287 9.472 1.00 88.81 361 GLY A O 1
ATOM 2679 N N . CYS A 1 362 ? 19.543 4.131 7.902 1.00 93.94 362 CYS A N 1
ATOM 2680 C CA . CYS A 1 362 ? 18.202 4.310 8.475 1.00 93.94 362 CYS A CA 1
ATOM 2681 C C . CYS A 1 362 ? 17.868 3.186 9.468 1.00 93.94 362 CYS A C 1
ATOM 2683 O O . CYS A 1 362 ? 18.688 2.298 9.713 1.00 93.94 362 CYS A O 1
ATOM 2685 N N . ALA A 1 363 ? 16.671 3.222 10.052 1.00 91.50 363 ALA A N 1
ATOM 2686 C CA . ALA A 1 363 ? 16.258 2.274 11.078 1.00 91.50 363 ALA A CA 1
ATOM 2687 C C . ALA A 1 363 ? 15.522 1.042 10.516 1.00 91.50 363 ALA A C 1
ATOM 2689 O O . ALA A 1 363 ? 14.721 1.140 9.575 1.00 91.50 363 ALA A O 1
ATOM 2690 N N . GLN A 1 364 ? 15.768 -0.119 11.123 1.00 93.75 364 GLN A N 1
ATOM 2691 C CA . GLN A 1 364 ? 15.042 -1.369 10.880 1.00 93.75 364 GLN A CA 1
ATOM 2692 C C . GLN A 1 364 ? 14.933 -2.189 12.172 1.00 93.75 364 GLN A C 1
ATOM 2694 O O . GLN A 1 364 ? 15.666 -1.961 13.135 1.00 93.75 364 GLN A O 1
ATOM 2699 N N . HIS A 1 365 ? 14.004 -3.138 12.190 1.00 94.75 365 HIS A N 1
ATOM 2700 C CA . HIS A 1 365 ? 13.684 -3.971 13.345 1.00 94.75 365 HIS A CA 1
ATOM 2701 C C . HIS A 1 365 ? 13.303 -5.401 12.910 1.00 94.75 365 HIS A C 1
ATOM 2703 O O . HIS A 1 365 ? 13.317 -5.734 11.723 1.00 94.75 365 HIS A O 1
ATOM 2709 N N . GLY A 1 366 ? 12.958 -6.259 13.867 1.00 94.50 366 GLY A N 1
ATOM 2710 C CA . GLY A 1 366 ? 12.469 -7.626 13.687 1.00 94.50 366 GLY A CA 1
ATOM 2711 C C . GLY A 1 366 ? 13.397 -8.733 14.197 1.00 94.50 366 GLY A C 1
ATOM 2712 O O . GLY A 1 366 ? 12.990 -9.895 14.221 1.00 94.50 366 GLY A O 1
ATOM 2713 N N . GLY A 1 367 ? 14.613 -8.390 14.610 1.00 95.44 367 GLY A N 1
ATOM 2714 C CA . GLY A 1 367 ? 15.669 -9.284 15.072 1.00 95.44 367 GLY A CA 1
ATOM 2715 C C . GLY A 1 367 ? 15.713 -9.446 16.589 1.00 95.44 367 GLY A C 1
ATOM 2716 O O . GLY A 1 367 ? 14.689 -9.418 17.270 1.00 95.44 367 GLY A O 1
ATOM 2717 N N . LEU A 1 368 ? 16.916 -9.687 17.116 1.00 95.50 368 LEU A N 1
ATOM 2718 C CA . LEU A 1 368 ? 17.193 -9.874 18.549 1.00 95.50 368 LEU A CA 1
ATOM 2719 C C . LEU A 1 368 ? 18.151 -8.815 19.112 1.00 95.50 368 LEU A C 1
ATOM 2721 O O . LEU A 1 368 ? 18.664 -9.000 20.216 1.00 95.50 368 LEU A O 1
ATOM 2725 N N . GLY A 1 369 ? 18.375 -7.725 18.370 1.00 93.81 369 GLY A N 1
ATOM 2726 C CA . GLY A 1 369 ? 19.192 -6.611 18.830 1.00 93.81 369 GLY A CA 1
ATOM 2727 C C . GLY A 1 369 ? 18.701 -6.050 20.162 1.00 93.81 369 GLY A C 1
ATOM 2728 O O . GLY A 1 369 ? 17.504 -6.078 20.467 1.00 93.81 369 GLY A O 1
ATOM 2729 N N . GLU A 1 370 ? 19.634 -5.573 20.985 1.00 91.81 370 GLU A N 1
ATOM 2730 C CA . GLU A 1 370 ? 19.330 -5.133 22.347 1.00 91.81 370 GLU A CA 1
ATOM 2731 C C . GLU A 1 370 ? 18.300 -4.001 22.332 1.00 91.81 370 GLU A C 1
ATOM 2733 O O . GLU A 1 370 ? 17.285 -4.086 23.023 1.00 91.81 370 GLU A O 1
ATOM 2738 N N . HIS A 1 371 ? 18.505 -3.001 21.475 1.00 92.12 371 HIS A N 1
ATOM 2739 C CA . HIS A 1 371 ? 17.656 -1.812 21.433 1.00 92.12 371 HIS A CA 1
ATOM 2740 C C . HIS A 1 371 ? 16.316 -2.080 20.743 1.00 92.12 371 HIS A C 1
ATOM 2742 O O . HIS A 1 371 ? 15.284 -1.566 21.174 1.00 92.12 371 HIS A O 1
ATOM 2748 N N . GLU A 1 372 ? 16.282 -2.944 19.722 1.00 92.19 372 GLU A N 1
ATOM 2749 C CA . GLU A 1 372 ? 15.018 -3.312 19.073 1.00 92.19 372 GLU A CA 1
ATOM 2750 C C . GLU A 1 372 ? 14.121 -4.217 19.935 1.00 92.19 372 GLU A C 1
ATOM 2752 O O . GLU A 1 372 ? 12.898 -4.223 19.770 1.00 92.19 372 GLU A O 1
ATOM 2757 N N . GLN A 1 373 ? 14.705 -4.954 20.884 1.00 93.50 373 GLN A N 1
ATOM 2758 C CA . GLN A 1 373 ? 13.981 -5.813 21.822 1.00 93.50 373 GLN A CA 1
ATOM 2759 C C . GLN A 1 373 ? 13.589 -5.106 23.127 1.00 93.50 373 GLN A C 1
ATOM 2761 O O . GLN A 1 373 ? 12.973 -5.746 23.985 1.00 93.50 373 GLN A O 1
ATOM 2766 N N . HIS A 1 374 ? 13.931 -3.824 23.314 1.00 91.94 374 HIS A N 1
ATOM 2767 C CA . HIS A 1 374 ? 13.636 -3.044 24.531 1.00 91.94 374 HIS A CA 1
ATOM 2768 C C . HIS A 1 374 ? 12.643 -1.906 24.238 1.00 91.94 374 HIS A C 1
ATOM 2770 O O . HIS A 1 374 ? 13.013 -0.726 24.228 1.00 91.94 374 HIS A O 1
ATOM 2776 N N . PRO A 1 375 ? 11.355 -2.232 24.018 1.00 94.81 375 PRO A N 1
ATOM 2777 C CA . PRO A 1 375 ? 10.319 -1.213 24.022 1.00 94.81 375 PRO A CA 1
ATOM 2778 C C . PRO A 1 375 ? 10.192 -0.596 25.421 1.00 94.81 375 PRO A C 1
ATOM 2780 O O . PRO A 1 375 ? 10.450 -1.258 26.431 1.00 94.81 375 PRO A O 1
ATOM 2783 N N . PHE A 1 376 ? 9.734 0.652 25.508 1.00 96.50 376 PHE A N 1
ATOM 2784 C CA . PHE A 1 376 ? 9.388 1.232 26.807 1.00 96.50 376 PHE A CA 1
ATOM 2785 C C . PHE A 1 376 ? 7.992 0.777 27.249 1.00 96.50 376 PHE A C 1
ATOM 2787 O O . PHE A 1 376 ? 7.126 0.477 26.425 1.00 96.50 376 PHE A O 1
ATOM 2794 N N . LEU A 1 377 ? 7.752 0.757 28.563 1.00 97.38 377 LEU A N 1
ATOM 2795 C CA . LEU A 1 377 ? 6.456 0.397 29.134 1.00 97.38 377 LEU A CA 1
ATOM 2796 C C . LEU A 1 377 ? 6.202 1.148 30.445 1.00 97.38 377 LEU A C 1
ATOM 2798 O O . LEU A 1 377 ? 6.744 0.802 31.498 1.00 97.38 377 LEU A O 1
ATOM 2802 N N . TYR A 1 378 ? 5.327 2.151 30.381 1.00 97.38 378 TYR A N 1
ATOM 2803 C CA . TYR A 1 378 ? 4.940 2.992 31.512 1.00 97.38 378 TYR A CA 1
ATOM 2804 C C . TYR A 1 378 ? 3.455 2.831 31.817 1.00 97.38 378 TYR A C 1
ATOM 2806 O O . TYR A 1 378 ? 2.603 2.950 30.934 1.00 97.38 378 TYR A O 1
ATOM 2814 N N . LEU A 1 379 ? 3.126 2.576 33.083 1.00 96.38 379 LEU A N 1
ATOM 2815 C CA . LEU A 1 379 ? 1.743 2.430 33.532 1.00 96.38 379 LEU A CA 1
ATOM 2816 C C . LEU A 1 379 ? 1.421 3.428 34.642 1.00 96.38 379 LEU A C 1
ATOM 2818 O O . LEU A 1 379 ? 2.171 3.569 35.605 1.00 96.38 379 LEU A O 1
ATOM 2822 N N . ARG A 1 380 ? 0.248 4.055 34.576 1.00 94.00 380 ARG A N 1
ATOM 2823 C CA . ARG A 1 380 ? -0.271 4.933 35.631 1.00 94.00 380 ARG A CA 1
ATOM 2824 C C . ARG A 1 380 ? -1.734 4.616 35.928 1.00 94.00 380 ARG A C 1
ATOM 2826 O O . ARG A 1 380 ? -2.522 4.384 35.019 1.00 94.00 380 ARG A O 1
ATOM 2833 N N . GLY A 1 381 ? -2.104 4.631 37.207 1.00 90.25 381 GLY A N 1
ATOM 2834 C CA . GLY A 1 381 ? -3.448 4.263 37.664 1.00 90.25 381 GLY A CA 1
ATOM 2835 C C . GLY A 1 381 ? -3.583 2.769 37.977 1.00 90.25 381 GLY A C 1
ATOM 2836 O O . GLY A 1 381 ? -2.591 2.076 38.191 1.00 90.25 381 GLY A O 1
ATOM 2837 N N . GLY A 1 382 ? -4.815 2.264 38.097 1.00 82.56 382 GLY A N 1
ATOM 2838 C CA . GLY A 1 382 ? -5.084 0.833 38.345 1.00 82.56 382 GLY A CA 1
ATOM 2839 C C . GLY A 1 382 ? -4.491 0.250 39.641 1.00 82.56 382 GLY A C 1
ATOM 2840 O O . GLY A 1 382 ? -4.245 -0.956 39.732 1.00 82.56 382 GLY A O 1
ATOM 2841 N N . GLY A 1 383 ? -4.225 1.100 40.641 1.00 81.19 383 GLY A N 1
ATOM 2842 C CA . GLY A 1 383 ? -3.610 0.710 41.918 1.00 81.19 383 GLY A CA 1
ATOM 2843 C C . GLY A 1 383 ? -2.087 0.516 41.873 1.00 81.19 383 GLY A C 1
ATOM 2844 O O . GLY A 1 383 ? -1.511 -0.019 42.825 1.00 81.19 383 GLY A O 1
ATOM 2845 N N . LEU A 1 384 ? -1.429 0.935 40.789 1.00 85.44 384 LEU A N 1
ATOM 2846 C CA . LEU A 1 384 ? 0.028 0.927 40.657 1.00 85.44 384 LEU A CA 1
ATOM 2847 C C . LEU A 1 384 ? 0.640 2.146 41.356 1.00 85.44 384 LEU A C 1
ATOM 2849 O O . LEU A 1 384 ? 0.129 3.260 41.255 1.00 85.44 384 LEU A O 1
ATOM 2853 N N . ARG A 1 385 ? 1.750 1.929 42.069 1.00 86.81 385 ARG A N 1
ATOM 2854 C CA . ARG A 1 385 ? 2.557 3.015 42.640 1.00 86.81 385 ARG A CA 1
ATOM 2855 C C . ARG A 1 385 ? 3.634 3.460 41.650 1.00 86.81 385 ARG A C 1
ATOM 2857 O O . ARG A 1 385 ? 4.185 2.581 40.983 1.00 86.81 385 ARG A O 1
ATOM 2864 N N . PRO A 1 386 ? 3.992 4.754 41.623 1.00 92.06 386 PRO A N 1
ATOM 2865 C CA . PRO A 1 386 ? 5.123 5.228 40.839 1.00 92.06 386 PRO A CA 1
ATOM 2866 C C . PRO A 1 386 ? 6.430 4.495 41.173 1.00 92.06 386 PRO A C 1
ATOM 2868 O O . PRO A 1 386 ? 6.592 3.963 42.277 1.00 92.06 386 PRO A O 1
ATOM 2871 N N . GLY A 1 387 ? 7.354 4.472 40.218 1.00 93.00 387 GLY A N 1
ATOM 2872 C CA . GLY A 1 387 ? 8.722 3.993 40.386 1.00 93.00 387 GLY A CA 1
ATOM 2873 C C . GLY A 1 387 ? 9.097 2.835 39.466 1.00 93.00 387 GLY A C 1
ATOM 2874 O O . GLY A 1 387 ? 8.251 2.170 38.869 1.00 93.00 387 GLY A O 1
ATOM 2875 N N . GLU A 1 388 ? 10.394 2.572 39.421 1.00 94.81 388 GLU A N 1
ATOM 2876 C CA . GLU A 1 388 ? 11.012 1.559 38.569 1.00 94.81 388 GLU A CA 1
ATOM 2877 C C . GLU A 1 388 ? 10.636 0.121 38.979 1.00 94.81 388 GLU A C 1
ATOM 2879 O O . GLU A 1 388 ? 10.413 -0.184 40.159 1.00 94.81 388 GLU A O 1
ATOM 2884 N N . ARG A 1 389 ? 10.552 -0.777 37.995 1.00 93.56 389 ARG A N 1
ATOM 2885 C CA . ARG A 1 389 ? 10.264 -2.208 38.116 1.00 93.56 389 ARG A CA 1
ATOM 2886 C C . ARG A 1 389 ? 11.229 -2.990 37.224 1.00 93.56 389 ARG A C 1
ATOM 2888 O O . ARG A 1 389 ? 11.136 -2.951 36.004 1.00 93.56 389 ARG A O 1
ATOM 2895 N N . ARG A 1 390 ? 12.120 -3.758 37.855 1.00 93.44 390 ARG A N 1
ATOM 2896 C CA . ARG A 1 390 ? 13.129 -4.613 37.187 1.00 93.44 390 ARG A CA 1
ATOM 2897 C C . ARG A 1 390 ? 12.691 -6.060 36.978 1.00 93.44 390 ARG A C 1
ATOM 2899 O O . ARG A 1 390 ? 13.462 -6.904 36.540 1.00 93.44 390 ARG A O 1
ATOM 2906 N N . GLN A 1 391 ? 11.466 -6.378 37.370 1.00 91.19 391 GLN A N 1
ATOM 2907 C CA . GLN A 1 391 ? 10.896 -7.688 37.095 1.00 91.19 391 GLN A CA 1
ATOM 2908 C C . GLN A 1 391 ? 10.743 -7.891 35.580 1.00 91.19 391 GLN A C 1
ATOM 2910 O O . GLN A 1 391 ? 10.444 -6.920 34.881 1.00 91.19 391 GLN A O 1
ATOM 2915 N N . PRO A 1 392 ? 10.871 -9.132 35.082 1.00 92.12 392 PRO A N 1
ATOM 2916 C CA . PRO A 1 392 ? 10.574 -9.432 33.690 1.00 92.12 392 PRO A CA 1
ATOM 2917 C C . PRO A 1 392 ? 9.168 -8.954 33.318 1.00 92.12 392 PRO A C 1
ATOM 2919 O O . PRO A 1 392 ? 8.204 -9.228 34.041 1.00 92.12 392 PRO A O 1
ATOM 2922 N N . ALA A 1 393 ? 9.080 -8.234 32.206 1.00 94.75 393 ALA A N 1
ATOM 2923 C CA . ALA A 1 393 ? 7.835 -7.782 31.611 1.00 94.75 393 ALA A CA 1
ATOM 2924 C C . ALA A 1 393 ? 7.917 -7.953 30.092 1.00 94.75 393 ALA A C 1
ATOM 2926 O O . ALA A 1 393 ? 8.997 -7.912 29.502 1.00 94.75 393 ALA A O 1
ATOM 2927 N N . SER A 1 394 ? 6.775 -8.139 29.448 1.00 95.62 394 SER A N 1
ATOM 2928 C CA . SER A 1 394 ? 6.678 -8.251 27.998 1.00 95.62 394 SER A CA 1
ATOM 2929 C C . SER A 1 394 ? 5.389 -7.620 27.485 1.00 95.62 394 SER A C 1
ATOM 2931 O O . SER A 1 394 ? 4.430 -7.416 28.228 1.00 95.62 394 SER A O 1
ATOM 2933 N N . LEU A 1 395 ? 5.335 -7.352 26.183 1.00 95.69 395 LEU A N 1
ATOM 2934 C CA . LEU A 1 395 ? 4.127 -6.892 25.495 1.00 95.69 395 LEU A CA 1
ATOM 2935 C C . LEU A 1 395 ? 2.910 -7.790 25.759 1.00 95.69 395 LEU A C 1
ATOM 2937 O O . LEU A 1 395 ? 1.785 -7.300 25.869 1.00 95.69 395 LEU A O 1
ATOM 2941 N N . ILE A 1 396 ? 3.130 -9.101 25.919 1.00 97.88 396 ILE A N 1
ATOM 2942 C CA . ILE A 1 396 ? 2.061 -10.065 26.217 1.00 97.88 396 ILE A CA 1
ATOM 2943 C C . ILE A 1 396 ? 1.438 -9.861 27.607 1.00 97.88 396 ILE A C 1
ATOM 2945 O O . ILE A 1 396 ? 0.344 -10.360 27.864 1.00 97.88 396 ILE A O 1
ATOM 2949 N N . ASP A 1 397 ? 2.088 -9.107 28.496 1.00 97.94 397 ASP A N 1
ATOM 2950 C CA . ASP A 1 397 ? 1.591 -8.803 29.841 1.00 97.94 397 ASP A CA 1
ATOM 2951 C C . ASP A 1 397 ? 0.589 -7.633 29.847 1.00 97.94 397 ASP A C 1
ATOM 2953 O O . ASP A 1 397 ? -0.128 -7.423 30.832 1.00 97.94 397 ASP A O 1
ATOM 2957 N N . ILE A 1 398 ? 0.474 -6.882 28.744 1.00 97.88 398 ILE A N 1
ATOM 2958 C CA . ILE A 1 398 ? -0.401 -5.703 28.654 1.00 97.88 398 ILE A CA 1
ATOM 2959 C C . ILE A 1 398 ? -1.879 -6.113 28.704 1.00 97.88 398 ILE A C 1
ATOM 2961 O O . ILE A 1 398 ? -2.612 -5.636 29.574 1.00 97.88 398 ILE A O 1
ATOM 2965 N N . ALA A 1 399 ? -2.323 -7.037 27.843 1.00 98.19 399 ALA A N 1
ATOM 2966 C CA . ALA A 1 399 ? -3.702 -7.535 27.854 1.00 98.19 399 ALA A CA 1
ATOM 2967 C C . ALA A 1 399 ? -4.166 -8.081 29.216 1.00 98.19 399 ALA A C 1
ATOM 2969 O O . ALA A 1 399 ? -5.193 -7.609 29.710 1.00 98.19 399 ALA A O 1
ATOM 2970 N N . PRO A 1 400 ? -3.459 -9.015 29.882 1.00 97.81 400 PRO A N 1
ATOM 2971 C CA . PRO A 1 400 ? -3.895 -9.514 31.183 1.00 97.81 400 PRO A CA 1
ATOM 2972 C C . PRO A 1 400 ? -3.882 -8.419 32.260 1.00 97.81 400 PRO A C 1
ATOM 2974 O O . PRO A 1 400 ? -4.722 -8.444 33.160 1.00 97.81 400 PRO A O 1
ATOM 2977 N N . THR A 1 401 ? -2.997 -7.419 32.163 1.00 97.12 401 THR A N 1
ATOM 2978 C CA . THR A 1 401 ? -3.011 -6.250 33.062 1.00 97.12 401 THR A CA 1
ATOM 2979 C C . THR A 1 401 ? -4.264 -5.399 32.870 1.00 97.12 401 THR A C 1
ATOM 2981 O O . THR A 1 401 ? -4.939 -5.068 33.850 1.00 97.12 401 THR A O 1
ATOM 2984 N N . VAL A 1 402 ? -4.609 -5.096 31.615 1.00 97.69 402 VAL A N 1
ATOM 2985 C CA . VAL A 1 402 ? -5.827 -4.365 31.240 1.00 97.69 402 VAL A CA 1
ATOM 2986 C C . VAL A 1 402 ? -7.076 -5.119 31.696 1.00 97.69 402 VAL A C 1
ATOM 2988 O O . VAL A 1 402 ? -7.925 -4.547 32.378 1.00 97.69 402 VAL A O 1
ATOM 2991 N N . LEU A 1 403 ? -7.178 -6.414 31.389 1.00 97.00 403 LEU A N 1
ATOM 2992 C CA . LEU A 1 403 ? -8.338 -7.228 31.758 1.00 97.00 403 LEU A CA 1
ATOM 2993 C C . LEU A 1 403 ? -8.488 -7.352 33.278 1.00 97.00 403 LEU A C 1
ATOM 2995 O O . LEU A 1 403 ? -9.596 -7.187 33.787 1.00 97.00 403 LEU A O 1
ATOM 2999 N N . ARG A 1 404 ? -7.385 -7.531 34.022 1.00 95.31 404 ARG A N 1
ATOM 3000 C CA . ARG A 1 404 ? -7.407 -7.531 35.494 1.00 95.31 404 ARG A CA 1
ATOM 3001 C C . ARG A 1 404 ? -7.962 -6.221 36.049 1.00 95.31 404 ARG A C 1
ATOM 3003 O O . ARG A 1 404 ? -8.788 -6.260 36.960 1.00 95.31 404 ARG A O 1
ATOM 3010 N N . HIS A 1 405 ? -7.515 -5.075 35.527 1.00 94.94 405 HIS A N 1
ATOM 3011 C CA . HIS A 1 405 ? -8.030 -3.764 35.939 1.00 94.94 405 HIS A CA 1
ATOM 3012 C C . HIS A 1 405 ? -9.542 -3.677 35.709 1.00 94.94 405 HIS A C 1
ATOM 3014 O O . HIS A 1 405 ? -10.293 -3.357 36.629 1.00 94.94 405 HIS A O 1
ATOM 3020 N N . LEU A 1 406 ? -9.996 -4.080 34.522 1.00 95.25 406 LEU A N 1
ATOM 3021 C CA . LEU A 1 406 ? -11.406 -4.067 34.127 1.00 95.25 406 LEU A CA 1
ATOM 3022 C C . LEU A 1 406 ? -12.269 -5.146 34.814 1.00 95.25 406 LEU A C 1
ATOM 3024 O O . LEU A 1 406 ? -13.489 -5.112 34.687 1.00 95.25 406 LEU A O 1
ATOM 3028 N N . GLY A 1 407 ? -11.670 -6.069 35.577 1.00 94.00 407 GLY A N 1
ATOM 3029 C CA . GLY A 1 407 ? -12.388 -7.155 36.254 1.00 94.00 407 GLY A CA 1
ATOM 3030 C C . GLY A 1 407 ? -12.810 -8.298 35.323 1.00 94.00 407 GLY A C 1
ATOM 3031 O O . GLY A 1 407 ? -13.771 -9.005 35.620 1.00 94.00 407 GLY A O 1
ATOM 3032 N N . VAL A 1 408 ? -12.103 -8.475 34.204 1.00 95.50 408 VAL A N 1
ATOM 3033 C CA . VAL A 1 408 ? -12.354 -9.506 33.187 1.00 95.50 408 VAL A CA 1
ATOM 3034 C C . VAL A 1 408 ? -11.320 -10.624 33.318 1.00 95.50 408 VAL A C 1
ATOM 3036 O O . VAL A 1 408 ? -10.139 -10.366 33.554 1.00 95.50 408 VAL A O 1
ATOM 3039 N N . ALA A 1 409 ? -11.743 -11.877 33.147 1.00 93.56 409 ALA A N 1
ATOM 3040 C CA . ALA A 1 409 ? -10.843 -13.023 33.210 1.00 93.56 409 ALA A CA 1
ATOM 3041 C C . ALA A 1 409 ? -9.866 -13.067 32.017 1.00 93.56 409 ALA A C 1
ATOM 3043 O O . ALA A 1 409 ? -10.243 -12.874 30.856 1.00 93.56 409 ALA A O 1
ATOM 3044 N N . ALA A 1 410 ? -8.602 -13.374 32.313 1.00 94.31 410 ALA A N 1
ATOM 3045 C CA . ALA A 1 410 ? -7.507 -13.480 31.348 1.00 94.31 410 ALA A CA 1
ATOM 3046 C C . ALA A 1 410 ? -7.177 -14.944 30.983 1.00 94.31 410 ALA A C 1
ATOM 3048 O O . ALA A 1 410 ? -6.041 -15.270 30.644 1.00 94.31 410 ALA A O 1
ATOM 3049 N N . ASP A 1 411 ? -8.160 -15.847 31.068 1.00 93.44 411 ASP A N 1
ATOM 3050 C CA . ASP A 1 411 ? -7.943 -17.285 30.873 1.00 93.44 411 ASP A CA 1
ATOM 3051 C C . ASP A 1 411 ? -7.328 -17.595 29.504 1.00 93.44 411 ASP A C 1
ATOM 3053 O O . ASP A 1 411 ? -7.778 -17.086 28.470 1.00 93.44 411 ASP A O 1
ATOM 3057 N N . GLY A 1 412 ? -6.309 -18.457 29.494 1.00 93.00 412 GLY A N 1
ATOM 3058 C CA . GLY A 1 412 ? -5.624 -18.901 28.279 1.00 93.00 412 GLY A CA 1
ATOM 3059 C C . GLY A 1 412 ? -4.598 -17.918 27.702 1.00 93.00 412 GLY A C 1
ATOM 3060 O O . GLY A 1 412 ? -4.063 -18.208 26.632 1.00 93.00 412 GLY A O 1
ATOM 3061 N N . MET A 1 413 ? -4.325 -16.795 28.377 1.00 97.56 413 MET A N 1
ATOM 3062 C CA . MET A 1 413 ? -3.190 -15.915 28.068 1.00 97.56 413 MET A CA 1
ATOM 3063 C C . MET A 1 413 ? -1.880 -16.498 28.617 1.00 97.56 413 MET A C 1
ATOM 3065 O O . MET A 1 413 ? -1.881 -17.174 29.646 1.00 97.56 413 MET A O 1
ATOM 3069 N N . GLN A 1 414 ? -0.766 -16.247 27.926 1.00 97.56 414 GLN A N 1
ATOM 3070 C CA . GLN A 1 414 ? 0.577 -16.633 28.389 1.00 97.56 414 GLN A CA 1
ATOM 3071 C C . GLN A 1 414 ? 1.240 -15.521 29.206 1.00 97.56 414 GLN A C 1
ATOM 3073 O O . GLN A 1 414 ? 2.032 -15.812 30.104 1.00 97.56 414 GLN A O 1
ATOM 3078 N N . GLY A 1 415 ? 0.910 -14.265 28.898 1.00 96.38 415 GLY A N 1
ATOM 3079 C CA . GLY A 1 415 ? 1.332 -13.120 29.687 1.00 96.38 415 GLY A CA 1
ATOM 3080 C C . GLY A 1 415 ? 0.671 -13.095 31.060 1.00 96.38 415 GLY A C 1
ATOM 3081 O O . GLY A 1 415 ? -0.375 -13.706 31.305 1.00 96.38 415 GLY A O 1
ATOM 3082 N N . ARG A 1 416 ? 1.289 -12.361 31.975 1.00 94.44 416 ARG A N 1
ATOM 3083 C CA . ARG A 1 416 ? 0.871 -12.231 33.369 1.00 94.44 416 ARG A CA 1
ATOM 3084 C C . ARG A 1 416 ? 0.490 -10.789 33.640 1.00 94.44 416 ARG A C 1
ATOM 3086 O O . ARG A 1 416 ? 1.171 -9.863 33.227 1.00 94.44 416 ARG A O 1
ATOM 3093 N N . ALA A 1 417 ? -0.595 -10.588 34.380 1.00 93.88 417 ALA A N 1
ATOM 3094 C CA . ALA A 1 417 ? -0.976 -9.243 34.777 1.00 93.88 417 ALA A CA 1
ATOM 3095 C C . ALA A 1 417 ? 0.123 -8.632 35.661 1.00 93.88 417 ALA A C 1
ATOM 3097 O O . ALA A 1 417 ? 0.471 -9.193 36.703 1.00 93.88 417 ALA A O 1
ATOM 3098 N N . LEU A 1 418 ? 0.632 -7.468 35.266 1.00 92.12 418 LEU A N 1
ATOM 3099 C CA . LEU A 1 418 ? 1.691 -6.771 35.977 1.00 92.12 418 LEU A CA 1
ATOM 3100 C C . LEU A 1 418 ? 1.213 -6.401 37.394 1.00 92.12 418 LEU A C 1
ATOM 3102 O O . LEU A 1 418 ? 0.037 -6.041 37.588 1.00 92.12 418 LEU A O 1
ATOM 3106 N N . PRO A 1 419 ? 2.086 -6.550 38.405 1.00 78.94 419 PRO A N 1
ATOM 3107 C CA . PRO A 1 419 ? 1.697 -6.562 39.804 1.00 78.94 419 PRO A CA 1
ATOM 3108 C C . PRO A 1 419 ? 1.187 -5.203 40.265 1.00 78.94 419 PRO A C 1
ATOM 3110 O O . PRO A 1 419 ? 1.759 -4.158 39.974 1.00 78.94 419 PRO A O 1
ATOM 3113 N N . HIS A 1 420 ? 0.116 -5.252 41.051 1.00 68.38 420 HIS A N 1
ATOM 3114 C CA . HIS A 1 420 ? -0.406 -4.134 41.826 1.00 68.38 420 HIS A CA 1
ATOM 3115 C C . HIS A 1 420 ? 0.045 -4.294 43.283 1.00 68.38 420 HIS A C 1
ATOM 3117 O O . HIS A 1 420 ? 0.328 -5.409 43.725 1.00 68.38 420 HIS A O 1
ATOM 3123 N N . CYS A 1 421 ? 0.083 -3.212 44.061 1.00 53.00 421 CYS A N 1
ATOM 3124 C CA . CYS A 1 421 ? 0.306 -3.351 45.499 1.00 53.00 421 CYS A CA 1
ATOM 3125 C C . CYS A 1 421 ? -0.898 -4.060 46.143 1.00 53.00 421 CYS A C 1
ATOM 3127 O O . CYS A 1 421 ? -1.997 -3.503 46.175 1.00 53.00 421 CYS A O 1
ATOM 3129 N N . SER A 1 422 ? -0.697 -5.256 46.703 1.00 41.75 422 SER A N 1
ATOM 3130 C CA . SER A 1 422 ? -1.690 -5.903 47.564 1.00 41.75 422 SER A CA 1
ATOM 3131 C C . SER A 1 422 ? -1.877 -5.081 48.844 1.00 41.75 422 SER A C 1
ATOM 3133 O O . SER A 1 422 ? -0.910 -4.791 49.554 1.00 41.75 422 SER A O 1
ATOM 3135 N N . ARG A 1 423 ? -3.117 -4.721 49.196 1.00 36.75 423 ARG A N 1
ATOM 3136 C CA . ARG A 1 423 ? -3.420 -4.260 50.559 1.00 36.75 423 ARG A CA 1
ATOM 3137 C C . ARG A 1 423 ? -3.262 -5.443 51.531 1.00 36.75 423 ARG A C 1
ATOM 3139 O O . ARG A 1 423 ? -3.920 -6.458 51.346 1.00 36.75 423 ARG A O 1
ATOM 3146 N N . ARG A 1 424 ? -2.473 -5.206 52.592 1.00 33.53 424 ARG A N 1
ATOM 3147 C CA . ARG A 1 424 ? -2.154 -6.025 53.787 1.00 33.53 424 ARG A CA 1
ATOM 3148 C C . ARG A 1 424 ? -0.997 -7.031 53.665 1.00 33.53 424 ARG A C 1
ATOM 3150 O O . ARG A 1 424 ? -1.211 -8.210 53.435 1.00 33.53 424 ARG A O 1
ATOM 3157 N N . ALA A 1 425 ? 0.199 -6.573 54.040 1.00 29.64 425 ALA A N 1
ATOM 3158 C CA . ALA A 1 425 ? 1.026 -7.321 54.984 1.00 29.64 425 ALA A CA 1
ATOM 3159 C C . ALA A 1 425 ? 0.627 -6.845 56.392 1.00 29.64 425 ALA A C 1
ATOM 3161 O O . ALA A 1 425 ? 1.036 -5.772 56.830 1.00 29.64 425 ALA A O 1
ATOM 3162 N N . ALA A 1 426 ? -0.266 -7.583 57.054 1.00 32.59 426 ALA A N 1
ATOM 3163 C CA . ALA A 1 426 ? -0.343 -7.526 58.507 1.00 32.59 426 ALA A CA 1
ATOM 3164 C C . ALA A 1 426 ? 0.748 -8.465 59.027 1.00 32.59 426 ALA A C 1
ATOM 3166 O O . ALA A 1 426 ? 0.857 -9.602 58.573 1.00 32.59 426 ALA A O 1
ATOM 3167 N N . SER A 1 427 ? 1.577 -7.928 59.911 1.00 38.19 427 SER A N 1
ATOM 3168 C CA . SER A 1 427 ? 2.686 -8.573 60.602 1.00 38.19 427 SER A CA 1
ATOM 3169 C C . SER A 1 427 ? 2.395 -10.011 61.030 1.00 38.19 427 SER A C 1
ATOM 3171 O O . SER A 1 427 ? 1.484 -10.226 61.823 1.00 38.19 427 SER A O 1
ATOM 3173 N N . PHE A 1 428 ? 3.246 -10.949 60.628 1.00 29.14 428 PHE A N 1
ATOM 3174 C CA . PHE A 1 428 ? 3.633 -12.064 61.486 1.00 29.14 428 PHE A CA 1
ATOM 3175 C C . PHE A 1 428 ? 5.117 -12.349 61.254 1.00 29.14 428 PHE A C 1
ATOM 3177 O O . PHE A 1 428 ? 5.541 -12.652 60.141 1.00 29.14 428 PHE A O 1
ATOM 3184 N N . ALA A 1 429 ? 5.906 -12.154 62.309 1.00 29.03 429 ALA A N 1
ATOM 3185 C CA . ALA A 1 429 ? 7.292 -12.594 62.384 1.00 29.03 429 ALA A CA 1
ATOM 3186 C C . ALA A 1 429 ? 7.343 -14.137 62.425 1.00 29.03 429 ALA A C 1
ATOM 3188 O O . ALA A 1 429 ? 6.402 -14.751 62.938 1.00 29.03 429 ALA A O 1
ATOM 3189 N N . PRO A 1 430 ? 8.406 -14.776 61.907 1.00 31.17 430 PRO A N 1
ATOM 3190 C CA . PRO A 1 430 ? 8.507 -16.229 61.882 1.00 31.17 430 PRO A CA 1
ATOM 3191 C C . PRO A 1 430 ? 9.086 -16.763 63.201 1.00 31.17 430 PRO A C 1
ATOM 3193 O O . PRO A 1 430 ? 9.896 -16.080 63.833 1.00 31.17 430 PRO A O 1
ATOM 3196 N N . PRO A 1 431 ? 8.810 -18.028 63.550 1.00 31.19 431 PRO A N 1
ATOM 3197 C CA . PRO A 1 431 ? 9.803 -18.864 64.193 1.00 31.19 431 PRO A CA 1
ATOM 3198 C C . PRO A 1 431 ? 10.305 -19.950 63.232 1.00 31.19 431 PRO A C 1
ATOM 3200 O O . PRO A 1 431 ? 9.572 -20.493 62.406 1.00 31.19 431 PRO A O 1
ATOM 3203 N N . MET A 1 432 ? 11.603 -20.202 63.356 1.00 30.06 432 MET A N 1
ATOM 3204 C CA . MET A 1 432 ? 12.402 -21.253 62.721 1.00 30.06 432 MET A CA 1
ATOM 3205 C C . MET A 1 432 ? 12.058 -22.661 63.288 1.00 30.06 432 MET A C 1
ATOM 3207 O O . MET A 1 432 ? 11.252 -22.752 64.213 1.00 30.06 432 MET A O 1
ATOM 3211 N N . PRO A 1 433 ? 12.600 -23.749 62.700 1.00 50.47 433 PRO A N 1
ATOM 3212 C CA . PRO A 1 433 ? 11.919 -25.032 62.512 1.00 50.47 433 PRO A CA 1
ATOM 3213 C C . PRO A 1 433 ? 12.295 -26.097 63.549 1.00 50.47 433 PRO A C 1
ATOM 3215 O O . PRO A 1 433 ? 13.343 -25.986 64.168 1.00 50.47 433 PRO A O 1
ATOM 3218 N N . ASP A 1 434 ? 11.502 -27.174 63.628 1.00 29.91 434 ASP A N 1
ATOM 3219 C CA . ASP A 1 434 ? 11.978 -28.500 64.045 1.00 29.91 434 ASP A CA 1
ATOM 3220 C C . ASP A 1 434 ? 11.035 -29.641 63.599 1.00 29.91 434 ASP A C 1
ATOM 3222 O O . ASP A 1 434 ? 9.821 -29.568 63.763 1.00 29.91 434 ASP A O 1
ATOM 3226 N N . GLY A 1 435 ? 11.639 -30.709 63.062 1.00 26.48 435 GLY A N 1
ATOM 3227 C CA . GLY A 1 435 ? 11.485 -32.065 63.610 1.00 26.48 435 GLY A CA 1
ATOM 3228 C C . GLY A 1 435 ? 10.315 -32.984 63.204 1.00 26.48 435 GLY A C 1
ATOM 3229 O O . GLY A 1 435 ? 9.219 -32.883 63.728 1.00 26.48 435 GLY A O 1
ATOM 3230 N N . PHE A 1 436 ? 10.661 -34.015 62.418 1.00 26.44 436 PHE A N 1
ATOM 3231 C CA . PHE A 1 436 ? 10.309 -35.445 62.583 1.00 26.44 436 PHE A CA 1
ATOM 3232 C C . PHE A 1 436 ? 8.839 -35.973 62.544 1.00 26.44 436 PHE A C 1
ATOM 3234 O O . PHE A 1 436 ? 8.094 -35.892 63.506 1.00 26.44 436 PHE A O 1
ATOM 3241 N N . VAL A 1 437 ? 8.546 -36.724 61.461 1.00 25.95 437 VAL A N 1
ATOM 3242 C CA . VAL A 1 437 ? 8.190 -38.175 61.408 1.00 25.95 437 VAL A CA 1
ATOM 3243 C C . VAL A 1 437 ? 6.821 -38.724 61.932 1.00 25.95 437 VAL A C 1
ATOM 3245 O O . VAL A 1 437 ? 6.473 -38.630 63.098 1.00 25.95 437 VAL A O 1
ATOM 3248 N N . THR A 1 438 ? 6.180 -39.513 61.038 1.00 25.48 438 THR A N 1
ATOM 3249 C CA . THR A 1 438 ? 5.335 -40.748 61.180 1.00 25.48 438 THR A CA 1
ATOM 3250 C C . THR A 1 438 ? 3.786 -40.793 61.187 1.00 25.48 438 THR A C 1
ATOM 3252 O O . THR A 1 438 ? 3.120 -40.161 61.989 1.00 25.48 438 THR A O 1
ATOM 3255 N N . HIS A 1 439 ? 3.313 -41.747 60.346 1.00 27.25 439 HIS A N 1
ATOM 3256 C CA . HIS A 1 439 ? 2.157 -42.683 60.402 1.00 27.25 439 HIS A CA 1
ATOM 3257 C C . HIS A 1 439 ? 0.706 -42.151 60.288 1.00 27.25 439 HIS A C 1
ATOM 3259 O O . HIS A 1 439 ? 0.313 -41.238 60.991 1.00 27.25 439 HIS A O 1
ATOM 3265 N N . ALA A 1 440 ? -0.056 -42.583 59.257 1.00 25.53 440 ALA A N 1
ATOM 3266 C CA . ALA A 1 440 ? -1.026 -43.717 59.210 1.00 25.53 440 ALA A CA 1
ATOM 3267 C C . ALA A 1 440 ? -2.347 -43.385 59.952 1.00 25.53 440 ALA A C 1
ATOM 3269 O O . ALA A 1 440 ? -2.292 -42.736 60.978 1.00 25.53 440 ALA A O 1
ATOM 3270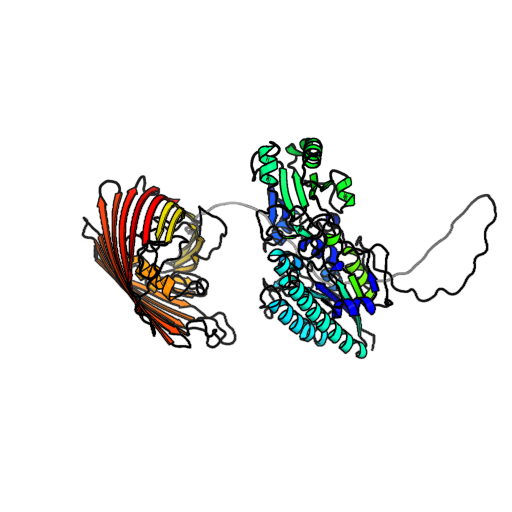 N N . ARG A 1 441 ? -3.579 -43.764 59.585 1.00 27.38 441 ARG A N 1
ATOM 3271 C CA . ARG A 1 441 ? -4.230 -44.623 58.578 1.00 27.38 441 ARG A CA 1
ATOM 3272 C C . ARG A 1 441 ? -5.760 -44.350 58.709 1.00 27.38 441 ARG A C 1
ATOM 3274 O O . ARG A 1 441 ? -6.180 -43.822 59.728 1.00 27.38 441 ARG A O 1
ATOM 3281 N N . GLU A 1 442 ? -6.544 -44.835 57.739 1.00 28.47 442 GLU A N 1
ATOM 3282 C CA . GLU A 1 442 ? -7.968 -45.260 57.837 1.00 28.47 442 GLU A CA 1
ATOM 3283 C C . GLU A 1 442 ? -9.129 -44.230 57.745 1.00 28.47 442 GLU A C 1
ATOM 3285 O O . GLU A 1 442 ? -9.153 -43.190 58.392 1.00 28.47 442 GLU A O 1
ATOM 3290 N N . GLY A 1 443 ? -10.106 -44.567 56.876 1.00 23.98 443 GLY A N 1
ATOM 3291 C CA . GLY A 1 443 ? -11.438 -43.943 56.720 1.00 23.98 443 GLY A CA 1
ATOM 3292 C C . GLY A 1 443 ? -12.457 -44.478 57.751 1.00 23.98 443 GLY A C 1
ATOM 3293 O O . GLY A 1 443 ? -12.010 -44.835 58.837 1.00 23.98 443 GLY A O 1
ATOM 3294 N N . PRO A 1 444 ? -13.781 -44.630 57.472 1.00 41.38 444 PRO A N 1
ATOM 3295 C CA . PRO A 1 444 ? -14.502 -44.560 56.192 1.00 41.38 444 PRO A CA 1
ATOM 3296 C C . PRO A 1 444 ? -15.854 -43.779 56.233 1.00 41.38 444 PRO A C 1
ATOM 3298 O O . PRO A 1 444 ? -16.157 -43.033 57.158 1.00 41.38 444 PRO A O 1
ATOM 3301 N N . ALA A 1 445 ? -16.635 -43.943 55.158 1.00 28.67 445 ALA A N 1
ATOM 3302 C CA . ALA A 1 445 ? -17.874 -43.263 54.761 1.00 28.67 445 ALA A CA 1
ATOM 3303 C C . ALA A 1 445 ? -19.193 -43.809 55.364 1.00 28.67 445 ALA A C 1
ATOM 3305 O O . ALA A 1 445 ? -19.220 -44.945 55.821 1.00 28.67 445 ALA A O 1
ATOM 3306 N N . CYS A 1 446 ? -20.278 -43.014 55.247 1.00 24.81 446 CYS A N 1
ATOM 3307 C CA . CYS A 1 446 ? -21.725 -43.325 55.034 1.00 24.81 446 CYS A CA 1
ATOM 3308 C C . CYS A 1 446 ? -22.562 -42.110 55.525 1.00 24.81 446 CYS A C 1
ATOM 3310 O O . CYS A 1 446 ? -22.094 -41.400 56.402 1.00 24.81 446 CYS A O 1
ATOM 3312 N N . ALA A 1 447 ? -23.777 -41.738 55.101 1.00 26.06 447 ALA A N 1
ATOM 3313 C CA . ALA A 1 447 ? -24.852 -42.298 54.278 1.00 26.06 447 ALA A CA 1
ATOM 3314 C C . ALA A 1 447 ? -25.889 -41.157 54.022 1.00 26.06 447 ALA A C 1
ATOM 3316 O O . ALA A 1 447 ? -26.136 -40.348 54.908 1.00 26.06 447 ALA A O 1
ATOM 3317 N N . SER A 1 448 ? -26.495 -41.029 52.833 1.00 27.44 448 SER A N 1
ATOM 3318 C CA . SER A 1 448 ? -27.918 -41.349 52.523 1.00 27.44 448 SER A CA 1
ATOM 3319 C C . SER A 1 448 ? -28.842 -40.132 52.228 1.00 27.44 448 SER A C 1
ATOM 3321 O O . SER A 1 448 ? -28.491 -39.018 52.605 1.00 27.44 448 SER A O 1
ATOM 3323 N N . PRO A 1 449 ? -29.969 -40.322 51.489 1.00 38.53 449 PRO A N 1
ATOM 3324 C CA . PRO A 1 449 ? -30.618 -39.298 50.643 1.00 38.53 449 PRO A CA 1
ATOM 3325 C C . PRO A 1 449 ? -32.121 -39.027 50.939 1.00 38.53 449 PRO A C 1
ATOM 3327 O O . PRO A 1 449 ? -32.702 -39.700 51.789 1.00 38.53 449 PRO A O 1
ATOM 3330 N N . SER A 1 450 ? -32.749 -38.125 50.142 1.00 26.50 450 SER A N 1
ATOM 3331 C CA . SER A 1 450 ? -34.196 -37.991 49.734 1.00 26.50 450 SER A CA 1
ATOM 3332 C C . SER A 1 450 ? -34.775 -36.562 49.935 1.00 26.50 450 SER A C 1
ATOM 3334 O O . SER A 1 450 ? -34.173 -35.801 50.685 1.00 26.50 450 SER A O 1
ATOM 3336 N N . PRO A 1 451 ? -36.000 -36.199 49.465 1.00 41.53 451 PRO A N 1
ATOM 3337 C CA . PRO A 1 451 ? -36.674 -36.356 48.150 1.00 41.53 451 PRO A CA 1
ATOM 3338 C C . PRO A 1 451 ? -37.378 -35.041 47.664 1.00 41.53 451 PRO A C 1
ATOM 3340 O O . PRO A 1 451 ? -37.405 -34.052 48.390 1.00 41.53 451 PRO A O 1
ATOM 3343 N N . GLY A 1 452 ? -38.043 -35.025 46.488 1.00 24.75 452 GLY A N 1
ATOM 3344 C CA . GLY A 1 452 ? -39.091 -34.012 46.200 1.00 24.75 452 GLY A CA 1
ATOM 3345 C C . GLY A 1 452 ? -39.478 -33.732 44.731 1.00 24.75 452 GLY A C 1
ATOM 3346 O O . GLY A 1 452 ? -38.701 -33.176 43.969 1.00 24.75 452 GLY A O 1
ATOM 3347 N N . HIS A 1 453 ? -40.720 -34.075 44.373 1.00 26.95 453 HIS A N 1
ATOM 3348 C CA . HIS A 1 453 ? -41.501 -33.795 43.139 1.00 26.95 453 HIS A CA 1
ATOM 3349 C C . HIS A 1 453 ? -41.881 -32.288 42.965 1.00 26.95 453 HIS A C 1
ATOM 3351 O O . HIS A 1 453 ? -41.709 -31.579 43.957 1.00 26.95 453 HIS A O 1
ATOM 3357 N N . PRO A 1 454 ? -42.443 -31.758 41.823 1.00 40.16 454 PRO A N 1
ATOM 3358 C CA . PRO A 1 454 ? -43.730 -32.210 41.234 1.00 40.16 454 PRO A CA 1
ATOM 3359 C C . PRO A 1 454 ? -44.085 -31.941 39.730 1.00 40.16 454 PRO A C 1
ATOM 3361 O O . PRO A 1 454 ? -43.462 -31.176 39.009 1.00 40.16 454 PRO A O 1
ATOM 3364 N N . HIS A 1 455 ? -45.171 -32.626 39.331 1.00 27.73 455 HIS A N 1
ATOM 3365 C CA . HIS A 1 455 ? -46.321 -32.346 38.435 1.00 27.73 455 HIS A CA 1
ATOM 3366 C C . HIS A 1 455 ? -46.305 -31.681 37.028 1.00 27.73 455 HIS A C 1
ATOM 3368 O O . HIS A 1 455 ? -45.793 -30.602 36.765 1.00 27.73 455 HIS A O 1
ATOM 3374 N N . HIS A 1 456 ? -47.106 -32.353 36.181 1.00 26.50 456 HIS A N 1
ATOM 3375 C CA . HIS A 1 456 ? -47.758 -32.062 34.891 1.00 26.50 456 HIS A CA 1
ATOM 3376 C C . HIS A 1 456 ? -48.410 -30.682 34.636 1.00 26.50 456 HIS A C 1
ATOM 3378 O O . HIS A 1 456 ? -49.127 -30.172 35.487 1.00 26.50 456 HIS A O 1
ATOM 3384 N N . SER A 1 457 ? -48.434 -30.265 33.353 1.00 24.25 457 SER A N 1
ATOM 3385 C CA . SER A 1 457 ? -49.677 -30.118 32.551 1.00 24.25 457 SER A CA 1
ATOM 3386 C C . SER A 1 457 ? -49.402 -29.905 31.046 1.00 24.25 457 SER A C 1
ATOM 3388 O O . SER A 1 457 ? -48.483 -29.193 30.657 1.00 24.25 457 SER A O 1
ATOM 3390 N N . LYS A 1 458 ? -50.219 -30.544 30.195 1.00 26.19 458 LYS A N 1
ATOM 3391 C CA . LYS A 1 458 ? -50.226 -30.515 28.716 1.00 26.19 458 LYS A CA 1
ATOM 3392 C C . LYS A 1 458 ? -51.311 -29.559 28.197 1.00 26.19 458 LYS A C 1
ATOM 3394 O O . LYS A 1 458 ? -52.382 -29.513 28.792 1.00 26.19 458 LYS A O 1
ATOM 3399 N N . LYS A 1 459 ? -51.165 -29.017 26.976 1.00 25.59 459 LYS A N 1
ATOM 3400 C CA . LYS A 1 459 ? -52.300 -28.788 26.046 1.00 25.59 459 LYS A CA 1
ATOM 3401 C C . LYS A 1 459 ? -51.869 -28.845 24.565 1.00 25.59 459 LYS A C 1
ATOM 3403 O O . LYS A 1 459 ? -51.071 -28.024 24.153 1.00 25.59 459 LYS A O 1
ATOM 3408 N N . LYS A 1 460 ? -52.481 -29.809 23.843 1.00 25.16 460 LYS A N 1
ATOM 3409 C CA . LYS A 1 460 ? -53.033 -29.831 22.452 1.00 25.16 460 LYS A CA 1
ATOM 3410 C C . LYS A 1 460 ? -52.132 -29.325 21.284 1.00 25.16 460 LYS A C 1
ATOM 3412 O O . LYS A 1 460 ? -51.431 -28.353 21.433 1.00 25.16 460 LYS A O 1
ATOM 3417 N N . MET A 1 461 ? -52.131 -29.859 20.053 1.00 24.44 461 MET A N 1
ATOM 3418 C CA . MET A 1 461 ? -53.147 -30.611 19.307 1.00 24.44 461 MET A CA 1
ATOM 3419 C C . MET A 1 461 ? -52.556 -31.264 18.026 1.00 24.44 461 MET A C 1
ATOM 3421 O O . MET A 1 461 ? -51.760 -30.652 17.331 1.00 24.44 461 MET A O 1
ATOM 3425 N N . LYS A 1 462 ? -53.040 -32.481 17.732 1.00 24.02 462 LYS A N 1
ATOM 3426 C CA . LYS A 1 462 ? -53.352 -33.134 16.435 1.00 24.02 462 LYS A CA 1
ATOM 3427 C C . LYS A 1 462 ? -52.321 -33.247 15.283 1.00 24.02 462 LYS A C 1
ATOM 3429 O O . LYS A 1 462 ? -52.053 -32.323 14.532 1.00 24.02 462 LYS A O 1
ATOM 3434 N N . ARG A 1 463 ? -51.939 -34.515 15.059 1.00 26.81 463 ARG A N 1
ATOM 3435 C CA . ARG A 1 463 ? -51.536 -35.169 13.796 1.00 26.81 463 ARG A CA 1
ATOM 3436 C C . ARG A 1 463 ? -52.731 -35.426 12.861 1.00 26.81 463 ARG A C 1
ATOM 3438 O O . ARG A 1 463 ? -53.796 -35.758 13.369 1.00 26.81 463 ARG A O 1
ATOM 3445 N N . GLN A 1 464 ? -52.452 -35.521 11.556 1.00 26.25 464 GLN A N 1
ATOM 3446 C CA . GLN A 1 464 ? -52.781 -36.636 10.628 1.00 26.25 464 GLN A CA 1
ATOM 3447 C C . GLN A 1 464 ? -51.963 -36.393 9.331 1.00 26.25 464 GLN A C 1
ATOM 3449 O O . GLN A 1 464 ? -52.070 -35.322 8.758 1.00 26.25 464 GLN A O 1
ATOM 3454 N N . ARG A 1 465 ? -50.868 -37.127 9.044 1.00 27.72 465 ARG A N 1
ATOM 3455 C CA . ARG A 1 465 ? -50.734 -38.403 8.280 1.00 27.72 465 ARG A CA 1
ATOM 3456 C C . ARG A 1 465 ? -51.433 -38.365 6.905 1.00 27.72 465 ARG A C 1
ATOM 3458 O O . ARG A 1 465 ? -52.602 -38.034 6.884 1.00 27.72 465 ARG A O 1
ATOM 3465 N N . ARG A 1 466 ? -50.877 -38.811 5.771 1.00 27.91 466 ARG A N 1
ATOM 3466 C CA . ARG A 1 466 ? -49.587 -39.407 5.331 1.00 27.91 466 ARG A CA 1
ATOM 3467 C C . ARG A 1 466 ? -49.720 -39.665 3.801 1.00 27.91 466 ARG A C 1
ATOM 3469 O O . ARG A 1 466 ? -50.846 -39.717 3.325 1.00 27.91 466 ARG A O 1
ATOM 3476 N N . PHE A 1 467 ? -48.589 -39.996 3.159 1.00 25.45 467 PHE A N 1
ATOM 3477 C CA . PHE A 1 467 ? -48.389 -40.898 1.996 1.00 25.45 467 PHE A CA 1
ATOM 3478 C C . PHE A 1 467 ? -47.903 -40.278 0.665 1.00 25.45 467 PHE A C 1
ATOM 3480 O O . PHE A 1 467 ? -48.676 -39.825 -0.165 1.00 25.45 467 PHE A O 1
ATOM 3487 N N . THR A 1 468 ? -46.581 -40.356 0.469 1.00 30.16 468 THR A N 1
ATOM 3488 C CA . THR A 1 468 ? -45.826 -40.646 -0.780 1.00 30.16 468 THR A CA 1
ATOM 3489 C C . THR A 1 468 ? -46.238 -42.034 -1.340 1.00 30.16 468 THR A C 1
ATOM 3491 O O . THR A 1 468 ? -46.684 -42.823 -0.497 1.00 30.16 468 THR A O 1
ATOM 3494 N N . PRO A 1 469 ? -46.059 -42.424 -2.642 1.00 36.91 469 PRO A N 1
ATOM 3495 C CA . PRO A 1 469 ? -44.770 -42.357 -3.381 1.00 36.91 469 PRO A CA 1
ATOM 3496 C C . PRO A 1 469 ? -44.754 -42.305 -4.961 1.00 36.91 469 PRO A C 1
ATOM 3498 O O . PRO A 1 469 ? -45.685 -42.720 -5.628 1.00 36.91 469 PRO A O 1
ATOM 3501 N N . VAL A 1 470 ? -43.638 -41.806 -5.536 1.00 31.44 470 VAL A N 1
ATOM 3502 C CA . VAL A 1 470 ? -42.736 -42.384 -6.591 1.00 31.44 470 VAL A CA 1
ATOM 3503 C C . VAL A 1 470 ? -43.246 -42.870 -7.996 1.00 31.44 470 VAL A C 1
ATOM 3505 O O . VAL A 1 470 ? -43.852 -43.924 -8.105 1.00 31.44 470 VAL A O 1
ATOM 3508 N N . ILE A 1 471 ? -42.751 -42.165 -9.047 1.00 32.91 471 ILE A N 1
ATOM 3509 C CA . ILE A 1 471 ? -42.175 -42.556 -10.384 1.00 32.91 471 ILE A CA 1
ATOM 3510 C C . ILE A 1 471 ? -43.028 -42.906 -11.649 1.00 32.91 471 ILE A C 1
ATOM 3512 O O . ILE A 1 471 ? -43.808 -43.846 -11.669 1.00 32.91 471 ILE A O 1
ATOM 3516 N N . ALA A 1 472 ? -42.613 -42.224 -12.746 1.00 29.59 472 ALA A N 1
ATOM 3517 C CA . ALA A 1 472 ? -42.544 -42.549 -14.197 1.00 29.59 472 ALA A CA 1
ATOM 3518 C C . ALA A 1 472 ? -43.724 -42.292 -15.164 1.00 29.59 472 ALA A C 1
ATOM 3520 O O . ALA A 1 472 ? -44.808 -42.835 -15.005 1.00 29.59 472 ALA A O 1
ATOM 3521 N N . GLY A 1 473 ? -43.406 -41.610 -16.287 1.00 29.02 473 GLY A N 1
ATOM 3522 C CA . GLY A 1 473 ? -43.966 -41.938 -17.612 1.00 29.02 473 GLY A CA 1
ATOM 3523 C C . GLY A 1 473 ? -44.475 -40.797 -18.513 1.00 29.02 473 GLY A C 1
ATOM 3524 O O . GLY A 1 473 ? -45.675 -40.650 -18.661 1.00 29.02 473 GLY A O 1
ATOM 3525 N N . GLY A 1 474 ? -43.560 -40.049 -19.150 1.00 32.59 474 GLY A N 1
ATOM 3526 C CA . GLY A 1 474 ? -43.620 -39.519 -20.533 1.00 32.59 474 GLY A CA 1
ATOM 3527 C C . GLY A 1 474 ? -44.868 -38.822 -21.115 1.00 32.59 474 GLY A C 1
ATOM 3528 O O . GLY A 1 474 ? -45.836 -39.480 -21.465 1.00 32.59 474 GLY A O 1
ATOM 3529 N N . ALA A 1 475 ? -44.724 -37.532 -21.451 1.00 30.56 475 ALA A N 1
ATOM 3530 C CA . ALA A 1 475 ? -45.044 -36.984 -22.783 1.00 30.56 475 ALA A CA 1
ATOM 3531 C C . ALA A 1 475 ? -44.440 -35.573 -22.931 1.00 30.56 475 ALA A C 1
ATOM 3533 O O . ALA A 1 475 ? -44.842 -34.628 -22.257 1.00 30.56 475 ALA A O 1
ATOM 3534 N N . MET A 1 476 ? -43.438 -35.455 -23.806 1.00 37.69 476 MET A N 1
ATOM 3535 C CA . MET A 1 476 ? -42.843 -34.194 -24.245 1.00 37.69 476 MET A CA 1
ATOM 3536 C C . MET A 1 476 ? -43.832 -33.409 -25.113 1.00 37.69 476 MET A C 1
ATOM 3538 O O . MET A 1 476 ? -44.301 -33.926 -26.122 1.00 37.69 476 MET A O 1
ATOM 3542 N N . LEU A 1 477 ? -44.028 -32.131 -24.798 1.00 37.09 477 LEU A N 1
ATOM 3543 C CA . LEU A 1 477 ? -44.261 -31.085 -25.792 1.00 37.09 477 LEU A CA 1
ATOM 3544 C C . LEU A 1 477 ? -43.337 -29.924 -25.427 1.00 37.09 477 LEU A C 1
ATOM 3546 O O . LEU A 1 477 ? -43.369 -29.396 -24.317 1.00 37.09 477 LEU A O 1
ATOM 3550 N N . ALA A 1 478 ? -42.425 -29.646 -26.352 1.00 40.25 478 ALA A N 1
ATOM 3551 C CA . ALA A 1 478 ? -41.265 -28.796 -26.192 1.00 40.25 478 ALA A CA 1
ATOM 3552 C C . ALA A 1 478 ? -41.647 -27.351 -25.843 1.00 40.25 478 ALA A C 1
ATOM 3554 O O . ALA A 1 478 ? -42.034 -26.567 -26.706 1.00 40.25 478 ALA A O 1
ATOM 3555 N N . ILE A 1 479 ? -41.441 -26.973 -24.583 1.00 40.56 479 ILE A N 1
ATOM 3556 C CA . ILE A 1 479 ? -41.056 -25.603 -24.259 1.00 40.56 479 ILE A CA 1
ATOM 3557 C C . ILE A 1 479 ? -39.568 -25.567 -24.582 1.00 40.56 479 ILE A C 1
ATOM 3559 O O . ILE A 1 479 ? -38.771 -26.185 -23.877 1.00 40.56 479 ILE A O 1
ATOM 3563 N N . GLY A 1 480 ? -39.209 -24.946 -25.707 1.00 36.34 480 GLY A N 1
ATOM 3564 C CA . GLY A 1 480 ? -37.816 -24.715 -26.058 1.00 36.34 480 GLY A CA 1
ATOM 3565 C C . GLY A 1 480 ? -37.132 -24.042 -24.877 1.00 36.34 480 GLY A C 1
ATOM 3566 O O . GLY A 1 480 ? -37.408 -22.883 -24.574 1.00 36.34 480 GLY A O 1
ATOM 3567 N N . ALA A 1 481 ? -36.289 -24.793 -24.174 1.00 36.31 481 ALA A N 1
ATOM 3568 C CA . ALA A 1 481 ? -35.383 -24.235 -23.200 1.00 36.31 481 ALA A CA 1
ATOM 3569 C C . ALA A 1 481 ? -34.508 -23.241 -23.964 1.00 36.31 481 ALA A C 1
ATOM 3571 O O . ALA A 1 481 ? -33.649 -23.631 -24.756 1.00 36.31 481 ALA A O 1
ATOM 3572 N N . CYS A 1 482 ? -34.761 -21.951 -23.761 1.00 32.97 482 CYS A N 1
ATOM 3573 C CA . CYS A 1 482 ? -33.783 -20.920 -24.042 1.00 32.97 482 CYS A CA 1
ATOM 3574 C C . CYS A 1 482 ? -32.602 -21.186 -23.104 1.00 32.97 482 CYS A C 1
ATOM 3576 O O . CYS A 1 482 ? -32.525 -20.656 -21.999 1.00 32.97 482 CYS A O 1
ATOM 3578 N N . HIS A 1 483 ? -31.699 -22.073 -23.515 1.00 36.12 483 HIS A N 1
ATOM 3579 C CA . HIS A 1 483 ? -30.376 -22.162 -22.928 1.00 36.12 483 HIS A CA 1
ATOM 3580 C C . HIS A 1 483 ? -29.588 -20.947 -23.423 1.00 36.12 483 HIS A C 1
ATOM 3582 O O . HIS A 1 483 ? -28.788 -21.045 -24.350 1.00 36.12 483 HIS A O 1
ATOM 3588 N N . ALA A 1 484 ? -29.832 -19.783 -22.818 1.00 43.94 484 ALA A N 1
ATOM 3589 C CA . ALA A 1 484 ? -28.908 -18.662 -22.896 1.00 43.94 484 ALA A CA 1
ATOM 3590 C C . ALA A 1 484 ? -27.665 -19.059 -22.089 1.00 43.94 484 ALA A C 1
ATOM 3592 O O . ALA A 1 484 ? -27.581 -18.841 -20.883 1.00 43.94 484 ALA A O 1
ATOM 3593 N N . GLN A 1 485 ? -26.731 -19.763 -22.729 1.00 50.16 485 GLN A N 1
ATOM 3594 C CA . GLN A 1 485 ? -25.494 -20.179 -22.084 1.00 50.16 485 GLN A CA 1
ATOM 3595 C C . GLN A 1 485 ? -24.628 -18.928 -21.871 1.00 50.16 485 GLN A C 1
ATOM 3597 O O . GLN A 1 485 ? -23.950 -18.462 -22.785 1.00 50.16 485 GLN A O 1
ATOM 3602 N N . SER A 1 486 ? -24.678 -18.350 -20.670 1.00 65.19 486 SER A N 1
ATOM 3603 C CA . SER A 1 486 ? -23.808 -17.244 -20.281 1.00 65.19 486 SER A CA 1
ATOM 3604 C C . SER A 1 486 ? -22.367 -17.755 -20.183 1.00 65.19 486 SER A C 1
ATOM 3606 O O . SER A 1 486 ? -22.006 -18.524 -19.294 1.00 65.19 486 SER A O 1
ATOM 3608 N N . SER A 1 487 ? -21.520 -17.368 -21.141 1.00 78.38 487 SER A N 1
ATOM 3609 C CA . SER A 1 487 ? -20.091 -17.694 -21.112 1.00 78.38 487 SER A CA 1
ATOM 3610 C C . SER A 1 487 ? -19.284 -16.492 -20.633 1.00 78.38 487 SER A C 1
ATOM 3612 O O . SER A 1 487 ? -19.363 -15.409 -21.221 1.00 78.38 487 SER A O 1
ATOM 3614 N N . VAL A 1 488 ? -18.462 -16.692 -19.605 1.00 90.12 488 VAL A N 1
ATOM 3615 C CA . VAL A 1 488 ? -17.422 -15.730 -19.229 1.00 90.12 488 VAL A CA 1
ATOM 3616 C C . VAL A 1 488 ? -16.210 -15.956 -20.126 1.00 90.12 488 VAL A C 1
ATOM 3618 O O . VAL A 1 488 ? -15.686 -17.062 -20.216 1.00 90.12 488 VAL A O 1
ATOM 3621 N N . THR A 1 489 ? -15.763 -14.900 -20.798 1.00 94.50 489 THR A N 1
ATOM 3622 C CA . THR A 1 489 ? -14.573 -14.902 -21.651 1.00 94.50 489 THR A CA 1
ATOM 3623 C C . THR A 1 489 ? -13.432 -14.192 -20.936 1.00 94.50 489 THR A C 1
ATOM 3625 O O . THR A 1 489 ? -13.550 -13.003 -20.627 1.00 94.50 489 THR A O 1
ATOM 3628 N N . LEU A 1 490 ? -12.320 -14.899 -20.730 1.00 95.12 490 LEU A N 1
ATOM 3629 C CA . LEU A 1 490 ? -11.024 -14.283 -20.458 1.00 95.12 490 LEU A CA 1
ATOM 3630 C C . LEU A 1 490 ? -10.433 -13.782 -21.779 1.00 95.12 490 LEU A C 1
ATOM 3632 O O . LEU A 1 490 ? -10.470 -14.494 -22.780 1.00 95.12 490 LEU A O 1
ATOM 3636 N N . PHE A 1 491 ? -9.888 -12.572 -21.781 1.00 94.94 491 PHE A N 1
ATOM 3637 C CA . PHE A 1 491 ? -9.178 -12.018 -22.928 1.00 94.94 491 PHE A CA 1
ATOM 3638 C C . PHE A 1 491 ? -7.958 -11.230 -22.466 1.00 94.94 491 PHE A C 1
ATOM 3640 O O . PHE A 1 491 ? -7.934 -10.689 -21.356 1.00 94.94 491 PHE A O 1
ATOM 3647 N N . GLY A 1 492 ? -6.958 -11.116 -23.335 1.00 94.69 492 GLY A N 1
ATOM 3648 C CA . GLY A 1 492 ? -5.786 -10.318 -23.011 1.00 94.69 492 GLY A CA 1
ATOM 3649 C C . GLY A 1 492 ? -4.949 -9.901 -24.207 1.00 94.69 492 GLY A C 1
ATOM 3650 O O . GLY A 1 492 ? -5.128 -10.346 -25.343 1.00 94.69 492 GLY A O 1
ATOM 3651 N N . LEU A 1 493 ? -4.032 -8.983 -23.930 1.00 94.19 493 LEU A N 1
ATOM 3652 C CA . LEU A 1 493 ? -2.996 -8.549 -24.851 1.00 94.19 493 LEU A CA 1
ATOM 3653 C C . LEU A 1 493 ? -1.738 -8.240 -24.051 1.00 94.19 493 LEU A C 1
ATOM 3655 O O . LEU A 1 493 ? -1.806 -7.555 -23.033 1.00 94.19 493 LEU A O 1
ATOM 3659 N N . ILE A 1 494 ? -0.607 -8.731 -24.539 1.00 94.31 494 ILE A N 1
ATOM 3660 C CA . ILE A 1 494 ? 0.726 -8.436 -24.026 1.00 94.31 494 ILE A CA 1
ATOM 3661 C C . ILE A 1 494 ? 1.518 -7.755 -25.137 1.00 94.31 494 ILE A C 1
ATOM 3663 O O . ILE A 1 494 ? 1.573 -8.253 -26.263 1.00 94.31 494 ILE A O 1
ATOM 3667 N N . ASP A 1 495 ? 2.116 -6.616 -24.819 1.00 94.38 495 ASP A N 1
ATOM 3668 C CA . ASP A 1 495 ? 2.961 -5.832 -25.708 1.00 94.38 495 ASP A CA 1
ATOM 3669 C C . ASP A 1 495 ? 4.215 -5.404 -24.950 1.00 94.38 495 ASP A C 1
ATOM 3671 O O . ASP A 1 495 ? 4.129 -4.679 -23.958 1.00 94.38 495 ASP A O 1
ATOM 3675 N N . THR A 1 496 ? 5.369 -5.886 -25.404 1.00 93.56 496 THR A N 1
ATOM 3676 C CA . THR A 1 496 ? 6.660 -5.577 -24.792 1.00 93.56 496 THR A CA 1
ATOM 3677 C C . THR A 1 496 ? 7.728 -5.407 -25.860 1.00 93.56 496 THR A C 1
ATOM 3679 O O . THR A 1 496 ? 7.734 -6.086 -26.893 1.00 93.56 496 THR A O 1
ATOM 3682 N N . GLY A 1 497 ? 8.681 -4.522 -25.595 1.00 93.75 497 GLY A N 1
ATOM 3683 C CA . GLY A 1 497 ? 9.787 -4.257 -26.499 1.00 93.75 497 GLY A CA 1
ATOM 3684 C C . GLY A 1 497 ? 10.916 -3.486 -25.840 1.00 93.75 497 GLY A C 1
ATOM 3685 O O . GLY A 1 497 ? 10.809 -3.044 -24.704 1.00 93.75 497 GLY A O 1
ATOM 3686 N N . VAL A 1 498 ? 12.011 -3.303 -26.567 1.00 95.38 498 VAL A N 1
ATOM 3687 C CA . VAL A 1 498 ? 13.103 -2.423 -26.148 1.00 95.38 498 VAL A CA 1
ATOM 3688 C C . VAL A 1 498 ? 12.827 -1.031 -26.696 1.00 95.38 498 VAL A C 1
ATOM 3690 O O . VAL A 1 498 ? 12.551 -0.871 -27.888 1.00 95.38 498 VAL A O 1
ATOM 3693 N N . ALA A 1 499 ? 12.912 -0.021 -25.836 1.00 94.56 499 ALA A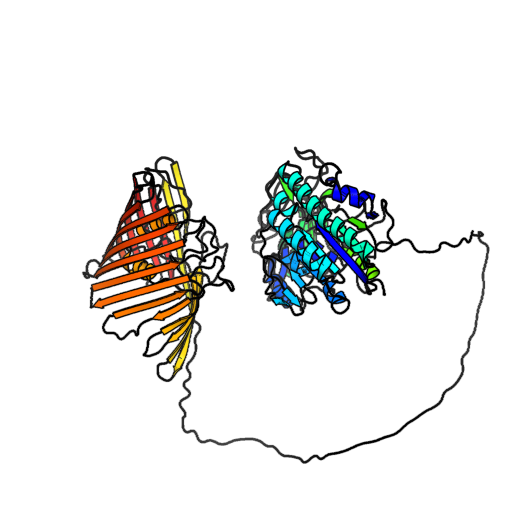 N 1
ATOM 3694 C CA . ALA A 1 499 ? 12.785 1.375 -26.212 1.00 94.56 499 ALA A CA 1
ATOM 3695 C C . ALA A 1 499 ? 14.040 2.166 -25.837 1.00 94.56 499 ALA A C 1
ATOM 3697 O O . ALA A 1 499 ? 14.603 2.005 -24.755 1.00 94.56 499 ALA A O 1
ATOM 3698 N N . HIS A 1 500 ? 14.458 3.050 -26.737 1.00 95.88 500 HIS A N 1
ATOM 3699 C CA . HIS A 1 500 ? 15.517 4.022 -26.515 1.00 95.88 500 HIS A CA 1
ATOM 3700 C C . HIS A 1 500 ? 14.932 5.431 -26.577 1.00 95.88 500 HIS A C 1
ATOM 3702 O O . HIS A 1 500 ? 14.333 5.817 -27.583 1.00 95.88 500 HIS A O 1
ATOM 3708 N N . TYR A 1 501 ? 15.130 6.206 -25.518 1.00 95.50 501 TYR A N 1
ATOM 3709 C CA . TYR A 1 501 ? 14.656 7.575 -25.360 1.00 95.50 501 TYR A CA 1
ATOM 3710 C C . TYR A 1 501 ? 15.851 8.516 -25.254 1.00 95.50 501 TYR A C 1
ATOM 3712 O O . TYR A 1 501 ? 16.781 8.262 -24.492 1.00 95.50 501 TYR A O 1
ATOM 3720 N N . ARG A 1 502 ? 15.828 9.636 -25.976 1.00 95.75 502 ARG A N 1
ATOM 3721 C CA . ARG A 1 502 ? 16.887 10.648 -25.941 1.00 95.75 502 ARG A CA 1
ATOM 3722 C C . ARG A 1 502 ? 16.299 12.040 -25.801 1.00 95.75 502 ARG A C 1
ATOM 3724 O O . ARG A 1 502 ? 15.500 12.472 -26.629 1.00 95.75 502 ARG A O 1
ATOM 3731 N N . VAL A 1 503 ? 16.764 12.775 -24.797 1.00 96.50 503 VAL A N 1
ATOM 3732 C CA . VAL A 1 503 ? 16.520 14.214 -24.653 1.00 96.50 503 VAL A CA 1
ATOM 3733 C C . VAL A 1 503 ? 17.806 14.933 -25.042 1.00 96.50 503 VAL A C 1
ATOM 3735 O O . VAL A 1 503 ? 18.850 14.777 -24.401 1.00 96.50 503 VAL A O 1
ATOM 3738 N N . HIS A 1 504 ? 17.753 15.691 -26.136 1.00 94.12 504 HIS A N 1
ATOM 3739 C CA . HIS A 1 504 ? 18.923 16.400 -26.646 1.00 94.12 504 HIS A CA 1
ATOM 3740 C C . HIS A 1 504 ? 19.385 17.433 -25.610 1.00 94.12 504 HIS A C 1
ATOM 3742 O O . HIS A 1 504 ? 18.563 18.143 -25.043 1.00 94.12 504 HIS A O 1
ATOM 3748 N N . GLY A 1 505 ? 20.689 17.486 -25.329 1.00 90.50 505 GLY A N 1
ATOM 3749 C CA . GLY A 1 505 ? 21.252 18.359 -24.291 1.00 90.50 505 GLY A CA 1
ATOM 3750 C C . GLY A 1 505 ? 21.108 17.851 -22.849 1.00 90.50 505 GLY A C 1
ATOM 3751 O O . GLY A 1 505 ? 21.542 18.546 -21.939 1.00 90.50 505 GLY A O 1
ATOM 3752 N N . LYS A 1 506 ? 20.535 16.657 -22.621 1.00 90.12 506 LYS A N 1
ATOM 3753 C CA . LYS A 1 506 ? 20.378 16.073 -21.274 1.00 90.12 506 LYS A CA 1
ATOM 3754 C C . LYS A 1 506 ? 20.923 14.650 -21.154 1.00 90.12 506 LYS A C 1
ATOM 3756 O O . LYS A 1 506 ? 21.675 14.372 -20.231 1.00 90.12 506 LYS A O 1
ATOM 3761 N N . GLY A 1 507 ? 20.567 13.752 -22.076 1.00 91.44 507 GLY A N 1
ATOM 3762 C CA . GLY A 1 507 ? 21.010 12.354 -22.031 1.00 91.44 507 GLY A CA 1
ATOM 3763 C C . GLY A 1 507 ? 20.064 11.385 -22.736 1.00 91.44 507 GLY A C 1
ATOM 3764 O O . GLY A 1 507 ? 19.145 11.795 -23.452 1.00 91.44 507 GLY A O 1
ATOM 3765 N N . SER A 1 508 ? 20.294 10.089 -22.534 1.00 91.94 508 SER A N 1
ATOM 3766 C CA . SER A 1 508 ? 19.481 9.012 -23.106 1.00 91.94 508 SER A CA 1
ATOM 3767 C C . SER A 1 508 ? 19.255 7.866 -22.126 1.00 91.94 508 SER A C 1
ATOM 3769 O O . SER A 1 508 ? 20.085 7.632 -21.253 1.00 91.94 508 SER A O 1
ATOM 3771 N N . GLN A 1 509 ? 18.168 7.127 -22.326 1.00 91.81 509 GLN A N 1
ATOM 3772 C CA . GLN A 1 509 ? 17.789 5.937 -21.570 1.00 91.81 509 GLN A CA 1
ATOM 3773 C C . GLN A 1 509 ? 17.425 4.819 -22.549 1.00 91.81 509 GLN A C 1
ATOM 3775 O O . GLN A 1 509 ? 16.688 5.055 -23.504 1.00 91.81 509 GLN A O 1
ATOM 3780 N N . THR A 1 510 ? 17.899 3.604 -22.288 1.00 93.31 510 THR A N 1
ATOM 3781 C CA . THR A 1 510 ? 17.388 2.386 -22.927 1.00 93.31 510 THR A CA 1
ATOM 3782 C C . THR A 1 510 ? 16.710 1.549 -21.858 1.00 93.31 510 THR A C 1
ATOM 3784 O O . THR A 1 510 ? 17.293 1.340 -20.796 1.00 93.31 510 THR A O 1
ATOM 3787 N N . ALA A 1 511 ? 15.497 1.084 -22.128 1.00 88.88 511 ALA A N 1
ATOM 3788 C CA . ALA A 1 511 ? 14.731 0.270 -21.197 1.00 88.88 511 ALA A CA 1
ATOM 3789 C C . ALA A 1 511 ? 13.917 -0.787 -21.945 1.00 88.88 511 ALA A C 1
ATOM 3791 O O . ALA A 1 511 ? 13.571 -0.613 -23.119 1.00 88.88 511 ALA A O 1
ATOM 3792 N N . LEU A 1 512 ? 13.586 -1.868 -21.243 1.00 90.00 512 LEU A N 1
ATOM 3793 C CA . LEU A 1 512 ? 12.420 -2.655 -21.614 1.00 90.00 512 LEU A CA 1
ATOM 3794 C C . LEU A 1 512 ? 11.185 -1.776 -21.376 1.00 90.00 512 LEU A C 1
ATOM 3796 O O . LEU A 1 512 ? 11.116 -1.069 -20.376 1.00 90.00 512 LEU A O 1
ATOM 3800 N N . ALA A 1 513 ? 10.258 -1.767 -22.323 1.00 85.56 513 ALA A N 1
ATOM 3801 C CA . ALA A 1 513 ? 9.062 -0.949 -22.289 1.00 85.56 513 ALA A CA 1
ATOM 3802 C C . ALA A 1 513 ? 7.847 -1.807 -22.633 1.00 85.56 513 ALA A C 1
ATOM 3804 O O . ALA A 1 513 ? 7.853 -2.535 -23.631 1.00 85.56 513 ALA A O 1
ATOM 3805 N N . SER A 1 514 ? 6.798 -1.664 -21.831 1.00 87.31 514 SER A N 1
ATOM 3806 C CA . SER A 1 514 ? 5.464 -2.151 -22.172 1.00 87.31 514 SER A CA 1
ATOM 3807 C C . SER A 1 514 ? 4.752 -1.174 -23.118 1.00 87.31 514 SER A C 1
ATOM 3809 O O . SER A 1 514 ? 5.122 -0.002 -23.235 1.00 87.31 514 SER A O 1
ATOM 3811 N N . ASP A 1 515 ? 3.695 -1.651 -23.772 1.00 88.69 515 ASP A N 1
ATOM 3812 C CA . ASP A 1 515 ? 2.708 -0.823 -24.478 1.00 88.69 515 ASP A CA 1
ATOM 3813 C C . ASP A 1 515 ? 3.277 -0.059 -25.685 1.00 88.69 515 ASP A C 1
ATOM 3815 O O . ASP A 1 515 ? 2.937 1.103 -25.938 1.00 88.69 515 ASP A O 1
ATOM 3819 N N . GLY A 1 516 ? 4.167 -0.694 -26.453 1.00 89.50 516 GLY A N 1
ATOM 3820 C CA . GLY A 1 516 ? 4.836 -0.041 -27.573 1.00 89.50 516 GLY A CA 1
ATOM 3821 C C . GLY A 1 516 ? 3.964 0.118 -28.819 1.00 89.50 516 GLY A C 1
ATOM 3822 O O . GLY A 1 516 ? 4.110 1.122 -29.524 1.00 89.50 516 GLY A O 1
ATOM 3823 N N . LEU A 1 517 ? 3.052 -0.824 -29.077 1.00 90.56 517 LEU A N 1
ATOM 3824 C CA . LEU A 1 517 ? 2.083 -0.779 -30.178 1.00 90.56 517 LEU A CA 1
ATOM 3825 C C . LEU A 1 517 ? 0.627 -0.757 -29.678 1.00 90.56 517 LEU A C 1
ATOM 3827 O O . LEU A 1 517 ? -0.225 -0.115 -30.296 1.00 90.56 517 LEU A O 1
ATOM 3831 N N . ALA A 1 518 ? 0.329 -1.427 -28.566 1.00 89.94 518 ALA A N 1
ATOM 3832 C CA . ALA A 1 518 ? -0.985 -1.474 -27.935 1.00 89.94 518 ALA A CA 1
ATOM 3833 C C . ALA A 1 518 ? -0.868 -1.667 -26.418 1.00 89.94 518 ALA A C 1
ATOM 3835 O O . ALA A 1 518 ? 0.013 -2.374 -25.955 1.00 89.94 518 ALA A O 1
ATOM 3836 N N . SER A 1 519 ? -1.801 -1.105 -25.642 1.00 89.75 519 SER A N 1
ATOM 3837 C CA . SER A 1 519 ? -1.722 -1.215 -24.181 1.00 89.75 519 SER A CA 1
ATOM 3838 C C . SER A 1 519 ? -1.999 -2.632 -23.675 1.00 89.75 519 SER A C 1
ATOM 3840 O O . SER A 1 519 ? -3.079 -3.180 -23.937 1.00 89.75 519 SER A O 1
ATOM 3842 N N . SER A 1 520 ? -1.070 -3.180 -22.908 1.00 90.94 520 SER A N 1
ATOM 3843 C CA . SER A 1 520 ? -1.123 -4.493 -22.284 1.00 90.94 520 SER A CA 1
ATOM 3844 C C . SER A 1 520 ? -2.215 -4.548 -21.220 1.00 90.94 520 SER A C 1
ATOM 3846 O O . SER A 1 520 ? -2.430 -3.607 -20.447 1.00 90.94 520 SER A O 1
ATOM 3848 N N . ARG A 1 521 ? -2.982 -5.639 -21.228 1.00 91.88 521 ARG A N 1
ATOM 3849 C CA . ARG A 1 521 ? -4.211 -5.765 -20.438 1.00 91.88 521 ARG A CA 1
ATOM 3850 C C . ARG A 1 521 ? -4.673 -7.205 -20.297 1.00 91.88 521 ARG A C 1
ATOM 3852 O O . ARG A 1 521 ? -4.479 -8.019 -21.201 1.00 91.88 521 ARG A O 1
ATOM 3859 N N . LEU A 1 522 ? -5.366 -7.460 -19.195 1.00 93.81 522 LEU A N 1
ATOM 3860 C CA . LEU A 1 522 ? -6.101 -8.692 -18.931 1.00 93.81 522 LEU A CA 1
ATOM 3861 C C . LEU A 1 522 ? -7.533 -8.337 -18.556 1.00 93.81 522 LEU A C 1
ATOM 3863 O O . LEU A 1 522 ? -7.749 -7.401 -17.786 1.00 93.81 522 LEU A O 1
ATOM 3867 N N . GLY A 1 523 ? -8.510 -9.080 -19.059 1.00 94.88 523 GLY A N 1
ATOM 3868 C CA . GLY A 1 523 ? -9.896 -8.822 -18.708 1.00 94.88 523 GLY A CA 1
ATOM 3869 C C . GLY A 1 523 ? -10.814 -10.028 -18.786 1.00 94.88 523 GLY A C 1
ATOM 3870 O O . GLY A 1 523 ? -10.512 -11.049 -19.403 1.00 94.88 523 GLY A O 1
ATOM 3871 N N . PHE A 1 524 ? -11.967 -9.857 -18.149 1.00 95.75 524 PHE A N 1
ATOM 3872 C CA . PHE A 1 524 ? -13.087 -10.782 -18.130 1.00 95.75 524 PHE A CA 1
ATOM 3873 C C . PHE A 1 524 ? -14.325 -10.055 -18.641 1.00 95.75 524 PHE A C 1
ATOM 3875 O O . PHE A 1 524 ? -14.627 -8.935 -18.219 1.00 95.75 524 PHE A O 1
ATOM 3882 N N . ARG A 1 525 ? -15.066 -10.695 -19.538 1.00 95.56 525 ARG A N 1
ATOM 3883 C CA . ARG A 1 525 ? -16.355 -10.182 -20.010 1.00 95.56 525 ARG A CA 1
ATOM 3884 C C . ARG A 1 525 ? -17.371 -11.302 -20.115 1.00 95.56 525 ARG A C 1
ATOM 3886 O O . ARG A 1 525 ? -17.008 -12.437 -20.412 1.00 95.56 525 ARG A O 1
ATOM 3893 N N . GLY A 1 526 ? -18.635 -10.967 -19.930 1.00 94.94 526 GLY A N 1
ATOM 3894 C CA . GLY A 1 526 ? -19.746 -11.894 -20.104 1.00 94.94 526 GLY A CA 1
ATOM 3895 C C . GLY A 1 526 ? -20.959 -11.171 -20.661 1.00 94.94 526 GLY A C 1
ATOM 3896 O O . GLY A 1 526 ? -21.117 -9.966 -20.449 1.00 94.94 526 GLY A O 1
ATOM 3897 N N . GLN A 1 527 ? -21.791 -11.912 -21.385 1.00 93.56 527 GLN A N 1
ATOM 3898 C CA . GLN A 1 527 ? -23.082 -11.447 -21.871 1.00 93.56 527 GLN A CA 1
ATOM 3899 C C . GLN A 1 527 ? -24.111 -12.559 -21.667 1.00 93.56 527 GLN A C 1
ATOM 3901 O O . GLN A 1 527 ? -23.830 -13.730 -21.922 1.00 93.56 527 GLN A O 1
ATOM 3906 N N . GLU A 1 528 ? -25.278 -12.170 -21.185 1.00 93.25 528 GLU A N 1
ATOM 3907 C CA . GLU A 1 528 ? -26.442 -13.010 -20.961 1.00 93.25 528 GLU A CA 1
ATOM 3908 C C . GLU A 1 528 ? -27.579 -12.480 -21.835 1.00 93.25 528 GLU A C 1
ATOM 3910 O O . GLU A 1 528 ? -27.899 -11.290 -21.795 1.00 93.25 528 GLU A O 1
ATOM 3915 N N . ASP A 1 529 ? -28.161 -13.356 -22.652 1.00 92.12 529 ASP A N 1
ATOM 3916 C CA . ASP A 1 529 ? -29.390 -13.057 -23.382 1.00 92.12 529 ASP A CA 1
ATOM 3917 C C . ASP A 1 529 ? -30.572 -13.157 -22.411 1.00 92.12 529 ASP A C 1
ATOM 3919 O O . ASP A 1 529 ? -30.784 -14.198 -21.789 1.00 92.12 529 ASP A O 1
ATOM 3923 N N . LEU A 1 530 ? -31.317 -12.061 -22.269 1.00 92.31 530 LEU A N 1
ATOM 3924 C CA . LEU A 1 530 ? -32.490 -11.969 -21.398 1.00 92.31 530 LEU A CA 1
ATOM 3925 C C . LEU A 1 530 ? -33.800 -12.233 -22.163 1.00 92.31 530 LEU A C 1
ATOM 3927 O O . LEU A 1 530 ? -34.881 -12.166 -21.574 1.00 92.31 530 LEU A O 1
ATOM 3931 N N . GLY A 1 531 ? -33.719 -12.531 -23.464 1.00 90.19 531 GLY A N 1
ATOM 3932 C CA . GLY A 1 531 ? -34.861 -12.734 -24.347 1.00 90.19 531 GLY A CA 1
ATOM 3933 C C . GLY A 1 531 ? -35.445 -11.425 -24.886 1.00 90.19 531 GLY A C 1
ATOM 3934 O O . GLY A 1 531 ? -35.174 -10.328 -24.400 1.00 90.19 531 GLY A O 1
ATOM 3935 N N . GLY A 1 532 ? -36.248 -11.520 -25.952 1.00 88.00 532 GLY A N 1
ATOM 3936 C CA . GLY A 1 532 ? -36.936 -10.356 -26.536 1.00 88.00 532 GLY A CA 1
ATOM 3937 C C . GLY A 1 532 ? -36.004 -9.277 -27.111 1.00 88.00 532 GLY A C 1
ATOM 3938 O O . GLY A 1 532 ? -36.403 -8.120 -27.218 1.00 88.00 532 GLY A O 1
ATOM 3939 N N . GLY A 1 533 ? -34.763 -9.638 -27.457 1.00 89.00 533 GLY A N 1
ATOM 3940 C CA . GLY A 1 533 ? -33.736 -8.704 -27.933 1.00 89.00 533 GLY A CA 1
ATOM 3941 C C . GLY A 1 533 ? -33.017 -7.932 -26.821 1.00 89.00 533 GLY A C 1
ATOM 3942 O O . GLY A 1 533 ? -32.252 -7.020 -27.132 1.00 89.00 533 GLY A O 1
ATOM 3943 N N . LEU A 1 534 ? -33.253 -8.274 -25.549 1.00 95.19 534 LEU A N 1
ATOM 3944 C CA . LEU A 1 534 ? -32.585 -7.693 -24.387 1.00 95.19 534 LEU A CA 1
ATOM 3945 C C . LEU A 1 534 ? -31.376 -8.543 -23.973 1.00 95.19 534 LEU A C 1
ATOM 3947 O O . LEU A 1 534 ? -31.432 -9.766 -23.995 1.00 95.19 534 LEU A O 1
ATOM 3951 N N . SER A 1 535 ? -30.292 -7.908 -23.532 1.00 95.25 535 SER A N 1
ATOM 3952 C CA . SER A 1 535 ? -29.140 -8.609 -22.955 1.00 95.25 535 SER A CA 1
ATOM 3953 C C . SER A 1 535 ? -28.528 -7.846 -21.786 1.00 95.25 535 SER A C 1
ATOM 3955 O O . SER A 1 535 ? -28.487 -6.615 -21.795 1.00 95.25 535 SER A O 1
ATOM 3957 N N . ALA A 1 536 ? -28.031 -8.578 -20.792 1.00 96.19 536 ALA A N 1
ATOM 3958 C CA . ALA A 1 536 ? -27.192 -8.043 -19.727 1.00 96.19 536 ALA A CA 1
ATOM 3959 C C . ALA A 1 536 ? -25.731 -8.424 -19.972 1.00 96.19 536 ALA A C 1
ATOM 3961 O O . ALA A 1 536 ? -25.432 -9.460 -20.561 1.00 96.19 536 ALA A O 1
ATOM 3962 N N . GLY A 1 537 ? -24.793 -7.600 -19.519 1.00 96.00 537 GLY A N 1
ATOM 3963 C CA . GLY A 1 537 ? -23.375 -7.912 -19.665 1.00 96.00 537 GLY A CA 1
ATOM 3964 C C . GLY A 1 537 ? -22.490 -7.196 -18.664 1.00 96.00 537 GLY A C 1
ATOM 3965 O O . GLY A 1 537 ? -22.883 -6.185 -18.081 1.00 96.00 537 GLY A O 1
ATOM 3966 N N . PHE A 1 538 ? -21.276 -7.709 -18.493 1.00 97.12 538 PHE A N 1
ATOM 3967 C CA . PHE A 1 538 ? -20.245 -7.091 -17.665 1.00 97.12 538 PHE A CA 1
ATOM 3968 C C . PHE A 1 538 ? -18.892 -7.047 -18.381 1.00 97.12 538 PHE A C 1
ATOM 3970 O O . PHE A 1 538 ? -18.610 -7.849 -19.276 1.00 97.12 538 PHE A O 1
ATOM 3977 N N . TRP A 1 539 ? -18.040 -6.112 -17.956 1.00 97.50 539 TRP A N 1
ATOM 3978 C CA . TRP A 1 539 ? -16.661 -5.967 -18.423 1.00 97.50 539 TRP A CA 1
ATOM 3979 C C . TRP A 1 539 ? -15.760 -5.543 -17.269 1.00 97.50 539 TRP A C 1
ATOM 3981 O O . TRP A 1 539 ? -15.971 -4.476 -16.692 1.00 97.50 539 TRP A O 1
ATOM 3991 N N . LEU A 1 540 ? -14.744 -6.352 -16.979 1.00 96.56 540 LEU A N 1
ATOM 3992 C CA . LEU A 1 540 ? -13.701 -6.084 -15.994 1.00 96.56 540 LEU A CA 1
ATOM 3993 C C . LEU A 1 540 ? -12.340 -6.159 -16.696 1.00 96.56 540 LEU A C 1
ATOM 3995 O O . LEU A 1 540 ? -12.032 -7.167 -17.323 1.00 96.56 540 LEU A O 1
ATOM 3999 N N . GLU A 1 541 ? -11.530 -5.108 -16.620 1.00 93.81 541 GLU A N 1
ATOM 4000 C CA . GLU A 1 541 ? -10.236 -5.022 -17.306 1.00 93.81 541 GLU A CA 1
ATOM 4001 C C . GLU A 1 541 ? -9.183 -4.345 -16.428 1.00 93.81 541 GLU A C 1
ATOM 4003 O O . GLU A 1 541 ? -9.404 -3.247 -15.902 1.00 93.81 541 GLU A O 1
ATOM 4008 N N . ALA A 1 542 ? -8.023 -4.993 -16.338 1.00 90.94 542 ALA A N 1
ATOM 4009 C CA . ALA A 1 542 ? -6.834 -4.545 -15.632 1.00 90.94 542 ALA A CA 1
ATOM 4010 C C . ALA A 1 542 ? -5.692 -4.192 -16.584 1.00 90.94 542 ALA A C 1
ATOM 4012 O O . ALA A 1 542 ? -5.570 -4.760 -17.675 1.00 90.94 542 ALA A O 1
ATOM 4013 N N . SER A 1 543 ? -4.845 -3.254 -16.159 1.00 87.25 543 SER A N 1
ATOM 4014 C CA . SER A 1 543 ? -3.555 -2.995 -16.809 1.00 87.25 543 SER A CA 1
ATOM 4015 C C . SER A 1 543 ? -2.573 -4.117 -16.490 1.00 87.25 543 SER A C 1
ATOM 4017 O O . SER A 1 543 ? -2.611 -4.688 -15.404 1.00 87.25 543 SER A O 1
ATOM 4019 N N . LEU A 1 544 ? -1.682 -4.407 -17.433 1.00 84.25 544 LEU A N 1
ATOM 4020 C CA . LEU A 1 544 ? -0.532 -5.277 -17.211 1.00 84.25 544 LEU A CA 1
ATOM 4021 C C . LEU A 1 544 ? 0.736 -4.494 -17.551 1.00 84.25 544 LEU A C 1
ATOM 4023 O O . LEU A 1 544 ? 0.830 -3.962 -18.648 1.00 84.25 544 LEU A O 1
ATOM 4027 N N . ALA A 1 545 ? 1.703 -4.450 -16.639 1.00 77.00 545 ALA A N 1
ATOM 4028 C CA . ALA A 1 545 ? 3.053 -3.973 -16.925 1.00 77.00 545 ALA A CA 1
ATOM 4029 C C . ALA A 1 545 ? 3.981 -5.189 -16.932 1.00 77.00 545 ALA A C 1
ATOM 4031 O O . ALA A 1 545 ? 4.223 -5.795 -15.888 1.00 77.00 545 ALA A O 1
ATOM 4032 N N . VAL A 1 546 ? 4.432 -5.598 -18.118 1.00 74.12 546 VAL A N 1
ATOM 4033 C CA . VAL A 1 546 ? 5.238 -6.820 -18.292 1.00 74.12 546 VAL A CA 1
ATOM 4034 C C . VAL A 1 546 ? 6.685 -6.601 -17.860 1.00 74.12 546 VAL A C 1
ATOM 4036 O O . VAL A 1 546 ? 7.352 -7.531 -17.422 1.00 74.12 546 VAL A O 1
ATOM 4039 N N . ASP A 1 547 ? 7.148 -5.360 -17.938 1.00 72.56 547 ASP A N 1
ATOM 4040 C CA . ASP A 1 547 ? 8.458 -4.911 -17.486 1.00 72.56 547 ASP A CA 1
ATOM 4041 C C . ASP A 1 547 ? 8.554 -4.754 -15.959 1.00 72.56 547 ASP A C 1
ATOM 4043 O O . ASP A 1 547 ? 9.643 -4.919 -15.412 1.00 72.56 547 ASP A O 1
ATOM 4047 N N . ASN A 1 548 ? 7.444 -4.467 -15.262 1.00 68.56 548 ASN A N 1
ATOM 4048 C CA . ASN A 1 548 ? 7.430 -4.295 -13.804 1.00 68.56 548 ASN A CA 1
ATOM 4049 C C . ASN A 1 548 ? 6.029 -4.524 -13.173 1.00 68.56 548 ASN A C 1
ATOM 4051 O O . ASN A 1 548 ? 5.280 -3.563 -12.952 1.00 68.56 548 ASN A O 1
ATOM 4055 N N . PRO A 1 549 ? 5.639 -5.777 -12.861 1.00 64.12 549 PRO A N 1
ATOM 4056 C CA . PRO A 1 549 ? 4.280 -6.119 -12.433 1.00 64.12 549 PRO A CA 1
ATOM 4057 C C . PRO A 1 549 ? 4.037 -5.774 -10.953 1.00 64.12 549 PRO A C 1
ATOM 4059 O O . PRO A 1 549 ? 4.078 -6.629 -10.073 1.00 64.12 549 PRO A O 1
ATOM 4062 N N . THR A 1 550 ? 3.777 -4.499 -10.666 1.00 54.78 550 THR A N 1
ATOM 4063 C CA . THR A 1 550 ? 3.623 -3.982 -9.291 1.00 54.78 550 THR A CA 1
ATOM 4064 C C . THR A 1 550 ? 2.168 -3.795 -8.851 1.00 54.78 550 THR A C 1
ATOM 4066 O O . THR A 1 550 ? 1.902 -3.685 -7.650 1.00 54.78 550 THR A O 1
ATOM 4069 N N . SER A 1 551 ? 1.205 -3.810 -9.782 1.00 61.91 551 SER A N 1
ATOM 4070 C CA . SER A 1 551 ? -0.224 -3.682 -9.480 1.00 61.91 551 SER A CA 1
ATOM 4071 C C . SER A 1 551 ? -1.120 -4.439 -10.469 1.00 61.91 551 SER A C 1
ATOM 4073 O O . SER A 1 551 ? -0.862 -4.492 -11.669 1.00 61.91 551 SER A O 1
ATOM 4075 N N . PHE A 1 552 ? -2.203 -5.021 -9.946 1.00 77.50 552 PHE A N 1
ATOM 4076 C CA . PHE A 1 552 ? -3.317 -5.562 -10.723 1.00 77.50 552 PHE A CA 1
ATOM 4077 C C . PHE A 1 552 ? -4.609 -4.972 -10.158 1.00 77.50 552 PHE A C 1
ATOM 4079 O O . PHE A 1 552 ? -5.121 -5.429 -9.136 1.00 77.50 552 PHE A O 1
ATOM 4086 N N . ASP A 1 553 ? -5.108 -3.918 -10.795 1.00 80.31 553 ASP A N 1
ATOM 4087 C CA . ASP A 1 553 ? -6.378 -3.282 -10.457 1.00 80.31 553 ASP A CA 1
ATOM 4088 C C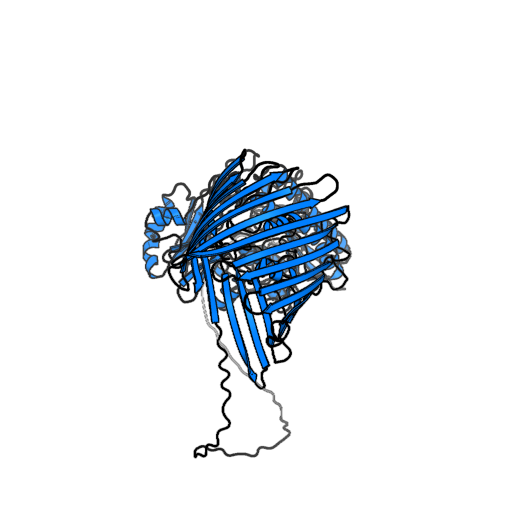 . ASP A 1 553 ? -7.316 -3.299 -11.668 1.00 80.31 553 ASP A C 1
ATOM 4090 O O . ASP A 1 553 ? -6.882 -3.298 -12.815 1.00 80.31 553 ASP A O 1
ATOM 4094 N N . LEU A 1 554 ? -8.629 -3.316 -11.433 1.00 86.75 554 LEU A N 1
ATOM 4095 C CA . LEU A 1 554 ? -9.633 -3.275 -12.504 1.00 86.75 554 LEU A CA 1
ATOM 4096 C C . LEU A 1 554 ? -9.931 -1.828 -12.948 1.00 86.75 554 LEU A C 1
ATOM 4098 O O . LEU A 1 554 ? -11.066 -1.481 -13.300 1.00 86.75 554 LEU A O 1
ATOM 4102 N N . ALA A 1 555 ? -8.924 -0.944 -12.901 1.00 83.50 555 ALA A N 1
ATOM 4103 C CA . ALA A 1 555 ? -9.110 0.485 -13.131 1.00 83.50 555 ALA A CA 1
ATOM 4104 C C . ALA A 1 555 ? -9.225 0.862 -14.618 1.00 83.50 555 ALA A C 1
ATOM 4106 O O . ALA A 1 555 ? -9.555 2.017 -14.921 1.00 83.50 555 ALA A O 1
ATOM 4107 N N . ARG A 1 556 ? -8.982 -0.060 -15.567 1.00 85.44 556 ARG A N 1
ATOM 4108 C CA . ARG A 1 556 ? -9.138 0.237 -17.003 1.00 85.44 556 ARG A CA 1
ATOM 4109 C C . ARG A 1 556 ? -10.596 0.235 -17.432 1.00 85.44 556 ARG A C 1
ATOM 4111 O O . ARG A 1 556 ? -11.007 1.135 -18.158 1.00 85.44 556 ARG A O 1
ATOM 4118 N N . ARG A 1 557 ? -11.384 -0.744 -17.001 1.00 91.81 557 ARG A N 1
ATOM 4119 C CA . ARG A 1 557 ? -12.832 -0.738 -17.222 1.00 91.81 557 ARG A CA 1
ATOM 4120 C C . ARG A 1 557 ? -13.501 -1.692 -16.252 1.00 91.81 557 ARG A C 1
ATOM 4122 O O . ARG A 1 557 ? -13.079 -2.834 -16.137 1.00 91.81 557 ARG A O 1
ATOM 4129 N N . SER A 1 558 ? -14.539 -1.208 -15.585 1.00 95.19 558 SER A N 1
ATOM 4130 C CA . SER A 1 558 ? -15.328 -1.982 -14.629 1.00 95.19 558 SER A CA 1
ATOM 4131 C C . SER A 1 558 ? -16.784 -1.574 -14.777 1.00 95.19 558 SER A C 1
ATOM 4133 O O . SER A 1 558 ? -17.187 -0.535 -14.253 1.00 95.19 558 SER A O 1
ATOM 4135 N N . THR A 1 559 ? -17.551 -2.333 -15.559 1.00 97.69 559 THR A N 1
ATOM 4136 C CA . THR A 1 559 ? -18.920 -1.954 -15.933 1.00 97.69 559 THR A CA 1
ATOM 4137 C C . THR A 1 559 ? -19.892 -3.119 -15.921 1.00 97.69 559 THR A C 1
ATOM 4139 O O . THR A 1 559 ? -19.525 -4.227 -16.312 1.00 97.69 559 THR A O 1
ATOM 4142 N N . VAL A 1 560 ? -21.148 -2.820 -15.594 1.00 97.44 560 VAL A N 1
ATOM 4143 C CA . VAL A 1 560 ? -22.326 -3.643 -15.899 1.00 97.44 560 VAL A CA 1
ATOM 4144 C C . VAL A 1 560 ? -23.198 -2.899 -16.910 1.00 97.44 560 VAL A C 1
ATOM 4146 O O . VAL A 1 560 ? -23.206 -1.669 -16.940 1.00 97.44 560 VAL A O 1
ATOM 4149 N N . SER A 1 561 ? -23.903 -3.622 -17.770 1.00 97.62 561 SER A N 1
ATOM 4150 C CA . SER A 1 561 ? -24.707 -3.039 -18.843 1.00 97.62 561 SER A CA 1
ATOM 4151 C C . SER A 1 561 ? -25.989 -3.815 -19.090 1.00 97.62 561 SER A C 1
ATOM 4153 O O . SER A 1 561 ? -26.022 -5.031 -18.905 1.00 97.62 561 SER A O 1
ATOM 4155 N N . LEU A 1 562 ? -27.008 -3.092 -19.546 1.00 98.00 562 LEU A N 1
ATOM 4156 C CA . LEU A 1 562 ? -28.248 -3.618 -20.094 1.00 98.00 562 LEU A CA 1
ATOM 4157 C C . LEU A 1 562 ? -28.418 -3.041 -21.503 1.00 98.00 562 LEU A C 1
ATOM 4159 O O . LEU A 1 562 ? -28.349 -1.824 -21.677 1.00 98.00 562 LEU A O 1
ATOM 4163 N N . ALA A 1 563 ? -28.622 -3.896 -22.497 1.00 97.00 563 ALA A N 1
ATOM 4164 C CA . ALA A 1 563 ? -28.735 -3.510 -23.898 1.00 97.00 563 ALA A CA 1
ATOM 4165 C C . ALA A 1 563 ? -30.002 -4.075 -24.540 1.00 97.00 563 ALA A C 1
ATOM 4167 O O . ALA A 1 563 ? -30.415 -5.186 -24.220 1.00 97.00 563 ALA A O 1
ATOM 4168 N N . GLY A 1 564 ? -30.577 -3.332 -25.481 1.00 95.69 564 GLY A N 1
ATOM 4169 C CA . GLY A 1 564 ? -31.709 -3.758 -26.299 1.00 95.69 564 GLY A CA 1
ATOM 4170 C C . GLY A 1 564 ? -31.813 -2.957 -27.602 1.00 95.69 564 GLY A C 1
ATOM 4171 O O . GLY A 1 564 ? -30.882 -2.226 -27.948 1.00 95.69 564 GLY A O 1
ATOM 4172 N N . PRO A 1 565 ? -32.950 -3.028 -28.319 1.00 94.31 565 PRO A N 1
ATOM 4173 C CA . PRO A 1 565 ? -33.172 -2.253 -29.549 1.00 94.31 565 PRO A CA 1
ATOM 4174 C C . PRO A 1 565 ? -33.062 -0.733 -29.349 1.00 94.31 565 PRO A C 1
ATOM 4176 O O . PRO A 1 565 ? -32.774 0.013 -30.274 1.00 94.31 565 PRO A O 1
ATOM 4179 N N . TRP A 1 566 ? -33.264 -0.271 -28.116 1.00 94.81 566 TRP A N 1
ATOM 4180 C CA . TRP A 1 566 ? -33.141 1.124 -27.709 1.00 94.81 566 TRP A CA 1
ATOM 4181 C C . TRP A 1 566 ? -31.691 1.570 -27.458 1.00 94.81 566 TRP A C 1
ATOM 4183 O O . TRP A 1 566 ? -31.472 2.742 -27.187 1.00 94.81 566 TRP A O 1
ATOM 4193 N N . GLY A 1 567 ? -30.695 0.687 -27.564 1.00 96.69 567 GLY A N 1
ATOM 4194 C CA . GLY A 1 567 ? -29.292 0.998 -27.288 1.00 96.69 567 GLY A CA 1
ATOM 4195 C C . GLY A 1 567 ? -28.779 0.289 -26.039 1.00 96.69 567 GLY A C 1
ATOM 4196 O O . GLY A 1 567 ? -29.225 -0.809 -25.714 1.00 96.69 567 GLY A O 1
ATOM 4197 N N . GLU A 1 568 ? -27.813 0.893 -25.350 1.00 97.94 568 GLU A N 1
ATOM 4198 C CA . GLU A 1 568 ? -27.184 0.298 -24.165 1.00 97.94 568 GLU A CA 1
ATOM 4199 C C . GLU A 1 568 ? -27.080 1.312 -23.026 1.00 97.94 568 GLU A C 1
ATOM 4201 O O . GLU A 1 568 ? -26.538 2.405 -23.198 1.00 97.94 568 GLU A O 1
ATOM 4206 N N . LEU A 1 569 ? -27.548 0.914 -21.843 1.00 98.25 569 LEU A N 1
ATOM 4207 C CA . LEU A 1 569 ? -27.283 1.597 -20.584 1.00 98.25 569 LEU A CA 1
ATOM 4208 C C . LEU A 1 569 ? -26.137 0.878 -19.870 1.00 98.25 569 LEU A C 1
ATOM 4210 O O . LEU A 1 569 ? -26.231 -0.313 -19.578 1.00 98.25 569 LEU A O 1
ATOM 4214 N N . ARG A 1 570 ? -25.063 1.603 -19.565 1.00 97.88 570 ARG A N 1
ATOM 4215 C CA . ARG A 1 570 ? -23.849 1.072 -18.939 1.00 97.88 570 ARG A CA 1
ATOM 4216 C C . ARG A 1 570 ? -23.529 1.838 -17.665 1.00 97.88 570 ARG A C 1
ATOM 4218 O O . ARG A 1 570 ? -23.458 3.064 -17.679 1.00 97.88 570 ARG A O 1
ATOM 4225 N N . LEU A 1 571 ? -23.306 1.110 -16.578 1.00 97.88 571 LEU A N 1
ATOM 4226 C CA . LEU A 1 571 ? -23.011 1.646 -15.254 1.00 97.88 571 LEU A CA 1
ATOM 4227 C C . LEU A 1 571 ? -21.596 1.247 -14.831 1.00 97.88 571 LEU A C 1
ATOM 4229 O O . LEU A 1 571 ? -21.191 0.101 -15.035 1.00 97.88 571 LEU A O 1
ATOM 4233 N N . GLY A 1 572 ? -20.860 2.174 -14.219 1.00 94.81 572 GLY A N 1
ATOM 4234 C CA . GLY A 1 572 ? -19.548 1.913 -13.620 1.00 94.81 572 GLY A CA 1
ATOM 4235 C C . GLY A 1 572 ? -18.453 2.852 -14.122 1.00 94.81 572 GLY A C 1
ATOM 4236 O O . GLY A 1 572 ? -18.680 4.053 -14.291 1.00 94.81 572 GLY A O 1
ATOM 4237 N N . ARG A 1 573 ? -17.248 2.309 -14.327 1.00 92.56 573 ARG A N 1
ATOM 4238 C CA . ARG A 1 573 ? -16.066 3.039 -14.802 1.00 92.56 573 ARG A CA 1
ATOM 4239 C C . ARG A 1 573 ? -15.758 2.704 -16.253 1.00 92.56 573 ARG A C 1
ATOM 4241 O O . ARG A 1 573 ? -15.419 1.559 -16.558 1.00 92.56 573 ARG A O 1
ATOM 4248 N N . ASP A 1 574 ? -15.802 3.709 -17.120 1.00 93.12 574 ASP A N 1
ATOM 4249 C CA . ASP A 1 574 ? -15.591 3.533 -18.559 1.00 93.12 574 ASP A CA 1
ATOM 4250 C C . ASP A 1 574 ? -14.891 4.736 -19.206 1.00 93.12 574 ASP A C 1
ATOM 4252 O O . ASP A 1 574 ? -14.719 5.790 -18.584 1.00 93.12 574 ASP A O 1
ATOM 4256 N N . TYR A 1 575 ? -14.482 4.565 -20.463 1.00 92.38 575 TYR A N 1
ATOM 4257 C CA . TYR A 1 575 ? -13.887 5.611 -21.286 1.00 92.38 575 TYR A CA 1
ATOM 4258 C C . TYR A 1 575 ? -14.823 6.801 -21.484 1.00 92.38 575 TYR A C 1
ATOM 4260 O O . TYR A 1 575 ? -16.030 6.648 -21.692 1.00 92.38 575 TYR A O 1
ATOM 4268 N N . THR A 1 576 ? -14.233 7.993 -21.472 1.00 93.06 576 THR A N 1
ATOM 4269 C CA . THR A 1 576 ? -14.969 9.230 -21.707 1.00 93.06 576 THR A CA 1
ATOM 4270 C C . THR A 1 576 ? -15.269 9.447 -23.193 1.00 93.06 576 THR A C 1
ATOM 4272 O O . THR A 1 576 ? -14.456 9.089 -24.053 1.00 93.06 576 THR A O 1
ATOM 4275 N N . PRO A 1 577 ? -16.406 10.080 -23.540 1.00 94.69 577 PRO A N 1
ATOM 4276 C CA . PRO A 1 577 ? -16.742 10.419 -24.919 1.00 94.69 577 PRO A CA 1
ATOM 4277 C C . PRO A 1 577 ? -15.640 11.180 -25.669 1.00 94.69 577 PRO A C 1
ATOM 4279 O O . PRO A 1 577 ? -15.396 10.916 -26.846 1.00 94.69 577 PRO A O 1
ATOM 4282 N N . THR A 1 578 ? -14.949 12.098 -24.987 1.00 91.81 578 THR A N 1
ATOM 4283 C CA . THR A 1 578 ? -13.837 12.874 -25.554 1.00 91.81 578 THR A CA 1
ATOM 4284 C C . THR A 1 578 ? -12.590 12.032 -25.790 1.00 91.81 578 THR A C 1
ATOM 4286 O O . THR A 1 578 ? -11.957 12.194 -26.835 1.00 91.81 578 THR A O 1
ATOM 4289 N N . TYR A 1 579 ? -12.269 11.092 -24.894 1.00 91.56 579 TYR A N 1
ATOM 4290 C CA . TYR A 1 579 ? -11.192 10.135 -25.133 1.00 91.56 579 TYR A CA 1
ATOM 4291 C C . TYR A 1 579 ? -11.490 9.217 -26.316 1.00 91.56 579 TYR A C 1
ATOM 4293 O O . TYR A 1 579 ? -10.585 8.955 -27.092 1.00 91.56 579 TYR A O 1
ATOM 4301 N N . LEU A 1 580 ? -12.737 8.772 -26.505 1.00 93.44 580 LEU A N 1
ATOM 4302 C CA . LEU A 1 580 ? -13.082 7.884 -27.622 1.00 93.44 580 LEU A CA 1
ATOM 4303 C C . LEU A 1 580 ? -12.918 8.559 -28.991 1.00 93.44 580 LEU A C 1
ATOM 4305 O O . LEU A 1 580 ? -12.370 7.961 -29.909 1.00 93.44 580 LEU A O 1
ATOM 4309 N N . ILE A 1 581 ? -13.303 9.833 -29.130 1.00 94.81 581 ILE A N 1
ATOM 4310 C CA . ILE A 1 581 ? -12.995 10.590 -30.359 1.00 94.81 581 ILE A CA 1
ATOM 4311 C C . ILE A 1 581 ? -11.487 10.760 -30.527 1.00 94.81 581 ILE A C 1
ATOM 4313 O O . ILE A 1 581 ? -10.961 10.650 -31.630 1.00 94.81 581 ILE A O 1
ATOM 4317 N N . GLN A 1 582 ? -10.757 10.990 -29.441 1.00 90.50 582 GLN A N 1
ATOM 4318 C CA . GLN A 1 582 ? -9.309 11.032 -29.531 1.00 90.50 582 GLN A CA 1
ATOM 4319 C C . GLN A 1 582 ? -8.732 9.673 -29.954 1.00 90.50 582 GLN A C 1
ATOM 4321 O O . GLN A 1 582 ? -7.903 9.637 -30.856 1.00 90.50 582 GLN A O 1
ATOM 4326 N N . SER A 1 583 ? -9.178 8.551 -29.391 1.00 89.56 583 SER A N 1
ATOM 4327 C CA . SER A 1 583 ? -8.683 7.224 -29.760 1.00 89.56 583 SER A CA 1
ATOM 4328 C C . SER A 1 583 ? -9.010 6.837 -31.197 1.00 89.56 583 SER A C 1
ATOM 4330 O O . SER A 1 583 ? -8.203 6.169 -31.830 1.00 89.56 583 SER A O 1
ATOM 4332 N N . ASP A 1 584 ? -10.149 7.288 -31.720 1.00 92.00 584 ASP A N 1
ATOM 4333 C CA . ASP A 1 584 ? -10.625 6.929 -33.060 1.00 92.00 584 ASP A CA 1
ATOM 4334 C C . ASP A 1 584 ? -9.926 7.694 -34.203 1.00 92.00 584 ASP A C 1
ATOM 4336 O O . ASP A 1 584 ? -10.072 7.285 -35.361 1.00 92.00 584 ASP A O 1
ATOM 4340 N N . PHE A 1 585 ? -9.237 8.810 -33.894 1.00 95.12 585 PHE A N 1
ATOM 4341 C CA . PHE A 1 585 ? -8.720 9.765 -34.894 1.00 95.12 585 PHE A CA 1
ATOM 4342 C C . PHE A 1 585 ? -7.329 10.376 -34.589 1.00 95.12 585 PHE A C 1
ATOM 4344 O O . PHE A 1 585 ? -6.860 11.232 -35.338 1.00 95.12 585 PHE A O 1
ATOM 4351 N N . SER A 1 586 ? -6.658 10.015 -33.486 1.00 87.81 586 SER A N 1
ATOM 4352 C CA . SER A 1 586 ? -5.409 10.680 -33.036 1.00 87.81 586 SER A CA 1
ATOM 4353 C C . SER A 1 586 ? -4.117 10.233 -33.729 1.00 87.81 586 SER A C 1
ATOM 4355 O O . SER A 1 586 ? -3.037 10.706 -33.352 1.00 87.81 586 SER A O 1
ATOM 4357 N N . GLY A 1 587 ? -4.196 9.371 -34.737 1.00 87.75 587 GLY A N 1
ATOM 4358 C CA . GLY A 1 587 ? -3.048 8.788 -35.417 1.00 87.75 587 GLY A CA 1
ATOM 4359 C C . GLY A 1 587 ? -2.879 7.293 -35.098 1.00 87.75 587 GLY A C 1
ATOM 4360 O O . GLY A 1 587 ? -3.429 6.789 -34.114 1.00 87.75 587 GLY A O 1
ATOM 4361 N N . PRO A 1 588 ? -2.005 6.591 -35.846 1.00 89.94 588 PRO A N 1
ATOM 4362 C CA . PRO A 1 588 ? -1.943 5.125 -35.860 1.00 89.94 588 PRO A CA 1
ATOM 4363 C C . PRO A 1 588 ? -1.603 4.467 -34.513 1.00 89.94 588 PRO A C 1
ATOM 4365 O O . PRO A 1 588 ? -1.882 3.288 -34.303 1.00 89.94 588 PRO A O 1
ATOM 4368 N N . TRP A 1 589 ? -0.949 5.197 -33.606 1.00 90.75 589 TRP A N 1
ATOM 4369 C CA . TRP A 1 589 ? -0.499 4.685 -32.305 1.00 90.75 589 TRP A CA 1
ATOM 4370 C C . TRP A 1 589 ? -1.386 5.096 -31.137 1.00 90.75 589 TRP A C 1
ATOM 4372 O O . TRP A 1 589 ? -1.284 4.494 -30.067 1.00 90.75 589 TRP A O 1
ATOM 4382 N N . VAL A 1 590 ? -2.253 6.096 -31.325 1.00 86.88 590 VAL A N 1
ATOM 4383 C CA . VAL A 1 590 ? -3.139 6.619 -30.281 1.00 86.88 590 VAL A CA 1
ATOM 4384 C C . VAL A 1 590 ? -2.344 7.052 -29.033 1.00 86.88 590 VAL A C 1
ATOM 4386 O O . VAL A 1 590 ? -1.749 8.132 -29.040 1.00 86.88 590 VAL A O 1
ATOM 4389 N N . THR A 1 591 ? -2.275 6.206 -27.996 1.00 86.75 591 THR A N 1
ATOM 4390 C CA . THR A 1 591 ? -1.596 6.444 -26.707 1.00 86.75 591 THR A CA 1
ATOM 4391 C C . THR A 1 591 ? -0.302 5.637 -26.507 1.00 86.75 591 THR A C 1
ATOM 4393 O O . THR A 1 591 ? 0.215 5.597 -25.399 1.00 86.75 591 THR A O 1
ATOM 4396 N N . ASN A 1 592 ? 0.179 4.903 -27.516 1.00 90.44 592 ASN A N 1
ATOM 4397 C CA . ASN A 1 592 ? 1.138 3.810 -27.296 1.00 90.44 592 ASN A CA 1
ATOM 4398 C C . ASN A 1 592 ? 2.541 4.110 -27.843 1.00 90.44 592 ASN A C 1
ATOM 4400 O O . ASN A 1 592 ? 2.706 4.700 -28.917 1.00 90.44 592 ASN A O 1
ATOM 4404 N N . GLY A 1 593 ? 3.549 3.661 -27.092 1.00 90.88 593 GLY A N 1
ATOM 4405 C CA . GLY A 1 593 ? 4.963 3.718 -27.444 1.00 90.88 593 GLY A CA 1
ATOM 4406 C C . GLY A 1 593 ? 5.516 5.103 -27.783 1.00 90.88 593 GLY A C 1
ATOM 4407 O O . GLY A 1 593 ? 4.931 6.153 -27.505 1.00 90.88 593 GLY A O 1
ATOM 4408 N N . VAL A 1 594 ? 6.675 5.107 -28.449 1.00 94.06 594 VAL A N 1
ATOM 4409 C CA . VAL A 1 594 ? 7.318 6.352 -28.909 1.00 94.06 594 VAL A CA 1
ATOM 4410 C C . VAL A 1 594 ? 6.488 7.070 -29.977 1.00 94.06 594 VAL A C 1
ATOM 4412 O O . VAL A 1 594 ? 6.624 8.281 -30.139 1.00 94.06 594 VAL A O 1
ATOM 4415 N N . GLY A 1 595 ? 5.597 6.354 -30.674 1.00 93.62 595 GLY A N 1
ATOM 4416 C CA . GLY A 1 595 ? 4.700 6.875 -31.711 1.00 93.62 595 GLY A CA 1
ATOM 4417 C C . GLY A 1 595 ? 3.456 7.607 -31.198 1.00 93.62 595 GLY A C 1
ATOM 4418 O O . GLY A 1 595 ? 2.734 8.180 -32.010 1.00 93.62 595 GLY A O 1
ATOM 4419 N N . GLU A 1 596 ? 3.221 7.633 -29.880 1.00 92.50 596 GLU A N 1
ATOM 4420 C CA . GLU A 1 596 ? 2.043 8.241 -29.246 1.00 92.50 596 GLU A CA 1
ATOM 4421 C C . GLU A 1 596 ? 1.670 9.621 -29.826 1.00 92.50 596 GLU A C 1
ATOM 4423 O O . GLU A 1 596 ? 2.537 10.469 -30.072 1.00 92.50 596 GLU A O 1
ATOM 4428 N N . SER A 1 597 ? 0.372 9.896 -29.972 1.00 92.56 597 SER A N 1
ATOM 4429 C CA . SER A 1 597 ? -0.117 11.203 -30.404 1.00 92.56 597 SER A CA 1
ATOM 4430 C C . SER A 1 597 ? 0.374 12.338 -29.498 1.00 92.56 597 SER A C 1
ATOM 4432 O O . SER A 1 597 ? 0.161 12.337 -28.284 1.00 92.56 597 SER A O 1
ATOM 4434 N N . ILE A 1 598 ? 0.963 13.383 -30.088 1.00 93.44 598 ILE A N 1
ATOM 4435 C CA . ILE A 1 598 ? 1.390 14.565 -29.323 1.00 93.44 598 ILE A CA 1
ATOM 4436 C C . ILE A 1 598 ? 0.206 15.310 -28.698 1.00 93.44 598 ILE A C 1
ATOM 4438 O O . ILE A 1 598 ? 0.375 15.956 -27.668 1.00 93.44 598 ILE A O 1
ATOM 4442 N N . VAL A 1 599 ? -0.998 15.183 -29.269 1.00 93.56 599 VAL A N 1
ATOM 4443 C CA . VAL A 1 599 ? -2.226 15.734 -28.678 1.00 93.56 599 VAL A CA 1
ATOM 4444 C C . VAL A 1 599 ? -2.539 15.038 -27.355 1.00 93.56 599 VAL A C 1
ATOM 4446 O O . VAL A 1 599 ? -2.872 15.711 -26.383 1.00 93.56 599 VAL A O 1
ATOM 4449 N N . TYR A 1 600 ? -2.363 13.715 -27.281 1.00 90.12 600 TYR A N 1
ATOM 4450 C CA . TYR A 1 600 ? -2.514 12.971 -26.030 1.00 90.12 600 TYR A CA 1
ATOM 4451 C C . TYR A 1 600 ? -1.437 13.339 -25.011 1.00 90.12 600 TYR A C 1
ATOM 4453 O O . TYR A 1 600 ? -1.778 13.739 -23.898 1.00 90.12 600 TYR A O 1
ATOM 4461 N N . ARG A 1 601 ? -0.157 13.314 -25.411 1.00 88.31 601 ARG A N 1
ATOM 4462 C CA . ARG A 1 601 ? 0.966 13.724 -24.549 1.00 88.31 601 ARG A CA 1
ATOM 4463 C C . ARG A 1 601 ? 0.743 15.125 -23.976 1.00 88.31 601 ARG A C 1
ATOM 4465 O O . ARG A 1 601 ? 0.904 15.347 -22.780 1.00 88.31 601 ARG A O 1
ATOM 4472 N N . GLY A 1 602 ? 0.341 16.068 -24.829 1.00 89.56 602 GLY A N 1
ATOM 4473 C CA . GLY A 1 602 ? 0.104 17.451 -24.439 1.00 89.56 602 GLY A CA 1
ATOM 4474 C C . GLY A 1 602 ? -1.069 17.610 -23.469 1.00 89.56 602 GLY A C 1
ATOM 4475 O O . GLY A 1 602 ? -0.946 18.340 -22.486 1.00 89.56 602 GLY A O 1
ATOM 4476 N N . ARG A 1 603 ? -2.170 16.879 -23.684 1.00 87.81 603 ARG A N 1
ATOM 4477 C CA . ARG A 1 603 ? -3.302 16.819 -22.747 1.00 87.81 603 ARG A CA 1
ATOM 4478 C C . ARG A 1 603 ? -2.905 16.230 -21.396 1.00 87.81 603 ARG A C 1
ATOM 4480 O O . ARG A 1 603 ? -3.222 16.820 -20.367 1.00 87.81 603 ARG A O 1
ATOM 4487 N N . ALA A 1 604 ? -2.134 15.142 -21.377 1.00 81.12 604 ALA A N 1
ATOM 4488 C CA . ALA A 1 604 ? -1.606 14.571 -20.137 1.00 81.12 604 ALA A CA 1
ATOM 4489 C C . ALA A 1 604 ? -0.772 15.597 -19.339 1.00 81.12 604 ALA A C 1
ATOM 4491 O O . ALA A 1 604 ? -0.939 15.729 -18.126 1.00 81.12 604 ALA A O 1
ATOM 4492 N N . THR A 1 605 ? 0.060 16.401 -20.015 1.00 80.62 605 THR A N 1
ATOM 4493 C CA . THR A 1 605 ? 0.801 17.508 -19.382 1.00 80.62 605 THR A CA 1
ATOM 4494 C C . THR A 1 605 ? -0.110 18.643 -18.904 1.00 80.62 605 THR A C 1
ATOM 4496 O O . THR A 1 605 ? 0.121 19.189 -17.826 1.00 80.62 605 THR A O 1
ATOM 4499 N N . LEU A 1 606 ? -1.150 18.998 -19.670 1.00 81.44 606 LEU A N 1
ATOM 4500 C CA . LEU A 1 606 ? -2.109 20.046 -19.301 1.00 81.44 606 LEU A CA 1
ATOM 4501 C C . LEU A 1 606 ? -2.824 19.720 -17.984 1.00 81.44 606 LEU A C 1
ATOM 4503 O O . LEU A 1 606 ? -2.992 20.608 -17.142 1.00 81.44 606 LEU A O 1
ATOM 4507 N N . TYR A 1 607 ? -3.242 18.461 -17.829 1.00 74.50 607 TYR A N 1
ATOM 4508 C CA . TYR A 1 607 ? -3.947 17.992 -16.643 1.00 74.50 607 TYR A CA 1
ATOM 4509 C C . TYR A 1 607 ? -2.995 17.711 -15.469 1.00 74.50 607 TYR A C 1
ATOM 4511 O O . TYR A 1 607 ? -3.398 17.944 -14.340 1.00 74.50 607 TYR A O 1
ATOM 4519 N N . GLY A 1 608 ? -1.725 17.349 -15.698 1.00 58.38 608 GLY A N 1
ATOM 4520 C CA . GLY A 1 608 ? -0.682 17.225 -14.664 1.00 58.38 608 GLY A CA 1
ATOM 4521 C C . GLY A 1 608 ? -0.672 15.887 -13.901 1.00 58.38 608 GLY A C 1
ATOM 4522 O O . GLY A 1 608 ? -1.709 15.261 -13.704 1.00 58.38 608 GLY A O 1
ATOM 4523 N N . SER A 1 609 ? 0.512 15.460 -13.431 1.00 38.34 609 SER A N 1
ATOM 4524 C CA . SER A 1 609 ? 0.716 14.189 -12.695 1.00 38.34 609 SER A CA 1
ATOM 4525 C C . SER A 1 609 ? 0.005 14.154 -11.329 1.00 38.34 609 SER A C 1
ATOM 4527 O O . SER A 1 609 ? -0.542 13.129 -10.935 1.00 38.34 609 SER A O 1
ATOM 4529 N N . ALA A 1 610 ? -0.131 15.306 -10.659 1.00 32.50 610 ALA A N 1
ATOM 4530 C CA . ALA A 1 610 ? -0.925 15.448 -9.430 1.00 32.50 610 ALA A CA 1
ATOM 4531 C C . ALA A 1 610 ? -2.434 15.163 -9.623 1.00 32.50 610 ALA A C 1
ATOM 4533 O O . ALA A 1 610 ? -3.158 14.996 -8.646 1.00 32.50 610 ALA A O 1
ATOM 4534 N N . ASN A 1 611 ? -2.904 15.076 -10.873 1.00 39.41 611 ASN A N 1
ATOM 4535 C CA . ASN A 1 611 ? -4.289 14.770 -11.232 1.00 39.41 611 ASN A CA 1
ATOM 4536 C C . ASN A 1 611 ? -4.443 13.372 -11.866 1.00 39.41 611 ASN A C 1
ATOM 4538 O O . ASN A 1 611 ? -5.516 13.048 -12.379 1.00 39.41 611 ASN A O 1
ATOM 4542 N N . ALA A 1 612 ? -3.411 12.518 -11.821 1.00 34.75 612 ALA A N 1
ATOM 4543 C CA . ALA A 1 612 ? -3.435 11.173 -12.409 1.00 34.75 612 ALA A CA 1
ATOM 4544 C C . ALA A 1 612 ? -4.517 10.252 -11.801 1.00 34.75 612 ALA A C 1
ATOM 4546 O O . ALA A 1 612 ? -5.010 9.356 -12.481 1.00 34.75 612 ALA A O 1
ATOM 4547 N N . GLY A 1 613 ? -4.950 10.515 -10.563 1.00 38.53 613 GLY A N 1
ATOM 4548 C CA . GLY A 1 613 ? -6.063 9.804 -9.921 1.00 38.53 613 GLY A CA 1
ATOM 4549 C C . GLY A 1 613 ? -7.459 10.381 -10.193 1.00 38.53 613 GLY A C 1
ATOM 4550 O O . GLY A 1 613 ? -8.441 9.737 -9.843 1.00 38.53 613 GLY A O 1
ATOM 4551 N N . GLN A 1 614 ? -7.566 11.577 -10.788 1.00 43.94 614 GLN A N 1
ATOM 4552 C CA . GLN A 1 614 ? -8.820 12.353 -10.843 1.00 43.94 614 GLN A CA 1
ATOM 4553 C C . GLN A 1 614 ? -9.148 12.928 -12.230 1.00 43.94 614 GLN A C 1
ATOM 4555 O O . GLN A 1 614 ? -10.277 13.336 -12.470 1.00 43.94 614 GLN A O 1
ATOM 4560 N N . SER A 1 615 ? -8.224 12.929 -13.198 1.00 52.03 615 SER A N 1
ATOM 4561 C CA . SER A 1 615 ? -8.560 13.441 -14.528 1.00 52.03 615 SER A CA 1
ATOM 4562 C C . SER A 1 615 ? -9.522 12.488 -15.250 1.00 52.03 615 SER A C 1
ATOM 4564 O O . SER A 1 615 ? -9.150 11.419 -15.740 1.00 52.03 615 SER A O 1
ATOM 4566 N N . SER A 1 616 ? -10.769 12.929 -15.415 1.00 55.94 616 SER A N 1
ATOM 4567 C CA . SER A 1 616 ? -11.759 12.348 -16.338 1.00 55.94 616 SER A CA 1
ATOM 4568 C C . SER A 1 616 ? -11.360 12.495 -17.816 1.00 55.94 616 SER A C 1
ATOM 4570 O O . SER A 1 616 ? -12.183 12.386 -18.720 1.00 55.94 616 SER A O 1
ATOM 4572 N N . HIS A 1 617 ? -10.077 12.738 -18.098 1.00 75.62 617 HIS A N 1
ATOM 4573 C CA . HIS A 1 617 ? -9.559 12.855 -19.448 1.00 75.62 617 HIS A CA 1
ATOM 4574 C C . HIS A 1 617 ? -9.727 11.545 -20.219 1.00 75.62 617 HIS A C 1
ATOM 4576 O O . HIS A 1 617 ? -10.209 11.576 -21.345 1.00 75.62 617 HIS A O 1
ATOM 4582 N N . VAL A 1 618 ? -9.362 10.412 -19.609 1.00 84.94 618 VAL A N 1
ATOM 4583 C CA . VAL A 1 618 ? -9.396 9.094 -20.266 1.00 84.94 618 VAL A CA 1
ATOM 4584 C C . VAL A 1 618 ? -10.634 8.303 -19.858 1.00 84.94 618 VAL A C 1
ATOM 4586 O O . VAL A 1 618 ? -11.298 7.712 -20.705 1.00 84.94 618 VAL A O 1
ATOM 4589 N N . ARG A 1 619 ? -10.961 8.283 -18.562 1.00 88.31 619 ARG A N 1
ATOM 4590 C CA . ARG A 1 619 ? -12.057 7.486 -17.989 1.00 88.31 619 ARG A CA 1
ATOM 4591 C C . ARG A 1 619 ? -12.718 8.218 -16.841 1.00 88.31 619 ARG A C 1
ATOM 4593 O O . ARG A 1 619 ? -12.053 8.968 -16.134 1.00 88.31 619 ARG A O 1
ATOM 4600 N N . VAL A 1 620 ? -13.984 7.915 -16.599 1.00 88.88 620 VAL A N 1
ATOM 4601 C CA . VAL A 1 620 ? -14.739 8.436 -15.457 1.00 88.88 620 VAL A CA 1
ATOM 4602 C C . VAL A 1 620 ? -15.322 7.283 -14.640 1.00 88.88 620 VAL A C 1
ATOM 4604 O O . VAL A 1 620 ? -15.803 6.303 -15.206 1.00 88.88 620 VAL A O 1
ATOM 4607 N N . SER A 1 621 ? -15.208 7.375 -13.312 1.00 88.50 621 SER A N 1
ATOM 4608 C CA . SER A 1 621 ? -15.817 6.443 -12.348 1.00 88.50 621 SER A CA 1
ATOM 4609 C C . SER A 1 621 ? -17.231 6.885 -11.975 1.00 88.50 621 SER A C 1
ATOM 4611 O O . SER A 1 621 ? -17.626 8.004 -12.296 1.00 88.50 621 SER A O 1
ATOM 4613 N N . ASN 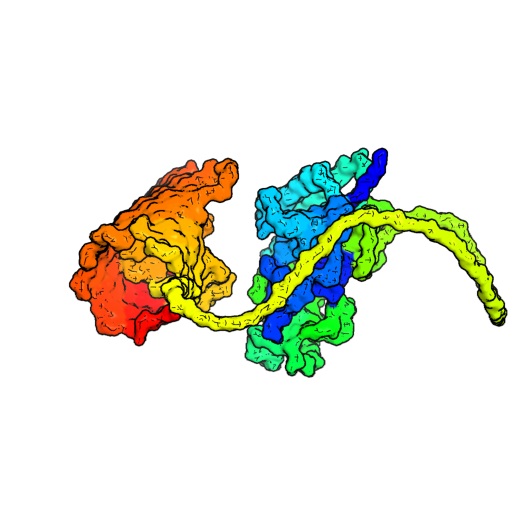A 1 622 ? -17.980 6.018 -11.284 1.00 89.94 622 ASN A N 1
ATOM 4614 C CA . ASN A 1 622 ? -19.328 6.318 -10.792 1.00 89.94 622 ASN A CA 1
ATOM 4615 C C . ASN A 1 622 ? -20.237 6.907 -11.889 1.00 89.94 622 ASN A C 1
ATOM 4617 O O . ASN A 1 622 ? -20.896 7.934 -11.711 1.00 89.94 622 ASN A O 1
ATOM 4621 N N . SER A 1 623 ? -20.175 6.306 -13.082 1.00 93.69 623 SER A N 1
ATOM 4622 C CA . SER A 1 623 ? -20.793 6.868 -14.277 1.00 93.69 623 SER A CA 1
ATOM 4623 C C . SER A 1 623 ? -21.994 6.072 -14.757 1.00 93.69 623 SER A C 1
ATOM 4625 O O . SER A 1 623 ? -22.029 4.843 -14.669 1.00 93.69 623 SER A O 1
ATOM 4627 N N . VAL A 1 624 ? -22.955 6.811 -15.306 1.00 97.19 624 VAL A N 1
ATOM 4628 C CA . VAL A 1 624 ? -24.077 6.310 -16.094 1.00 97.19 624 VAL A CA 1
ATOM 4629 C C . VAL A 1 624 ? -23.828 6.726 -17.538 1.00 97.19 624 VAL A C 1
ATOM 4631 O O . VAL A 1 624 ? -23.726 7.917 -17.841 1.00 97.19 624 VAL A O 1
ATOM 4634 N N . GLY A 1 625 ? -23.691 5.749 -18.427 1.00 97.44 625 GLY A N 1
ATOM 4635 C CA . GLY A 1 625 ? -23.499 5.945 -19.857 1.00 97.44 625 GLY A CA 1
ATOM 4636 C C . GLY A 1 625 ? -24.673 5.395 -20.656 1.00 97.44 625 GLY A C 1
ATOM 4637 O O . GLY A 1 625 ? -25.124 4.284 -20.397 1.00 97.44 625 GLY A O 1
ATOM 4638 N N . TYR A 1 626 ? -25.134 6.146 -21.648 1.00 98.25 626 TYR A N 1
ATOM 4639 C CA . TYR A 1 626 ? -26.114 5.702 -22.634 1.00 98.25 626 TYR A CA 1
ATOM 4640 C C . TYR A 1 626 ? -25.485 5.713 -24.025 1.00 98.25 626 TYR A C 1
ATOM 4642 O O . TYR A 1 626 ? -24.949 6.739 -24.450 1.00 98.25 626 TYR A O 1
ATOM 4650 N N . PHE A 1 627 ? -25.552 4.586 -24.726 1.00 97.88 627 PHE A N 1
ATOM 4651 C CA . PHE A 1 627 ? -25.029 4.408 -26.077 1.00 97.88 627 PHE A CA 1
ATOM 4652 C C . PHE A 1 627 ? -26.182 4.229 -27.057 1.00 97.88 627 PHE A C 1
ATOM 4654 O O . PHE A 1 627 ? -27.109 3.463 -26.795 1.00 97.88 627 PHE A O 1
ATOM 4661 N N . LEU A 1 628 ? -26.098 4.923 -28.193 1.00 97.75 628 LEU A N 1
ATOM 4662 C CA . LEU A 1 628 ? -27.124 4.847 -29.229 1.00 97.75 628 LEU A CA 1
ATOM 4663 C C . LEU A 1 628 ? -27.228 3.432 -29.837 1.00 97.75 628 LEU A C 1
ATOM 4665 O O . LEU A 1 628 ? -26.216 2.724 -29.902 1.00 97.75 628 LEU A O 1
ATOM 4669 N N . PRO A 1 629 ? -28.422 3.047 -30.330 1.00 95.38 629 PRO A N 1
ATOM 4670 C CA . PRO A 1 629 ? -28.614 1.839 -31.127 1.00 95.38 629 PRO A CA 1
ATOM 4671 C C . PRO A 1 629 ? -27.619 1.727 -32.288 1.00 95.38 629 PRO A C 1
ATOM 4673 O O . PRO A 1 629 ? -27.162 2.727 -32.847 1.00 95.38 629 PRO A O 1
ATOM 4676 N N . ARG A 1 630 ? -27.276 0.490 -32.663 1.00 86.94 630 ARG A N 1
ATOM 4677 C CA . ARG A 1 630 ? -26.278 0.215 -33.716 1.00 86.94 630 ARG A CA 1
ATOM 4678 C C . ARG A 1 630 ? -26.828 0.369 -35.139 1.00 86.94 630 ARG A C 1
ATOM 4680 O O . ARG A 1 630 ? -26.046 0.422 -36.082 1.00 86.94 630 ARG A O 1
ATOM 4687 N N . ASP A 1 631 ? -28.143 0.426 -35.292 1.00 87.25 631 ASP A N 1
ATOM 4688 C CA . ASP A 1 631 ? -28.900 0.377 -36.546 1.00 87.25 631 ASP A CA 1
ATOM 4689 C C . ASP A 1 631 ? -29.349 1.758 -37.060 1.00 87.25 631 ASP A C 1
ATOM 4691 O O . ASP A 1 631 ? -30.161 1.864 -37.974 1.00 87.25 631 ASP A O 1
ATOM 4695 N N . LEU A 1 632 ? -28.751 2.841 -36.558 1.00 93.75 632 LEU A N 1
ATOM 4696 C CA . LEU A 1 632 ? -29.069 4.216 -36.961 1.00 93.75 632 LEU A CA 1
ATOM 4697 C C . LEU A 1 632 ? -28.387 4.657 -38.270 1.00 93.75 632 LEU A C 1
ATOM 4699 O O . LEU A 1 632 ? -27.875 5.770 -38.357 1.00 93.75 632 LEU A O 1
ATOM 4703 N N . GLY A 1 633 ? -28.312 3.796 -39.288 1.00 92.62 633 GLY A N 1
ATOM 4704 C CA . GLY A 1 633 ? -27.835 4.191 -40.626 1.00 92.62 633 GLY A CA 1
ATOM 4705 C C . GLY A 1 633 ? -26.423 4.801 -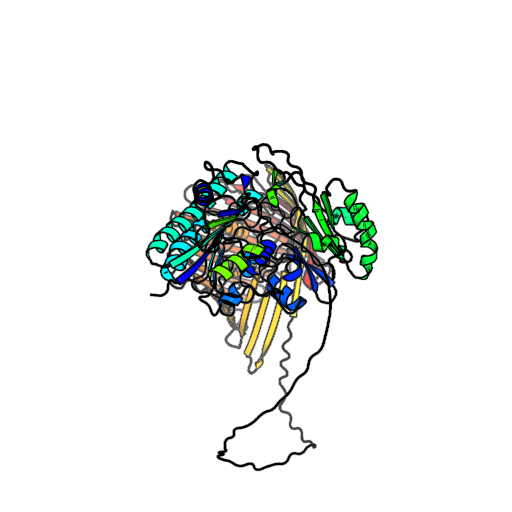40.663 1.00 92.62 633 GLY A C 1
ATOM 4706 O O . GLY A 1 633 ? -26.168 5.715 -41.441 1.00 92.62 633 GLY A O 1
ATOM 4707 N N . GLY A 1 634 ? -25.515 4.331 -39.800 1.00 93.19 634 GLY A N 1
ATOM 4708 C CA . GLY A 1 634 ? -24.134 4.822 -39.706 1.00 93.19 634 GLY A CA 1
ATOM 4709 C C . GLY A 1 634 ? -23.883 5.845 -38.596 1.00 93.19 634 GLY A C 1
ATOM 4710 O O . GLY A 1 634 ? -22.720 6.144 -38.309 1.00 93.19 634 GLY A O 1
ATOM 4711 N N . PHE A 1 635 ? -24.928 6.349 -37.931 1.00 96.81 635 PHE A N 1
ATOM 4712 C CA . PHE A 1 635 ? -24.780 7.175 -36.734 1.00 96.81 635 PHE A CA 1
ATOM 4713 C C . PHE A 1 635 ? -24.416 6.335 -35.506 1.00 96.81 635 PHE A C 1
ATOM 4715 O O . PHE A 1 635 ? -24.897 5.224 -35.305 1.00 96.81 635 PHE A O 1
ATOM 4722 N N . SER A 1 636 ? -23.563 6.897 -34.655 1.00 96.50 636 SER A N 1
ATOM 4723 C CA . SER A 1 636 ? -23.200 6.340 -33.353 1.00 96.50 636 SER A CA 1
ATOM 4724 C C . SER A 1 636 ? -23.052 7.468 -32.344 1.00 96.50 636 SER A C 1
ATOM 4726 O O . SER A 1 636 ? -22.678 8.583 -32.701 1.00 96.50 636 SER A O 1
ATOM 4728 N N . GLY A 1 637 ? -23.331 7.203 -31.074 1.00 96.31 637 GLY A N 1
ATOM 4729 C CA . GLY A 1 637 ? -23.242 8.239 -30.058 1.00 96.31 637 GLY A CA 1
ATOM 4730 C C . GLY A 1 637 ? -23.226 7.676 -28.654 1.00 96.31 637 GLY A C 1
ATOM 4731 O O . GLY A 1 637 ? -23.590 6.522 -28.425 1.00 96.31 637 GLY A O 1
ATOM 4732 N N . GLN A 1 638 ? -22.763 8.506 -27.730 1.00 97.56 638 GLN A N 1
ATOM 4733 C CA . GLN A 1 638 ? -22.724 8.190 -26.312 1.00 97.56 638 GLN A CA 1
ATOM 4734 C C . GLN A 1 638 ? -22.929 9.464 -25.508 1.00 97.56 638 GLN A C 1
ATOM 4736 O O . GLN A 1 638 ? -22.276 10.471 -25.780 1.00 97.56 638 GLN A O 1
ATOM 4741 N N . PHE A 1 639 ? -23.770 9.378 -24.485 1.00 98.12 639 PHE A N 1
ATOM 4742 C CA . PHE A 1 639 ? -23.887 10.369 -23.423 1.00 98.12 639 PHE A CA 1
ATOM 4743 C C . PHE A 1 639 ? -23.429 9.733 -22.120 1.00 98.12 639 PHE A C 1
ATOM 4745 O O . PHE A 1 639 ? -23.721 8.567 -21.867 1.00 98.12 639 PHE A O 1
ATOM 4752 N N . GLN A 1 640 ? -22.687 10.471 -21.305 1.00 97.50 640 GLN A N 1
ATOM 4753 C CA . GLN A 1 640 ? -22.153 9.958 -20.053 1.00 97.50 640 GLN A CA 1
ATOM 4754 C C . GLN A 1 640 ? -22.216 11.025 -18.968 1.00 97.50 640 GLN A C 1
ATOM 4756 O O . GLN A 1 640 ? -21.827 12.173 -19.187 1.00 97.50 640 GLN A O 1
ATOM 4761 N N . TYR A 1 641 ? -22.672 10.617 -17.789 1.00 95.50 641 TYR A N 1
ATOM 4762 C CA . TYR A 1 641 ? -22.713 11.442 -16.593 1.00 95.50 641 TYR A CA 1
ATOM 4763 C C . TYR A 1 641 ? -21.982 10.735 -15.450 1.00 95.50 641 TYR A C 1
ATOM 4765 O O . TYR A 1 641 ? -22.281 9.580 -15.159 1.00 95.50 641 TYR A O 1
ATOM 4773 N N . GLY A 1 642 ? -21.015 11.410 -14.829 1.00 92.56 642 GLY A N 1
ATOM 4774 C CA . GLY A 1 642 ? -20.298 10.940 -13.640 1.00 92.56 642 GLY A CA 1
ATOM 4775 C C . GLY A 1 642 ? -20.841 11.619 -12.388 1.00 92.56 642 GLY A C 1
ATOM 4776 O O . GLY A 1 642 ? -20.822 12.851 -12.296 1.00 92.56 642 GLY A O 1
ATOM 4777 N N . LEU A 1 643 ? -21.341 10.812 -11.454 1.00 88.81 643 LEU A N 1
ATOM 4778 C CA . LEU A 1 643 ? -21.931 11.259 -10.195 1.00 88.81 643 LEU A CA 1
ATOM 4779 C C . LEU A 1 643 ? -20.833 11.646 -9.183 1.00 88.81 643 LEU A C 1
ATOM 4781 O O . LEU A 1 643 ? -19.819 10.952 -9.089 1.00 88.81 643 LEU A O 1
ATOM 4785 N N . PRO A 1 644 ? -21.032 12.714 -8.388 1.00 81.88 644 PRO A N 1
ATOM 4786 C CA . PRO A 1 644 ? -20.097 13.086 -7.329 1.00 81.88 644 PRO A CA 1
ATOM 4787 C C . PRO A 1 644 ? -20.241 12.151 -6.118 1.00 81.88 644 PRO A C 1
ATOM 4789 O O . PRO A 1 644 ? -21.351 11.901 -5.653 1.00 81.88 644 PRO A O 1
ATOM 4792 N N . GLU A 1 645 ? -19.128 11.692 -5.546 1.00 65.50 645 GLU A N 1
ATOM 4793 C CA . GLU A 1 645 ? -19.099 10.873 -4.321 1.00 65.50 645 GLU A CA 1
ATOM 4794 C C . GLU A 1 645 ? -18.937 11.738 -3.054 1.00 65.50 645 GLU A C 1
ATOM 4796 O O . GLU A 1 645 ? -18.008 11.559 -2.273 1.00 65.50 645 GLU A O 1
ATOM 4801 N N . ALA A 1 646 ? -19.821 12.723 -2.845 1.00 60.97 646 ALA A N 1
ATOM 4802 C CA . ALA A 1 646 ? -19.805 13.532 -1.621 1.00 60.97 646 ALA A CA 1
ATOM 4803 C C . ALA A 1 646 ? -21.213 13.914 -1.147 1.00 60.97 646 ALA A C 1
ATOM 4805 O O . ALA A 1 646 ? -21.970 14.546 -1.883 1.00 60.97 646 ALA A O 1
ATOM 4806 N N . VAL A 1 647 ? -21.522 13.582 0.111 1.00 53.31 647 VAL A N 1
ATOM 4807 C CA . VAL A 1 647 ? -22.845 13.782 0.735 1.00 53.31 647 VAL A CA 1
ATOM 4808 C C . VAL A 1 647 ? -23.171 15.274 0.948 1.00 53.31 647 VAL A C 1
ATOM 4810 O O . VAL A 1 647 ? -24.317 15.667 0.770 1.00 53.31 647 VAL A O 1
ATOM 4813 N N . ASP A 1 648 ? -22.159 16.128 1.166 1.00 54.69 648 ASP A N 1
ATOM 4814 C CA . ASP A 1 648 ? -22.332 17.565 1.477 1.00 54.69 648 ASP A CA 1
ATOM 4815 C C . ASP A 1 648 ? -21.695 18.514 0.441 1.00 54.69 648 ASP A C 1
ATOM 4817 O O . ASP A 1 648 ? -21.158 19.573 0.790 1.00 54.69 648 ASP A O 1
ATOM 4821 N N . GLY A 1 649 ? -21.654 18.117 -0.837 1.00 56.50 649 GLY A N 1
ATOM 4822 C CA . GLY A 1 649 ? -20.995 18.915 -1.880 1.00 56.50 649 GLY A CA 1
ATOM 4823 C C . GLY A 1 649 ? -19.497 19.111 -1.611 1.00 56.50 649 GLY A C 1
ATOM 4824 O O . GLY A 1 649 ? -19.008 20.233 -1.642 1.00 56.50 649 GLY A O 1
ATOM 4825 N N . GLY A 1 650 ? -18.791 18.026 -1.277 1.00 63.22 650 GLY A N 1
ATOM 4826 C CA . GLY A 1 650 ? -17.349 17.984 -1.000 1.00 63.22 650 GLY A CA 1
ATOM 4827 C C . GLY A 1 650 ? -16.453 18.420 -2.168 1.00 63.22 650 GLY A C 1
ATOM 4828 O O . GLY A 1 650 ? -16.841 19.194 -3.039 1.00 63.22 650 GLY A O 1
ATOM 4829 N N . ASP A 1 651 ? -15.221 17.931 -2.205 1.00 67.75 651 ASP A N 1
ATOM 4830 C CA . ASP A 1 651 ? -14.293 18.169 -3.318 1.00 67.75 651 ASP A CA 1
ATOM 4831 C C . ASP A 1 651 ? -14.560 17.266 -4.541 1.00 67.75 651 ASP A C 1
ATOM 4833 O O . ASP A 1 651 ? -13.904 17.434 -5.569 1.00 67.75 651 ASP A O 1
ATOM 4837 N N . ALA A 1 652 ? -15.534 16.350 -4.449 1.00 71.06 652 ALA A N 1
ATOM 4838 C CA . ALA A 1 652 ? -15.876 15.390 -5.494 1.00 71.06 652 ALA A CA 1
ATOM 4839 C C . ALA A 1 652 ? -16.308 16.055 -6.811 1.00 71.06 652 ALA A C 1
ATOM 4841 O O . ALA A 1 652 ? -17.179 16.932 -6.844 1.00 71.06 652 ALA A O 1
ATOM 4842 N N . GLU A 1 653 ? -15.719 15.588 -7.909 1.00 77.75 653 GLU A N 1
ATOM 4843 C CA . GLU A 1 653 ? -15.977 16.100 -9.250 1.00 77.75 653 GLU A CA 1
ATOM 4844 C C . GLU A 1 653 ? -17.274 15.540 -9.845 1.00 77.75 653 GLU A C 1
ATOM 4846 O O . GLU A 1 653 ? -17.729 14.442 -9.520 1.00 77.75 653 GLU A O 1
ATOM 4851 N N . ARG A 1 654 ? -17.859 16.300 -10.770 1.00 87.81 654 ARG A N 1
ATOM 4852 C CA . ARG A 1 654 ? -18.963 15.857 -11.627 1.00 87.81 654 ARG A CA 1
ATOM 4853 C C . ARG A 1 654 ? -18.504 15.863 -13.070 1.00 87.81 654 ARG A C 1
ATOM 4855 O O . ARG A 1 654 ? -17.808 16.784 -13.497 1.00 87.81 654 ARG A O 1
ATOM 4862 N N . TYR A 1 655 ? -18.956 14.884 -13.839 1.00 91.50 655 TYR A N 1
ATOM 4863 C CA . TYR A 1 655 ? -18.616 14.774 -15.253 1.00 91.50 655 TYR A CA 1
ATOM 4864 C C . TYR A 1 655 ? -19.869 14.764 -16.118 1.00 91.50 655 TYR A C 1
ATOM 4866 O O . TYR A 1 655 ? -20.835 14.072 -15.809 1.00 91.50 655 TYR A O 1
ATOM 4874 N N . LEU A 1 656 ? -19.826 15.484 -17.233 1.00 95.25 656 LEU A N 1
ATOM 4875 C CA . LEU A 1 656 ? -20.815 15.394 -18.297 1.00 95.25 656 LEU A CA 1
ATOM 4876 C C . LEU A 1 656 ? -20.086 15.330 -19.636 1.00 95.25 656 LEU A C 1
ATOM 4878 O O . LEU A 1 656 ? -19.277 16.204 -19.942 1.00 95.25 656 LEU A O 1
ATOM 4882 N N . GLY A 1 657 ? -20.388 14.327 -20.449 1.00 96.56 657 GLY A N 1
ATOM 4883 C CA . GLY A 1 657 ? -19.772 14.156 -21.757 1.00 96.56 657 GLY A CA 1
ATOM 4884 C C . GLY A 1 657 ? -20.747 13.617 -22.788 1.00 96.56 657 GLY A C 1
ATOM 4885 O O . GLY A 1 657 ? -21.644 12.837 -22.471 1.00 96.56 657 GLY A O 1
ATOM 4886 N N . GLY A 1 658 ? -20.537 14.011 -24.038 1.00 98.00 658 GLY A N 1
ATOM 4887 C CA . GLY A 1 658 ? -21.278 13.510 -25.183 1.00 98.00 658 GLY A CA 1
ATOM 4888 C C . GLY A 1 658 ? -20.371 13.353 -26.396 1.00 98.00 658 GLY A C 1
ATOM 4889 O O . GLY A 1 658 ? -19.455 14.154 -26.596 1.00 98.00 658 GLY A O 1
ATOM 4890 N N . ARG A 1 659 ? -20.632 12.334 -27.214 1.00 98.19 659 ARG A N 1
ATOM 4891 C CA . ARG A 1 659 ? -20.050 12.200 -28.554 1.00 98.19 659 ARG A CA 1
ATOM 4892 C C . ARG A 1 659 ? -21.098 11.779 -29.566 1.00 98.19 659 ARG A C 1
ATOM 4894 O O . ARG A 1 659 ? -22.015 11.026 -29.239 1.00 98.19 659 ARG A O 1
ATOM 4901 N N . LEU A 1 660 ? -20.885 12.211 -30.800 1.00 98.19 660 LEU A N 1
ATOM 4902 C CA . LEU A 1 660 ? -21.619 11.773 -31.976 1.00 98.19 660 LEU A CA 1
ATOM 4903 C C . LEU A 1 660 ? -20.611 11.447 -33.077 1.00 98.19 660 LEU A C 1
ATOM 4905 O O . LEU A 1 660 ? -19.630 12.167 -33.263 1.00 98.19 660 LEU A O 1
ATOM 4909 N N . GLY A 1 661 ? -20.850 10.363 -33.800 1.00 97.44 661 GLY A N 1
ATOM 4910 C CA . GLY A 1 661 ? -20.058 9.951 -34.945 1.00 97.44 661 GLY A CA 1
ATOM 4911 C C . GLY A 1 661 ? -20.945 9.467 -36.079 1.00 97.44 661 GLY A C 1
ATOM 4912 O O . GLY A 1 661 ? -22.051 8.982 -35.847 1.00 97.44 661 GLY A O 1
ATOM 4913 N N . TYR A 1 662 ? -20.437 9.584 -37.297 1.00 97.50 662 TYR A N 1
ATOM 4914 C CA . TYR A 1 662 ? -21.085 9.110 -38.510 1.00 97.50 662 TYR A CA 1
ATOM 4915 C C . TYR A 1 662 ? -20.077 8.347 -39.369 1.00 97.50 662 TYR A C 1
ATOM 4917 O O . TYR A 1 662 ? -18.926 8.771 -39.525 1.00 97.50 662 TYR A O 1
ATOM 4925 N N . ARG A 1 663 ? -20.511 7.210 -39.913 1.00 96.81 663 ARG A N 1
ATOM 4926 C CA . ARG A 1 663 ? -19.734 6.382 -40.835 1.00 96.81 663 ARG A CA 1
ATOM 4927 C C . ARG A 1 663 ? -20.564 6.051 -42.065 1.00 96.81 663 ARG A C 1
ATOM 4929 O O . ARG A 1 663 ? -21.646 5.487 -41.942 1.00 96.81 663 ARG A O 1
ATOM 4936 N N . GLN A 1 664 ? -19.993 6.307 -43.238 1.00 96.19 664 GLN A N 1
ATOM 4937 C CA . GLN A 1 664 ? -20.558 5.906 -44.522 1.00 96.19 664 GLN A CA 1
ATOM 4938 C C . GLN A 1 664 ? -19.439 5.397 -45.428 1.00 96.19 664 GLN A C 1
ATOM 4940 O O . GLN A 1 664 ? -18.584 6.165 -45.869 1.00 96.19 664 GLN A O 1
ATOM 4945 N N . GLY A 1 665 ? -19.427 4.087 -45.685 1.00 94.94 665 GLY A N 1
ATOM 4946 C CA . GLY A 1 665 ? -18.348 3.444 -46.436 1.00 94.94 665 GLY A CA 1
ATOM 4947 C C . GLY A 1 665 ? -16.974 3.737 -45.821 1.00 94.94 665 GLY A C 1
ATOM 4948 O O . GLY A 1 665 ? -16.761 3.505 -44.630 1.00 94.94 665 GLY A O 1
ATOM 4949 N N . ALA A 1 666 ? -16.067 4.277 -46.637 1.00 95.88 666 ALA A N 1
ATOM 4950 C CA . ALA A 1 666 ? -14.701 4.644 -46.260 1.00 95.88 666 ALA A CA 1
ATOM 4951 C C . ALA A 1 666 ? -14.589 5.894 -45.367 1.00 95.88 666 ALA A C 1
ATOM 4953 O O . ALA A 1 666 ? -13.543 6.117 -44.757 1.00 95.88 666 ALA A O 1
ATOM 4954 N N . PHE A 1 667 ? -15.637 6.721 -45.288 1.00 97.69 667 PHE A N 1
ATOM 4955 C CA . PHE A 1 667 ? -15.617 7.980 -44.547 1.00 97.69 667 PHE A CA 1
ATOM 4956 C C . PHE A 1 667 ? -16.079 7.801 -43.096 1.00 97.69 667 PHE A C 1
ATOM 4958 O O . PHE A 1 667 ? -17.097 7.154 -42.819 1.00 97.69 667 PHE A O 1
ATOM 4965 N N . ARG A 1 668 ? -15.353 8.428 -42.164 1.00 97.50 668 ARG A N 1
ATOM 4966 C CA . ARG A 1 668 ? -15.700 8.523 -40.740 1.00 97.50 668 ARG A CA 1
ATOM 4967 C C . ARG A 1 668 ? -15.516 9.953 -40.247 1.00 97.50 668 ARG A C 1
ATOM 4969 O O . ARG A 1 668 ? -14.482 10.562 -40.496 1.00 97.50 668 ARG A O 1
ATOM 4976 N N . VAL A 1 669 ? -16.462 10.448 -39.460 1.00 98.38 669 VAL A N 1
ATOM 4977 C CA . VAL A 1 669 ? -16.335 11.709 -38.718 1.00 98.38 669 VAL A CA 1
ATOM 4978 C C . VAL A 1 669 ? -16.900 11.532 -37.320 1.00 98.38 669 VAL A C 1
ATOM 4980 O O . VAL A 1 669 ? -17.844 10.767 -37.117 1.00 98.38 669 VAL A O 1
ATOM 4983 N N . GLY A 1 670 ? -16.338 12.232 -36.346 1.00 98.25 670 GLY A N 1
ATOM 4984 C CA . GLY A 1 670 ? -16.912 12.276 -35.014 1.00 98.25 670 GLY A CA 1
ATOM 4985 C C . GLY A 1 670 ? -16.498 13.510 -34.241 1.00 98.25 670 GLY A C 1
ATOM 4986 O O . GLY A 1 670 ? -15.422 14.064 -34.450 1.00 98.25 670 GLY A O 1
ATOM 4987 N N . ALA A 1 671 ? -17.369 13.934 -33.337 1.00 98.50 671 ALA A N 1
ATOM 4988 C CA . ALA A 1 671 ? -17.133 15.051 -32.446 1.00 98.50 671 ALA A CA 1
ATOM 4989 C C . ALA A 1 671 ? -17.547 14.690 -31.022 1.00 98.50 671 ALA A C 1
ATOM 4991 O O . ALA A 1 671 ? -18.494 13.930 -30.804 1.00 98.50 671 ALA A O 1
ATOM 4992 N N . ALA A 1 672 ? -16.834 15.247 -30.051 1.00 98.25 672 ALA A N 1
ATOM 4993 C CA . ALA A 1 672 ? -17.138 15.094 -28.642 1.00 98.25 672 ALA A CA 1
ATOM 4994 C C . ALA A 1 672 ? -16.962 16.406 -27.894 1.00 98.25 672 ALA A C 1
ATOM 4996 O O . ALA A 1 672 ? -16.087 17.218 -28.208 1.00 98.25 672 ALA A O 1
ATOM 4997 N N . TYR A 1 673 ? -17.773 16.554 -26.857 1.00 97.81 673 TYR A N 1
ATOM 4998 C CA . TYR A 1 673 ? -17.668 17.617 -25.879 1.00 97.81 673 TYR A CA 1
ATOM 4999 C C . TYR A 1 673 ? -17.784 17.022 -24.482 1.00 97.81 673 TYR A C 1
ATOM 5001 O O . TYR A 1 673 ? -18.626 16.156 -24.238 1.00 97.81 673 TYR A O 1
ATOM 5009 N N . SER A 1 674 ? -16.962 17.497 -23.555 1.00 95.62 674 SER A N 1
ATOM 5010 C CA . SER A 1 674 ? -17.112 17.171 -22.145 1.00 95.62 674 SER A CA 1
ATOM 5011 C C . SER A 1 674 ? -16.842 18.357 -21.244 1.00 95.62 674 SER A C 1
ATOM 5013 O O . SER A 1 674 ? -16.071 19.262 -21.578 1.00 95.62 674 SER A O 1
ATOM 5015 N N . ARG A 1 675 ? -17.460 18.305 -20.070 1.00 93.62 675 ARG A N 1
ATOM 5016 C CA . ARG A 1 675 ? -17.265 19.233 -18.976 1.00 93.62 675 ARG A CA 1
ATOM 5017 C C . ARG A 1 675 ? -17.034 18.458 -17.683 1.00 93.62 675 ARG A C 1
ATOM 5019 O O . ARG A 1 675 ? -17.895 17.686 -17.266 1.00 93.62 675 ARG A O 1
ATOM 5026 N N . THR A 1 676 ? -15.901 18.710 -17.048 1.00 90.56 676 THR A N 1
ATOM 5027 C CA . THR A 1 676 ? -15.587 18.231 -15.699 1.00 90.56 676 THR A CA 1
ATOM 5028 C C . THR A 1 676 ? -15.674 19.413 -14.754 1.00 90.56 676 THR A C 1
ATOM 5030 O O . THR A 1 676 ? -15.033 20.436 -14.986 1.00 90.56 676 THR A O 1
ATOM 5033 N N . MET A 1 677 ? -16.499 19.296 -13.723 1.00 88.69 677 MET A N 1
ATOM 5034 C CA . MET A 1 677 ? -16.753 20.350 -12.746 1.00 88.69 677 MET A CA 1
ATOM 5035 C C . MET A 1 677 ? -16.180 19.906 -11.407 1.00 88.69 677 MET A C 1
ATOM 5037 O O . MET A 1 677 ? -16.595 18.874 -10.879 1.00 88.69 677 MET A O 1
ATOM 5041 N N . GLY A 1 678 ? -15.239 20.680 -10.873 1.00 81.81 678 GLY A N 1
ATOM 5042 C CA . GLY A 1 678 ? -14.680 20.451 -9.547 1.00 81.81 678 GLY A CA 1
ATOM 5043 C C . GLY A 1 678 ? -15.734 20.646 -8.458 1.00 81.81 678 GLY A C 1
ATOM 5044 O O . GLY A 1 678 ? -16.650 21.463 -8.604 1.00 81.81 678 GLY A O 1
ATOM 5045 N N . GLY A 1 679 ? -15.609 19.903 -7.359 1.00 79.25 679 GLY A N 1
ATOM 5046 C CA . GLY A 1 679 ? -16.450 20.114 -6.184 1.00 79.25 679 GLY A CA 1
ATOM 5047 C C . GLY A 1 679 ? -16.234 21.514 -5.584 1.00 79.25 679 GLY A C 1
ATOM 5048 O O . GLY A 1 679 ? -15.135 22.065 -5.678 1.00 79.25 679 GLY A O 1
ATOM 5049 N N . PRO A 1 680 ? -17.245 22.131 -4.950 1.00 74.00 680 PRO A N 1
ATOM 5050 C CA . PRO A 1 680 ? -17.125 23.495 -4.429 1.00 74.00 680 PRO A CA 1
ATOM 5051 C C . PRO A 1 680 ? -16.119 23.621 -3.273 1.00 74.00 680 PRO A C 1
ATOM 5053 O O . PRO A 1 680 ? -15.656 24.726 -3.000 1.00 74.00 680 PRO A O 1
ATOM 5056 N N . LYS A 1 681 ? -15.740 22.506 -2.629 1.00 75.81 681 LYS A N 1
ATOM 5057 C CA . LYS A 1 681 ? -14.668 22.441 -1.618 1.00 75.81 681 LYS A CA 1
ATOM 5058 C C . LYS A 1 681 ? -13.321 21.958 -2.185 1.00 75.81 681 LYS A C 1
ATOM 5060 O O . LYS A 1 681 ? -12.426 21.631 -1.410 1.00 75.81 681 LYS A O 1
ATOM 5065 N N . ALA A 1 682 ? -13.163 21.878 -3.511 1.00 72.19 682 ALA A N 1
ATOM 5066 C CA . ALA A 1 682 ? -11.915 21.421 -4.119 1.00 72.19 682 ALA A CA 1
ATOM 5067 C C . ALA A 1 682 ? -10.732 22.347 -3.753 1.00 72.19 682 ALA A C 1
ATOM 5069 O O . ALA A 1 682 ? -10.887 23.573 -3.793 1.00 72.19 682 ALA A O 1
ATOM 5070 N N . PRO A 1 683 ? -9.547 21.788 -3.420 1.00 71.50 683 PRO A N 1
ATOM 5071 C CA . PRO A 1 683 ? -8.352 22.570 -3.114 1.00 71.50 683 PRO A CA 1
ATOM 5072 C C . PRO A 1 683 ? -8.002 23.569 -4.218 1.00 71.50 683 PRO A C 1
ATOM 5074 O O . PRO A 1 683 ? -8.255 23.328 -5.399 1.00 71.50 683 PRO A O 1
ATOM 5077 N N . THR A 1 684 ? -7.329 24.665 -3.857 1.00 74.62 684 THR A N 1
ATOM 5078 C CA . THR A 1 684 ? -6.957 25.719 -4.816 1.00 74.62 684 THR A CA 1
ATOM 5079 C C . THR A 1 684 ? -5.983 25.253 -5.908 1.00 74.62 684 THR A C 1
ATOM 5081 O O . THR A 1 684 ? -5.807 25.924 -6.926 1.00 74.62 684 THR A O 1
ATOM 5084 N N . THR A 1 685 ? -5.360 24.095 -5.702 1.00 71.88 685 THR A N 1
ATOM 5085 C CA . THR A 1 685 ? -4.456 23.413 -6.631 1.00 71.88 685 THR A CA 1
ATOM 5086 C C . THR A 1 685 ? -5.184 22.614 -7.718 1.00 71.88 685 THR A C 1
ATOM 5088 O O . THR A 1 685 ? -4.538 22.189 -8.678 1.00 71.88 685 THR A O 1
ATOM 5091 N N . ARG A 1 686 ? -6.509 22.419 -7.611 1.00 75.69 686 ARG A N 1
ATOM 5092 C CA . ARG A 1 686 ? -7.311 21.661 -8.583 1.00 75.69 686 ARG A CA 1
ATOM 5093 C C . ARG A 1 686 ? -8.080 22.570 -9.554 1.00 75.69 686 ARG A C 1
ATOM 5095 O O . ARG A 1 686 ? -8.472 23.681 -9.185 1.00 75.69 686 ARG A O 1
ATOM 5102 N N . PRO A 1 687 ? -8.338 22.103 -10.790 1.00 79.31 687 PRO A N 1
ATOM 5103 C CA . PRO A 1 687 ? -9.256 22.773 -11.704 1.00 79.31 687 PRO A CA 1
ATOM 5104 C C . PRO A 1 687 ? -10.664 22.917 -11.117 1.00 79.31 687 PRO A C 1
ATOM 5106 O O . PRO A 1 687 ? -11.217 21.974 -10.560 1.00 79.31 687 PRO A O 1
ATOM 5109 N N . ARG A 1 688 ? -11.273 24.089 -11.303 1.00 84.19 688 ARG A N 1
ATOM 5110 C CA . ARG A 1 688 ? -12.699 24.322 -11.028 1.00 84.19 688 ARG A CA 1
ATOM 5111 C C . ARG A 1 688 ? -13.583 23.799 -12.153 1.00 84.19 688 ARG A C 1
ATOM 5113 O O . ARG A 1 688 ? -14.668 23.289 -11.901 1.00 84.19 688 ARG A O 1
ATOM 5120 N N . ASP A 1 689 ? -13.132 23.962 -13.393 1.00 88.81 689 ASP A N 1
ATOM 5121 C CA . ASP A 1 689 ? -13.893 23.601 -14.586 1.00 88.81 689 ASP A CA 1
ATOM 5122 C C . ASP A 1 689 ? -12.926 23.197 -15.700 1.00 88.81 689 ASP A C 1
ATOM 5124 O O . ASP A 1 689 ? -11.958 23.905 -15.984 1.00 88.81 689 ASP A O 1
ATOM 5128 N N . ILE A 1 690 ? -13.181 22.067 -16.347 1.00 90.19 690 ILE A N 1
ATOM 5129 C CA . ILE A 1 690 ? -12.456 21.624 -17.537 1.00 90.19 690 ILE A CA 1
ATOM 5130 C C . ILE A 1 690 ? -13.475 21.442 -18.643 1.00 90.19 690 ILE A C 1
ATOM 5132 O O . ILE A 1 690 ? -14.384 20.627 -18.516 1.00 90.19 690 ILE A O 1
ATOM 5136 N N . ARG A 1 691 ? -13.306 22.166 -19.746 1.00 93.50 691 ARG A N 1
ATOM 5137 C CA . ARG A 1 691 ? -14.097 21.982 -20.965 1.00 93.50 691 ARG A CA 1
ATOM 5138 C C . ARG A 1 691 ? -13.196 21.455 -22.054 1.00 93.50 691 ARG A C 1
ATOM 5140 O O . ARG A 1 691 ? -12.177 22.077 -22.348 1.00 93.50 691 ARG A O 1
ATOM 5147 N N . SER A 1 692 ? -13.614 20.363 -22.669 1.00 94.06 692 SER A N 1
ATOM 5148 C CA . SER A 1 692 ? -12.857 19.675 -23.704 1.00 94.06 692 SER A CA 1
ATOM 5149 C C . SER A 1 692 ? -13.731 19.458 -24.921 1.00 94.06 692 SER A C 1
ATOM 5151 O O . SER A 1 692 ? -14.840 18.942 -24.805 1.00 94.06 692 SER A O 1
ATOM 5153 N N . ALA A 1 693 ? -13.224 19.840 -26.087 1.00 96.81 693 ALA A N 1
ATOM 5154 C CA . ALA A 1 693 ? -13.862 19.610 -27.374 1.00 96.81 693 ALA A CA 1
ATOM 5155 C C . ALA A 1 693 ? -12.882 18.904 -28.312 1.00 96.81 693 ALA A C 1
ATOM 5157 O O . ALA A 1 693 ? -11.672 19.160 -28.298 1.00 96.81 693 ALA A O 1
ATOM 5158 N N . SER A 1 694 ? -13.381 17.977 -29.119 1.00 96.56 694 SER A N 1
ATOM 5159 C CA . SER A 1 694 ? -12.574 17.282 -30.120 1.00 96.56 694 SER A CA 1
ATOM 5160 C C . SER A 1 694 ? -13.413 16.947 -31.339 1.00 96.56 694 SER A C 1
ATOM 5162 O O . SER A 1 694 ? -14.573 16.573 -31.197 1.00 96.56 694 SER A O 1
ATOM 5164 N N . ILE A 1 695 ? -12.818 17.079 -32.519 1.00 98.31 695 ILE A N 1
ATOM 5165 C CA . ILE A 1 695 ? -13.401 16.656 -33.789 1.00 98.31 695 ILE A CA 1
ATOM 5166 C C . ILE A 1 695 ? -12.351 15.885 -34.573 1.00 98.31 695 ILE A C 1
ATOM 5168 O O . ILE A 1 695 ? -11.197 16.310 -34.664 1.00 98.31 695 ILE A O 1
ATOM 5172 N N . GLY A 1 696 ? -12.752 14.744 -35.111 1.00 98.19 696 GLY A N 1
ATOM 5173 C CA . GLY A 1 696 ? -11.900 13.892 -35.914 1.00 98.19 696 GLY A CA 1
ATOM 5174 C C . GLY A 1 696 ? -12.579 13.477 -37.206 1.00 98.19 696 GLY A C 1
ATOM 5175 O O . GLY A 1 696 ? -13.805 13.363 -37.275 1.00 98.19 696 GLY A O 1
ATOM 5176 N N . VAL A 1 697 ? -11.766 13.274 -38.234 1.00 98.31 697 VAL A N 1
ATOM 5177 C CA . VAL A 1 697 ? -12.189 12.817 -39.555 1.00 98.31 697 VAL A CA 1
ATOM 5178 C C . VAL A 1 697 ? -11.205 11.773 -40.057 1.00 98.31 697 VAL A C 1
ATOM 5180 O O . VAL A 1 697 ? -10.006 11.883 -39.812 1.00 98.31 697 VAL A O 1
ATOM 5183 N N . ALA A 1 698 ? -11.700 10.758 -40.752 1.00 98.06 698 ALA A N 1
ATOM 5184 C CA . ALA A 1 698 ? -10.874 9.766 -41.414 1.00 98.06 698 ALA A CA 1
ATOM 5185 C C . ALA A 1 698 ? -11.493 9.327 -42.740 1.00 98.06 698 ALA A C 1
ATOM 5187 O O . ALA A 1 698 ? -12.718 9.297 -42.889 1.00 98.06 698 ALA A O 1
ATOM 5188 N N . TYR A 1 699 ? -10.633 8.962 -43.684 1.00 98.00 699 TYR A N 1
ATOM 5189 C CA . TYR A 1 699 ? -11.022 8.402 -44.969 1.00 98.00 699 TYR A CA 1
ATOM 5190 C C . TYR A 1 699 ? -10.069 7.274 -45.364 1.00 98.00 699 TYR A C 1
ATOM 5192 O O . TYR A 1 699 ? -8.847 7.437 -45.305 1.00 98.00 699 TYR A O 1
ATOM 5200 N N . ASP A 1 700 ? -10.633 6.142 -45.772 1.00 97.62 700 ASP A N 1
ATOM 5201 C CA . ASP A 1 700 ? -9.883 5.006 -46.300 1.00 97.62 700 ASP A CA 1
ATOM 5202 C C . ASP A 1 700 ? -9.893 5.000 -47.837 1.00 97.62 700 ASP A C 1
ATOM 5204 O O . ASP A 1 700 ? -10.913 4.751 -48.476 1.00 97.62 700 ASP A O 1
ATOM 5208 N N . PHE A 1 701 ? -8.744 5.279 -48.450 1.00 97.25 701 PHE A N 1
ATOM 5209 C CA . PHE A 1 701 ? -8.576 5.245 -49.905 1.00 97.25 701 PHE A CA 1
ATOM 5210 C C . PHE A 1 701 ? -8.295 3.828 -50.436 1.00 97.25 701 PHE A C 1
ATOM 5212 O O . PHE A 1 701 ? -8.026 3.664 -51.627 1.00 97.25 701 PHE A O 1
ATOM 5219 N N . GLY A 1 702 ? -8.284 2.807 -49.572 1.00 94.50 702 GLY A N 1
ATOM 5220 C CA . GLY A 1 702 ? -7.919 1.425 -49.896 1.00 94.50 702 GLY A CA 1
ATOM 5221 C C . GLY A 1 702 ? -6.406 1.214 -49.982 1.00 94.50 702 GLY A C 1
ATOM 5222 O O . GLY A 1 702 ? -5.876 0.273 -49.401 1.00 94.50 702 GLY A O 1
ATOM 5223 N N . VAL A 1 703 ? -5.687 2.122 -50.650 1.00 96.06 703 VAL A N 1
ATOM 5224 C CA . VAL A 1 703 ? -4.210 2.124 -50.695 1.00 96.06 703 VAL A CA 1
ATOM 5225 C C . VAL A 1 703 ? -3.575 2.805 -49.482 1.00 96.06 703 VAL A C 1
ATOM 5227 O O . VAL A 1 703 ? -2.409 2.573 -49.185 1.00 96.06 703 VAL A O 1
ATOM 5230 N N . ALA A 1 704 ? -4.325 3.661 -48.789 1.00 97.31 704 ALA A N 1
ATOM 5231 C CA . ALA A 1 704 ? -3.907 4.339 -47.572 1.00 97.31 704 ALA A CA 1
ATOM 5232 C C . ALA A 1 704 ? -5.140 4.817 -46.801 1.00 97.31 704 ALA A C 1
ATOM 5234 O O . ALA A 1 704 ? -6.090 5.330 -47.391 1.00 97.31 704 ALA A O 1
ATOM 5235 N N . SER A 1 705 ? -5.096 4.717 -45.480 1.00 97.69 705 SER A N 1
ATOM 5236 C CA . SER A 1 705 ? -6.075 5.326 -44.583 1.00 97.69 705 SER A CA 1
ATOM 5237 C C . SER A 1 705 ? -5.487 6.589 -43.971 1.00 97.69 705 SER A C 1
ATOM 5239 O O . SER A 1 705 ? -4.405 6.538 -43.386 1.00 97.69 705 SER A O 1
ATOM 5241 N N . VAL A 1 706 ? -6.195 7.713 -44.091 1.00 98.12 706 VAL A N 1
ATOM 5242 C CA . VAL A 1 706 ? -5.793 9.012 -43.533 1.00 98.12 706 VAL A CA 1
ATOM 5243 C C . VAL A 1 706 ? -6.772 9.415 -42.444 1.00 98.12 706 VAL A C 1
ATOM 5245 O O . VAL A 1 706 ? -7.984 9.295 -42.619 1.00 98.12 706 VAL A O 1
ATOM 5248 N N . GLU A 1 707 ? -6.257 9.936 -41.338 1.00 97.44 707 GLU A N 1
ATOM 5249 C CA . GLU A 1 707 ? -7.062 10.473 -40.245 1.00 97.44 707 GLU A CA 1
ATOM 5250 C C . GLU A 1 707 ? -6.493 11.778 -39.705 1.00 97.44 707 GLU A C 1
ATOM 5252 O O . GLU A 1 707 ? -5.290 12.027 -39.767 1.00 97.44 707 GLU A O 1
ATOM 5257 N N . ALA A 1 708 ? -7.369 12.624 -39.179 1.00 98.06 708 ALA A N 1
ATOM 5258 C CA . ALA A 1 708 ? -7.001 13.873 -38.547 1.00 98.06 708 ALA A CA 1
ATOM 5259 C C . ALA A 1 708 ? -7.861 14.130 -37.311 1.00 98.06 708 ALA A C 1
ATOM 5261 O O . ALA A 1 708 ? -9.052 13.823 -37.292 1.00 98.06 708 ALA A O 1
ATOM 5262 N N . LEU A 1 709 ? -7.256 14.758 -36.308 1.00 98.06 709 LEU A N 1
ATOM 5263 C CA . LEU A 1 709 ? -7.892 15.169 -35.062 1.00 98.06 709 LEU A CA 1
ATOM 5264 C C . LEU A 1 709 ? -7.545 16.625 -34.774 1.00 98.06 709 LEU A C 1
ATOM 5266 O O . LEU A 1 709 ? -6.376 17.008 -34.830 1.00 98.06 709 LEU A O 1
ATOM 5270 N N . TYR A 1 710 ? -8.548 17.400 -34.376 1.00 98.19 710 TYR A N 1
ATOM 5271 C CA . TYR A 1 710 ? -8.380 18.687 -33.715 1.00 98.19 710 TYR A CA 1
ATOM 5272 C C . TYR A 1 710 ? -8.998 18.640 -32.316 1.00 98.19 710 TYR A C 1
ATOM 5274 O O . TYR A 1 710 ? -10.096 18.117 -32.117 1.00 98.19 710 TYR A O 1
ATOM 5282 N N . ALA A 1 711 ? -8.284 19.196 -31.346 1.00 96.44 711 ALA A N 1
ATOM 5283 C CA . ALA A 1 711 ? -8.620 19.165 -29.935 1.00 96.44 711 ALA A CA 1
ATOM 5284 C C . ALA A 1 711 ? -8.385 20.533 -29.291 1.00 96.44 711 ALA A C 1
ATOM 5286 O O . ALA A 1 711 ? -7.350 21.167 -29.508 1.00 96.44 711 ALA A O 1
ATOM 5287 N N . GLN A 1 712 ? -9.326 20.957 -28.451 1.00 96.12 712 GLN A N 1
ATOM 5288 C CA . GLN A 1 712 ? -9.194 22.162 -27.644 1.00 96.12 712 GLN A CA 1
ATOM 5289 C C . GLN A 1 712 ? -9.670 21.894 -26.222 1.00 96.12 712 GLN A C 1
ATOM 5291 O O . GLN A 1 712 ? -10.756 21.345 -26.029 1.00 96.12 712 GLN A O 1
ATOM 5296 N N . ASP A 1 713 ? -8.888 22.350 -25.244 1.00 93.88 713 ASP A N 1
ATOM 5297 C CA . ASP A 1 713 ? -9.276 22.310 -23.838 1.00 93.88 713 ASP A CA 1
ATOM 5298 C C . ASP A 1 713 ? -9.133 23.680 -23.182 1.00 93.88 713 ASP A C 1
ATOM 5300 O O . ASP A 1 713 ? -8.194 24.441 -23.442 1.00 93.88 713 ASP A O 1
ATOM 5304 N N . ARG A 1 714 ? -10.072 23.981 -22.290 1.00 92.50 714 ARG A N 1
ATOM 5305 C CA . ARG A 1 714 ? -10.042 25.140 -21.403 1.00 92.50 714 ARG A CA 1
ATOM 5306 C C . ARG A 1 714 ? -10.131 24.640 -19.971 1.00 92.50 714 ARG A C 1
ATOM 5308 O O . ARG A 1 714 ? -11.109 23.998 -19.606 1.00 92.50 714 ARG A O 1
ATOM 5315 N N . VAL A 1 715 ? -9.112 24.955 -19.184 1.00 89.31 715 VAL A N 1
ATOM 5316 C CA . VAL A 1 715 ? -8.989 24.563 -17.779 1.00 89.31 715 VAL A CA 1
ATOM 5317 C C . VAL A 1 715 ? -9.052 25.825 -16.935 1.00 89.31 715 VAL A C 1
ATOM 5319 O O . VAL A 1 715 ? -8.165 26.675 -17.009 1.00 89.31 715 VAL A O 1
ATOM 5322 N N . GLU A 1 716 ? -10.110 25.968 -16.154 1.00 88.25 716 GLU A N 1
ATOM 5323 C CA . GLU A 1 716 ? -10.290 27.065 -15.211 1.00 88.25 716 GLU A CA 1
ATOM 5324 C C . GLU A 1 716 ? -9.696 26.659 -13.864 1.00 88.25 716 GLU A C 1
ATOM 5326 O O . GLU A 1 716 ? -10.110 25.676 -13.254 1.00 88.25 716 GLU A O 1
ATOM 5331 N N . MET A 1 717 ? -8.701 27.416 -13.416 1.00 81.75 717 MET A N 1
ATOM 5332 C CA . MET A 1 717 ? -8.045 27.271 -12.124 1.00 81.75 717 MET A CA 1
ATOM 5333 C C . MET A 1 717 ? -8.505 28.396 -11.182 1.00 81.75 717 MET A C 1
ATOM 5335 O O . MET A 1 717 ? -8.916 29.464 -11.637 1.00 81.75 717 MET A O 1
ATOM 5339 N N . PRO A 1 718 ? -8.382 28.220 -9.860 1.00 75.31 718 PRO A N 1
ATOM 5340 C CA . PRO A 1 718 ? -8.692 29.266 -8.884 1.00 75.31 718 PRO A CA 1
ATOM 5341 C C . PRO A 1 718 ? -7.903 30.568 -9.082 1.00 75.31 718 PRO A C 1
ATOM 5343 O O . PRO A 1 718 ? -8.429 31.639 -8.799 1.00 75.31 718 PRO A O 1
ATOM 5346 N N . LEU A 1 719 ? -6.675 30.477 -9.606 1.00 72.12 719 LEU A N 1
ATOM 5347 C CA . LEU A 1 719 ? -5.759 31.607 -9.822 1.00 72.12 719 LEU A CA 1
ATOM 5348 C C . LEU A 1 719 ? -5.556 31.971 -11.309 1.00 72.12 719 LEU A C 1
ATOM 5350 O O . LEU A 1 719 ? -4.640 32.720 -11.639 1.00 72.12 719 LEU A O 1
ATOM 5354 N N . GLY A 1 720 ? -6.369 31.443 -12.234 1.00 80.12 720 GLY A N 1
ATOM 5355 C CA . GLY A 1 720 ? -6.242 31.758 -13.663 1.00 80.12 720 GLY A CA 1
ATOM 5356 C C . GLY A 1 720 ? -6.888 30.727 -14.584 1.00 80.12 720 GLY A C 1
ATOM 5357 O O . GLY A 1 720 ? -7.641 29.870 -14.148 1.00 80.12 720 GLY A O 1
ATOM 5358 N N . HIS A 1 721 ? -6.591 30.775 -15.881 1.00 85.06 721 HIS A N 1
ATOM 5359 C CA . HIS A 1 721 ? -7.055 29.753 -16.822 1.00 85.06 721 HIS A CA 1
ATOM 5360 C C . HIS A 1 721 ? -5.927 29.301 -17.747 1.00 85.06 721 HIS A C 1
ATOM 5362 O O . HIS A 1 721 ? -5.052 30.087 -18.115 1.00 85.06 721 HIS A O 1
ATOM 5368 N N . LYS A 1 722 ? -5.970 28.027 -18.138 1.00 87.31 722 LYS A N 1
ATOM 5369 C CA . LYS A 1 722 ? -5.089 27.435 -19.144 1.00 87.31 722 LYS A CA 1
ATOM 5370 C C . LYS A 1 722 ? -5.914 27.085 -20.375 1.00 87.31 722 LYS A C 1
ATOM 5372 O O . LYS A 1 722 ? -7.040 26.598 -20.262 1.00 87.31 722 LYS A O 1
ATOM 5377 N N . ARG A 1 723 ? -5.353 27.321 -21.556 1.00 92.06 723 ARG A N 1
ATOM 5378 C CA . ARG A 1 723 ? -5.898 26.834 -22.825 1.00 92.06 723 ARG A CA 1
ATOM 5379 C C . ARG A 1 723 ? -4.892 25.926 -23.510 1.00 92.06 723 ARG A C 1
ATOM 5381 O O . ARG A 1 723 ? -3.694 26.205 -23.505 1.00 92.06 723 ARG A O 1
ATOM 5388 N N . PHE A 1 724 ? -5.416 24.883 -24.127 1.00 94.12 724 PHE A N 1
ATOM 5389 C CA . PHE A 1 724 ? -4.677 23.932 -24.936 1.00 94.12 724 PHE A CA 1
ATOM 5390 C C . PHE A 1 724 ? -5.325 23.819 -26.310 1.00 94.12 724 PHE A C 1
ATOM 5392 O O . PHE A 1 724 ? -6.550 23.769 -26.420 1.00 94.12 724 PHE A O 1
ATOM 5399 N N . GLU A 1 725 ? -4.493 23.779 -27.342 1.00 96.31 725 GLU A N 1
ATOM 5400 C CA . GLU A 1 725 ? -4.887 23.531 -28.727 1.00 96.31 725 GLU A CA 1
ATOM 5401 C C . GLU A 1 725 ? -3.961 22.457 -29.292 1.00 96.31 725 GLU A C 1
ATOM 5403 O O . GLU A 1 725 ? -2.740 22.560 -29.154 1.00 96.31 725 GLU A O 1
ATOM 5408 N N . GLY A 1 726 ? -4.529 21.439 -29.933 1.00 96.81 726 GLY A N 1
ATOM 5409 C CA . GLY A 1 726 ? -3.777 20.334 -30.505 1.00 96.81 726 GLY A CA 1
ATOM 5410 C C . GLY A 1 726 ? -4.372 19.858 -31.822 1.00 96.81 726 GLY A C 1
ATOM 5411 O O . GLY A 1 726 ? -5.589 19.771 -31.960 1.00 96.81 726 GLY A O 1
ATOM 5412 N N . ALA A 1 727 ? -3.512 19.532 -32.782 1.00 97.94 727 ALA A N 1
ATOM 5413 C CA . ALA A 1 727 ? -3.905 18.926 -34.048 1.00 97.94 727 ALA A CA 1
ATOM 5414 C C . ALA A 1 727 ? -2.962 17.775 -34.407 1.00 97.94 727 ALA A C 1
ATOM 5416 O O . ALA A 1 727 ? -1.765 17.830 -34.115 1.00 97.94 727 ALA A O 1
ATOM 5417 N N . THR A 1 728 ? -3.476 16.722 -35.031 1.00 97.69 728 THR A N 1
ATOM 5418 C CA . THR A 1 728 ? -2.666 15.618 -35.568 1.00 97.69 728 THR A CA 1
ATOM 5419 C C . THR A 1 728 ? -3.264 15.127 -36.874 1.00 97.69 728 THR A C 1
ATOM 5421 O O . THR A 1 728 ? -4.481 15.116 -37.019 1.00 97.69 728 THR A O 1
ATOM 5424 N N . VAL A 1 729 ? -2.399 14.732 -37.805 1.00 98.25 729 VAL A N 1
ATOM 5425 C CA . VAL A 1 729 ? -2.732 13.961 -39.002 1.00 98.25 729 VAL A CA 1
ATOM 5426 C C . VAL A 1 729 ? -1.928 12.664 -38.981 1.00 98.25 729 VAL A C 1
ATOM 5428 O O . VAL A 1 729 ? -0.746 12.663 -38.624 1.00 98.25 729 VAL A O 1
ATOM 5431 N N . GLY A 1 730 ? -2.574 11.558 -39.322 1.00 97.75 730 GLY A N 1
ATOM 5432 C CA . GLY A 1 730 ? -1.997 10.224 -39.374 1.00 97.75 730 GLY A CA 1
ATOM 5433 C C . GLY A 1 730 ? -2.303 9.542 -40.699 1.00 97.75 730 GLY A C 1
ATOM 5434 O O . GLY A 1 730 ? -3.335 9.801 -41.315 1.00 97.75 730 GLY A O 1
ATOM 5435 N N . VAL A 1 731 ? -1.401 8.665 -41.129 1.00 98.19 731 VAL A N 1
ATOM 5436 C CA . VAL A 1 731 ? -1.595 7.796 -42.287 1.00 98.19 731 VAL A CA 1
ATOM 5437 C C . VAL A 1 731 ? -1.156 6.374 -41.954 1.00 98.19 731 VAL A C 1
ATOM 5439 O O . VAL A 1 731 ? -0.138 6.166 -41.289 1.00 98.19 731 VAL A O 1
ATOM 5442 N N . THR A 1 732 ? -1.931 5.404 -42.428 1.00 98.12 732 THR A N 1
ATOM 5443 C CA . THR A 1 732 ? -1.595 3.978 -42.395 1.00 98.12 732 THR A CA 1
ATOM 5444 C C . THR A 1 732 ? -1.667 3.430 -43.814 1.00 98.12 732 THR A C 1
ATOM 5446 O O . THR A 1 732 ? -2.679 3.600 -44.491 1.00 98.12 732 THR A O 1
ATOM 5449 N N . VAL A 1 733 ? -0.587 2.805 -44.273 1.00 98.31 733 VAL A N 1
ATOM 5450 C CA . VAL A 1 733 ? -0.441 2.266 -45.629 1.00 98.31 733 VAL A CA 1
ATOM 5451 C C . VAL A 1 733 ? -0.212 0.757 -45.517 1.00 98.31 733 VAL A C 1
ATOM 5453 O O . VAL A 1 733 ? 0.834 0.360 -44.992 1.00 98.31 733 VAL A O 1
ATOM 5456 N N . PRO A 1 734 ? -1.143 -0.096 -45.975 1.00 97.50 734 PRO A N 1
ATOM 5457 C CA . PRO A 1 734 ? -0.914 -1.536 -46.021 1.00 97.50 734 PRO A CA 1
ATOM 5458 C C . PRO A 1 734 ? 0.203 -1.857 -47.027 1.00 97.50 734 PRO A C 1
ATOM 5460 O O . PRO A 1 734 ? 0.154 -1.428 -48.179 1.00 97.50 734 PRO A O 1
ATOM 5463 N N . VAL A 1 735 ? 1.222 -2.606 -46.598 1.00 96.75 735 VAL A N 1
ATOM 5464 C CA . VAL A 1 735 ? 2.367 -3.001 -47.436 1.00 96.75 735 VAL A CA 1
ATOM 5465 C C . VAL A 1 735 ? 2.762 -4.441 -47.118 1.00 96.75 735 VAL A C 1
ATOM 5467 O O . VAL A 1 735 ? 3.252 -4.743 -46.030 1.00 96.75 735 VAL A O 1
ATOM 5470 N N . GLY A 1 736 ? 2.585 -5.338 -48.091 1.00 94.62 736 GLY A N 1
ATOM 5471 C CA . GLY A 1 736 ? 2.919 -6.756 -47.941 1.00 94.62 736 GLY A CA 1
ATOM 5472 C C . GLY A 1 736 ? 2.197 -7.398 -46.740 1.00 94.62 736 GLY A C 1
ATOM 5473 O O . GLY A 1 736 ? 0.987 -7.228 -46.612 1.00 94.62 736 GLY A O 1
ATOM 5474 N N . PRO A 1 737 ? 2.902 -8.127 -45.853 1.00 94.62 737 PRO A N 1
ATOM 5475 C CA . PRO A 1 737 ? 2.312 -8.746 -44.657 1.00 94.62 737 PRO A CA 1
ATOM 5476 C C . PRO A 1 737 ? 2.090 -7.762 -43.489 1.00 94.62 737 PRO A C 1
ATOM 5478 O O . PRO A 1 737 ? 1.841 -8.185 -42.359 1.00 94.62 737 PRO A O 1
ATOM 5481 N N . GLY A 1 738 ? 2.239 -6.458 -43.713 1.00 96.56 738 GLY A N 1
ATOM 5482 C CA . GLY A 1 738 ? 2.262 -5.456 -42.658 1.00 96.56 738 GLY A CA 1
ATOM 5483 C C . GLY A 1 738 ? 1.694 -4.110 -43.080 1.00 96.56 738 GLY A C 1
ATOM 5484 O O . GLY A 1 738 ? 0.984 -3.982 -44.077 1.00 96.56 738 GLY A O 1
ATOM 5485 N N . GLU A 1 739 ? 2.029 -3.088 -42.303 1.00 97.62 739 GLU A N 1
ATOM 5486 C CA . GLU A 1 739 ? 1.601 -1.716 -42.549 1.00 97.62 739 GLU A CA 1
ATOM 5487 C C . GLU A 1 739 ? 2.667 -0.705 -42.126 1.00 97.62 739 GLU A C 1
ATOM 5489 O O . GLU A 1 739 ? 3.311 -0.830 -41.078 1.00 97.62 739 GLU A O 1
ATOM 5494 N N . ILE A 1 740 ? 2.838 0.319 -42.958 1.00 98.44 740 ILE A N 1
ATOM 5495 C CA . ILE A 1 740 ? 3.601 1.518 -42.628 1.00 98.44 740 ILE A CA 1
ATOM 5496 C C . ILE A 1 740 ? 2.650 2.498 -41.953 1.00 98.44 740 ILE A C 1
ATOM 5498 O O . ILE A 1 740 ? 1.556 2.769 -42.444 1.00 98.44 740 ILE A O 1
ATOM 5502 N N . ARG A 1 741 ? 3.090 3.063 -40.836 1.00 98.00 741 ARG A N 1
ATOM 5503 C CA . ARG A 1 741 ? 2.357 4.055 -40.055 1.00 98.00 741 ARG A CA 1
ATOM 5504 C C . ARG A 1 741 ? 3.171 5.333 -40.001 1.00 98.00 741 ARG A C 1
ATOM 5506 O O . ARG A 1 741 ? 4.378 5.275 -39.774 1.00 98.00 741 ARG A O 1
ATOM 5513 N N . ALA A 1 742 ? 2.526 6.482 -40.158 1.00 98.31 742 ALA A N 1
ATOM 5514 C CA . ALA A 1 742 ? 3.158 7.777 -39.940 1.00 98.31 742 ALA A CA 1
ATOM 5515 C C . ALA A 1 742 ? 2.177 8.783 -39.336 1.00 98.31 742 ALA A C 1
ATOM 5517 O O . ALA A 1 742 ? 0.968 8.700 -39.550 1.00 98.31 742 ALA A O 1
ATOM 5518 N N . SER A 1 743 ? 2.691 9.745 -38.574 1.00 98.06 743 SER A N 1
ATOM 5519 C CA . SER A 1 743 ? 1.886 10.853 -38.063 1.00 98.06 743 SER A CA 1
ATOM 5520 C C . SER A 1 743 ? 2.698 12.127 -37.883 1.00 98.06 743 SER A C 1
ATOM 5522 O O . SER A 1 743 ? 3.907 12.102 -37.637 1.00 98.06 743 SER A O 1
ATOM 5524 N N . TYR A 1 744 ? 2.004 13.255 -37.990 1.00 98.25 744 TYR A N 1
ATOM 5525 C CA . TYR A 1 744 ? 2.514 14.570 -37.644 1.00 98.25 744 TYR A CA 1
ATOM 5526 C C . TYR A 1 744 ? 1.486 15.311 -36.800 1.00 98.25 744 TYR A C 1
ATOM 5528 O O . TYR A 1 744 ? 0.306 15.357 -37.143 1.00 98.25 744 TYR A O 1
ATOM 5536 N N . GLY A 1 745 ? 1.928 15.935 -35.715 1.00 97.94 745 GLY A N 1
ATOM 5537 C CA . GLY A 1 745 ? 1.040 16.724 -34.875 1.00 97.94 745 GLY A CA 1
ATOM 5538 C C . GLY A 1 745 ? 1.719 17.917 -34.234 1.00 97.94 745 GLY A C 1
ATOM 5539 O O . GLY A 1 745 ? 2.947 17.999 -34.150 1.00 97.94 745 GLY A O 1
ATOM 5540 N N . GLN A 1 746 ? 0.895 18.840 -33.753 1.00 98.00 746 GLN A N 1
ATOM 5541 C CA . GLN A 1 746 ? 1.317 20.034 -33.038 1.00 98.00 746 GLN A CA 1
ATOM 5542 C C . GLN A 1 746 ? 0.416 20.289 -31.836 1.00 98.00 746 GLN A C 1
ATOM 5544 O O . GLN A 1 746 ? -0.785 20.029 -31.888 1.00 98.00 746 GLN A O 1
ATOM 5549 N N . VAL A 1 747 ? 1.000 20.849 -30.780 1.00 97.62 747 VAL A N 1
ATOM 5550 C CA . VAL A 1 747 ? 0.281 21.336 -29.602 1.00 97.62 747 VAL A CA 1
ATOM 5551 C C . VAL A 1 747 ? 0.776 22.714 -29.184 1.00 97.62 747 VAL A C 1
ATOM 5553 O O . VAL A 1 747 ? 1.951 23.051 -29.365 1.00 97.62 747 VAL A O 1
ATOM 5556 N N . ALA A 1 748 ? -0.122 23.504 -28.605 1.00 96.69 748 ALA A N 1
ATOM 5557 C CA . ALA A 1 748 ? 0.165 24.809 -28.032 1.00 96.69 748 ALA A CA 1
ATOM 5558 C C . ALA A 1 748 ? -0.517 24.964 -26.669 1.00 96.69 748 ALA A C 1
ATOM 5560 O O . ALA A 1 748 ? -1.714 24.707 -26.530 1.00 96.69 748 ALA A O 1
ATOM 5561 N N . PHE A 1 749 ? 0.244 25.455 -25.693 1.00 93.12 749 PHE A N 1
ATOM 5562 C CA . PHE A 1 749 ? -0.241 25.837 -24.372 1.00 93.12 749 PHE A CA 1
ATOM 5563 C C . PHE A 1 749 ? -0.309 27.361 -24.284 1.00 93.12 749 PHE A C 1
ATOM 5565 O O . PHE A 1 749 ? 0.554 28.076 -24.805 1.00 93.12 749 PHE A O 1
ATOM 5572 N N . ARG A 1 750 ? -1.381 27.872 -23.676 1.00 88.69 750 ARG A N 1
ATOM 5573 C CA . ARG A 1 750 ? -1.584 29.305 -23.450 1.00 88.69 750 ARG A CA 1
ATOM 5574 C C . ARG A 1 750 ? -2.021 29.523 -22.005 1.00 88.69 750 ARG A C 1
ATOM 5576 O O . ARG A 1 750 ? -3.149 29.183 -21.642 1.00 88.69 750 ARG A O 1
ATOM 5583 N N . TYR A 1 751 ? -1.135 30.109 -21.208 1.00 81.00 751 TYR A N 1
ATOM 5584 C CA . TYR A 1 751 ? -1.418 30.622 -19.866 1.00 81.00 751 TYR A CA 1
ATOM 5585 C C . TYR A 1 751 ? -0.642 31.937 -19.645 1.00 81.00 751 TYR A C 1
ATOM 5587 O O . TYR A 1 751 ? 0.223 32.270 -20.461 1.00 81.00 751 TYR A O 1
ATOM 5595 N N . PRO A 1 752 ? -0.944 32.740 -18.608 1.00 76.81 752 PRO A N 1
ATOM 5596 C CA . PRO A 1 752 ? -0.187 33.962 -18.327 1.00 76.81 752 PRO A CA 1
ATOM 5597 C C . PRO A 1 752 ? 1.320 33.684 -18.181 1.00 76.81 752 PRO A C 1
ATOM 5599 O O . PRO A 1 752 ? 1.743 33.025 -17.240 1.00 76.81 752 PRO A O 1
ATOM 5602 N N . GLY A 1 753 ? 2.126 34.170 -19.128 1.00 75.12 753 GLY A N 1
ATOM 5603 C CA . GLY A 1 753 ? 3.576 33.938 -19.158 1.00 75.12 753 GLY A CA 1
ATOM 5604 C C . GLY A 1 753 ? 4.041 32.719 -19.965 1.00 75.12 753 GLY A C 1
ATOM 5605 O O . GLY A 1 753 ? 5.244 32.550 -20.122 1.00 75.12 753 GLY A O 1
ATOM 5606 N N . ASP A 1 754 ? 3.136 31.923 -20.548 1.00 81.06 754 ASP A N 1
ATOM 5607 C CA . ASP A 1 754 ? 3.503 30.761 -21.367 1.00 81.06 754 ASP A CA 1
ATOM 5608 C C . ASP A 1 754 ? 2.825 30.710 -22.721 1.00 81.06 754 ASP A C 1
ATOM 5610 O O . ASP A 1 754 ? 1.627 30.960 -22.904 1.00 81.06 754 ASP A O 1
ATOM 5614 N N . ARG A 1 755 ? 3.666 30.374 -23.691 1.00 89.69 755 ARG A N 1
ATOM 5615 C CA . ARG A 1 755 ? 3.332 30.230 -25.101 1.00 89.69 755 ARG A CA 1
ATOM 5616 C C . ARG A 1 755 ? 4.008 28.991 -25.686 1.00 89.69 755 ARG A C 1
ATOM 5618 O O . ARG A 1 755 ? 4.309 28.994 -26.887 1.00 89.69 755 ARG A O 1
ATOM 5625 N N . SER A 1 756 ? 4.256 27.986 -24.847 1.00 94.19 756 SER A N 1
ATOM 5626 C CA . SER A 1 756 ? 4.907 26.720 -25.163 1.00 94.19 756 SER A CA 1
ATOM 5627 C C . SER A 1 756 ? 4.230 26.032 -26.332 1.00 94.19 756 SER A C 1
ATOM 5629 O O . SER A 1 756 ? 3.001 25.967 -26.434 1.00 94.19 756 SER A O 1
ATOM 5631 N N . ARG A 1 757 ? 5.051 25.512 -27.244 1.00 96.62 757 ARG A N 1
ATOM 5632 C CA . ARG A 1 757 ? 4.601 24.768 -28.420 1.00 96.62 757 ARG A CA 1
ATOM 5633 C C . ARG A 1 757 ? 5.501 23.578 -28.674 1.00 96.62 757 ARG A C 1
ATOM 5635 O O . ARG A 1 757 ? 6.719 23.679 -28.545 1.00 96.62 757 ARG A O 1
ATOM 5642 N N . ALA A 1 758 ? 4.905 22.488 -29.127 1.00 97.69 758 ALA A N 1
ATOM 5643 C CA . ALA A 1 758 ? 5.644 21.309 -29.543 1.00 97.69 758 ALA A CA 1
ATOM 5644 C C . ALA A 1 758 ? 5.064 20.741 -30.836 1.00 97.69 758 ALA A C 1
ATOM 5646 O O . ALA A 1 758 ? 3.857 20.798 -31.064 1.00 97.69 758 ALA A O 1
ATOM 5647 N N . SER A 1 759 ? 5.930 20.183 -31.676 1.00 98.06 759 SER A N 1
ATOM 5648 C CA . SER A 1 759 ? 5.541 19.415 -32.860 1.00 98.06 759 SER A CA 1
ATOM 5649 C C . SER A 1 759 ? 6.197 18.046 -32.827 1.00 98.06 759 SER A C 1
ATOM 5651 O O . SER A 1 759 ? 7.368 17.956 -32.453 1.00 98.06 759 SER A O 1
ATOM 5653 N N . LYS A 1 760 ? 5.487 17.009 -33.265 1.00 98.06 760 LYS A N 1
ATOM 5654 C CA . LYS A 1 760 ? 5.984 15.633 -33.291 1.00 98.06 760 LYS A CA 1
ATOM 5655 C C . LYS A 1 760 ? 5.801 15.019 -34.667 1.00 98.06 760 LYS A C 1
ATOM 5657 O O . LYS A 1 760 ? 4.753 15.213 -35.275 1.00 98.06 760 LYS A O 1
ATOM 5662 N N . ILE A 1 761 ? 6.797 14.258 -35.102 1.00 98.31 761 ILE A N 1
ATOM 5663 C CA . ILE A 1 761 ? 6.693 13.312 -36.212 1.00 98.31 761 ILE A CA 1
ATOM 5664 C C . ILE A 1 761 ? 6.946 11.898 -35.686 1.00 98.31 761 ILE A C 1
ATOM 5666 O O . ILE A 1 761 ? 7.812 11.712 -34.825 1.00 98.31 761 ILE A O 1
ATOM 5670 N N . ALA A 1 762 ? 6.196 10.921 -36.187 1.00 98.19 762 ALA A N 1
ATOM 5671 C CA . ALA A 1 762 ? 6.420 9.503 -35.932 1.00 98.19 762 ALA A CA 1
ATOM 5672 C C . ALA A 1 762 ? 6.312 8.700 -37.233 1.00 98.19 762 ALA A C 1
ATOM 5674 O O . ALA A 1 762 ? 5.497 9.023 -38.097 1.00 98.19 762 ALA A O 1
ATOM 5675 N N . LEU A 1 763 ? 7.135 7.662 -37.352 1.00 98.44 763 LEU A N 1
ATOM 5676 C CA . LEU A 1 763 ? 7.158 6.709 -38.459 1.00 98.44 763 LEU A CA 1
ATOM 5677 C C . LEU A 1 763 ? 7.404 5.318 -37.882 1.00 98.44 763 LEU A C 1
ATOM 5679 O O . LEU A 1 763 ? 8.285 5.147 -37.042 1.00 98.44 763 LEU A O 1
ATOM 5683 N N . GLY A 1 764 ? 6.668 4.317 -38.342 1.00 98.06 764 GLY A N 1
ATOM 5684 C CA . GLY A 1 764 ? 6.921 2.942 -37.944 1.00 98.06 764 GLY A CA 1
ATOM 5685 C C . GLY A 1 764 ? 6.369 1.928 -38.924 1.00 98.06 764 GLY A C 1
ATOM 5686 O O . GLY A 1 764 ? 5.624 2.260 -39.844 1.00 98.06 764 GLY A O 1
ATOM 5687 N N . TYR A 1 765 ? 6.757 0.682 -38.701 1.00 98.31 765 TYR A N 1
ATOM 5688 C CA . TYR A 1 765 ? 6.313 -0.467 -39.469 1.00 98.31 765 TYR A CA 1
ATOM 5689 C C . TYR A 1 765 ? 5.829 -1.556 -38.519 1.00 98.31 765 TYR A C 1
ATOM 5691 O O . TYR A 1 765 ? 6.479 -1.836 -37.507 1.00 98.31 765 TYR A O 1
ATOM 5699 N N . VAL A 1 766 ? 4.692 -2.160 -38.851 1.00 98.31 766 VAL A N 1
ATOM 5700 C CA . VAL A 1 766 ? 4.122 -3.300 -38.133 1.00 98.31 766 VAL A CA 1
ATOM 5701 C C . VAL A 1 766 ? 4.088 -4.482 -39.087 1.00 98.31 766 VAL A C 1
ATOM 5703 O O . VAL A 1 766 ? 3.482 -4.401 -40.148 1.00 98.31 766 VAL A O 1
ATOM 5706 N N . HIS A 1 767 ? 4.723 -5.584 -38.707 1.00 98.25 767 HIS A N 1
ATOM 5707 C CA . HIS A 1 767 ? 4.738 -6.831 -39.460 1.00 98.25 767 HIS A CA 1
ATOM 5708 C C . HIS A 1 767 ? 3.838 -7.859 -38.773 1.00 98.25 767 HIS A C 1
ATOM 5710 O O . HIS A 1 767 ? 4.098 -8.252 -37.630 1.00 98.25 767 HIS A O 1
ATOM 5716 N N . HIS A 1 768 ? 2.784 -8.317 -39.449 1.00 97.75 768 HIS A N 1
ATOM 5717 C CA . HIS A 1 768 ? 1.868 -9.299 -38.880 1.00 97.75 768 HIS A CA 1
ATOM 5718 C C . HIS A 1 768 ? 2.380 -10.719 -39.121 1.00 97.75 768 HIS A C 1
ATOM 5720 O O . HIS A 1 768 ? 2.403 -11.203 -40.247 1.00 97.75 768 HIS A O 1
ATOM 5726 N N . LEU A 1 769 ? 2.744 -11.406 -38.036 1.00 97.31 769 LEU A N 1
ATOM 5727 C CA . LEU A 1 769 ? 3.058 -12.838 -38.066 1.00 97.31 769 LEU A CA 1
ATOM 5728 C C . LEU A 1 769 ? 1.774 -13.680 -38.064 1.00 97.31 769 LEU A C 1
ATOM 5730 O O . LEU A 1 769 ? 1.726 -14.774 -38.618 1.00 97.31 769 LEU A O 1
ATOM 5734 N N . SER A 1 770 ? 0.721 -13.175 -37.418 1.00 96.31 770 SER A N 1
ATOM 5735 C CA . SER A 1 770 ? -0.616 -13.768 -37.412 1.00 96.31 770 SER A CA 1
ATOM 5736 C C . SER A 1 770 ? -1.672 -12.708 -37.078 1.00 96.31 770 SER A C 1
ATOM 5738 O O . SER A 1 770 ? -1.352 -11.559 -36.768 1.00 96.31 770 SER A O 1
ATOM 5740 N N . LYS A 1 771 ? -2.952 -13.106 -37.032 1.00 92.31 771 LYS A N 1
ATOM 5741 C CA . LYS A 1 771 ? -4.033 -12.245 -36.512 1.00 92.31 771 LYS A CA 1
ATOM 5742 C C . LYS A 1 771 ? -3.791 -11.790 -35.063 1.00 92.31 771 LYS A C 1
ATOM 5744 O O . LYS A 1 771 ? -4.301 -10.751 -34.654 1.00 92.31 771 LYS A O 1
ATOM 5749 N N . ARG A 1 772 ? -3.034 -12.570 -34.282 1.00 95.88 772 ARG A N 1
ATOM 5750 C CA . ARG A 1 772 ? -2.786 -12.349 -32.849 1.00 95.88 772 ARG A CA 1
ATOM 5751 C C . ARG A 1 772 ? -1.403 -11.778 -32.561 1.00 95.88 772 ARG A C 1
ATOM 5753 O O . ARG A 1 772 ? -1.247 -11.086 -31.560 1.00 95.88 772 ARG A O 1
ATOM 5760 N N . THR A 1 773 ? -0.422 -12.011 -33.430 1.00 97.75 773 THR A N 1
ATOM 5761 C CA . THR A 1 773 ? 0.989 -11.694 -33.172 1.00 97.75 773 THR A CA 1
ATOM 5762 C C . THR A 1 773 ? 1.556 -10.746 -34.218 1.00 97.75 773 THR A C 1
ATOM 5764 O O . THR A 1 773 ? 1.430 -10.993 -35.416 1.00 97.75 773 THR A O 1
ATOM 5767 N N . ALA A 1 774 ? 2.195 -9.669 -33.766 1.00 97.88 774 ALA A N 1
ATOM 5768 C CA . ALA A 1 774 ? 2.862 -8.708 -34.636 1.00 97.88 774 ALA A CA 1
ATOM 5769 C C . ALA A 1 774 ? 4.205 -8.270 -34.047 1.00 97.88 774 ALA A C 1
ATOM 5771 O O . ALA A 1 774 ? 4.322 -8.112 -32.832 1.00 97.88 774 ALA A O 1
ATOM 5772 N N . LEU A 1 775 ? 5.183 -8.051 -34.922 1.00 98.31 775 LEU A N 1
ATOM 5773 C CA . LEU A 1 775 ? 6.429 -7.356 -34.605 1.00 98.31 775 LEU A CA 1
ATOM 5774 C C . LEU A 1 775 ? 6.302 -5.907 -35.059 1.00 98.31 775 LEU A C 1
ATOM 5776 O O . LEU A 1 775 ? 5.634 -5.631 -36.057 1.00 98.31 775 LEU A O 1
ATOM 5780 N N . TYR A 1 776 ? 6.941 -4.980 -34.359 1.00 98.06 776 TYR A N 1
ATOM 5781 C CA . TYR A 1 776 ? 6.902 -3.576 -34.749 1.00 98.06 776 TYR A CA 1
ATOM 5782 C C . TYR A 1 776 ? 8.219 -2.863 -34.483 1.00 98.06 776 TYR A C 1
ATOM 5784 O O . TYR A 1 776 ? 8.971 -3.224 -33.580 1.00 98.06 776 TYR A O 1
ATOM 5792 N N . ALA A 1 777 ? 8.447 -1.805 -35.256 1.00 98.12 777 ALA A N 1
ATOM 5793 C CA . ALA A 1 777 ? 9.487 -0.818 -35.021 1.00 98.12 777 ALA A CA 1
ATOM 5794 C C . ALA A 1 777 ? 8.905 0.586 -35.223 1.00 98.12 777 ALA A C 1
ATOM 5796 O O . ALA A 1 777 ? 8.254 0.833 -36.239 1.00 98.12 777 ALA A O 1
ATOM 5797 N N . THR A 1 778 ? 9.142 1.508 -34.291 1.00 98.19 778 THR A N 1
ATOM 5798 C CA . THR A 1 778 ? 8.716 2.912 -34.423 1.00 98.19 778 THR A CA 1
ATOM 5799 C C . THR A 1 778 ? 9.862 3.853 -34.082 1.00 98.19 778 THR A C 1
ATOM 5801 O O . THR A 1 778 ? 10.598 3.617 -33.129 1.00 98.19 778 THR A O 1
ATOM 5804 N N . PHE A 1 779 ? 9.974 4.952 -34.821 1.00 98.31 779 PHE A N 1
ATOM 5805 C CA . PHE A 1 779 ? 10.805 6.111 -34.515 1.00 98.31 779 PHE A CA 1
ATOM 5806 C C . PHE A 1 779 ? 9.917 7.344 -34.340 1.00 98.31 779 PHE A C 1
ATOM 5808 O O . PHE A 1 779 ? 8.949 7.535 -35.080 1.00 98.31 779 PHE A O 1
ATOM 5815 N N . ALA A 1 780 ? 10.267 8.220 -33.402 1.00 98.19 780 ALA A N 1
ATOM 5816 C CA . ALA A 1 780 ? 9.624 9.516 -33.262 1.00 98.19 780 ALA A CA 1
ATOM 5817 C C . ALA A 1 780 ? 10.601 10.625 -32.870 1.00 98.19 780 ALA A C 1
ATOM 5819 O O . ALA A 1 780 ? 11.617 10.394 -32.211 1.00 98.19 780 ALA A O 1
ATOM 5820 N N . HIS A 1 781 ? 10.241 11.855 -33.234 1.00 98.25 781 HIS A N 1
ATOM 5821 C CA . HIS A 1 781 ? 10.983 13.061 -32.893 1.00 98.25 781 HIS A CA 1
ATOM 5822 C C . HIS A 1 781 ? 10.030 14.197 -32.511 1.00 98.25 781 HIS A C 1
ATOM 5824 O O . HIS A 1 781 ? 9.108 14.529 -33.258 1.00 98.25 781 HIS A O 1
ATOM 5830 N N . VAL A 1 782 ? 10.267 14.802 -31.348 1.00 98.25 782 VAL A N 1
ATOM 5831 C CA . VAL A 1 782 ? 9.561 15.972 -30.820 1.00 98.25 782 VAL A CA 1
ATOM 5832 C C . VAL A 1 782 ? 10.490 17.174 -30.869 1.00 98.25 782 VAL A C 1
ATOM 5834 O O . VAL A 1 782 ? 11.605 17.137 -30.352 1.00 98.25 782 VAL A O 1
ATOM 5837 N N . ARG A 1 783 ? 9.992 18.274 -31.429 1.00 98.25 783 ARG A N 1
ATOM 5838 C CA . ARG A 1 783 ? 10.631 19.586 -31.375 1.00 98.25 783 ARG A CA 1
ATOM 5839 C C . ARG A 1 783 ? 9.841 20.491 -30.444 1.00 98.25 783 ARG A C 1
ATOM 5841 O O . ARG A 1 783 ? 8.686 20.806 -30.733 1.00 98.25 783 ARG A O 1
ATOM 5848 N N . ASN A 1 784 ? 10.490 20.942 -29.381 1.00 97.62 784 ASN A N 1
ATOM 5849 C CA . ASN A 1 784 ? 9.937 21.895 -28.432 1.00 97.62 784 ASN A CA 1
ATOM 5850 C C . ASN A 1 784 ? 10.348 23.333 -28.776 1.00 97.62 784 ASN A C 1
ATOM 5852 O O . ASN A 1 784 ? 11.419 23.562 -29.339 1.00 97.62 784 ASN A O 1
ATOM 5856 N N . ARG A 1 785 ? 9.475 24.300 -28.484 1.00 96.56 785 ARG A N 1
ATOM 5857 C CA . ARG A 1 785 ? 9.722 25.738 -28.645 1.00 96.56 785 ARG A CA 1
ATOM 5858 C C . ARG A 1 785 ? 8.980 26.534 -27.569 1.00 96.56 785 ARG A C 1
ATOM 5860 O O . ARG A 1 785 ? 7.887 26.144 -27.153 1.00 96.56 785 ARG A O 1
ATOM 5867 N N . ARG A 1 786 ? 9.502 27.723 -27.259 1.00 92.75 786 ARG A N 1
ATOM 5868 C CA . ARG A 1 786 ? 8.900 28.717 -26.356 1.00 92.75 786 ARG A CA 1
ATOM 5869 C C . ARG A 1 786 ? 8.667 28.178 -24.939 1.00 92.75 786 ARG A C 1
ATOM 5871 O O . ARG A 1 786 ? 7.625 28.468 -24.363 1.00 92.75 786 ARG A O 1
ATOM 5878 N N . GLY A 1 787 ? 9.609 27.390 -24.422 1.00 89.88 787 GLY A N 1
ATOM 5879 C CA . GLY A 1 787 ? 9.564 26.822 -23.072 1.00 89.88 787 GLY A CA 1
ATOM 5880 C C . GLY A 1 787 ? 8.969 25.414 -22.974 1.00 89.88 787 GLY A C 1
ATOM 5881 O O . GLY A 1 787 ? 8.993 24.824 -21.896 1.00 89.88 787 GLY A O 1
ATOM 5882 N N . ALA A 1 788 ? 8.482 24.830 -24.078 1.00 92.69 788 ALA A N 1
ATOM 5883 C CA . ALA A 1 788 ? 7.961 23.463 -24.056 1.00 92.69 788 ALA A CA 1
ATOM 5884 C C . ALA A 1 788 ? 9.066 22.452 -23.706 1.00 92.69 788 ALA A C 1
ATOM 5886 O O . ALA A 1 788 ? 10.214 22.624 -24.106 1.00 92.69 788 ALA A O 1
ATOM 5887 N N . ALA A 1 789 ? 8.716 21.370 -23.012 1.00 93.12 789 ALA A N 1
ATOM 5888 C CA . ALA A 1 789 ? 9.652 20.318 -22.605 1.00 93.12 789 ALA A CA 1
ATOM 5889 C C . ALA A 1 789 ? 9.047 18.911 -22.786 1.00 93.12 789 ALA A C 1
ATOM 5891 O O . ALA A 1 789 ? 9.232 18.034 -21.946 1.00 93.12 789 ALA A O 1
ATOM 5892 N N . LEU A 1 790 ? 8.271 18.688 -23.852 1.00 92.94 790 LEU A N 1
ATOM 5893 C CA . LEU A 1 790 ? 7.636 17.390 -24.099 1.00 92.94 790 LEU A CA 1
ATOM 5894 C C . LEU A 1 790 ? 8.646 16.359 -24.620 1.00 92.94 790 LEU A C 1
ATOM 5896 O O . LEU A 1 790 ? 9.571 16.697 -25.361 1.00 92.94 790 LEU A O 1
ATOM 5900 N N . THR A 1 791 ? 8.436 15.088 -24.278 1.00 92.69 791 THR A N 1
ATOM 5901 C CA . THR A 1 791 ? 9.251 13.956 -24.744 1.00 92.69 791 THR A CA 1
ATOM 5902 C C . THR A 1 791 ? 8.443 13.005 -25.629 1.00 92.69 791 THR A C 1
ATOM 5904 O O . THR A 1 791 ? 7.219 13.108 -25.760 1.00 92.69 791 THR A O 1
ATOM 5907 N N . VAL A 1 792 ? 9.133 12.064 -26.279 1.00 90.19 792 VAL A N 1
ATOM 5908 C CA . VAL A 1 792 ? 8.485 11.013 -27.080 1.00 90.19 792 VAL A CA 1
ATOM 5909 C C . VAL A 1 792 ? 7.905 9.878 -26.228 1.00 90.19 792 VAL A C 1
ATOM 5911 O O . VAL A 1 792 ? 7.116 9.108 -26.765 1.00 90.19 792 VAL A O 1
ATOM 5914 N N . GLY A 1 793 ? 8.226 9.806 -24.930 1.00 81.94 793 GLY A N 1
ATOM 5915 C CA . GLY A 1 793 ? 7.851 8.744 -23.985 1.00 81.94 793 GLY A CA 1
ATOM 5916 C C . GLY A 1 793 ? 8.966 8.471 -22.967 1.00 81.94 793 GLY A C 1
ATOM 5917 O O . GLY A 1 793 ? 9.963 9.196 -22.966 1.00 81.94 793 GLY A O 1
ATOM 5918 N N . GLY A 1 794 ? 8.790 7.427 -22.148 1.00 70.88 794 GLY A N 1
ATOM 5919 C CA . GLY A 1 794 ? 9.746 6.984 -21.121 1.00 70.88 794 GLY A CA 1
ATOM 5920 C C . GLY A 1 794 ? 9.788 7.870 -19.871 1.00 70.88 794 GLY A C 1
ATOM 5921 O O . GLY A 1 794 ? 9.310 9.005 -19.890 1.00 70.88 794 GLY A O 1
ATOM 5922 N N . ASP A 1 795 ? 10.424 7.380 -18.804 1.00 66.88 795 ASP A N 1
ATOM 5923 C CA . ASP A 1 795 ? 10.610 8.097 -17.526 1.00 66.88 795 ASP A CA 1
ATOM 5924 C C . ASP A 1 795 ? 11.746 9.137 -17.586 1.00 66.88 795 ASP A C 1
ATOM 5926 O O . ASP A 1 795 ? 12.448 9.413 -16.611 1.00 66.88 795 ASP A O 1
ATOM 5930 N N . VAL A 1 796 ? 11.950 9.744 -18.757 1.00 77.06 796 VAL A N 1
ATOM 5931 C CA . VAL A 1 796 ? 12.958 10.783 -18.961 1.00 77.06 796 VAL A CA 1
ATOM 5932 C C . VAL A 1 796 ? 12.276 12.140 -18.916 1.00 77.06 796 VAL A C 1
ATOM 5934 O O . VAL A 1 796 ? 11.503 12.500 -19.804 1.00 77.06 796 VAL A O 1
ATOM 5937 N N . ALA A 1 797 ? 12.595 12.938 -17.899 1.00 83.38 797 ALA A N 1
ATOM 5938 C CA . ALA A 1 797 ? 12.121 14.314 -17.830 1.00 83.38 797 ALA A CA 1
ATOM 5939 C C . ALA A 1 797 ? 12.663 15.128 -19.018 1.00 83.38 797 ALA A C 1
ATOM 5941 O O . ALA A 1 797 ? 13.876 15.144 -19.262 1.00 83.38 797 ALA A O 1
ATOM 5942 N N . GLY A 1 798 ? 11.782 15.840 -19.721 1.00 88.06 798 GLY A N 1
ATOM 5943 C CA . GLY A 1 798 ? 12.165 16.694 -20.842 1.00 88.06 798 GLY A CA 1
ATOM 5944 C C . GLY A 1 798 ? 13.035 17.885 -20.438 1.00 88.06 798 GLY A C 1
ATOM 5945 O O . GLY A 1 798 ? 13.280 18.145 -19.257 1.00 88.06 798 GLY A O 1
ATOM 5946 N N . LEU A 1 799 ? 13.522 18.601 -21.448 1.00 92.12 799 LEU A N 1
ATOM 5947 C CA . LEU A 1 799 ? 14.318 19.814 -21.293 1.00 92.12 799 LEU A CA 1
ATOM 5948 C C . LEU A 1 799 ? 13.689 20.923 -22.140 1.00 92.12 799 LEU A C 1
ATOM 5950 O O . LEU A 1 799 ? 13.376 20.704 -23.313 1.00 92.12 799 LEU A O 1
ATOM 5954 N N . ALA A 1 800 ? 13.468 22.088 -21.525 1.00 93.81 800 ALA A N 1
ATOM 5955 C CA . ALA A 1 800 ? 12.804 23.217 -22.165 1.00 93.81 800 ALA A CA 1
ATOM 5956 C C . ALA A 1 800 ? 13.527 23.621 -23.457 1.00 93.81 800 ALA A C 1
ATOM 5958 O O . ALA A 1 800 ? 14.755 23.681 -23.487 1.00 93.81 800 ALA A O 1
ATOM 5959 N N . ASP A 1 801 ? 12.766 23.851 -24.528 1.00 94.19 801 ASP A N 1
ATOM 5960 C CA . ASP A 1 801 ? 13.249 24.240 -25.864 1.00 94.19 801 ASP A CA 1
ATOM 5961 C C . ASP A 1 801 ? 14.174 23.235 -26.571 1.00 94.19 801 ASP A C 1
ATOM 5963 O O . ASP A 1 801 ? 14.608 23.473 -27.700 1.00 94.19 801 ASP A O 1
ATOM 5967 N N . HIS A 1 802 ? 14.423 22.074 -25.969 1.00 96.06 802 HIS A N 1
ATOM 5968 C CA . HIS A 1 802 ? 15.247 21.030 -26.562 1.00 96.06 802 HIS A CA 1
ATOM 5969 C C . HIS A 1 802 ? 14.389 19.963 -27.233 1.00 96.06 802 HIS A C 1
ATOM 5971 O O . HIS A 1 802 ? 13.267 19.665 -26.821 1.00 96.06 802 HIS A O 1
ATOM 5977 N N . ALA A 1 803 ? 14.923 19.369 -28.296 1.00 97.38 803 ALA A N 1
ATOM 5978 C CA . ALA A 1 803 ? 14.270 18.254 -28.960 1.00 97.38 803 ALA A CA 1
ATOM 5979 C C . ALA A 1 803 ? 14.355 16.967 -28.121 1.00 97.38 803 ALA A C 1
ATOM 5981 O O . ALA A 1 803 ? 15.265 16.789 -27.306 1.00 97.38 803 ALA A O 1
ATOM 5982 N N . ALA A 1 804 ? 13.446 16.033 -28.385 1.00 97.25 804 ALA A N 1
ATOM 5983 C CA . ALA A 1 804 ? 13.508 14.668 -27.879 1.00 97.25 804 ALA A CA 1
ATOM 5984 C C . ALA A 1 804 ? 13.270 13.681 -29.024 1.00 97.25 804 ALA A C 1
ATOM 5986 O O . ALA A 1 804 ? 12.464 13.939 -29.914 1.00 97.25 804 ALA A O 1
ATOM 5987 N N . SER A 1 805 ? 13.957 12.548 -29.011 1.00 97.50 805 SER A N 1
ATOM 5988 C CA . SER A 1 805 ? 13.776 11.472 -29.985 1.00 97.50 805 SER A CA 1
ATOM 5989 C C . SER A 1 805 ? 13.665 10.128 -29.287 1.00 97.50 805 SER A C 1
ATOM 5991 O O . SER A 1 805 ? 14.052 9.983 -28.127 1.00 97.50 805 SER A O 1
ATOM 5993 N N . GLY A 1 806 ? 13.112 9.141 -29.981 1.00 96.56 806 GLY A N 1
ATOM 5994 C CA . GLY A 1 806 ? 13.124 7.783 -29.471 1.00 96.56 806 GLY A CA 1
ATOM 5995 C C . GLY A 1 806 ? 12.702 6.749 -30.487 1.00 96.56 806 GLY A C 1
ATOM 5996 O O . GLY A 1 806 ? 12.130 7.064 -31.532 1.00 96.56 806 GLY A O 1
ATOM 5997 N N . GLN A 1 807 ? 13.051 5.516 -30.160 1.00 96.69 807 GLN A N 1
ATOM 5998 C CA . GLN A 1 807 ? 12.868 4.334 -30.983 1.00 96.69 807 GLN A CA 1
ATOM 5999 C C . GLN A 1 807 ? 12.308 3.221 -30.112 1.00 96.69 807 GLN A C 1
ATOM 6001 O O . GLN A 1 807 ? 12.735 3.092 -28.968 1.00 96.69 807 GLN A O 1
ATOM 6006 N N . ASN A 1 808 ? 11.386 2.415 -30.628 1.00 94.62 808 ASN A N 1
ATOM 6007 C CA . ASN A 1 808 ? 11.002 1.168 -29.978 1.00 94.62 808 ASN A CA 1
ATOM 6008 C C . ASN A 1 808 ? 10.924 0.016 -30.979 1.00 94.62 808 ASN A C 1
ATOM 6010 O O . ASN A 1 808 ? 10.536 0.209 -32.129 1.00 94.62 808 ASN A O 1
ATOM 6014 N N . PHE A 1 809 ? 11.302 -1.174 -30.522 1.00 97.56 809 PHE A N 1
ATOM 6015 C CA . PHE A 1 809 ? 11.170 -2.431 -31.248 1.00 97.56 809 PHE A CA 1
ATOM 6016 C C . PHE A 1 809 ? 10.569 -3.471 -30.312 1.00 97.56 809 PHE A C 1
ATOM 6018 O O . PHE A 1 809 ? 11.075 -3.649 -29.204 1.00 97.56 809 PHE A O 1
ATOM 6025 N N . GLY A 1 810 ? 9.507 -4.153 -30.727 1.00 96.94 810 GLY A N 1
ATOM 6026 C CA . GLY A 1 810 ? 8.843 -5.097 -29.838 1.00 96.94 810 GLY A CA 1
ATOM 6027 C C . GLY A 1 810 ? 7.882 -6.056 -30.511 1.00 96.94 810 GLY A C 1
ATOM 6028 O O . GLY A 1 810 ? 7.754 -6.107 -31.738 1.00 96.94 810 GLY A O 1
ATOM 6029 N N . VAL A 1 811 ? 7.221 -6.833 -29.658 1.00 97.31 811 VAL A N 1
ATOM 6030 C CA . VAL A 1 811 ? 6.251 -7.858 -30.024 1.00 97.31 811 VAL A CA 1
ATOM 6031 C C . VAL A 1 811 ? 4.944 -7.626 -29.280 1.00 97.31 811 VAL A C 1
ATOM 6033 O O . VAL A 1 811 ? 4.920 -7.377 -28.077 1.00 97.31 811 VAL A O 1
ATOM 6036 N N . ARG A 1 812 ? 3.840 -7.757 -30.014 1.00 96.25 812 ARG A N 1
ATOM 6037 C CA . ARG A 1 812 ? 2.476 -7.702 -29.489 1.00 96.25 812 ARG A CA 1
ATOM 6038 C C . ARG A 1 812 ? 1.794 -9.044 -29.710 1.00 96.25 812 ARG A C 1
ATOM 6040 O O . ARG A 1 812 ? 1.690 -9.483 -30.857 1.00 96.25 812 ARG A O 1
ATOM 6047 N N . HIS A 1 813 ? 1.257 -9.646 -28.655 1.00 96.94 813 HIS A N 1
ATOM 6048 C CA . HIS A 1 813 ? 0.507 -10.900 -28.689 1.00 96.94 813 HIS A CA 1
ATOM 6049 C C . HIS A 1 813 ? -0.856 -10.753 -27.994 1.00 96.94 813 HIS A C 1
ATOM 6051 O O . HIS A 1 813 ? -0.923 -10.407 -26.819 1.00 96.94 813 HIS A O 1
ATOM 6057 N N . ALA A 1 814 ? -1.947 -11.024 -28.712 1.00 96.12 814 ALA A N 1
ATOM 6058 C CA . ALA A 1 814 ? -3.312 -11.042 -28.174 1.00 96.12 814 ALA A CA 1
ATOM 6059 C C . ALA A 1 814 ? -3.819 -12.481 -27.992 1.00 96.12 814 ALA A C 1
ATOM 6061 O O . ALA A 1 814 ? -3.555 -13.320 -28.856 1.00 96.12 814 ALA A O 1
ATOM 6062 N N . PHE A 1 815 ? -4.573 -12.757 -26.925 1.00 92.88 815 PHE A N 1
ATOM 6063 C CA . PHE A 1 815 ? -5.092 -14.096 -26.622 1.00 92.88 815 PHE A CA 1
ATOM 6064 C C . PHE A 1 815 ? -6.571 -14.122 -26.247 1.00 92.88 815 PHE A C 1
ATOM 6066 O O . PHE A 1 815 ? -7.052 -13.168 -25.583 1.00 92.88 815 PHE A O 1
#

pLDDT: mean 87.15, std 18.8, range [23.98, 98.88]

Radius of gyration: 34.23 Å; chains: 1; bounding box: 82×79×115 Å

Foldseek 3Di:
DAAAEAEEEEAAAAAFPVLCDCVLQVLVVVLQQFFEWAQQAWFAFQLFLLQLLLLLFQLAFCAQFVPHFQWDWAQDPNFTDIDGLLDPCNQVVCCVRPVHRTNGHTLQNLCLVPQGEAEEAAAGPSSQCSSPVQASAWGAYCVFTAHHRRHTDPPHQPAHAALRSLVVSLVCCLPPVVPPSNGRYYYYYHRPPVVVLQADFCQDPVNSVRSSSSSVSVNSVVVSVVVCVVVSHQYKYKYKYNWHWAAAQEEDAVLVVCCVVVVAVHSPGRQWDWGFRWQKIWIFGNPVNLVCLVVVLVVLVPDPFFDDKAAAPSCVVSRHDNDDRGGMMTGTDKDQDADPSRHGIYHHTYDDPVDPRHDRSGITGRHDIPRRTRMIITIDGLQGGRDYDHPNHYSSQNSQLSCVSSVGDSPPNPHHRDDHDDPDPDDDDDDDDDDDDDDDDDDDDDDDDDDDDDDDDDDDDDDDDDDDDDDDDDDDDDPPPPPQPKDKDKWWKWWWWWKKKDFPPPGIDIAIFTFAQHFTKIKIKIKGDPDPQKIKMWIFMFGATPRDGPDTDSQADTWIWIQGQAFIKIFFKYFAQQLVQQQVFQFNRDCGRLQHRVQVLVVDVVQDPVCPVPDSNTMAGRKIKTWGGPPPQFKTKMWMWHDFPDPPQAQGKIKTKMKMKGDDVQKIKMKMWMKIATGPNHDLPHFRIKIKIKIKIWGDPVQKIKIKMWIWMWTHGNVWIKIKTKMKIKMWGDDDQWIKIKMKMKMFIDTVQFTKIKIKIKIKIWGDPDPFKIKMKMKMKMAIDRQDFGESDDPDTGDGRTMMIMMIIIMMGID